Protein AF-0000000081801431 (afdb_homodimer)

Structure (mmCIF, N/CA/C/O backbone):
data_AF-0000000081801431-model_v1
#
loop_
_entity.id
_entity.type
_entity.pdbx_description
1 polymer 'Kelch-like protein diablo'
#
loop_
_atom_site.group_PDB
_atom_site.id
_atom_site.type_symbol
_atom_site.label_atom_id
_atom_site.label_alt_id
_atom_site.label_comp_id
_atom_site.label_asym_id
_atom_site.label_entity_id
_atom_site.label_seq_id
_atom_site.pdbx_PDB_ins_code
_atom_site.Cartn_x
_atom_site.Cartn_y
_atom_site.Cartn_z
_atom_site.occupancy
_atom_site.B_iso_or_equiv
_atom_site.auth_seq_id
_atom_site.auth_comp_id
_atom_site.auth_asym_id
_atom_site.auth_atom_id
_atom_site.pdbx_PDB_model_num
ATOM 1 N N . MET A 1 1 ? -29.344 -48.938 -53.719 1 20.75 1 MET A N 1
ATOM 2 C CA . MET A 1 1 ? -28.984 -47.531 -53.875 1 20.75 1 MET A CA 1
ATOM 3 C C . MET A 1 1 ? -27.984 -47.125 -52.812 1 20.75 1 MET A C 1
ATOM 5 O O . MET A 1 1 ? -28.344 -46.969 -51.656 1 20.75 1 MET A O 1
ATOM 9 N N . GLU A 1 2 ? -26.656 -47.469 -52.75 1 20.19 2 GLU A N 1
ATOM 10 C CA . GLU A 1 2 ? -25.547 -48.031 -51.969 1 20.19 2 GLU A CA 1
ATOM 11 C C . GLU A 1 2 ? -24.688 -46.906 -51.375 1 20.19 2 GLU A C 1
ATOM 13 O O . GLU A 1 2 ? -23.562 -46.688 -51.844 1 20.19 2 GLU A O 1
ATOM 18 N N . GLU A 1 3 ? -25.266 -45.625 -51.219 1 21.69 3 GLU A N 1
ATOM 19 C CA . GLU A 1 3 ? -24.5 -44.406 -51.156 1 21.69 3 GLU A CA 1
ATOM 20 C C . GLU A 1 3 ? -23.453 -44.406 -50.062 1 21.69 3 GLU A C 1
ATOM 22 O O . GLU A 1 3 ? -23.641 -45.094 -49.031 1 21.69 3 GLU A O 1
ATOM 27 N N . GLU A 1 4 ? -22.203 -43.875 -50.312 1 20.72 4 GLU A N 1
ATOM 28 C CA . GLU A 1 4 ? -20.766 -43.781 -50 1 20.72 4 GLU A CA 1
ATOM 29 C C . GLU A 1 4 ? -20.531 -43 -48.719 1 20.72 4 GLU A C 1
ATOM 31 O O . GLU A 1 4 ? -20.922 -41.844 -48.594 1 20.72 4 GLU A O 1
ATOM 36 N N . LEU A 1 5 ? -20.562 -43.625 -47.469 1 20.02 5 LEU A N 1
ATOM 37 C CA . LEU A 1 5 ? -20.422 -43.156 -46.094 1 20.02 5 LEU A CA 1
ATOM 38 C C . LEU A 1 5 ? -19.078 -42.469 -45.906 1 20.02 5 LEU A C 1
ATOM 40 O O . LEU A 1 5 ? -18.047 -43.125 -45.719 1 20.02 5 LEU A O 1
ATOM 44 N N . ALA A 1 6 ? -18.656 -41.469 -46.781 1 22.41 6 ALA A N 1
ATOM 45 C CA . ALA A 1 6 ? -17.359 -40.781 -46.875 1 22.41 6 ALA A CA 1
ATOM 46 C C . ALA A 1 6 ? -17.016 -40.094 -45.562 1 22.41 6 ALA A C 1
ATOM 48 O O . ALA A 1 6 ? -17.734 -39.188 -45.125 1 22.41 6 ALA A O 1
ATOM 49 N N . VAL A 1 7 ? -16.328 -40.781 -44.656 1 20.05 7 VAL A N 1
ATOM 50 C CA . VAL A 1 7 ? -15.898 -40.531 -43.281 1 20.05 7 VAL A CA 1
ATOM 51 C C . VAL A 1 7 ? -14.984 -39.312 -43.219 1 20.05 7 VAL A C 1
ATOM 53 O O . VAL A 1 7 ? -13.844 -39.375 -43.688 1 20.05 7 VAL A O 1
ATOM 56 N N . LEU A 1 8 ? -15.477 -38.156 -43.688 1 20.42 8 LEU A N 1
ATOM 57 C CA . LEU A 1 8 ? -14.68 -36.938 -43.844 1 20.42 8 LEU A CA 1
ATOM 58 C C . LEU A 1 8 ? -14.055 -36.5 -42.531 1 20.42 8 LEU A C 1
ATOM 60 O O . LEU A 1 8 ? -14.773 -36.156 -41.594 1 20.42 8 LEU A O 1
ATOM 64 N N . VAL A 1 9 ? -13.055 -37.156 -42 1 20.56 9 VAL A N 1
ATOM 65 C CA . VAL A 1 9 ? -12.438 -36.906 -40.719 1 20.56 9 VAL A CA 1
ATOM 66 C C . VAL A 1 9 ? -11.828 -35.5 -40.719 1 20.56 9 VAL A C 1
ATOM 68 O O . VAL A 1 9 ? -10.906 -35.219 -41.469 1 20.56 9 VAL A O 1
ATOM 71 N N . PRO A 1 10 ? -12.703 -34.469 -40.656 1 21.94 10 PRO A N 1
ATOM 72 C CA . PRO A 1 10 ? -12.188 -33.125 -40.812 1 21.94 10 PRO A CA 1
ATOM 73 C C . PRO A 1 10 ? -10.977 -32.844 -39.938 1 21.94 10 PRO A C 1
ATOM 75 O O . PRO A 1 10 ? -10.789 -33.469 -38.906 1 21.94 10 PRO A O 1
ATOM 78 N N . ASN A 1 11 ? -9.883 -32.281 -40.5 1 21.39 11 ASN A N 1
ATOM 79 C CA . ASN A 1 11 ? -8.57 -31.766 -40.125 1 21.39 11 ASN A CA 1
ATOM 80 C C . ASN A 1 11 ? -8.695 -30.703 -39.031 1 21.39 11 ASN A C 1
ATOM 82 O O . ASN A 1 11 ? -9.148 -29.578 -39.281 1 21.39 11 ASN A O 1
ATOM 86 N N . SER A 1 12 ? -9.312 -30.969 -37.906 1 22.19 12 SER A N 1
ATOM 87 C CA . SER A 1 12 ? -9.672 -30 -36.875 1 22.19 12 SER A CA 1
ATOM 88 C C . SER A 1 12 ? -8.469 -29.156 -36.469 1 22.19 12 SER A C 1
ATOM 90 O O . SER A 1 12 ? -7.379 -29.672 -36.25 1 22.19 12 SER A O 1
ATOM 92 N N . GLY A 1 13 ? -8.32 -27.953 -37.125 1 22.52 13 GLY A N 1
ATOM 93 C CA . GLY A 1 13 ? -7.496 -26.766 -36.906 1 22.52 13 GLY A CA 1
ATOM 94 C C . GLY A 1 13 ? -7.285 -26.469 -35.438 1 22.52 13 GLY A C 1
ATOM 95 O O . GLY A 1 13 ? -8.25 -26.359 -34.656 1 22.52 13 GLY A O 1
ATOM 96 N N . SER A 1 14 ? -6.18 -27 -34.875 1 23.09 14 SER A N 1
ATOM 97 C CA . SER A 1 14 ? -5.723 -26.859 -33.469 1 23.09 14 SER A CA 1
ATOM 98 C C . SER A 1 14 ? -5.68 -25.406 -33.062 1 23.09 14 SER A C 1
ATOM 100 O O . SER A 1 14 ? -4.836 -24.641 -33.531 1 23.09 14 SER A O 1
ATOM 102 N N . HIS A 1 15 ? -6.777 -24.641 -33.188 1 22.45 15 HIS A N 1
ATOM 103 C CA . HIS A 1 15 ? -6.832 -23.328 -32.562 1 22.45 15 HIS A CA 1
ATOM 104 C C . HIS A 1 15 ? -6.305 -23.344 -31.141 1 22.45 15 HIS A C 1
ATOM 106 O O . HIS A 1 15 ? -6.832 -24.078 -30.297 1 22.45 15 HIS A O 1
ATOM 112 N N . ARG A 1 16 ? -5.062 -23.125 -30.969 1 25.11 16 ARG A N 1
ATOM 113 C CA . ARG A 1 16 ? -4.41 -22.812 -29.703 1 25.11 16 ARG A CA 1
ATOM 114 C C . ARG A 1 16 ? -5.16 -21.703 -28.969 1 25.11 16 ARG A C 1
ATOM 116 O O . ARG A 1 16 ? -5.098 -20.531 -29.359 1 25.11 16 ARG A O 1
ATOM 123 N N . SER A 1 17 ? -6.391 -21.922 -28.734 1 22.73 17 SER A N 1
ATOM 124 C CA . SER A 1 17 ? -7.039 -20.938 -27.891 1 22.73 17 SER A CA 1
ATOM 125 C C . SER A 1 17 ? -6.137 -20.531 -26.734 1 22.73 17 SER A C 1
ATOM 127 O O . SER A 1 17 ? -5.617 -21.391 -26 1 22.73 17 SER A O 1
ATOM 129 N N . LYS A 1 18 ? -5.441 -19.469 -26.938 1 29.52 18 LYS A N 1
ATOM 130 C CA . LYS A 1 18 ? -4.863 -18.656 -25.859 1 29.52 18 LYS A CA 1
ATOM 131 C C . LYS A 1 18 ? -5.801 -18.609 -24.656 1 29.52 18 LYS A C 1
ATOM 133 O O . LYS A 1 18 ? -6.816 -17.906 -24.688 1 29.52 18 LYS A O 1
ATOM 138 N N . LEU A 1 19 ? -6.121 -19.766 -24.125 1 24.78 19 LEU A N 1
ATOM 139 C CA . LEU A 1 19 ? -6.812 -19.609 -22.844 1 24.78 19 LEU A CA 1
ATOM 140 C C . LEU A 1 19 ? -6.246 -18.422 -22.062 1 24.78 19 LEU A C 1
ATOM 142 O O . LEU A 1 19 ? -5.078 -18.438 -21.672 1 24.78 19 LEU A O 1
ATOM 146 N N . ASN A 1 20 ? -6.527 -17.312 -22.453 1 26.7 20 ASN A N 1
ATOM 147 C CA . ASN A 1 20 ? -6.578 -16.156 -21.578 1 26.7 20 ASN A CA 1
ATOM 148 C C . ASN A 1 20 ? -7.004 -16.547 -20.156 1 26.7 20 ASN A C 1
ATOM 150 O O . ASN A 1 20 ? -8.188 -16.797 -19.906 1 26.7 20 ASN A O 1
ATOM 154 N N . SER A 1 21 ? -6.297 -17.453 -19.578 1 29.44 21 SER A N 1
ATOM 155 C CA . SER A 1 21 ? -6.566 -17.531 -18.156 1 29.44 21 SER A CA 1
ATOM 156 C C . SER A 1 21 ? -6.816 -16.156 -17.547 1 29.44 21 SER A C 1
ATOM 158 O O . SER A 1 21 ? -5.887 -15.352 -17.422 1 29.44 21 SER A O 1
ATOM 160 N N . LEU A 1 22 ? -7.75 -15.43 -17.906 1 31.17 22 LEU A N 1
ATOM 161 C CA . LEU A 1 22 ? -8.344 -14.391 -17.078 1 31.17 22 LEU A CA 1
ATOM 162 C C . LEU A 1 22 ? -8.266 -14.766 -15.602 1 31.17 22 LEU A C 1
ATOM 164 O O . LEU A 1 22 ? -8.953 -15.688 -15.156 1 31.17 22 LEU A O 1
ATOM 168 N N . SER A 1 23 ? -7.141 -14.75 -15.062 1 34.78 23 SER A N 1
ATOM 169 C CA . SER A 1 23 ? -6.852 -14.766 -13.633 1 34.78 23 SER A CA 1
ATOM 170 C C . SER A 1 23 ? -7.895 -13.977 -12.852 1 34.78 23 SER A C 1
ATOM 172 O O . SER A 1 23 ? -7.867 -12.742 -12.836 1 34.78 23 SER A O 1
ATOM 174 N N . GLU A 1 24 ? -9.039 -14.25 -12.906 1 39.75 24 GLU A N 1
ATOM 175 C CA . GLU A 1 24 ? -9.961 -14.023 -11.797 1 39.75 24 GLU A CA 1
ATOM 176 C C . GLU A 1 24 ? -9.25 -14.18 -10.453 1 39.75 24 GLU A C 1
ATOM 178 O O . GLU A 1 24 ? -9.867 -14.031 -9.398 1 39.75 24 GLU A O 1
ATOM 183 N N . SER A 1 25 ? -8.07 -14.766 -10.477 1 43.62 25 SER A N 1
ATOM 184 C CA . SER A 1 25 ? -7.25 -14.82 -9.266 1 43.62 25 SER A CA 1
ATOM 185 C C . SER A 1 25 ? -7.004 -13.422 -8.711 1 43.62 25 SER A C 1
ATOM 187 O O . SER A 1 25 ? -6.855 -13.25 -7.496 1 43.62 25 SER A O 1
ATOM 189 N N . SER A 1 26 ? -6.969 -12.508 -9.562 1 49.34 26 SER A N 1
ATOM 190 C CA . SER A 1 26 ? -6.602 -11.156 -9.156 1 49.34 26 SER A CA 1
ATOM 191 C C . SER A 1 26 ? -7.672 -10.539 -8.266 1 49.34 26 SER A C 1
ATOM 193 O O . SER A 1 26 ? -7.352 -9.852 -7.289 1 49.34 26 SER A O 1
ATOM 195 N N . ASP A 1 27 ? -8.945 -11.023 -8.484 1 61.84 27 ASP A N 1
ATOM 196 C CA . ASP A 1 27 ? -10.023 -10.344 -7.777 1 61.84 27 ASP A CA 1
ATOM 197 C C . ASP A 1 27 ? -10.211 -10.914 -6.371 1 61.84 27 ASP A C 1
ATOM 199 O O . ASP A 1 27 ? -10.586 -10.188 -5.445 1 61.84 27 ASP A O 1
ATOM 203 N N . TRP A 1 28 ? -9.898 -12.234 -6.203 1 67.94 28 TRP A N 1
ATOM 204 C CA . TRP A 1 28 ? -10.023 -12.836 -4.879 1 67.94 28 TRP A CA 1
ATOM 205 C C . TRP A 1 28 ? -9.117 -12.133 -3.875 1 67.94 28 TRP A C 1
ATOM 207 O O . TRP A 1 28 ? -9.547 -11.797 -2.77 1 67.94 28 TRP A O 1
ATOM 217 N N . SER A 1 29 ? -7.863 -11.922 -4.363 1 63.69 29 SER A N 1
ATOM 218 C CA . SER A 1 29 ? -6.887 -11.406 -3.41 1 63.69 29 SER A CA 1
ATOM 219 C C . SER A 1 29 ? -7.211 -9.977 -3 1 63.69 29 SER A C 1
ATOM 221 O O . SER A 1 29 ? -6.898 -9.562 -1.883 1 63.69 29 SER A O 1
ATOM 223 N N . LYS A 1 30 ? -7.914 -9.43 -3.852 1 69.38 30 LYS A N 1
ATOM 224 C CA . LYS A 1 30 ? -8.125 -8.016 -3.553 1 69.38 30 LYS A CA 1
ATOM 225 C C . LYS A 1 30 ? -9.352 -7.824 -2.656 1 69.38 30 LYS A C 1
ATOM 227 O O . LYS A 1 30 ? -9.391 -6.898 -1.844 1 69.38 30 LYS A O 1
ATOM 232 N N . ASN A 1 31 ? -10.281 -8.688 -2.594 1 81.69 31 ASN A N 1
ATOM 233 C CA . ASN A 1 31 ? -11.57 -8.398 -1.974 1 81.69 31 ASN A CA 1
ATOM 234 C C . ASN A 1 31 ? -11.844 -9.328 -0.8 1 81.69 31 ASN A C 1
ATOM 236 O O . ASN A 1 31 ? -12.836 -9.156 -0.086 1 81.69 31 ASN A O 1
ATOM 240 N N . VAL A 1 32 ? -10.922 -10.32 -0.652 1 88.31 32 VAL A N 1
ATOM 241 C CA . VAL A 1 32 ? -11.188 -11.297 0.397 1 88.31 32 VAL A CA 1
ATOM 242 C C . VAL A 1 32 ? -9.992 -11.391 1.336 1 88.31 32 VAL A C 1
ATOM 244 O O . VAL A 1 32 ? -8.844 -11.484 0.884 1 88.31 32 VAL A O 1
ATOM 247 N N . THR A 1 33 ? -10.219 -11.25 2.586 1 88 33 THR A N 1
ATOM 248 C CA . THR A 1 33 ? -9.195 -11.484 3.6 1 88 33 THR A CA 1
ATOM 249 C C . THR A 1 33 ? -9.398 -12.836 4.273 1 88 33 THR A C 1
ATOM 251 O O . THR A 1 33 ? -10.531 -13.211 4.598 1 88 33 THR A O 1
ATOM 254 N N . GLU A 1 34 ? -8.289 -13.57 4.332 1 88.5 34 GLU A N 1
ATOM 255 C CA . GLU A 1 34 ? -8.328 -14.898 4.938 1 88.5 34 GLU A CA 1
ATOM 256 C C . GLU A 1 34 ? -7.605 -14.922 6.281 1 88.5 34 GLU A C 1
ATOM 258 O O . GLU A 1 34 ? -6.527 -14.328 6.418 1 88.5 34 GLU A O 1
ATOM 263 N N . VAL A 1 35 ? -8.281 -15.438 7.305 1 87.06 35 VAL A N 1
ATOM 264 C CA . VAL A 1 35 ? -7.656 -15.633 8.609 1 87.06 35 VAL A CA 1
ATOM 265 C C . VAL A 1 35 ? -7.625 -17.125 8.953 1 87.06 35 VAL A C 1
ATOM 267 O O . VAL A 1 35 ? -8.672 -17.766 9.047 1 87.06 35 VAL A O 1
ATOM 270 N N . HIS A 1 36 ? -6.348 -17.672 8.961 1 86.62 36 HIS A N 1
ATOM 271 C CA . HIS A 1 36 ? -6.148 -19.078 9.266 1 86.62 36 HIS A CA 1
ATOM 272 C C . HIS A 1 36 ? -6.086 -19.328 10.773 1 86.62 36 HIS A C 1
ATOM 274 O O . HIS A 1 36 ? -5.348 -18.625 11.484 1 86.62 36 HIS A O 1
ATOM 280 N N . HIS A 1 37 ? -6.949 -20.016 11.297 1 77.81 37 HIS A N 1
ATOM 281 C CA . HIS A 1 37 ? -6.941 -20.344 12.711 1 77.81 37 HIS A CA 1
ATOM 282 C C . HIS A 1 37 ? -6.336 -21.734 12.953 1 77.81 37 HIS A C 1
ATOM 284 O O . HIS A 1 37 ? -6.879 -22.734 12.492 1 77.81 37 HIS A O 1
ATOM 290 N N . ASP A 1 38 ? -4.895 -21.891 13.078 1 62.38 38 ASP A N 1
ATOM 291 C CA . ASP A 1 38 ? -4.191 -23.156 13.266 1 62.38 38 ASP A CA 1
ATOM 292 C C . ASP A 1 38 ? -4.641 -23.844 14.555 1 62.38 38 ASP A C 1
ATOM 294 O O . ASP A 1 38 ? -4.141 -24.906 14.898 1 62.38 38 ASP A O 1
ATOM 298 N N . LYS A 1 39 ? -4.98 -23.266 15.672 1 49.53 39 LYS A N 1
ATOM 299 C CA . LYS A 1 39 ? -4.984 -24 16.938 1 49.53 39 LYS A CA 1
ATOM 300 C C . LYS A 1 39 ? -5.75 -25.312 16.797 1 49.53 39 LYS A C 1
ATOM 302 O O . LYS A 1 39 ? -5.285 -26.359 17.266 1 49.53 39 LYS A O 1
ATOM 307 N N . VAL A 1 40 ? -7.227 -25.469 17.047 1 54.09 40 VAL A N 1
ATOM 308 C CA . VAL A 1 40 ? -7.844 -26.703 17.516 1 54.09 40 VAL A CA 1
ATOM 309 C C . VAL A 1 40 ? -7.801 -27.75 16.391 1 54.09 40 VAL A C 1
ATOM 311 O O . VAL A 1 40 ? -7.879 -27.406 15.211 1 54.09 40 VAL A O 1
ATOM 314 N N . PRO A 1 41 ? -8.062 -29.25 16.469 1 55.16 41 PRO A N 1
ATOM 315 C CA . PRO A 1 41 ? -7.73 -30.453 15.703 1 55.16 41 PRO A CA 1
ATOM 316 C C . PRO A 1 41 ? -7.887 -30.266 14.195 1 55.16 41 PRO A C 1
ATOM 318 O O . PRO A 1 41 ? -7.383 -31.062 13.414 1 55.16 41 PRO A O 1
ATOM 321 N N . HIS A 1 42 ? -8.695 -29.141 13.812 1 64.69 42 HIS A N 1
ATOM 322 C CA . HIS A 1 42 ? -8.945 -29.141 12.375 1 64.69 42 HIS A CA 1
ATOM 323 C C . HIS A 1 42 ? -8.695 -27.766 11.781 1 64.69 42 HIS A C 1
ATOM 325 O O . HIS A 1 42 ? -8.789 -26.75 12.484 1 64.69 42 HIS A O 1
ATOM 331 N N . CYS A 1 43 ? -8.086 -27.562 10.586 1 77.94 43 CYS A N 1
ATOM 332 C CA . CYS A 1 43 ? -7.809 -26.344 9.828 1 77.94 43 CYS A CA 1
ATOM 333 C C . CYS A 1 43 ? -9.078 -25.531 9.609 1 77.94 43 CYS A C 1
ATOM 335 O O . CYS A 1 43 ? -10.086 -26.062 9.141 1 77.94 43 CYS A O 1
ATOM 337 N N . GLU A 1 44 ? -9.25 -24.328 10.398 1 88.69 44 GLU A N 1
ATOM 338 C CA . GLU A 1 44 ? -10.367 -23.406 10.211 1 88.69 44 GLU A CA 1
ATOM 339 C C . GLU A 1 44 ? -9.914 -22.094 9.562 1 88.69 44 GLU A C 1
ATOM 341 O O . GLU A 1 44 ? -8.898 -21.516 9.961 1 88.69 44 GLU A O 1
ATOM 346 N N . ILE A 1 45 ? -10.695 -21.797 8.484 1 91.94 45 ILE A N 1
ATOM 347 C CA . ILE A 1 45 ? -10.336 -20.562 7.777 1 91.94 45 ILE A CA 1
ATOM 348 C C . ILE A 1 45 ? -11.523 -19.609 7.773 1 91.94 45 ILE A C 1
ATOM 350 O O . ILE A 1 45 ? -12.648 -20.016 7.473 1 91.94 45 ILE A O 1
ATOM 354 N N . GLU A 1 46 ? -11.32 -18.391 8.188 1 93.25 46 GLU A N 1
ATOM 355 C CA . GLU A 1 46 ? -12.328 -17.344 8.133 1 93.25 46 GLU A CA 1
ATOM 356 C C . GLU A 1 46 ? -12.141 -16.453 6.898 1 93.25 46 GLU A C 1
ATOM 358 O O . GLU A 1 46 ? -11.047 -15.945 6.652 1 93.25 46 GLU A O 1
ATOM 363 N N . TYR A 1 47 ? -13.25 -16.391 6.137 1 93.19 47 TYR A N 1
ATOM 364 C CA . TYR A 1 47 ? -13.219 -15.555 4.934 1 93.19 47 TYR A CA 1
ATOM 365 C C . TYR A 1 47 ? -14.047 -14.297 5.125 1 93.19 47 TYR A C 1
ATOM 367 O O . TYR A 1 47 ? -15.219 -14.359 5.504 1 93.19 47 TYR A O 1
ATOM 375 N N . ASN A 1 48 ? -13.461 -13.156 4.922 1 93.12 48 ASN A N 1
ATOM 376 C CA . ASN A 1 48 ? -14.148 -11.867 4.996 1 93.12 48 ASN A CA 1
ATOM 377 C C . ASN A 1 48 ? -14.289 -11.227 3.617 1 93.12 48 ASN A C 1
ATOM 379 O O . ASN A 1 48 ? -13.297 -10.867 2.99 1 93.12 48 ASN A O 1
ATOM 383 N N . PHE A 1 49 ? -15.516 -11.047 3.182 1 92.25 49 PHE A N 1
ATOM 384 C CA . PHE A 1 49 ? -15.781 -10.5 1.856 1 92.25 49 PHE A CA 1
ATOM 385 C C . PHE A 1 49 ? -16.172 -9.031 1.944 1 92.25 49 PHE A C 1
ATOM 387 O O . PHE A 1 49 ? -17.328 -8.703 2.197 1 92.25 49 PHE A O 1
ATOM 394 N N . SER A 1 50 ? -15.305 -8.148 1.612 1 85.94 50 SER A N 1
ATOM 395 C CA . SER A 1 50 ? -15.555 -6.715 1.697 1 85.94 50 SER A CA 1
ATOM 396 C C . SER A 1 50 ? -16.516 -6.254 0.598 1 85.94 50 SER A C 1
ATOM 398 O O . SER A 1 50 ? -17.281 -5.32 0.795 1 85.94 50 SER A O 1
ATOM 400 N N . ASP A 1 51 ? -16.406 -6.875 -0.54 1 88.5 51 ASP A N 1
ATOM 401 C CA . ASP A 1 51 ? -17.25 -6.492 -1.666 1 88.5 51 ASP A CA 1
ATOM 402 C C . ASP A 1 51 ? -18.703 -6.922 -1.436 1 88.5 51 ASP A C 1
ATOM 404 O O . ASP A 1 51 ? -19.609 -6.379 -2.051 1 88.5 51 ASP A O 1
ATOM 408 N N . PHE A 1 52 ? -18.875 -7.879 -0.606 1 93.75 52 PHE A N 1
ATOM 409 C CA . PHE A 1 52 ? -20.219 -8.359 -0.329 1 93.75 52 PHE A CA 1
ATOM 410 C C . PHE A 1 52 ? -21.094 -7.242 0.226 1 93.75 52 PHE A C 1
ATOM 412 O O . PHE A 1 52 ? -22.234 -7.078 -0.191 1 93.75 52 PHE A O 1
ATOM 419 N N . ARG A 1 53 ? -20.562 -6.512 1.167 1 91.62 53 ARG A N 1
ATOM 420 C CA . ARG A 1 53 ? -21.328 -5.445 1.808 1 91.62 53 ARG A CA 1
ATOM 421 C C . ARG A 1 53 ? -21.719 -4.371 0.799 1 91.62 53 ARG A C 1
ATOM 423 O O . ARG A 1 53 ? -22.859 -3.883 0.815 1 91.62 53 ARG A O 1
ATOM 430 N N . VAL A 1 54 ? -20.797 -4.066 -0.017 1 91.5 54 VAL A N 1
ATOM 431 C CA . VAL A 1 54 ? -21.047 -3.066 -1.047 1 91.5 54 VAL A CA 1
ATOM 432 C C . VAL A 1 54 ? -22.172 -3.545 -1.966 1 91.5 54 VAL A C 1
ATOM 434 O O . VAL A 1 54 ? -23.125 -2.809 -2.23 1 91.5 54 VAL A O 1
ATOM 437 N N . ASP A 1 55 ? -22.062 -4.762 -2.371 1 93.5 55 ASP A N 1
ATOM 438 C CA . ASP A 1 55 ? -23.047 -5.332 -3.277 1 93.5 55 ASP A CA 1
ATOM 439 C C . ASP A 1 55 ? -24.422 -5.422 -2.609 1 93.5 55 ASP A C 1
ATOM 441 O O . ASP A 1 55 ? -25.453 -5.211 -3.256 1 93.5 55 ASP A O 1
ATOM 445 N N . SER A 1 56 ? -24.391 -5.773 -1.372 1 95.19 56 SER A N 1
ATOM 446 C CA . SER A 1 56 ? -25.641 -5.883 -0.639 1 95.19 56 SER A CA 1
ATOM 447 C C . SER A 1 56 ? -26.344 -4.535 -0.541 1 95.19 56 SER A C 1
ATOM 449 O O . SER A 1 56 ? -27.562 -4.445 -0.722 1 95.19 56 SER A O 1
ATOM 451 N N . PHE A 1 57 ? -25.625 -3.516 -0.275 1 95.44 57 PHE A N 1
ATOM 452 C CA . PHE A 1 57 ? -26.203 -2.182 -0.19 1 95.44 57 PHE A CA 1
ATOM 453 C C . PHE A 1 57 ? -26.75 -1.738 -1.543 1 95.44 57 PHE A C 1
ATOM 455 O O . PHE A 1 57 ? -27.797 -1.106 -1.618 1 95.44 57 PHE A O 1
ATOM 462 N N . LYS A 1 58 ? -26.031 -2.062 -2.562 1 94.69 58 LYS A N 1
ATOM 463 C CA . LYS A 1 58 ? -26.531 -1.782 -3.904 1 94.69 58 LYS A CA 1
ATOM 464 C C . LYS A 1 58 ? -27.859 -2.488 -4.152 1 94.69 58 LYS A C 1
ATOM 466 O O . LYS A 1 58 ? -28.781 -1.906 -4.73 1 94.69 58 LYS A O 1
ATOM 471 N N . GLY A 1 59 ? -27.859 -3.666 -3.691 1 95.5 59 GLY A N 1
ATOM 472 C CA . GLY A 1 59 ? -29.109 -4.414 -3.799 1 95.5 59 GLY A CA 1
ATOM 473 C C . GLY A 1 59 ? -30.25 -3.783 -3.027 1 95.5 59 GLY A C 1
ATOM 474 O O . GLY A 1 59 ? -31.375 -3.695 -3.531 1 95.5 59 GLY A O 1
ATOM 475 N N . MET A 1 60 ? -29.953 -3.334 -1.835 1 96.56 60 MET A N 1
ATOM 476 C CA . MET A 1 60 ? -30.984 -2.686 -1.019 1 96.56 60 MET A CA 1
ATOM 477 C C . MET A 1 60 ? -31.469 -1.395 -1.674 1 96.5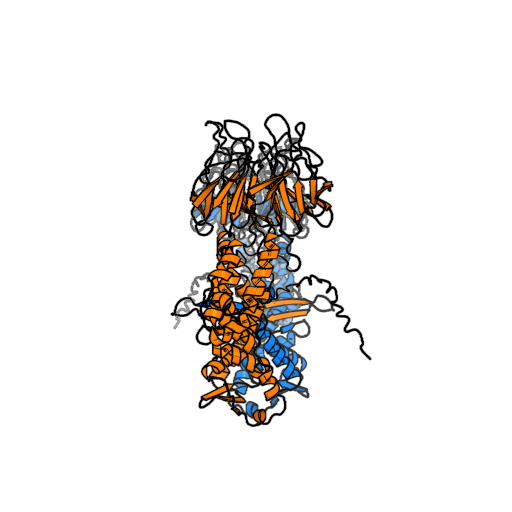6 60 MET A C 1
ATOM 479 O O . MET A 1 60 ? -32.656 -1.097 -1.664 1 96.56 60 MET A O 1
ATOM 483 N N . LEU A 1 61 ? -30.516 -0.668 -2.219 1 95.88 61 LEU A N 1
ATOM 484 C CA . LEU A 1 61 ? -30.859 0.576 -2.9 1 95.88 61 LEU A CA 1
ATOM 485 C C . LEU A 1 61 ? -31.75 0.307 -4.109 1 95.88 61 LEU A C 1
ATOM 487 O O . LEU A 1 61 ? -32.719 1.03 -4.344 1 95.88 61 LEU A O 1
ATOM 491 N N . GLN A 1 62 ? -31.406 -0.707 -4.824 1 95.94 62 GLN A N 1
ATOM 492 C CA . GLN A 1 62 ? -32.219 -1.073 -5.988 1 95.94 62 GLN A CA 1
ATOM 493 C C . GLN A 1 62 ? -33.625 -1.459 -5.578 1 95.94 62 GLN A C 1
ATOM 495 O O . GLN A 1 62 ? -34.594 -1.069 -6.234 1 95.94 62 GLN A O 1
ATOM 500 N N . MET A 1 63 ? -33.719 -2.166 -4.566 1 96.25 63 MET A N 1
ATOM 501 C CA . MET A 1 63 ? -35.031 -2.576 -4.086 1 96.25 63 MET A CA 1
ATOM 502 C C . MET A 1 63 ? -35.844 -1.369 -3.617 1 96.25 63 MET A C 1
ATOM 504 O O . MET A 1 63 ? -37.062 -1.314 -3.816 1 96.25 63 MET A O 1
ATOM 508 N N . ARG A 1 64 ? -35.156 -0.426 -3.037 1 96.19 64 ARG A N 1
ATOM 509 C CA . ARG A 1 64 ? -35.844 0.8 -2.645 1 96.19 64 ARG A CA 1
ATOM 510 C C . ARG A 1 64 ? -36.375 1.549 -3.863 1 96.19 64 ARG A C 1
ATOM 512 O O . ARG A 1 64 ? -37.531 1.989 -3.879 1 96.19 64 ARG A O 1
ATOM 519 N N . ASN A 1 65 ? -35.531 1.668 -4.84 1 95 65 ASN A N 1
ATOM 520 C CA . ASN A 1 65 ? -35.906 2.398 -6.047 1 95 65 ASN A CA 1
ATOM 521 C C . ASN A 1 65 ? -37.125 1.778 -6.727 1 95 65 ASN A C 1
ATOM 523 O O . ASN A 1 65 ? -37.906 2.486 -7.328 1 95 65 ASN A O 1
ATOM 527 N N . HIS A 1 66 ? -37.281 0.484 -6.531 1 94.44 66 HIS A N 1
ATOM 528 C CA . HIS A 1 66 ? -38.406 -0.22 -7.141 1 94.44 66 HIS A CA 1
ATOM 529 C C . HIS A 1 66 ? -39.531 -0.416 -6.137 1 94.44 66 HIS A C 1
ATOM 531 O O . HIS A 1 66 ? -40.5 -1.116 -6.426 1 94.44 66 HIS A O 1
ATOM 537 N N . ARG A 1 67 ? -39.406 0.152 -4.965 1 94.19 67 ARG A N 1
ATOM 538 C CA . ARG A 1 67 ? -40.375 0.083 -3.879 1 94.19 67 ARG A CA 1
ATOM 539 C C . ARG A 1 67 ? -40.688 -1.364 -3.502 1 94.19 67 ARG A C 1
ATOM 541 O O . ARG A 1 67 ? -41.844 -1.727 -3.275 1 94.19 67 ARG A O 1
ATOM 548 N N . ASN A 1 68 ? -39.531 -2.168 -3.605 1 93.69 68 ASN A N 1
ATOM 549 C CA . ASN A 1 68 ? -39.625 -3.559 -3.178 1 93.69 68 ASN A CA 1
ATOM 550 C C . ASN A 1 68 ? -39.344 -3.711 -1.686 1 93.69 68 ASN A C 1
ATOM 552 O O . ASN A 1 68 ? -38.312 -3.244 -1.193 1 93.69 68 ASN A O 1
ATOM 556 N N . LEU A 1 69 ? -40.25 -4.23 -0.888 1 92.62 69 LEU A N 1
ATOM 557 C CA . LEU A 1 69 ? -40.125 -4.613 0.513 1 92.62 69 LEU A CA 1
ATOM 558 C C . LEU A 1 69 ? -40.031 -3.383 1.41 1 92.62 69 LEU A C 1
ATOM 560 O O . LEU A 1 69 ? -39.594 -3.471 2.555 1 92.62 69 LEU A O 1
ATOM 564 N N . THR A 1 70 ? -40.312 -2.221 0.85 1 94.44 70 THR A N 1
ATOM 565 C CA . THR A 1 70 ? -40.312 -1.033 1.695 1 94.44 70 THR A CA 1
ATOM 566 C C . THR A 1 70 ? -41.438 -1.124 2.746 1 94.44 70 THR A C 1
ATOM 568 O O . THR A 1 70 ? -42.531 -1.591 2.455 1 94.44 70 THR A O 1
ATOM 571 N N . ASP A 1 71 ? -41.125 -0.676 3.99 1 92.25 71 ASP A N 1
ATOM 572 C CA . ASP A 1 71 ? -42.094 -0.904 5.059 1 92.25 71 ASP A CA 1
ATOM 573 C C . ASP A 1 71 ? -42.406 0.391 5.809 1 92.25 71 ASP A C 1
ATOM 575 O O . ASP A 1 71 ? -43.156 0.385 6.789 1 92.25 71 ASP A O 1
ATOM 579 N N . VAL A 1 72 ? -41.844 1.473 5.363 1 94.06 72 VAL A N 1
ATOM 580 C CA . VAL A 1 72 ? -42.125 2.756 5.988 1 94.06 72 VAL A CA 1
ATOM 581 C C . VAL A 1 72 ? -42.031 3.873 4.953 1 94.06 72 VAL A C 1
ATOM 583 O O . VAL A 1 72 ? -41.25 3.779 4.004 1 94.06 72 VAL A O 1
ATOM 586 N N . VAL A 1 73 ? -42.875 4.875 5.152 1 95.44 73 VAL A N 1
ATOM 587 C CA . VAL A 1 73 ? -42.875 6.031 4.262 1 95.44 73 VAL A CA 1
ATOM 588 C C . VAL A 1 73 ? -42.562 7.297 5.059 1 95.44 73 VAL A C 1
ATOM 590 O O . VAL A 1 73 ? -43.219 7.574 6.074 1 95.44 73 VAL A O 1
ATOM 593 N N . LEU A 1 74 ? -41.531 8.031 4.684 1 95 74 LEU A N 1
ATOM 594 C CA . LEU A 1 74 ? -41.219 9.328 5.27 1 95 74 LEU A CA 1
ATOM 595 C C . LEU A 1 74 ? -41.938 10.445 4.543 1 95 74 LEU A C 1
ATOM 597 O O . LEU A 1 74 ? -41.781 10.617 3.332 1 95 74 LEU A O 1
ATOM 601 N N . GLU A 1 75 ? -42.688 11.141 5.301 1 95.56 75 GLU A N 1
ATOM 602 C CA . GLU A 1 75 ? -43.438 12.242 4.719 1 95.56 75 GLU A CA 1
ATOM 603 C C . GLU A 1 75 ? -42.812 13.586 5.012 1 95.56 75 GLU A C 1
ATOM 605 O O . GLU A 1 75 ? -42.625 13.961 6.176 1 95.56 75 GLU A O 1
ATOM 610 N N . ILE A 1 76 ? -42.406 14.289 4.055 1 94.69 76 ILE A N 1
ATOM 611 C CA . ILE A 1 76 ? -41.781 15.609 4.16 1 94.69 76 ILE A CA 1
ATOM 612 C C . ILE A 1 76 ? -42.594 16.609 3.344 1 94.69 76 ILE A C 1
ATOM 614 O O . ILE A 1 76 ? -42.438 16.703 2.125 1 94.69 76 ILE A O 1
ATOM 618 N N . GLY A 1 77 ? -43.375 17.422 3.93 1 91.38 77 GLY A N 1
ATOM 619 C CA . GLY A 1 77 ? -44.25 18.297 3.203 1 91.38 77 GLY A CA 1
ATOM 620 C C . GLY A 1 77 ? -45.25 17.562 2.34 1 91.38 77 GLY A C 1
ATOM 621 O O . GLY A 1 77 ? -46.062 16.781 2.846 1 91.38 77 GLY A O 1
ATOM 622 N N . GLN A 1 78 ? -45.156 17.703 0.989 1 91.88 78 GLN A N 1
ATOM 623 C CA . GLN A 1 78 ? -46.062 17.062 0.041 1 91.88 78 GLN A CA 1
ATOM 624 C C . GLN A 1 78 ? -45.406 15.859 -0.62 1 91.88 78 GLN A C 1
ATOM 626 O O . GLN A 1 78 ? -46.031 15.133 -1.377 1 91.88 78 GLN A O 1
ATOM 631 N N . ASN A 1 79 ? -44.156 15.648 -0.255 1 94.81 79 ASN A N 1
ATOM 632 C CA . ASN A 1 79 ? -43.406 14.562 -0.878 1 94.81 79 ASN A CA 1
ATOM 633 C C . ASN A 1 79 ? -43.25 13.391 0.077 1 94.81 79 ASN A C 1
ATOM 635 O O . ASN A 1 79 ? -43.375 13.539 1.291 1 94.81 79 ASN A O 1
ATOM 639 N N . GLN A 1 80 ? -43.062 12.219 -0.593 1 94.88 80 GLN A N 1
ATOM 640 C CA . GLN A 1 80 ? -42.906 11.008 0.198 1 94.88 80 GLN A CA 1
ATOM 641 C C . GLN A 1 80 ? -41.656 10.219 -0.245 1 94.88 80 GLN A C 1
ATOM 643 O O . GLN A 1 80 ? -41.312 10.219 -1.428 1 94.88 80 GLN A O 1
ATOM 648 N N . LEU A 1 81 ? -40.938 9.602 0.75 1 95.88 81 LEU A N 1
ATOM 649 C CA . LEU A 1 81 ? -39.844 8.703 0.491 1 95.88 81 LEU A CA 1
ATOM 650 C C . LEU A 1 81 ? -40.094 7.312 1.054 1 95.88 81 LEU A C 1
ATOM 652 O O . LEU A 1 81 ? -40.375 7.164 2.246 1 95.88 81 LEU A O 1
ATOM 656 N N . HIS A 1 82 ? -40.156 6.328 0.171 1 96.12 82 HIS A N 1
ATOM 657 C CA . HIS A 1 82 ? -40.312 4.941 0.59 1 96.12 82 HIS A CA 1
ATOM 658 C C . HIS A 1 82 ? -38.969 4.328 0.98 1 96.12 82 HIS A C 1
ATOM 660 O O . HIS A 1 82 ? -38.031 4.316 0.181 1 96.12 82 HIS A O 1
ATOM 666 N N . VAL A 1 83 ? -38.844 3.852 2.221 1 96.81 83 VAL A N 1
ATOM 667 C CA . VAL A 1 83 ? -37.531 3.355 2.689 1 96.81 83 VAL A CA 1
ATOM 668 C C . VAL A 1 83 ? -37.75 2.107 3.545 1 96.81 83 VAL A C 1
ATOM 670 O O . VAL A 1 83 ? -38.875 1.678 3.762 1 96.81 83 VAL A O 1
ATOM 673 N N . HIS A 1 84 ? -36.75 1.422 3.861 1 96.5 84 HIS A N 1
ATOM 674 C CA . HIS A 1 84 ? -36.75 0.26 4.742 1 96.5 84 HIS A CA 1
ATOM 675 C C . HIS A 1 84 ? -36.375 0.646 6.168 1 96.5 84 HIS A C 1
ATOM 677 O O . HIS A 1 84 ? -35.344 1.27 6.387 1 96.5 84 HIS A O 1
ATOM 683 N N . LYS A 1 85 ? -37.156 0.259 7.16 1 95.38 85 LYS A N 1
ATOM 684 C CA . LYS A 1 85 ? -36.938 0.616 8.555 1 95.38 85 LYS A CA 1
ATOM 685 C C . LYS A 1 85 ? -35.562 0.171 9.016 1 95.38 85 LYS A C 1
ATOM 687 O O . LYS A 1 85 ? -34.844 0.933 9.664 1 95.38 85 LYS A O 1
ATOM 692 N N . ILE A 1 86 ? -35.125 -1.037 8.641 1 95.88 86 ILE A N 1
ATOM 693 C CA . ILE A 1 86 ? -33.906 -1.628 9.156 1 95.88 86 ILE A CA 1
ATOM 694 C C . ILE A 1 86 ? -32.688 -0.852 8.633 1 95.88 86 ILE A C 1
ATOM 696 O O . ILE A 1 86 ? -31.719 -0.668 9.352 1 95.88 86 ILE A O 1
ATOM 700 N N . VAL A 1 87 ? -32.75 -0.387 7.367 1 96.81 87 VAL A N 1
ATOM 701 C CA . VAL A 1 87 ? -31.641 0.35 6.773 1 96.81 87 VAL A CA 1
ATOM 702 C C . VAL A 1 87 ? -31.469 1.695 7.477 1 96.81 87 VAL A C 1
ATOM 704 O O . VAL A 1 87 ? -30.359 2.082 7.836 1 96.81 87 VAL A O 1
ATOM 707 N N . LEU A 1 88 ? -32.562 2.371 7.746 1 96.62 88 LEU A N 1
ATOM 708 C CA . LEU A 1 88 ? -32.531 3.658 8.43 1 96.62 88 LEU A CA 1
ATOM 709 C C . LEU A 1 88 ? -32.094 3.484 9.883 1 96.62 88 LEU A C 1
ATOM 711 O O . LEU A 1 88 ? -31.297 4.27 10.398 1 96.62 88 LEU A O 1
ATOM 715 N N . ALA A 1 89 ? -32.656 2.443 10.523 1 95.88 89 ALA A N 1
ATOM 716 C CA . ALA A 1 89 ? -32.344 2.182 11.93 1 95.88 89 ALA A CA 1
ATOM 717 C C . ALA A 1 89 ? -30.875 1.841 12.109 1 95.88 89 ALA A C 1
ATOM 719 O O . ALA A 1 89 ? -30.281 2.17 13.133 1 95.88 89 ALA A O 1
ATOM 720 N N . ALA A 1 90 ? -30.297 1.177 11.109 1 96 90 ALA A N 1
ATOM 721 C CA . ALA A 1 90 ? -28.891 0.797 11.188 1 96 90 ALA A CA 1
ATOM 722 C C . ALA A 1 90 ? -27.984 2.006 10.977 1 96 90 ALA A C 1
ATOM 724 O O . ALA A 1 90 ? -26.859 2.055 11.508 1 96 90 ALA A O 1
ATOM 725 N N . ALA A 1 91 ? -28.406 2.969 10.219 1 95.75 91 ALA A N 1
ATOM 726 C CA . ALA A 1 91 ? -27.578 4.109 9.836 1 95.75 91 ALA A CA 1
ATOM 727 C C . ALA A 1 91 ? -27.719 5.254 10.836 1 95.75 91 ALA A C 1
ATOM 729 O O . ALA A 1 91 ? -26.828 6.094 10.961 1 95.75 91 ALA A O 1
ATOM 730 N N . SER A 1 92 ? -28.859 5.344 11.578 1 95.81 92 SER A N 1
ATOM 731 C CA . SER A 1 92 ? -29.156 6.492 12.422 1 95.81 92 SER A CA 1
ATOM 732 C C . SER A 1 92 ? -29.75 6.055 13.766 1 95.81 92 SER A C 1
ATOM 734 O O . SER A 1 92 ? -30.828 5.469 13.805 1 95.81 92 SER A O 1
ATOM 736 N N . PRO A 1 93 ? -29.109 6.422 14.867 1 94.75 93 PRO A N 1
ATOM 737 C CA . PRO A 1 93 ? -29.672 6.137 16.188 1 94.75 93 PRO A CA 1
ATOM 738 C C . PRO A 1 93 ? -31.047 6.785 16.391 1 94.75 93 PRO A C 1
ATOM 740 O O . PRO A 1 93 ? -31.875 6.25 17.125 1 94.75 93 PRO A O 1
ATOM 743 N N . TYR A 1 94 ? -31.266 7.918 15.695 1 94.12 94 TYR A N 1
ATOM 744 C CA . TYR A 1 94 ? -32.562 8.602 15.75 1 94.12 94 TYR A CA 1
ATOM 745 C C . TYR A 1 94 ? -33.656 7.703 15.219 1 94.12 94 TYR A C 1
ATOM 747 O O . TYR A 1 94 ? -34.656 7.477 15.898 1 94.12 94 TYR A O 1
ATOM 755 N N . PHE A 1 95 ? -33.469 7.129 14.133 1 94.38 95 PHE A N 1
ATOM 756 C CA . PHE A 1 95 ? -34.469 6.27 13.516 1 94.38 95 PHE A CA 1
ATOM 757 C C . PHE A 1 95 ? -34.562 4.934 14.242 1 94.38 95 PHE A C 1
ATOM 759 O O . PHE A 1 95 ? -35.625 4.344 14.336 1 94.38 95 PHE A O 1
ATOM 766 N N . LYS A 1 96 ? -33.406 4.453 14.719 1 94.38 96 LYS A N 1
ATOM 767 C CA . LYS A 1 96 ? -33.406 3.217 15.5 1 94.38 96 LYS A CA 1
ATOM 768 C C . LYS A 1 96 ? -34.344 3.34 16.703 1 94.38 96 LYS A C 1
ATOM 770 O O . LYS A 1 96 ? -35.188 2.475 16.938 1 94.38 96 LYS A O 1
ATOM 775 N N . ALA A 1 97 ? -34.188 4.418 17.391 1 92.38 97 ALA A N 1
ATOM 776 C CA . ALA A 1 97 ? -35.031 4.668 18.562 1 92.38 97 ALA A CA 1
ATOM 777 C C . ALA A 1 97 ? -36.5 4.82 18.156 1 92.38 97 ALA A C 1
ATOM 779 O O . ALA A 1 97 ? -37.406 4.305 18.828 1 92.38 97 ALA A O 1
ATOM 780 N N . MET A 1 98 ? -36.719 5.453 17.078 1 91.25 98 MET A N 1
ATOM 781 C CA . MET A 1 98 ? -38.062 5.715 16.594 1 91.25 98 MET A CA 1
ATOM 782 C C . MET A 1 98 ? -38.781 4.414 16.25 1 91.25 98 MET A C 1
ATOM 784 O O . MET A 1 98 ? -39.938 4.23 16.609 1 91.25 98 MET A O 1
ATOM 788 N N . PHE A 1 99 ? -38.094 3.469 15.633 1 92.12 99 PHE A N 1
ATOM 789 C CA . PHE A 1 99 ? -38.75 2.273 15.102 1 92.12 99 PHE A CA 1
ATOM 790 C C . PHE A 1 99 ? -38.781 1.165 16.156 1 92.12 99 PHE A C 1
ATOM 792 O O . PHE A 1 99 ? -39.562 0.223 16.047 1 92.12 99 PHE A O 1
ATOM 799 N N . THR A 1 100 ? -37.906 1.17 17.094 1 88 100 THR A N 1
ATOM 800 C CA . THR A 1 100 ? -37.812 0.065 18.047 1 88 100 THR A CA 1
ATOM 801 C C . THR A 1 100 ? -38.5 0.421 19.359 1 88 100 THR A C 1
ATOM 803 O O . THR A 1 100 ? -38.75 -0.454 20.188 1 88 100 THR A O 1
ATOM 806 N N . SER A 1 101 ? -38.719 1.682 19.781 1 80.19 101 SER A N 1
ATOM 807 C CA . SER A 1 101 ? -39.25 2.115 21.062 1 80.19 101 SER A CA 1
ATOM 808 C C . SER A 1 101 ? -40.781 2.01 21.094 1 80.19 101 SER A C 1
ATOM 810 O O . SER A 1 101 ? -41.406 2.35 22.094 1 80.19 101 SER A O 1
ATOM 812 N N . GLY A 1 102 ? -41.469 1.199 20.203 1 69.88 102 GLY A N 1
ATOM 813 C CA . GLY A 1 102 ? -42.906 0.983 20.297 1 69.88 102 GLY A CA 1
ATOM 814 C C . GLY A 1 102 ? -43.719 2.24 20.047 1 69.88 102 GLY A C 1
ATOM 815 O O . GLY A 1 102 ? -44.875 2.316 20.422 1 69.88 102 GLY A O 1
ATOM 816 N N . MET A 1 103 ? -43.094 3.271 19.531 1 60.97 103 MET A N 1
ATOM 817 C CA . MET A 1 103 ? -43.812 4.523 19.328 1 60.97 103 MET A CA 1
ATOM 818 C C . MET A 1 103 ? -44.844 4.383 18.203 1 60.97 103 MET A C 1
ATOM 820 O O . MET A 1 103 ? -44.688 3.527 17.328 1 60.97 103 MET A O 1
ATOM 824 N N . GLN A 1 104 ? -45.906 5.066 18.266 1 55.38 104 GLN A N 1
ATOM 825 C CA . GLN A 1 104 ? -47.094 5.055 17.391 1 55.38 104 GLN A CA 1
ATOM 826 C C . GLN A 1 104 ? -46.688 5.129 15.922 1 55.38 104 GLN A C 1
ATOM 828 O O . GLN A 1 104 ? -47.312 4.484 15.078 1 55.38 104 GLN A O 1
ATOM 833 N N . GLU A 1 105 ? -45.625 5.906 15.594 1 55.91 105 GLU A N 1
ATOM 834 C CA . GLU A 1 105 ? -45.25 6.156 14.211 1 55.91 105 GLU A CA 1
ATOM 835 C C . GLU A 1 105 ? -44.719 4.883 13.547 1 55.91 105 GLU A C 1
ATOM 837 O O . GLU A 1 105 ? -44.844 4.707 12.336 1 55.91 105 GLU A O 1
ATOM 842 N N . SER A 1 106 ? -44.219 4.008 14.469 1 58.75 106 SER A N 1
ATOM 843 C CA . SER A 1 106 ? -43.688 2.719 14.031 1 58.75 106 SER A CA 1
ATOM 844 C C . SER A 1 106 ? -44.812 1.802 13.547 1 58.75 106 SER A C 1
ATOM 846 O O . SER A 1 106 ? -44.625 1.028 12.602 1 58.75 106 SER A O 1
ATOM 848 N N . ALA A 1 107 ? -46 2.062 14.078 1 62.69 107 ALA A N 1
ATOM 849 C CA . ALA A 1 107 ? -47.125 1.151 13.82 1 62.69 107 ALA A CA 1
ATOM 850 C C . ALA A 1 107 ? -47.844 1.542 12.539 1 62.69 107 ALA A C 1
ATOM 852 O O . ALA A 1 107 ? -48.375 0.679 11.828 1 62.69 107 ALA A O 1
ATOM 853 N N . THR A 1 108 ? -47.906 2.883 12.188 1 67.5 108 THR A N 1
ATOM 854 C CA . THR A 1 108 ? -48.75 3.34 11.086 1 67.5 108 THR A CA 1
ATOM 855 C C . THR A 1 108 ? -48 3.217 9.758 1 67.5 108 THR A C 1
ATOM 857 O O . THR A 1 108 ? -48.625 3.264 8.688 1 67.5 108 THR A O 1
ATOM 860 N N . GLY A 1 109 ? -46.781 3.047 9.773 1 84.81 109 GLY A N 1
ATOM 861 C CA . GLY A 1 109 ? -46 2.881 8.547 1 84.81 109 GLY A CA 1
ATOM 862 C C . GLY A 1 109 ? -45.625 4.199 7.891 1 84.81 109 GLY A C 1
ATOM 863 O O . GLY A 1 109 ? -44.969 4.215 6.848 1 84.81 109 GLY A O 1
ATOM 864 N N . VAL A 1 110 ? -46.188 5.352 8.438 1 91.19 110 VAL A N 1
ATOM 865 C CA . VAL A 1 110 ? -45.875 6.664 7.879 1 91.19 110 VAL A CA 1
ATOM 866 C C . VAL A 1 110 ? -45.25 7.559 8.953 1 91.19 110 VAL A C 1
ATOM 868 O O . VAL A 1 110 ? -45.812 7.688 10.055 1 91.19 110 VAL A O 1
ATOM 871 N N . VAL A 1 111 ? -44.125 8.242 8.703 1 92.38 111 VAL A N 1
ATOM 872 C CA . VAL A 1 111 ? -43.438 9.102 9.641 1 92.38 111 VAL A CA 1
ATOM 873 C C . VAL A 1 111 ? -43.312 10.508 9.07 1 92.38 111 VAL A C 1
ATOM 875 O O . VAL A 1 111 ? -42.562 10.742 8.117 1 92.38 111 VAL A O 1
ATOM 878 N N . PRO A 1 112 ? -44.031 11.445 9.656 1 92.75 112 PRO A N 1
ATOM 879 C CA . PRO A 1 112 ? -43.844 12.828 9.227 1 92.75 112 PRO A CA 1
ATOM 880 C C . PRO A 1 112 ? -42.562 13.461 9.75 1 92.75 112 PRO A C 1
ATOM 882 O O . PRO A 1 112 ? -42.25 13.344 10.938 1 92.75 112 PRO A O 1
ATOM 885 N N . LEU A 1 113 ? -41.812 14.07 8.953 1 93.12 113 LEU A N 1
ATOM 886 C CA . LEU A 1 113 ? -40.594 14.766 9.328 1 93.12 113 LEU A CA 1
ATOM 887 C C . LEU A 1 113 ? -40.719 16.266 9.102 1 93.12 113 LEU A C 1
ATOM 889 O O . LEU A 1 113 ? -41.188 16.703 8.055 1 93.12 113 LEU A O 1
ATOM 893 N N . HIS A 1 114 ? -40.312 17.031 10.133 1 91.56 114 HIS A N 1
ATOM 894 C CA . HIS A 1 114 ? -40.375 18.484 10.062 1 91.56 114 HIS A CA 1
ATOM 895 C C . HIS A 1 114 ? -38.969 19.094 10.141 1 91.56 114 HIS A C 1
ATOM 897 O O . HIS A 1 114 ? -38.062 18.484 10.688 1 91.56 114 HIS A O 1
ATOM 903 N N . GLY A 1 115 ? -38.781 20.297 9.539 1 88.56 115 GLY A N 1
ATOM 904 C CA . GLY A 1 115 ? -37.531 21.047 9.68 1 88.56 115 GLY A CA 1
ATOM 905 C C . GLY A 1 115 ? -36.469 20.656 8.672 1 88.56 115 GLY A C 1
ATOM 906 O O . GLY A 1 115 ? -35.312 21.047 8.797 1 88.56 115 GLY A O 1
ATOM 907 N N . VAL A 1 116 ? -36.812 19.719 7.812 1 93.31 116 VAL A N 1
ATOM 908 C CA . VAL A 1 116 ? -35.875 19.297 6.781 1 93.31 116 VAL A CA 1
ATOM 909 C C . VAL A 1 116 ? -36.531 19.344 5.414 1 93.31 116 VAL A C 1
ATOM 911 O O . VAL A 1 116 ? -37.75 19.078 5.293 1 93.31 116 VAL A O 1
ATOM 914 N N . SER A 1 117 ? -35.781 19.781 4.438 1 94.31 117 SER A N 1
ATOM 915 C CA . SER A 1 117 ? -36.312 19.797 3.078 1 94.31 117 SER A CA 1
ATOM 916 C C . SER A 1 117 ? -36.281 18.406 2.451 1 94.31 117 SER A C 1
ATOM 918 O O . SER A 1 117 ? -35.531 17.531 2.916 1 94.31 117 SER A O 1
ATOM 920 N N . PHE A 1 118 ? -37.125 18.219 1.417 1 95.12 118 PHE A N 1
ATOM 921 C CA . PHE A 1 118 ? -37.156 16.938 0.717 1 95.12 118 PHE A CA 1
ATOM 922 C C . PHE A 1 118 ? -35.812 16.594 0.099 1 95.12 118 PHE A C 1
ATOM 924 O O . PHE A 1 118 ? -35.344 15.461 0.203 1 95.12 118 PHE A O 1
ATOM 931 N N . ASP A 1 119 ? -35.25 17.609 -0.521 1 94.5 119 ASP A N 1
ATOM 932 C CA . ASP A 1 119 ? -34 17.391 -1.211 1 94.5 119 ASP A CA 1
ATOM 933 C C . ASP A 1 119 ? -32.906 16.969 -0.233 1 94.5 119 ASP A C 1
ATOM 935 O O . ASP A 1 119 ? -32.125 16.062 -0.515 1 94.5 119 ASP A O 1
ATOM 939 N N . THR A 1 120 ? -32.781 17.578 0.935 1 95.94 120 THR A N 1
ATOM 940 C CA . THR A 1 120 ? -31.797 17.266 1.949 1 95.94 120 THR A CA 1
ATOM 941 C C . THR A 1 120 ? -31.984 15.859 2.484 1 95.94 120 THR A C 1
ATOM 943 O O . THR A 1 120 ? -31.016 15.094 2.615 1 95.94 120 THR A O 1
ATOM 946 N N . MET A 1 121 ? -33.219 15.516 2.682 1 96.44 121 MET A N 1
ATOM 947 C CA . MET A 1 121 ? -33.5 14.18 3.201 1 96.44 121 MET A CA 1
ATOM 948 C C . MET A 1 121 ? -33.188 13.109 2.16 1 96.44 121 MET A C 1
ATOM 950 O O . MET A 1 121 ? -32.719 12.031 2.5 1 96.44 121 MET A O 1
ATOM 954 N N . ALA A 1 122 ? -33.531 13.5 0.947 1 96 122 ALA A N 1
ATOM 955 C CA . ALA A 1 122 ? -33.219 12.578 -0.137 1 96 122 ALA A CA 1
ATOM 956 C C . ALA A 1 122 ? -31.703 12.289 -0.176 1 96 122 ALA A C 1
ATOM 958 O O . ALA A 1 122 ? -31.297 11.141 -0.395 1 96 122 ALA A O 1
ATOM 959 N N . HIS A 1 123 ? -30.875 13.273 0.092 1 96.06 123 HIS A N 1
ATOM 960 C CA . HIS A 1 123 ? -29.438 13.102 0.137 1 96.06 123 HIS A CA 1
ATOM 961 C C . HIS A 1 123 ? -29.016 12.211 1.308 1 96.06 123 HIS A C 1
ATOM 963 O O . HIS A 1 123 ? -28.156 11.352 1.163 1 96.06 123 HIS A O 1
ATOM 969 N N . LEU A 1 124 ? -29.656 12.414 2.4 1 97.44 124 LEU A N 1
ATOM 970 C CA . LEU A 1 124 ? -29.328 11.625 3.586 1 97.44 124 LEU A CA 1
ATOM 971 C C . LEU A 1 124 ? -29.734 10.164 3.395 1 97.44 124 LEU A C 1
ATOM 973 O O . LEU A 1 124 ? -28.969 9.258 3.75 1 97.44 124 LEU A O 1
ATOM 977 N N . VAL A 1 125 ? -30.906 9.977 2.801 1 97.25 125 VAL A N 1
ATOM 978 C CA . VAL A 1 125 ? -31.375 8.617 2.557 1 97.25 125 VAL A CA 1
ATOM 979 C C . VAL A 1 125 ? -30.453 7.914 1.568 1 97.25 125 VAL A C 1
ATOM 981 O O . VAL A 1 125 ? -30.109 6.742 1.751 1 97.25 125 VAL A O 1
ATOM 984 N N . ARG A 1 126 ? -30.109 8.617 0.596 1 95.25 126 ARG A N 1
ATOM 985 C CA . ARG A 1 126 ? -29.156 8.047 -0.355 1 95.25 126 ARG A CA 1
ATOM 986 C C . ARG A 1 126 ? -27.875 7.617 0.344 1 95.25 126 ARG A C 1
ATOM 988 O O . ARG A 1 126 ? -27.312 6.559 0.039 1 95.25 126 ARG A O 1
ATOM 995 N N . PHE A 1 127 ? -27.422 8.375 1.229 1 96.5 127 PHE A N 1
ATOM 996 C CA . PHE A 1 127 ? -26.234 8.023 1.996 1 96.5 127 PHE A CA 1
ATOM 997 C C . PHE A 1 127 ? -26.469 6.754 2.805 1 96.5 127 PHE A C 1
ATOM 999 O O . PHE A 1 127 ? -25.609 5.863 2.836 1 96.5 127 PHE A O 1
ATOM 1006 N N . MET A 1 128 ? -27.562 6.688 3.393 1 97.12 128 MET A N 1
ATOM 1007 C CA . MET A 1 128 ? -27.859 5.555 4.266 1 97.12 128 MET A CA 1
ATOM 1008 C C . MET A 1 128 ? -27.906 4.254 3.477 1 97.12 128 MET A C 1
ATOM 1010 O O . MET A 1 128 ? -27.688 3.176 4.031 1 97.12 128 MET A O 1
ATOM 1014 N N . TYR A 1 129 ? -28.172 4.352 2.129 1 96.88 129 TYR A N 1
ATOM 1015 C CA . TYR A 1 129 ? -28.25 3.158 1.292 1 96.88 129 TYR A CA 1
ATOM 1016 C C . TYR A 1 129 ? -26.938 2.928 0.549 1 96.88 129 TYR A C 1
ATOM 1018 O O . TYR A 1 129 ? -26.781 1.918 -0.14 1 96.88 129 TYR A O 1
ATOM 1026 N N . SER A 1 130 ? -26.016 3.787 0.585 1 93.56 130 SER A N 1
ATOM 1027 C CA . SER A 1 130 ? -24.844 3.633 -0.266 1 93.56 130 SER A CA 1
ATOM 1028 C C . SER A 1 130 ? -23.562 3.891 0.514 1 93.56 130 SER A C 1
ATOM 1030 O O . SER A 1 130 ? -22.5 3.361 0.169 1 93.56 130 SER A O 1
ATOM 1032 N N . GLY A 1 131 ? -23.641 4.777 1.5 1 93.75 131 GLY A N 1
ATOM 1033 C CA . GLY A 1 131 ? -22.438 5.195 2.201 1 93.75 131 GLY A CA 1
ATOM 1034 C C . GLY A 1 131 ? -21.688 6.301 1.486 1 93.75 131 GLY A C 1
ATOM 1035 O O . GLY A 1 131 ? -20.547 6.633 1.858 1 93.75 131 GLY A O 1
ATOM 1036 N N . LEU A 1 132 ? -22.359 6.84 0.439 1 93.69 132 LEU A N 1
ATOM 1037 C CA . LEU A 1 132 ? -21.781 7.918 -0.353 1 93.69 132 LEU A CA 1
ATOM 1038 C C . LEU A 1 132 ? -22.578 9.211 -0.176 1 93.69 132 LEU A C 1
ATOM 1040 O O . LEU A 1 132 ? -23.812 9.188 -0.156 1 93.69 132 LEU A O 1
ATOM 1044 N N . VAL A 1 133 ? -21.797 10.32 0.039 1 95.12 133 VAL A N 1
ATOM 1045 C CA . VAL A 1 133 ? -22.484 11.602 0.178 1 95.12 133 VAL A CA 1
ATOM 1046 C C . VAL A 1 133 ? -21.75 12.672 -0.63 1 95.12 133 VAL A C 1
ATOM 1048 O O . VAL A 1 133 ? -20.516 12.695 -0.663 1 95.12 133 VAL A O 1
ATOM 1051 N N . ILE A 1 134 ? -22.562 13.445 -1.279 1 94.19 134 ILE A N 1
ATOM 1052 C CA . ILE A 1 134 ? -22 14.555 -2.051 1 94.19 134 ILE A CA 1
ATOM 1053 C C . ILE A 1 134 ? -22.281 15.867 -1.324 1 94.19 134 ILE A C 1
ATOM 1055 O O . ILE A 1 134 ? -23.422 16.172 -0.968 1 94.19 134 ILE A O 1
ATOM 1059 N N . VAL A 1 135 ? -21.188 16.594 -1.085 1 94.56 135 VAL A N 1
ATOM 1060 C CA . VAL A 1 135 ? -21.312 17.859 -0.372 1 94.56 135 VAL A CA 1
ATOM 1061 C C . VAL A 1 135 ? -20.797 19 -1.251 1 94.56 135 VAL A C 1
ATOM 1063 O O . VAL A 1 135 ? -19.766 18.859 -1.921 1 94.56 135 VAL A O 1
ATOM 1066 N N . ASN A 1 136 ? -21.531 20.016 -1.363 1 92.12 136 ASN A N 1
ATOM 1067 C CA . ASN A 1 136 ? -21.141 21.234 -2.037 1 92.12 136 ASN A CA 1
ATOM 1068 C C . ASN A 1 136 ? -21.609 22.469 -1.268 1 92.12 136 ASN A C 1
ATOM 1070 O O . ASN A 1 136 ? -22.25 22.359 -0.221 1 92.12 136 ASN A O 1
ATOM 1074 N N . GLU A 1 137 ? -21.328 23.641 -1.735 1 88.44 137 GLU A N 1
ATOM 1075 C CA . GLU A 1 137 ? -21.578 24.906 -1.031 1 88.44 137 GLU A CA 1
ATOM 1076 C C . GLU A 1 137 ? -23.062 25.172 -0.896 1 88.44 137 GLU A C 1
ATOM 1078 O O . GLU A 1 137 ? -23.516 25.797 0.071 1 88.44 137 GLU A O 1
ATOM 1083 N N . GLN A 1 138 ? -23.844 24.594 -1.745 1 87.75 138 GLN A N 1
ATOM 1084 C CA . GLN A 1 138 ? -25.266 24.891 -1.785 1 87.75 138 GLN A CA 1
ATOM 1085 C C . GLN A 1 138 ? -26.031 24.047 -0.774 1 87.75 138 GLN A C 1
ATOM 1087 O O . GLN A 1 138 ? -27 24.5 -0.17 1 87.75 138 GLN A O 1
ATOM 1092 N N . ILE A 1 139 ? -25.469 22.875 -0.571 1 93.06 139 ILE A N 1
ATOM 1093 C CA . ILE A 1 139 ? -26.281 21.953 0.205 1 93.06 139 ILE A CA 1
ATOM 1094 C C . ILE A 1 139 ? -25.734 21.844 1.624 1 93.06 139 ILE A C 1
ATOM 1096 O O . ILE A 1 139 ? -26.422 21.391 2.535 1 93.06 139 ILE A O 1
ATOM 1100 N N . VAL A 1 140 ? -24.484 22.25 1.875 1 93.88 140 VAL A N 1
ATOM 1101 C CA . VAL A 1 140 ? -23.797 21.984 3.135 1 93.88 140 VAL A CA 1
ATOM 1102 C C . VAL A 1 140 ? -24.547 22.656 4.285 1 93.88 140 VAL A C 1
ATOM 1104 O O . VAL A 1 140 ? -24.656 22.078 5.375 1 93.88 140 VAL A O 1
ATOM 1107 N N . CYS A 1 141 ? -25.156 23.828 4.09 1 92.69 141 CYS A N 1
ATOM 1108 C CA . CYS A 1 141 ? -25.812 24.578 5.148 1 92.69 141 CYS A CA 1
ATOM 1109 C C . CYS A 1 141 ? -27.109 23.906 5.582 1 92.69 141 CYS A C 1
ATOM 1111 O O . CYS A 1 141 ? -27.562 24.109 6.707 1 92.69 141 CYS A O 1
ATOM 1113 N N . GLN A 1 142 ? -27.688 23.094 4.688 1 95 142 GLN A N 1
ATOM 1114 C CA . GLN A 1 142 ? -28.891 22.359 5.039 1 95 142 GLN A CA 1
ATOM 1115 C C . GLN A 1 142 ? -28.578 20.938 5.473 1 95 142 GLN A C 1
ATOM 1117 O O . GLN A 1 142 ? -29.25 20.375 6.34 1 95 142 GLN A O 1
ATOM 1122 N N . LEU A 1 143 ? -27.609 20.438 4.891 1 95.75 143 LEU A N 1
ATOM 1123 C CA . LEU A 1 143 ? -27.25 19.047 5.098 1 95.75 143 LEU A CA 1
ATOM 1124 C C . LEU A 1 143 ? -26.688 18.828 6.5 1 95.75 143 LEU A C 1
ATOM 1126 O O . LEU A 1 143 ? -27.062 17.859 7.18 1 95.75 143 LEU A O 1
ATOM 1130 N N . LEU A 1 144 ? -25.812 19.734 6.965 1 95.5 144 LEU A N 1
ATOM 1131 C CA . LEU A 1 144 ? -25.141 19.578 8.258 1 95.5 144 LEU A CA 1
ATOM 1132 C C . LEU A 1 144 ? -26.156 19.609 9.398 1 95.5 144 LEU A C 1
ATOM 1134 O O . LEU A 1 144 ? -26.188 18.688 10.219 1 95.5 144 LEU A O 1
ATOM 1138 N N . PRO A 1 145 ? -27.094 20.594 9.461 1 94.94 145 PRO A N 1
ATOM 1139 C CA . PRO A 1 145 ? -28.094 20.578 10.539 1 94.94 145 PRO A CA 1
ATOM 1140 C C . PRO A 1 145 ? -28.984 19.344 10.484 1 94.94 145 PRO A C 1
ATOM 1142 O O . PRO A 1 145 ? -29.328 18.781 11.523 1 94.94 145 PRO A O 1
ATOM 1145 N N . ALA A 1 146 ? -29.344 18.906 9.328 1 96.25 146 ALA A N 1
ATOM 1146 C CA . ALA A 1 146 ? -30.172 17.719 9.18 1 96.25 146 ALA A CA 1
ATOM 1147 C C . ALA A 1 146 ? -29.453 16.469 9.664 1 96.25 146 ALA A C 1
ATOM 1149 O O . ALA A 1 146 ? -30.016 15.656 10.391 1 96.25 146 ALA A O 1
ATOM 1150 N N . ALA A 1 147 ? -28.219 16.359 9.195 1 96 147 ALA A N 1
ATOM 1151 C CA . ALA A 1 147 ? -27.406 15.219 9.609 1 96 147 ALA A CA 1
ATOM 1152 C C . ALA A 1 147 ? -27.234 15.18 11.125 1 96 147 ALA A C 1
ATOM 1154 O O . ALA A 1 147 ? -27.25 14.109 11.734 1 96 147 ALA A O 1
ATOM 1155 N N . SER A 1 148 ? -27.062 16.344 11.727 1 93.62 148 SER A N 1
ATOM 1156 C CA . SER A 1 148 ? -26.969 16.438 13.172 1 93.62 148 SER A CA 1
ATOM 1157 C C . SER A 1 148 ? -28.281 16.078 13.852 1 93.62 148 SER A C 1
ATOM 1159 O O . SER A 1 148 ? -28.281 15.352 14.852 1 93.62 148 SER A O 1
ATOM 1161 N N . MET A 1 149 ? -29.359 16.516 13.25 1 93.62 149 MET A N 1
ATOM 1162 C CA . MET A 1 149 ? -30.688 16.234 13.797 1 93.62 149 MET A CA 1
ATOM 1163 C C . MET A 1 149 ? -30.969 14.742 13.812 1 93.62 149 MET A C 1
ATOM 1165 O O . MET A 1 149 ? -31.453 14.203 14.805 1 93.62 149 MET A O 1
ATOM 1169 N N . PHE A 1 150 ? -30.672 14.078 12.75 1 95.44 150 PHE A N 1
ATOM 1170 C CA . PHE A 1 150 ? -30.969 12.656 12.617 1 95.44 150 PHE A CA 1
ATOM 1171 C C . PHE A 1 150 ? -29.797 11.812 13.094 1 95.44 150 PHE A C 1
ATOM 1173 O O . PHE A 1 150 ? -29.812 10.586 12.945 1 95.44 150 PHE A O 1
ATOM 1180 N N . GLN A 1 151 ? -28.75 12.453 13.562 1 93.75 151 GLN A N 1
ATOM 1181 C CA . GLN A 1 151 ? -27.609 11.828 14.211 1 93.75 151 GLN A CA 1
ATOM 1182 C C . GLN A 1 151 ? -26.875 10.891 13.242 1 93.75 151 GLN A C 1
ATOM 1184 O O . GLN A 1 151 ? -26.609 9.734 13.578 1 93.75 151 GLN A O 1
ATOM 1189 N N . ILE A 1 152 ? -26.625 11.328 12.102 1 95.56 152 ILE A N 1
ATOM 1190 C CA . ILE A 1 152 ? -25.797 10.625 11.125 1 95.56 152 ILE A CA 1
ATOM 1191 C C . ILE A 1 152 ? -24.375 11.172 11.18 1 95.56 152 ILE A C 1
ATOM 1193 O O . ILE A 1 152 ? -24.031 12.109 10.461 1 95.56 152 ILE A O 1
ATOM 1197 N N . ARG A 1 153 ? -23.562 10.57 11.938 1 92.06 153 ARG A N 1
ATOM 1198 C CA . ARG A 1 153 ? -22.234 11.062 12.328 1 92.06 153 ARG A CA 1
ATOM 1199 C C . ARG A 1 153 ? -21.328 11.211 11.109 1 92.06 153 ARG A C 1
ATOM 1201 O O . ARG A 1 153 ? -20.594 12.195 11 1 92.06 153 ARG A O 1
ATOM 1208 N N . GLN A 1 154 ? -21.422 10.25 10.172 1 93.88 154 GLN A N 1
ATOM 1209 C CA . GLN A 1 154 ? -20.531 10.258 9.023 1 93.88 154 GLN A CA 1
ATOM 1210 C C . GLN A 1 154 ? -20.797 11.461 8.125 1 93.88 154 GLN A C 1
ATOM 1212 O O . GLN A 1 154 ? -19.859 12.094 7.621 1 93.88 154 GLN A O 1
ATOM 1217 N N . VAL A 1 155 ? -22.016 11.812 7.973 1 95.5 155 VAL A N 1
ATOM 1218 C CA . VAL A 1 155 ? -22.359 12.945 7.125 1 95.5 155 VAL A CA 1
ATOM 1219 C C . VAL A 1 155 ? -21.953 14.25 7.809 1 95.5 155 VAL A C 1
ATOM 1221 O O . VAL A 1 155 ? -21.5 15.188 7.152 1 95.5 155 VAL A O 1
ATOM 1224 N N . VAL A 1 156 ? -22.109 14.297 9.109 1 94.44 156 VAL A N 1
ATOM 1225 C CA . VAL A 1 156 ? -21.641 15.453 9.875 1 94.44 156 VAL A CA 1
ATOM 1226 C C . VAL A 1 156 ? -20.141 15.641 9.664 1 94.44 156 VAL A C 1
ATOM 1228 O O . VAL A 1 156 ? -19.672 16.75 9.422 1 94.44 156 VAL A O 1
ATOM 1231 N N . GLN A 1 157 ? -19.5 14.555 9.727 1 92.5 157 GLN A N 1
ATOM 1232 C CA . GLN A 1 157 ? -18.062 14.594 9.531 1 92.5 157 GLN A CA 1
ATOM 1233 C C . GLN A 1 157 ? -17.703 15.062 8.117 1 92.5 157 GLN A C 1
ATOM 1235 O O . GLN A 1 157 ? -16.797 15.875 7.941 1 92.5 157 GLN A O 1
ATOM 1240 N N . ALA A 1 158 ? -18.391 14.555 7.156 1 93.94 158 ALA A N 1
ATOM 1241 C CA . ALA A 1 158 ? -18.156 14.945 5.77 1 93.94 158 ALA A CA 1
ATOM 1242 C C . ALA A 1 158 ? -18.391 16.438 5.57 1 93.94 158 ALA A C 1
ATOM 1244 O O . ALA A 1 158 ? -17.562 17.125 4.961 1 93.94 158 ALA A O 1
ATOM 1245 N N . CYS A 1 159 ? -19.438 16.938 6.117 1 95.19 159 CYS A N 1
ATOM 1246 C CA . CYS A 1 159 ? -19.75 18.359 5.996 1 95.19 159 CYS A CA 1
ATOM 1247 C C . CYS A 1 159 ? -18.703 19.219 6.703 1 95.19 159 CYS A C 1
ATOM 1249 O O . CYS A 1 159 ? -18.297 20.25 6.184 1 95.19 159 CYS A O 1
ATOM 1251 N N . SER A 1 160 ? -18.344 18.781 7.883 1 93.75 160 SER A N 1
ATOM 1252 C CA . SER A 1 160 ? -17.312 19.5 8.633 1 93.75 160 SER A CA 1
ATOM 1253 C C . SER A 1 160 ? -16 19.562 7.863 1 93.75 160 SER A C 1
ATOM 1255 O O . SER A 1 160 ? -15.367 20.609 7.801 1 93.75 160 SER A O 1
ATOM 1257 N N . LYS A 1 161 ? -15.688 18.438 7.309 1 93.25 161 LYS A N 1
ATOM 1258 C CA . LYS A 1 161 ? -14.453 18.391 6.527 1 93.25 161 LYS A CA 1
ATOM 1259 C C . LYS A 1 161 ? -14.547 19.297 5.305 1 93.25 161 LYS A C 1
ATOM 1261 O O . LYS A 1 161 ? -13.57 19.969 4.945 1 93.25 161 LYS A O 1
ATOM 1266 N N . PHE A 1 162 ? -15.617 19.281 4.668 1 94 162 PHE A N 1
ATOM 1267 C CA . PHE A 1 162 ? -15.844 20.156 3.518 1 94 162 PHE A CA 1
ATOM 1268 C C . PHE A 1 162 ? -15.68 21.625 3.902 1 94 162 PHE A C 1
ATOM 1270 O O . PHE A 1 162 ? -14.961 22.375 3.23 1 94 162 PHE A O 1
ATOM 1277 N N . LEU A 1 163 ? -16.266 22.016 4.988 1 94.12 163 LEU A N 1
ATOM 1278 C CA . LEU A 1 163 ? -16.219 23.391 5.457 1 94.12 163 LEU A CA 1
ATOM 1279 C C . LEU A 1 163 ? -14.797 23.766 5.863 1 94.12 163 LEU A C 1
ATOM 1281 O O . LEU A 1 163 ? -14.367 24.906 5.648 1 94.12 163 LEU A O 1
ATOM 1285 N N . GLU A 1 164 ? -14.109 22.875 6.488 1 92.69 164 GLU A N 1
ATOM 1286 C CA . GLU A 1 164 ? -12.719 23.078 6.859 1 92.69 164 GLU A CA 1
ATOM 1287 C C . GLU A 1 164 ? -11.867 23.438 5.641 1 92.69 164 GLU A C 1
ATOM 1289 O O . GLU A 1 164 ? -10.992 24.297 5.711 1 92.69 164 GLU A O 1
ATOM 1294 N N . GLU A 1 165 ? -12.211 22.781 4.566 1 88.81 165 GLU A N 1
ATOM 1295 C CA . GLU A 1 165 ? -11.453 23 3.342 1 88.81 165 GLU A CA 1
ATOM 1296 C C . GLU A 1 165 ? -11.836 24.312 2.676 1 88.81 165 GLU A C 1
ATOM 1298 O O . GLU A 1 165 ? -11.07 24.859 1.874 1 88.81 165 GLU A O 1
ATOM 1303 N N . GLN A 1 166 ? -12.945 24.875 3.014 1 89.56 166 GLN A N 1
ATOM 1304 C CA . GLN A 1 166 ? -13.438 26.094 2.389 1 89.56 166 GLN A CA 1
ATOM 1305 C C . GLN A 1 166 ? -13.109 27.312 3.238 1 89.56 166 GLN A C 1
ATOM 1307 O O . GLN A 1 166 ? -13.508 28.438 2.904 1 89.56 166 GLN A O 1
ATOM 1312 N N . MET A 1 167 ? -12.383 27.141 4.266 1 91.88 167 MET A N 1
ATOM 1313 C CA . MET A 1 167 ? -12.109 28.234 5.199 1 91.88 167 MET A CA 1
ATOM 1314 C C . MET A 1 167 ? -11.227 29.297 4.555 1 91.88 167 MET A C 1
ATOM 1316 O O . MET A 1 167 ? -10.188 28.984 3.975 1 91.88 167 MET A O 1
ATOM 1320 N N . GLU A 1 168 ? -11.672 30.438 4.586 1 92.31 168 GLU A N 1
ATOM 1321 C CA . GLU A 1 168 ? -10.953 31.641 4.188 1 92.31 168 GLU A CA 1
ATOM 1322 C C . GLU A 1 168 ? -11.117 32.75 5.223 1 92.31 168 GLU A C 1
ATOM 1324 O O . GLU A 1 168 ? -11.977 32.656 6.109 1 92.31 168 GLU A O 1
ATOM 1329 N N . ALA A 1 169 ? -10.312 33.75 5.156 1 92.31 169 ALA A N 1
ATOM 1330 C CA . ALA A 1 169 ? -10.328 34.844 6.133 1 92.31 169 ALA A CA 1
ATOM 1331 C C . ALA A 1 169 ? -11.688 35.531 6.148 1 92.31 169 ALA A C 1
ATOM 1333 O O . ALA A 1 169 ? -12.164 35.969 7.207 1 92.31 169 ALA A O 1
ATOM 1334 N N . ASN A 1 170 ? -12.383 35.625 5.051 1 93.44 170 ASN A N 1
ATOM 1335 C CA . ASN A 1 170 ? -13.617 36.406 4.938 1 93.44 170 ASN A CA 1
ATOM 1336 C C . ASN A 1 170 ? -14.836 35.562 5.336 1 93.44 170 ASN A C 1
ATOM 1338 O O . ASN A 1 170 ? -15.945 36.094 5.43 1 93.44 170 ASN A O 1
ATOM 1342 N N . ASN A 1 171 ? -14.664 34.281 5.555 1 93.69 171 ASN A N 1
ATOM 1343 C CA . ASN A 1 171 ? -15.836 33.469 5.859 1 93.69 171 ASN A CA 1
ATOM 1344 C C . ASN A 1 171 ? -15.633 32.625 7.125 1 93.69 171 ASN A C 1
ATOM 1346 O O . ASN A 1 171 ? -16.547 31.938 7.566 1 93.69 171 ASN A O 1
ATOM 1350 N N . VAL A 1 172 ? -14.484 32.688 7.75 1 95.31 172 VAL A N 1
ATOM 1351 C CA . VAL A 1 172 ? -14.133 31.781 8.852 1 95.31 172 VAL A CA 1
ATOM 1352 C C . VAL A 1 172 ? -15.016 32.062 10.055 1 95.31 172 VAL A C 1
ATOM 1354 O O . VAL A 1 172 ? -15.406 31.156 10.781 1 95.31 172 VAL A O 1
ATOM 1357 N N . ILE A 1 173 ? -15.375 33.281 10.297 1 94.38 173 ILE A N 1
ATOM 1358 C CA . ILE A 1 173 ? -16.219 33.625 11.438 1 94.38 173 ILE A CA 1
ATOM 1359 C C . ILE A 1 173 ? -17.625 33.062 11.234 1 94.38 173 ILE A C 1
ATOM 1361 O O . ILE A 1 173 ? -18.219 32.531 12.172 1 94.38 173 ILE A O 1
ATOM 1365 N N . GLY A 1 174 ? -18.141 33.188 10.055 1 93.69 174 GLY A N 1
ATOM 1366 C CA . GLY A 1 174 ? -19.422 32.562 9.742 1 93.69 174 GLY A CA 1
ATOM 1367 C C . GLY A 1 174 ? -19.422 31.062 9.945 1 93.69 174 GLY A C 1
ATOM 1368 O O . GLY A 1 174 ? -20.359 30.516 10.516 1 93.69 174 GLY A O 1
ATOM 1369 N N . ILE A 1 175 ? -18.422 30.422 9.469 1 94.69 175 ILE A N 1
ATOM 1370 C CA . ILE A 1 175 ? -18.281 28.984 9.625 1 94.69 175 ILE A CA 1
ATOM 1371 C C . ILE A 1 175 ? -18.188 28.641 11.109 1 94.69 175 ILE A C 1
ATOM 1373 O O . ILE A 1 175 ? -18.75 27.641 11.555 1 94.69 175 ILE A O 1
ATOM 1377 N N . SER A 1 176 ? -17.406 29.484 11.852 1 94.38 176 SER A N 1
ATOM 1378 C CA . SER A 1 176 ? -17.266 29.266 13.289 1 94.38 176 SER A CA 1
ATOM 1379 C C . SER A 1 176 ? -18.625 29.328 13.984 1 94.38 176 SER A C 1
ATOM 1381 O O . SER A 1 176 ? -18.969 28.438 14.766 1 94.38 176 SER A O 1
ATOM 1383 N N . ASN A 1 177 ? -19.438 30.344 13.664 1 93.56 177 ASN A N 1
ATOM 1384 C CA . ASN A 1 177 ? -20.781 30.469 14.234 1 93.56 177 ASN A CA 1
ATOM 1385 C C . ASN A 1 177 ? -21.672 29.297 13.852 1 93.56 177 ASN A C 1
ATOM 1387 O O . ASN A 1 177 ? -22.422 28.797 14.68 1 93.56 177 ASN A O 1
ATOM 1391 N N . PHE A 1 178 ? -21.531 28.953 12.641 1 93.5 178 PHE A N 1
ATOM 1392 C CA . PHE A 1 178 ? -22.312 27.828 12.125 1 93.5 178 PHE A CA 1
ATOM 1393 C C . PHE A 1 178 ? -21.953 26.547 12.859 1 93.5 178 PHE A C 1
ATOM 1395 O O . PHE A 1 178 ? -22.828 25.781 13.25 1 93.5 178 PHE A O 1
ATOM 1402 N N . ALA A 1 179 ? -20.672 26.266 13.023 1 93.5 179 ALA A N 1
ATOM 1403 C CA . ALA A 1 179 ? -20.188 25.062 13.719 1 93.5 179 ALA A CA 1
ATOM 1404 C C . ALA A 1 179 ? -20.672 25.047 15.164 1 93.5 179 ALA A C 1
ATOM 1406 O O . ALA A 1 179 ? -21.125 24 15.664 1 93.5 179 ALA A O 1
ATOM 1407 N N . GLU A 1 180 ? -20.625 26.203 15.781 1 91.06 180 GLU A N 1
ATOM 1408 C CA . GLU A 1 180 ? -21.062 26.312 17.172 1 91.06 180 GLU A CA 1
ATOM 1409 C C . GLU A 1 180 ? -22.562 26.016 17.297 1 91.06 180 GLU A C 1
ATOM 1411 O O . GLU A 1 180 ? -22.969 25.281 18.203 1 91.06 180 GLU A O 1
ATOM 1416 N N . ARG A 1 181 ? -23.375 26.5 16.422 1 90.88 181 ARG A N 1
ATOM 1417 C CA . ARG A 1 181 ? -24.828 26.344 16.453 1 90.88 181 ARG A CA 1
ATOM 1418 C C . ARG A 1 181 ? -25.219 24.875 16.25 1 90.88 181 ARG A C 1
ATOM 1420 O O . ARG A 1 181 ? -26.219 24.422 16.812 1 90.88 181 ARG A O 1
ATOM 1427 N N . ASN A 1 182 ? -24.469 24.188 15.461 1 92.19 182 ASN A N 1
ATOM 1428 C CA . ASN A 1 182 ? -24.812 22.812 15.117 1 92.19 182 ASN A CA 1
ATOM 1429 C C . ASN A 1 182 ? -24.031 21.812 15.961 1 92.19 182 ASN A C 1
ATOM 1431 O O . ASN A 1 182 ? -24.047 20.609 15.672 1 92.19 182 ASN A O 1
ATOM 1435 N N . GLY A 1 183 ? -23.234 22.344 16.906 1 89.75 183 GLY A N 1
ATOM 1436 C CA . GLY A 1 183 ? -22.547 21.484 17.875 1 89.75 183 GLY A CA 1
ATOM 1437 C C . GLY A 1 183 ? -21.344 20.781 17.297 1 89.75 183 GLY A C 1
ATOM 1438 O O . GLY A 1 183 ? -21 19.672 17.75 1 89.75 183 GLY A O 1
ATOM 1439 N N . CYS A 1 184 ? -20.812 21.234 16.219 1 91.5 184 CYS A N 1
ATOM 1440 C CA . CYS A 1 184 ? -19.594 20.656 15.656 1 91.5 184 CYS A CA 1
ATOM 1441 C C . CYS A 1 184 ? -18.359 21.188 16.359 1 91.5 184 CYS A C 1
ATOM 1443 O O . CYS A 1 184 ? -17.734 22.156 15.906 1 91.5 184 CYS A O 1
ATOM 1445 N N . SER A 1 185 ? -17.938 20.594 17.406 1 91.44 185 SER A N 1
ATOM 1446 C CA . SER A 1 185 ? -16.891 21.094 18.297 1 91.44 185 SER A CA 1
ATOM 1447 C C . SER A 1 185 ? -15.531 21.078 17.609 1 91.44 185 SER A C 1
ATOM 1449 O O . SER A 1 185 ? -14.758 22.031 17.734 1 91.44 185 SER A O 1
ATOM 1451 N N . GLU A 1 186 ? -15.336 20 16.953 1 89.94 186 GLU A N 1
ATOM 1452 C CA . GLU A 1 186 ? -14.031 19.891 16.297 1 89.94 186 GLU A CA 1
ATOM 1453 C C . GLU A 1 186 ? -13.852 20.969 15.242 1 89.94 186 GLU A C 1
ATOM 1455 O O . GLU A 1 186 ? -12.797 21.609 15.172 1 89.94 186 GLU A O 1
ATOM 1460 N N . LEU A 1 187 ? -14.836 21.109 14.406 1 92.69 187 LEU A N 1
ATOM 1461 C CA . LEU A 1 187 ? -14.781 22.156 13.391 1 92.69 187 LEU A CA 1
ATOM 1462 C C . LEU A 1 187 ? -14.656 23.531 14.031 1 92.69 187 LEU A C 1
ATOM 1464 O O . LEU A 1 187 ? -13.875 24.359 13.57 1 92.69 187 LEU A O 1
ATOM 1468 N N . TYR A 1 188 ? -15.359 23.766 15.078 1 94.25 188 TYR A N 1
ATOM 1469 C CA . TYR A 1 188 ? -15.305 25.031 15.805 1 94.25 188 TYR A CA 1
ATOM 1470 C C . TYR A 1 188 ? -13.883 25.328 16.281 1 94.25 188 TYR A C 1
ATOM 1472 O O . TYR A 1 188 ? -13.367 26.422 16.062 1 94.25 188 TYR A O 1
ATOM 1480 N N . ASP A 1 189 ? -13.273 24.422 16.844 1 92.81 189 ASP A N 1
ATOM 1481 C CA . ASP A 1 189 ? -11.914 24.578 17.328 1 92.81 189 ASP A CA 1
ATOM 1482 C C . ASP A 1 189 ? -10.953 24.906 16.203 1 92.81 189 ASP A C 1
ATOM 1484 O O . ASP A 1 189 ? -10.062 25.75 16.359 1 92.81 189 ASP A O 1
ATOM 1488 N N . LYS A 1 190 ? -11.156 24.219 15.141 1 93 190 LYS A N 1
ATOM 1489 C CA . LYS A 1 190 ? -10.289 24.469 13.992 1 93 190 LYS A CA 1
ATOM 1490 C C . LYS A 1 190 ? -10.484 25.875 13.438 1 93 190 LYS A C 1
ATOM 1492 O O . LYS A 1 190 ? -9.531 26.5 12.969 1 93 190 LYS A O 1
ATOM 1497 N N . THR A 1 191 ? -11.68 26.312 13.445 1 94.62 191 THR A N 1
ATOM 1498 C CA . THR A 1 191 ? -11.953 27.672 12.984 1 94.62 191 THR A CA 1
ATOM 1499 C C . THR A 1 191 ? -11.289 28.703 13.898 1 94.62 191 THR A C 1
ATOM 1501 O O . THR A 1 191 ? -10.734 29.703 13.43 1 94.62 191 THR A O 1
ATOM 1504 N N . ILE A 1 192 ? -11.312 28.469 15.172 1 91.94 192 ILE A N 1
ATOM 1505 C CA . ILE A 1 192 ? -10.68 29.375 16.125 1 91.94 192 ILE A CA 1
ATOM 1506 C C . ILE A 1 192 ? -9.172 29.406 15.906 1 91.94 192 ILE A C 1
ATOM 1508 O O . ILE A 1 192 ? -8.555 30.469 15.883 1 91.94 192 ILE A O 1
ATOM 1512 N N . ALA A 1 193 ? -8.68 28.266 15.711 1 89.81 193 ALA A N 1
ATOM 1513 C CA . ALA A 1 193 ? -7.25 28.172 15.43 1 89.81 193 ALA A CA 1
ATOM 1514 C C . ALA A 1 193 ? -6.895 28.922 14.148 1 89.81 193 ALA A C 1
ATOM 1516 O O . ALA A 1 193 ? -5.875 29.609 14.094 1 89.81 193 ALA A O 1
ATOM 1517 N N . PHE A 1 194 ? -7.68 28.766 13.172 1 92.56 194 PHE A N 1
ATOM 1518 C CA . PHE A 1 194 ? -7.461 29.469 11.906 1 92.56 194 PHE A CA 1
ATOM 1519 C C . PHE A 1 194 ? -7.5 30.984 12.109 1 92.56 194 PHE A C 1
ATOM 1521 O O . PHE A 1 194 ? -6.672 31.703 11.555 1 92.56 194 PHE A O 1
ATOM 1528 N N . VAL A 1 195 ? -8.445 31.438 12.852 1 92.25 195 VAL A N 1
ATOM 1529 C CA . VAL A 1 195 ? -8.578 32.875 13.125 1 92.25 195 VAL A CA 1
ATOM 1530 C C . VAL A 1 195 ? -7.34 33.375 13.867 1 92.25 195 VAL A C 1
ATOM 1532 O O . VAL A 1 195 ? -6.809 34.438 13.547 1 92.25 195 VAL A O 1
ATOM 1535 N N . GLU A 1 196 ? -6.902 32.625 14.844 1 88.75 196 GLU A N 1
ATOM 1536 C CA . GLU A 1 196 ? -5.711 33 15.602 1 88.75 196 GLU A CA 1
ATOM 1537 C C . GLU A 1 196 ? -4.488 33.094 14.695 1 88.75 196 GLU A C 1
ATOM 1539 O O . GLU A 1 196 ? -3.682 34.031 14.82 1 88.75 196 GLU A O 1
ATOM 1544 N N . GLU A 1 197 ? -4.453 32.188 13.898 1 85 197 GLU A N 1
ATOM 1545 C CA . GLU A 1 197 ? -3.293 32.094 13.008 1 85 197 GLU A CA 1
ATOM 1546 C C . GLU A 1 197 ? -3.336 33.219 11.953 1 85 197 GLU A C 1
ATOM 1548 O O . GLU A 1 197 ? -2.291 33.688 11.523 1 85 197 GLU A O 1
ATOM 1553 N N . ASN A 1 198 ? -4.516 33.625 11.523 1 89.12 198 ASN A N 1
ATOM 1554 C CA . ASN A 1 198 ? -4.668 34.594 10.445 1 89.12 198 ASN A CA 1
ATOM 1555 C C . ASN A 1 198 ? -5.41 35.844 10.922 1 89.12 198 ASN A C 1
ATOM 1557 O O . ASN A 1 198 ? -6.215 36.406 10.18 1 89.12 198 ASN A O 1
ATOM 1561 N N . PHE A 1 199 ? -5.141 36.219 12.047 1 90.31 199 PHE A N 1
ATOM 1562 C CA . PHE A 1 199 ? -5.887 37.312 12.664 1 90.31 199 PHE A CA 1
ATOM 1563 C C . PHE A 1 199 ? -5.75 38.594 11.852 1 90.31 199 PHE A C 1
ATOM 1565 O O . PHE A 1 199 ? -6.727 39.312 11.672 1 90.31 199 PHE A O 1
ATOM 1572 N N . SER A 1 200 ? -4.551 38.875 11.375 1 87.38 200 SER A N 1
ATOM 1573 C CA . SER A 1 200 ? -4.305 40.125 10.648 1 87.38 200 SER A CA 1
ATOM 1574 C C . SER A 1 200 ? -5.223 40.25 9.438 1 87.38 200 SER A C 1
ATOM 1576 O O . SER A 1 200 ? -5.781 41.312 9.188 1 87.38 200 SER A O 1
ATOM 1578 N N . GLU A 1 201 ? -5.434 39.156 8.734 1 90.44 201 GLU A N 1
ATOM 1579 C CA . GLU A 1 201 ? -6.305 39.156 7.562 1 90.44 201 GLU A CA 1
ATOM 1580 C C . GLU A 1 201 ? -7.777 39.156 7.965 1 90.44 201 GLU A C 1
ATOM 1582 O O . GLU A 1 201 ? -8.594 39.875 7.391 1 90.44 201 GLU A O 1
ATOM 1587 N N . VAL A 1 202 ? -8.086 38.344 8.914 1 93.88 202 VAL A N 1
ATOM 1588 C CA . VAL A 1 202 ? -9.461 38.156 9.359 1 93.88 202 VAL A CA 1
ATOM 1589 C C . VAL A 1 202 ? -9.992 39.5 9.93 1 93.88 202 VAL A C 1
ATOM 1591 O O . VAL A 1 202 ? -11.156 39.844 9.719 1 93.88 202 VAL A O 1
ATOM 1594 N N . SER A 1 203 ? -9.156 40.25 10.641 1 93.81 203 SER A N 1
ATOM 1595 C CA . SER A 1 203 ? -9.562 41.5 11.281 1 93.81 203 SER A CA 1
ATOM 1596 C C . SER A 1 203 ? -9.922 42.562 10.25 1 93.81 203 SER A C 1
ATOM 1598 O O . SER A 1 203 ? -10.594 43.562 10.57 1 93.81 203 SER A O 1
ATOM 1600 N N . GLN A 1 204 ? -9.492 42.375 9.023 1 92.38 204 GLN A N 1
ATOM 1601 C CA . GLN A 1 204 ? -9.773 43.344 7.965 1 92.38 204 GLN A CA 1
ATOM 1602 C C . GLN A 1 204 ? -11.086 43 7.254 1 92.38 204 GLN A C 1
ATOM 1604 O O . GLN A 1 204 ? -11.578 43.812 6.457 1 92.38 204 GLN A O 1
ATOM 1609 N N . CYS A 1 205 ? -11.633 41.938 7.547 1 93.69 205 CYS A N 1
ATOM 1610 C CA . CYS A 1 205 ? -12.844 41.5 6.867 1 93.69 205 CYS A CA 1
ATOM 1611 C C . CYS A 1 205 ? -14.086 42 7.586 1 93.69 205 CYS A C 1
ATOM 1613 O O . CYS A 1 205 ? -14.039 42.312 8.773 1 93.69 205 CYS A O 1
ATOM 1615 N N . GLU A 1 206 ? -15.234 42 6.898 1 93.44 206 GLU A N 1
ATOM 1616 C CA . GLU A 1 206 ? -16.484 42.562 7.402 1 93.44 206 GLU A CA 1
ATOM 1617 C C . GLU A 1 206 ? -17.047 41.719 8.539 1 93.44 206 GLU A C 1
ATOM 1619 O O . GLU A 1 206 ? -17.625 42.25 9.484 1 93.44 206 GLU A O 1
ATOM 1624 N N . GLU A 1 207 ? -16.812 40.5 8.461 1 93.44 207 GLU A N 1
ATOM 1625 C CA . GLU A 1 207 ? -17.375 39.625 9.469 1 93.44 207 GLU A CA 1
ATOM 1626 C C . GLU A 1 207 ? -16.781 39.906 10.852 1 93.44 207 GLU A C 1
ATOM 1628 O O . GLU A 1 207 ? -17.453 39.688 11.867 1 93.44 207 GLU A O 1
ATOM 1633 N N . PHE A 1 208 ? -15.586 40.406 10.812 1 95.06 208 PHE A N 1
ATOM 1634 C CA . PHE A 1 208 ? -14.922 40.719 12.07 1 95.06 208 PHE A CA 1
ATOM 1635 C C . PHE A 1 208 ? -15.664 41.844 12.789 1 95.06 208 PHE A C 1
ATOM 1637 O O . PHE A 1 208 ? -15.781 41.844 14.016 1 95.06 208 PHE A O 1
ATOM 1644 N N . LEU A 1 209 ? -16.25 42.75 12.031 1 94.5 209 LEU A N 1
ATOM 1645 C CA . LEU A 1 209 ? -16.938 43.906 12.586 1 94.5 209 LEU A CA 1
ATOM 1646 C C . LEU A 1 209 ? -18.281 43.5 13.195 1 94.5 209 LEU A C 1
ATOM 1648 O O . LEU A 1 209 ? -18.859 44.281 13.977 1 94.5 209 LEU A O 1
ATOM 1652 N N . GLU A 1 210 ? -18.703 42.344 12.883 1 92.19 210 GLU A N 1
ATOM 1653 C CA . GLU A 1 210 ? -20.016 41.875 13.375 1 92.19 210 GLU A CA 1
ATOM 1654 C C . GLU A 1 210 ? -19.859 41.031 14.641 1 92.19 210 GLU A C 1
ATOM 1656 O O . GLU A 1 210 ? -20.859 40.594 15.219 1 92.19 210 GLU A O 1
ATOM 1661 N N . LEU A 1 211 ? -18.656 40.969 15.109 1 93.56 211 LEU A N 1
ATOM 1662 C CA . LEU A 1 211 ? -18.422 40.188 16.312 1 93.56 211 LEU A CA 1
ATOM 1663 C C . LEU A 1 211 ? -19.062 40.844 17.531 1 93.56 211 LEU A C 1
ATOM 1665 O O . LEU A 1 211 ? -19.125 42.062 17.609 1 93.56 211 LEU A O 1
ATOM 1669 N N . SER A 1 212 ? -19.562 40.031 18.422 1 91.88 212 SER A N 1
ATOM 1670 C CA . SER A 1 212 ? -20 40.531 19.719 1 91.88 212 SER A CA 1
ATOM 1671 C C . SER A 1 212 ? -18.812 40.906 20.594 1 91.88 212 SER A C 1
ATOM 1673 O O . SER A 1 212 ? -17.672 40.531 20.281 1 91.88 212 SER A O 1
ATOM 1675 N N . SER A 1 213 ? -19.062 41.656 21.625 1 92.62 213 SER A N 1
ATOM 1676 C CA . SER A 1 213 ? -17.984 42.031 22.547 1 92.62 213 SER A CA 1
ATOM 1677 C C . SER A 1 213 ? -17.344 40.812 23.188 1 92.62 213 SER A C 1
ATOM 1679 O O . SER A 1 213 ? -16.125 40.781 23.359 1 92.62 213 SER A O 1
ATOM 1681 N N . SER A 1 214 ? -18.188 39.875 23.469 1 92.06 214 SER A N 1
ATOM 1682 C CA . SER A 1 214 ? -17.688 38.656 24.109 1 92.06 214 SER A CA 1
ATOM 1683 C C . SER A 1 214 ? -16.797 37.875 23.156 1 92.06 214 SER A C 1
ATOM 1685 O O . SER A 1 214 ? -15.758 37.344 23.562 1 92.06 214 SER A O 1
ATOM 1687 N N . GLN A 1 215 ? -17.219 37.781 21.891 1 91.75 215 GLN A N 1
ATOM 1688 C CA . GLN A 1 215 ? -16.438 37.062 20.875 1 91.75 215 GLN A CA 1
ATOM 1689 C C . GLN A 1 215 ? -15.102 37.75 20.641 1 91.75 215 GLN A C 1
ATOM 1691 O O . GLN A 1 215 ? -14.062 37.094 20.516 1 91.75 215 GLN A O 1
ATOM 1696 N N . LEU A 1 216 ? -15.141 39.062 20.547 1 94.56 216 LEU A N 1
ATOM 1697 C CA . LEU A 1 216 ? -13.93 39.844 20.328 1 94.56 216 LEU A CA 1
ATOM 1698 C C . LEU A 1 216 ? -12.945 39.656 21.469 1 94.56 216 LEU A C 1
ATOM 1700 O O . LEU A 1 216 ? -11.766 39.375 21.234 1 94.56 216 LEU A O 1
ATOM 1704 N N . ILE A 1 217 ? -13.422 39.781 22.719 1 93.31 217 ILE A N 1
ATOM 1705 C CA . ILE A 1 217 ? -12.578 39.625 23.891 1 93.31 217 ILE A CA 1
ATOM 1706 C C . ILE A 1 217 ? -11.969 38.219 23.906 1 93.31 217 ILE A C 1
ATOM 1708 O O . ILE A 1 217 ? -10.781 38.062 24.203 1 93.31 217 ILE A O 1
ATOM 1712 N N . GLY A 1 218 ? -12.766 37.281 23.578 1 91.44 218 GLY A N 1
ATOM 1713 C CA . GLY A 1 218 ? -12.297 35.906 23.531 1 91.44 218 GLY A CA 1
ATOM 1714 C C . GLY A 1 218 ? -11.156 35.688 22.562 1 91.44 218 GLY A C 1
ATOM 1715 O O . GLY A 1 218 ? -10.289 34.844 22.781 1 91.44 218 GLY A O 1
ATOM 1716 N N . LEU A 1 219 ? -11.117 36.438 21.531 1 91.38 219 LEU A N 1
ATOM 1717 C CA . LEU A 1 219 ? -10.094 36.344 20.5 1 91.38 219 LEU A CA 1
ATOM 1718 C C . LEU A 1 219 ? -8.828 37.094 20.906 1 91.38 219 LEU A C 1
ATOM 1720 O O . LEU A 1 219 ? -7.727 36.531 20.875 1 91.38 219 LEU A O 1
ATOM 1724 N N . ILE A 1 220 ? -8.945 38.344 21.375 1 92.44 220 ILE A N 1
ATOM 1725 C CA . ILE A 1 220 ? -7.797 39.219 21.547 1 92.44 220 ILE A CA 1
ATOM 1726 C C . ILE A 1 220 ? -7.09 38.875 22.859 1 92.44 220 ILE A C 1
ATOM 1728 O O . ILE A 1 220 ? -5.941 39.281 23.078 1 92.44 220 ILE A O 1
ATOM 1732 N N . LYS A 1 221 ? -7.77 38.188 23.781 1 89.75 221 LYS A N 1
ATOM 1733 C CA . LYS A 1 221 ? -7.156 37.844 25.062 1 89.75 221 LYS A CA 1
ATOM 1734 C C . LYS A 1 221 ? -6.176 36.688 24.922 1 89.75 221 LYS A C 1
ATOM 1736 O O . LYS A 1 221 ? -5.336 36.469 25.781 1 89.75 221 LYS A O 1
ATOM 1741 N N . LYS A 1 222 ? -6.27 36.031 23.828 1 87.88 222 LYS A N 1
ATOM 1742 C CA . LYS A 1 222 ? -5.492 34.812 23.641 1 87.88 222 LYS A CA 1
ATOM 1743 C C . LYS A 1 222 ? -4.004 35.125 23.5 1 87.88 222 LYS A C 1
ATOM 1745 O O . LYS A 1 222 ? -3.623 36.062 22.812 1 87.88 222 LYS A O 1
ATOM 1750 N N . ASP A 1 223 ? -3.18 34.312 24.078 1 82.56 223 ASP A N 1
ATOM 1751 C CA . ASP A 1 223 ? -1.729 34.438 24.016 1 82.56 223 ASP A CA 1
ATOM 1752 C C . ASP A 1 223 ? -1.183 33.969 22.672 1 82.56 223 ASP A C 1
ATOM 1754 O O . ASP A 1 223 ? -0.133 34.438 22.219 1 82.56 223 ASP A O 1
ATOM 1758 N N . THR A 1 224 ? -1.956 33.156 22.031 1 82.25 224 THR A N 1
ATOM 1759 C CA . THR A 1 224 ? -1.456 32.5 20.844 1 82.25 224 THR A CA 1
ATOM 1760 C C . THR A 1 224 ? -1.833 33.281 19.578 1 82.25 224 THR A C 1
ATOM 1762 O O . THR A 1 224 ? -1.574 32.844 18.469 1 82.25 224 THR A O 1
ATOM 1765 N N . LEU A 1 225 ? -2.406 34.375 19.828 1 87.12 225 LEU A N 1
ATOM 1766 C CA . LEU A 1 225 ? -2.822 35.188 18.703 1 87.12 225 LEU A CA 1
ATOM 1767 C C . LEU A 1 225 ? -1.621 35.594 17.844 1 87.12 225 LEU A C 1
ATOM 1769 O O . LEU A 1 225 ? -0.655 36.156 18.359 1 87.12 225 LEU A O 1
ATOM 1773 N N . ASN A 1 226 ? -1.725 35.281 16.609 1 83.44 226 ASN A N 1
ATOM 1774 C CA . ASN A 1 226 ? -0.63 35.562 15.695 1 83.44 226 ASN A CA 1
ATOM 1775 C C . ASN A 1 226 ? -0.767 36.969 15.102 1 83.44 226 ASN A C 1
ATOM 1777 O O . ASN A 1 226 ? -1.545 37.156 14.164 1 83.44 226 ASN A O 1
ATOM 1781 N N . VAL A 1 227 ? -0.024 37.906 15.578 1 84.75 227 VAL A N 1
ATOM 1782 C CA . VAL A 1 227 ? -0.023 39.281 15.102 1 84.75 227 VAL A CA 1
ATOM 1783 C C . VAL A 1 227 ? 1.411 39.812 15.023 1 84.75 227 VAL A C 1
ATOM 1785 O O . VAL A 1 227 ? 2.277 39.375 15.781 1 84.75 227 VAL A O 1
ATOM 1788 N N . PRO A 1 228 ? 1.664 40.688 14.07 1 76.62 228 PRO A N 1
ATOM 1789 C CA . PRO A 1 228 ? 3.012 41.25 14 1 76.62 228 PRO A CA 1
ATOM 1790 C C . PRO A 1 228 ? 3.371 42.062 15.227 1 76.62 228 PRO A C 1
ATOM 1792 O O . PRO A 1 228 ? 4.512 42.031 15.695 1 76.62 228 PRO A O 1
ATOM 1795 N N . ASP A 1 229 ? 2.492 42.875 15.727 1 80.31 229 ASP A N 1
ATOM 1796 C CA . ASP A 1 229 ? 2.658 43.688 16.938 1 80.31 229 ASP A CA 1
ATOM 1797 C C . ASP A 1 229 ? 1.309 44 17.578 1 80.31 229 ASP A C 1
ATOM 1799 O O . ASP A 1 229 ? 0.259 43.688 17.016 1 80.31 229 ASP A O 1
ATOM 1803 N N . GLU A 1 230 ? 1.361 44.531 18.719 1 86.94 230 GLU A N 1
ATOM 1804 C CA . GLU A 1 230 ? 0.139 44.781 19.469 1 86.94 230 GLU A CA 1
ATOM 1805 C C . GLU A 1 230 ? -0.653 45.938 18.859 1 86.94 230 GLU A C 1
ATOM 1807 O O . GLU A 1 230 ? -1.846 46.094 19.125 1 86.94 230 GLU A O 1
ATOM 1812 N N . GLN A 1 231 ? 0.042 46.75 18.125 1 88.38 231 GLN A N 1
ATOM 1813 C CA . GLN A 1 231 ? -0.65 47.844 17.453 1 88.38 231 GLN A CA 1
ATOM 1814 C C . GLN A 1 231 ? -1.712 47.312 16.5 1 88.38 231 GLN A C 1
ATOM 1816 O O . GLN A 1 231 ? -2.764 47.938 16.328 1 88.38 231 GLN A O 1
ATOM 1821 N N . ALA A 1 232 ? -1.37 46.219 15.906 1 88.88 232 ALA A N 1
ATOM 1822 C CA . ALA A 1 232 ? -2.324 45.594 14.992 1 88.88 232 ALA A CA 1
ATOM 1823 C C . ALA A 1 232 ? -3.609 45.219 15.711 1 88.88 232 ALA A C 1
ATOM 1825 O O . ALA A 1 232 ? -4.707 45.406 15.18 1 88.88 232 ALA A O 1
ATOM 1826 N N . VAL A 1 233 ? -3.506 44.719 16.891 1 92.69 233 VAL A N 1
ATOM 1827 C CA . VAL A 1 233 ? -4.664 44.312 17.688 1 92.69 233 VAL A CA 1
ATOM 1828 C C . VAL A 1 233 ? -5.453 45.562 18.109 1 92.69 233 VAL A C 1
ATOM 1830 O O . VAL A 1 233 ? -6.68 45.594 18 1 92.69 233 VAL A O 1
ATOM 1833 N N . TYR A 1 234 ? -4.723 46.562 18.578 1 93.81 234 TYR A N 1
ATOM 1834 C CA . TYR A 1 234 ? -5.355 47.812 18.969 1 93.81 234 TYR A CA 1
ATOM 1835 C C . TYR A 1 234 ? -6.156 48.406 17.812 1 93.81 234 TYR A C 1
ATOM 1837 O O . TYR A 1 234 ? -7.316 48.781 17.984 1 93.81 234 TYR A O 1
ATOM 1845 N N . SER A 1 235 ? -5.504 48.469 16.688 1 92.44 235 SER A N 1
ATOM 1846 C CA . SER A 1 235 ? -6.148 49.062 15.508 1 92.44 235 SER A CA 1
ATOM 1847 C C . SER A 1 235 ? -7.395 48.25 15.117 1 92.44 235 SER A C 1
ATOM 1849 O O . SER A 1 235 ? -8.391 48.844 14.68 1 92.44 235 SER A O 1
ATOM 1851 N N . ALA A 1 236 ? -7.32 46.969 15.211 1 94.75 236 ALA A N 1
ATOM 1852 C CA . ALA A 1 236 ? -8.461 46.125 14.898 1 94.75 236 ALA A CA 1
ATOM 1853 C C . ALA A 1 236 ? -9.633 46.406 15.836 1 94.75 236 ALA A C 1
ATOM 1855 O O . ALA A 1 236 ? -10.789 46.5 15.391 1 94.75 236 ALA A O 1
ATOM 1856 N N . VAL A 1 237 ? -9.391 46.594 17.109 1 94.94 237 VAL A N 1
ATOM 1857 C CA . VAL A 1 237 ? -10.422 46.875 18.094 1 94.94 237 VAL A CA 1
ATOM 1858 C C . VAL A 1 237 ? -11.039 48.25 17.844 1 94.94 237 VAL A C 1
ATOM 1860 O O . VAL A 1 237 ? -12.258 48.406 17.938 1 94.94 237 VAL A O 1
ATOM 1863 N N . VAL A 1 238 ? -10.195 49.156 17.531 1 93.81 238 VAL A N 1
ATOM 1864 C CA . VAL A 1 238 ? -10.688 50.5 17.25 1 93.81 238 VAL A CA 1
ATOM 1865 C C . VAL A 1 238 ? -11.633 50.469 16.047 1 93.81 238 VAL A C 1
ATOM 1867 O O . VAL A 1 238 ? -12.695 51.094 16.062 1 93.81 238 VAL A O 1
ATOM 1870 N N . ARG A 1 239 ? -11.258 49.781 15.047 1 93.81 239 ARG A N 1
ATOM 1871 C CA . ARG A 1 239 ? -12.109 49.625 13.875 1 93.81 239 ARG A CA 1
ATOM 1872 C C . ARG A 1 239 ? -13.438 48.969 14.242 1 93.81 239 ARG A C 1
ATOM 1874 O O . ARG A 1 239 ? -14.484 49.344 13.719 1 93.81 239 ARG A O 1
ATOM 1881 N N . TRP A 1 240 ? -13.336 47.969 15.07 1 95.38 240 TRP A N 1
ATOM 1882 C CA . TRP A 1 240 ? -14.531 47.281 15.555 1 95.38 240 TRP A CA 1
ATOM 1883 C C . TRP A 1 240 ? -15.453 48.25 16.297 1 95.38 240 TRP A C 1
ATOM 1885 O O . TRP A 1 240 ? -16.672 48.25 16.094 1 95.38 240 TRP A O 1
ATOM 1895 N N . VAL A 1 241 ? -14.961 49.188 17.109 1 94.12 241 VAL A N 1
ATOM 1896 C CA . VAL A 1 241 ? -15.75 50.156 17.859 1 94.12 241 VAL A CA 1
ATOM 1897 C C . VAL A 1 241 ? -16.312 51.188 16.922 1 94.12 241 VAL A C 1
ATOM 1899 O O . VAL A 1 241 ? -17.469 51.625 17.062 1 94.12 241 VAL A O 1
ATOM 1902 N N . GLU A 1 242 ? -15.531 51.562 15.93 1 92.69 242 GLU A N 1
ATOM 1903 C CA . GLU A 1 242 ? -15.93 52.594 14.977 1 92.69 242 GLU A CA 1
ATOM 1904 C C . GLU A 1 242 ? -17.109 52.125 14.117 1 92.69 242 GLU A C 1
ATOM 1906 O O . GLU A 1 242 ? -17.859 52.938 13.586 1 92.69 242 GLU A O 1
ATOM 1911 N N . HIS A 1 243 ? -17.219 50.906 13.922 1 93.5 243 HIS A N 1
ATOM 1912 C CA . HIS A 1 243 ? -18.312 50.344 13.141 1 93.5 243 HIS A CA 1
ATOM 1913 C C . HIS A 1 243 ? -19.656 50.594 13.812 1 93.5 243 HIS A C 1
ATOM 1915 O O . HIS A 1 243 ? -20.672 50.781 13.133 1 93.5 243 HIS A O 1
ATOM 1921 N N . SER A 1 244 ? -19.703 50.562 15.125 1 92.31 244 SER A N 1
ATOM 1922 C CA . SER A 1 244 ? -20.875 50.938 15.906 1 92.31 244 SER A 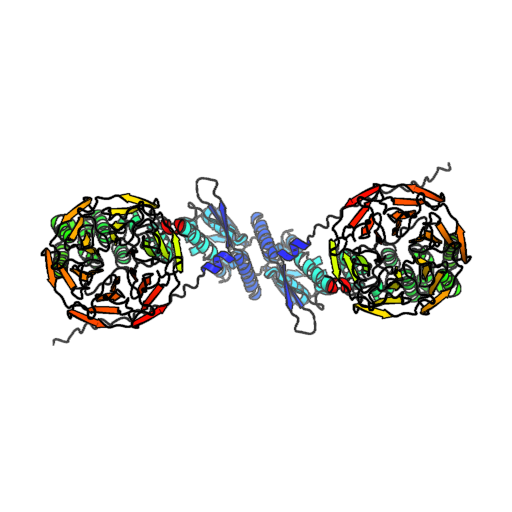CA 1
ATOM 1923 C C . SER A 1 244 ? -20.484 51.688 17.172 1 92.31 244 SER A C 1
ATOM 1925 O O . SER A 1 244 ? -20.656 51.188 18.281 1 92.31 244 SER A O 1
ATOM 1927 N N . PRO A 1 245 ? -20.234 52.938 17.031 1 89.69 245 PRO A N 1
ATOM 1928 C CA . PRO A 1 245 ? -19.688 53.719 18.156 1 89.69 245 PRO A CA 1
ATOM 1929 C C . PRO A 1 245 ? -20.703 53.969 19.25 1 89.69 245 PRO A C 1
ATOM 1931 O O . PRO A 1 245 ? -20.344 54 20.438 1 89.69 245 PRO A O 1
ATOM 1934 N N . LYS A 1 246 ? -21.891 54.094 18.922 1 87.94 246 LYS A N 1
ATOM 1935 C CA . LYS A 1 246 ? -22.938 54.438 19.891 1 87.94 246 LYS A CA 1
ATOM 1936 C C . LYS A 1 246 ? -23.062 53.344 20.953 1 87.94 246 LYS A C 1
ATOM 1938 O O . LYS A 1 246 ? -23.219 53.625 22.141 1 87.94 246 LYS A O 1
ATOM 1943 N N . VAL A 1 247 ? -22.875 52.156 20.469 1 88.88 247 VAL A N 1
ATOM 1944 C CA . VAL A 1 247 ? -23.109 51.031 21.375 1 88.88 247 VAL A CA 1
ATOM 1945 C C . VAL A 1 247 ? -21.766 50.531 21.891 1 88.88 247 VAL A C 1
ATOM 1947 O O . VAL A 1 247 ? -21.672 50.125 23.062 1 88.88 247 VAL A O 1
ATOM 1950 N N . ARG A 1 248 ? -20.688 50.625 21.156 1 92.5 248 ARG A N 1
ATOM 1951 C CA . ARG A 1 248 ? -19.453 49.906 21.469 1 92.5 248 ARG A CA 1
ATOM 1952 C C . ARG A 1 248 ? -18.438 50.812 22.125 1 92.5 248 ARG A C 1
ATOM 1954 O O . ARG A 1 248 ? -17.453 50.344 22.703 1 92.5 248 ARG A O 1
ATOM 1961 N N . ALA A 1 249 ? -18.641 52.094 22.125 1 89.75 249 ALA A N 1
ATOM 1962 C CA . ALA A 1 249 ? -17.672 53.031 22.719 1 89.75 249 ALA A CA 1
ATOM 1963 C C . ALA A 1 249 ? -17.516 52.781 24.203 1 89.75 249 ALA A C 1
ATOM 1965 O O . ALA A 1 249 ? -16.391 52.781 24.719 1 89.75 249 ALA A O 1
ATOM 1966 N N . GLU A 1 250 ? -18.625 52.531 24.828 1 87.12 250 GLU A N 1
ATOM 1967 C CA . GLU A 1 250 ? -18.578 52.281 26.266 1 87.12 250 GLU A CA 1
ATOM 1968 C C . GLU A 1 250 ? -17.906 50.938 26.578 1 87.12 250 GLU A C 1
ATOM 1970 O O . GLU A 1 250 ? -17.312 50.781 27.656 1 87.12 250 GLU A O 1
ATOM 1975 N N . LYS A 1 251 ? -17.969 50.094 25.672 1 91.25 251 LYS A N 1
ATOM 1976 C CA . LYS A 1 251 ? -17.391 48.781 25.891 1 91.25 251 LYS A CA 1
ATOM 1977 C C . LYS A 1 251 ? -15.875 48.812 25.688 1 91.25 251 LYS A C 1
ATOM 1979 O O . LYS A 1 251 ? -15.172 47.906 26.125 1 91.25 251 LYS A O 1
ATOM 1984 N N . MET A 1 252 ? -15.422 49.844 25.109 1 90.69 252 MET A N 1
ATOM 1985 C CA . MET A 1 252 ? -14 49.969 24.797 1 90.69 252 MET A CA 1
ATOM 1986 C C . MET A 1 252 ? -13.164 49.938 26.078 1 90.69 252 MET A C 1
ATOM 1988 O O . MET A 1 252 ? -12.055 49.375 26.094 1 90.69 252 MET A O 1
ATOM 1992 N N . GLN A 1 253 ? -13.719 50.5 27.141 1 88.12 253 GLN A N 1
ATOM 1993 C CA . GLN A 1 253 ? -12.984 50.562 28.406 1 88.12 253 GLN A CA 1
ATOM 1994 C C . GLN A 1 253 ? -12.656 49.188 28.906 1 88.12 253 GLN A C 1
ATOM 1996 O O . GLN A 1 253 ? -11.617 48.969 29.531 1 88.12 253 GLN A O 1
ATOM 2001 N N . TYR A 1 254 ? -13.539 48.281 28.562 1 88.81 254 TYR A N 1
ATOM 2002 C CA . TYR A 1 254 ? -13.328 46.906 29.016 1 88.81 254 TYR A CA 1
ATOM 2003 C C . TYR A 1 254 ? -12.422 46.156 28.031 1 88.81 254 TYR A C 1
ATOM 2005 O O . TYR A 1 254 ? -11.555 45.406 28.453 1 88.81 254 TYR A O 1
ATOM 2013 N N . VAL A 1 255 ? -12.578 46.406 26.75 1 91.94 255 VAL A N 1
ATOM 2014 C CA . VAL A 1 255 ? -11.859 45.688 25.719 1 91.94 255 VAL A CA 1
ATOM 2015 C C . VAL A 1 255 ? -10.383 46.062 25.734 1 91.94 255 VAL A C 1
ATOM 2017 O O . VAL A 1 255 ? -9.516 45.219 25.5 1 91.94 255 VAL A O 1
ATOM 2020 N N . LEU A 1 256 ? -10.117 47.281 26.062 1 90.88 256 LEU A N 1
ATOM 2021 C CA . LEU A 1 256 ? -8.773 47.812 26.062 1 90.88 256 LEU A CA 1
ATOM 2022 C C . LEU A 1 256 ? -7.867 47.062 27.031 1 90.88 256 LEU A C 1
ATOM 2024 O O . LEU A 1 256 ? -6.664 46.938 26.797 1 90.88 256 LEU A O 1
ATOM 2028 N N . LYS A 1 257 ? -8.438 46.531 28.062 1 87.38 257 LYS A N 1
ATOM 2029 C CA . LYS A 1 257 ? -7.684 45.844 29.109 1 87.38 257 LYS A CA 1
ATOM 2030 C C . LYS A 1 257 ? -7.102 44.531 28.594 1 87.38 257 LYS A C 1
ATOM 2032 O O . LYS A 1 257 ? -6.156 44 29.172 1 87.38 257 LYS A O 1
ATOM 2037 N N . PHE A 1 258 ? -7.742 44.094 27.547 1 90.69 258 PHE A N 1
ATOM 2038 C CA . PHE A 1 258 ? -7.305 42.812 27.031 1 90.69 258 PHE A CA 1
ATOM 2039 C C . PHE A 1 258 ? -6.293 42.969 25.906 1 90.69 258 PHE A C 1
ATOM 2041 O O . PHE A 1 258 ? -5.715 42 25.422 1 90.69 258 PHE A O 1
ATOM 2048 N N . ILE A 1 259 ? -6.203 44.219 25.562 1 91.31 259 ILE A N 1
ATOM 2049 C CA . ILE A 1 259 ? -5.105 44.562 24.656 1 91.31 259 ILE A CA 1
ATOM 2050 C C . ILE A 1 259 ? -3.807 44.688 25.438 1 91.31 259 ILE A C 1
ATOM 2052 O O . ILE A 1 259 ? -3.807 45.188 26.562 1 91.31 259 ILE A O 1
ATOM 2056 N N . ARG A 1 260 ? -2.76 44.062 25.156 1 87.88 260 ARG A N 1
ATOM 2057 C CA . ARG A 1 260 ? -1.479 44.219 25.844 1 87.88 260 ARG A CA 1
ATOM 2058 C C . ARG A 1 260 ? -0.819 45.531 25.5 1 87.88 260 ARG A C 1
ATOM 2060 O O . ARG A 1 260 ? 0.209 45.562 24.828 1 87.88 260 ARG A O 1
ATOM 2067 N N . CYS A 1 261 ? -1.404 46.562 26.094 1 88.81 261 CYS A N 1
ATOM 2068 C CA . CYS A 1 261 ? -1.057 47.938 25.75 1 88.81 261 CYS A CA 1
ATOM 2069 C C . CYS A 1 261 ? 0.363 48.25 26.188 1 88.81 261 CYS A C 1
ATOM 2071 O O . CYS A 1 261 ? 0.965 49.219 25.688 1 88.81 261 CYS A O 1
ATOM 2073 N N . HIS A 1 262 ? 0.901 47.5 27.156 1 86.44 262 HIS A N 1
ATOM 2074 C CA . HIS A 1 262 ? 2.26 47.75 27.625 1 86.44 262 HIS A CA 1
ATOM 2075 C C . HIS A 1 262 ? 3.285 47.406 26.547 1 86.44 262 HIS A C 1
ATOM 2077 O O . HIS A 1 262 ? 4.457 47.781 26.672 1 86.44 262 HIS A O 1
ATOM 2083 N N . TYR A 1 263 ? 2.803 46.812 25.531 1 83.75 263 TYR A N 1
ATOM 2084 C CA . TYR A 1 263 ? 3.713 46.469 24.438 1 83.75 263 TYR A CA 1
ATOM 2085 C C . TYR A 1 263 ? 3.506 47.375 23.234 1 83.75 263 TYR A C 1
ATOM 2087 O O . TYR A 1 263 ? 4.094 47.156 22.172 1 83.75 263 TYR A O 1
ATOM 2095 N N . LEU A 1 264 ? 2.699 48.375 23.391 1 87.56 264 LEU A N 1
ATOM 2096 C CA . LEU A 1 264 ? 2.551 49.406 22.375 1 87.56 264 LEU A CA 1
ATOM 2097 C C . LEU A 1 264 ? 3.664 50.469 22.5 1 87.56 264 LEU A C 1
ATOM 2099 O O . LEU A 1 264 ? 4.117 50.75 23.609 1 87.56 264 LEU A O 1
ATOM 2103 N N . PRO A 1 265 ? 4.082 51 21.359 1 84.44 265 PRO A N 1
ATOM 2104 C CA . PRO A 1 265 ? 5.059 52.094 21.438 1 84.44 265 PRO A CA 1
ATOM 2105 C C . PRO A 1 265 ? 4.5 53.344 22.125 1 84.44 265 PRO A C 1
ATOM 2107 O O . PRO A 1 265 ? 3.35 53.719 21.875 1 84.44 265 PRO A O 1
ATOM 2110 N N . PRO A 1 266 ? 5.262 53.969 22.953 1 86.38 266 PRO A N 1
ATOM 2111 C CA . PRO A 1 266 ? 4.785 55.156 23.672 1 86.38 266 PRO A CA 1
ATOM 2112 C C . PRO A 1 266 ? 4.309 56.281 22.734 1 86.38 266 PRO A C 1
ATOM 2114 O O . PRO A 1 266 ? 3.318 56.938 23.031 1 86.38 266 PRO A O 1
ATOM 2117 N N . HIS A 1 267 ? 5.094 56.469 21.703 1 85.94 267 HIS A N 1
ATOM 2118 C CA . HIS A 1 267 ? 4.676 57.5 20.766 1 85.94 267 HIS A CA 1
ATOM 2119 C C . HIS A 1 267 ? 3.289 57.188 20.203 1 85.94 267 HIS A C 1
ATOM 2121 O O . HIS A 1 267 ? 2.494 58.125 20 1 85.94 267 HIS A O 1
ATOM 2127 N N . PHE A 1 268 ? 3.035 56 19.969 1 89.38 268 PHE A N 1
ATOM 2128 C CA . PHE A 1 268 ? 1.73 55.594 19.469 1 89.38 268 PHE A CA 1
ATOM 2129 C C . PHE A 1 268 ? 0.64 55.875 20.5 1 89.38 268 PHE A C 1
ATOM 2131 O O . PHE A 1 268 ? -0.431 56.375 20.156 1 89.38 268 PHE A O 1
ATOM 2138 N N . ILE A 1 269 ? 0.902 55.5 21.719 1 91.44 269 ILE A N 1
ATOM 2139 C CA . ILE A 1 269 ? -0.056 55.719 22.797 1 91.44 269 ILE A CA 1
ATOM 2140 C C . ILE A 1 269 ? -0.366 57.188 22.906 1 91.44 269 ILE A C 1
ATOM 2142 O O . ILE A 1 269 ? -1.531 57.594 23 1 91.44 269 ILE A O 1
ATOM 2146 N N . SER A 1 270 ? 0.664 58 22.891 1 90 270 SER A N 1
ATOM 2147 C CA . SER A 1 270 ? 0.498 59.438 22.969 1 90 270 SER A CA 1
ATOM 2148 C C . SER A 1 270 ? -0.332 59.969 21.797 1 90 270 SER A C 1
ATOM 2150 O O . SER A 1 270 ? -1.201 60.844 22 1 90 270 SER A O 1
ATOM 2152 N N . GLU A 1 271 ? -0.01 59.469 20.734 1 91.06 271 GLU A N 1
ATOM 2153 C CA . GLU A 1 271 ? -0.752 59.875 19.531 1 91.06 271 GLU A CA 1
ATOM 2154 C C . GLU A 1 271 ? -2.225 59.469 19.641 1 91.06 271 GLU A C 1
ATOM 2156 O O . GLU A 1 271 ? -3.105 60.25 19.281 1 91.06 271 GLU A O 1
ATOM 2161 N N . GLN A 1 272 ? -2.484 58.344 20.094 1 90.31 272 GLN A N 1
ATOM 2162 C CA . GLN A 1 272 ? -3.854 57.844 20.219 1 90.31 272 GLN A CA 1
ATOM 2163 C C . GLN A 1 272 ? -4.629 58.656 21.266 1 90.31 272 GLN A C 1
ATOM 2165 O O . GLN A 1 272 ? -5.809 58.969 21.062 1 90.31 272 GLN A O 1
ATOM 2170 N N . MET A 1 273 ? -4.051 59.031 22.344 1 90.75 273 MET A N 1
ATOM 2171 C CA . MET A 1 273 ? -4.699 59.844 23.375 1 90.75 273 MET A CA 1
ATOM 2172 C C . MET A 1 273 ? -5.062 61.219 22.844 1 90.75 273 MET A C 1
ATOM 2174 O O . MET A 1 273 ? -6.086 61.781 23.219 1 90.75 273 MET A O 1
ATOM 2178 N N . SER A 1 274 ? -4.27 61.625 21.828 1 90.5 274 SER A N 1
ATOM 2179 C CA . SER A 1 274 ? -4.465 63 21.328 1 90.5 274 SER A CA 1
ATOM 2180 C C . SER A 1 274 ? -5.367 63 20.094 1 90.5 274 SER A C 1
ATOM 2182 O O . SER A 1 274 ? -6.148 63.938 19.891 1 90.5 274 SER A O 1
ATOM 2184 N N . GLN A 1 275 ? -5.305 61.969 19.328 1 89.44 275 GLN A N 1
ATOM 2185 C CA . GLN A 1 275 ? -5.934 62.031 18.016 1 89.44 275 GLN A CA 1
ATOM 2186 C C . GLN A 1 275 ? -7.137 61.094 17.938 1 89.44 275 GLN A C 1
ATOM 2188 O O . GLN A 1 275 ? -8.062 61.344 17.156 1 89.44 275 GLN A O 1
ATOM 2193 N N . CYS A 1 276 ? -7.188 60.094 18.641 1 89.5 276 CYS A N 1
ATOM 2194 C CA . CYS A 1 276 ? -8.242 59.094 18.516 1 89.5 276 CYS A CA 1
ATOM 2195 C C . CYS A 1 276 ? -9.539 59.594 19.141 1 89.5 276 CYS A C 1
ATOM 2197 O O . CYS A 1 276 ? -9.586 59.875 20.344 1 89.5 276 CYS A O 1
ATOM 2199 N N . THR A 1 277 ? -10.602 59.656 18.375 1 88.19 277 THR A N 1
ATOM 2200 C CA . THR A 1 277 ? -11.883 60.219 18.812 1 88.19 277 THR A CA 1
ATOM 2201 C C . THR A 1 277 ? -12.516 59.344 19.891 1 88.19 277 THR A C 1
ATOM 2203 O O . THR A 1 277 ? -13.125 59.844 20.828 1 88.19 277 THR A O 1
ATOM 2206 N N . ILE A 1 278 ? -12.297 58.125 19.781 1 89.38 278 ILE A N 1
ATOM 2207 C CA . ILE A 1 278 ? -12.914 57.188 20.703 1 89.38 278 ILE A CA 1
ATOM 2208 C C . ILE A 1 278 ? -12.273 57.344 22.094 1 89.38 278 ILE A C 1
ATOM 2210 O O . ILE A 1 278 ? -12.977 57.375 23.094 1 89.38 278 ILE A O 1
ATOM 2214 N N . VAL A 1 279 ? -11.047 57.375 22.141 1 89.69 279 VAL A N 1
ATOM 2215 C CA . VAL A 1 279 ? -10.305 57.5 23.391 1 89.69 279 VAL A CA 1
ATOM 2216 C C . VAL A 1 279 ? -10.625 58.812 24.078 1 89.69 279 VAL A C 1
ATOM 2218 O O . VAL A 1 279 ? -10.734 58.906 25.297 1 89.69 279 VAL A O 1
ATOM 2221 N N . LYS A 1 280 ? -10.82 59.781 23.266 1 87.88 280 LYS A N 1
ATOM 2222 C CA . LYS A 1 280 ? -11.148 61.094 23.797 1 87.88 280 LYS A CA 1
ATOM 2223 C C . LYS A 1 280 ? -12.555 61.125 24.391 1 87.88 280 LYS A C 1
ATOM 2225 O O . LYS A 1 280 ? -12.82 61.844 25.344 1 87.88 280 LYS A O 1
ATOM 2230 N N . SER A 1 281 ? -13.367 60.344 23.828 1 88.19 281 SER A N 1
ATOM 2231 C CA . SER A 1 281 ? -14.773 60.344 24.234 1 88.19 281 SER A CA 1
ATOM 2232 C C . SER A 1 281 ? -14.984 59.469 25.469 1 88.19 281 SER A C 1
ATOM 2234 O O . SER A 1 281 ? -15.984 59.625 26.172 1 88.19 281 SER A O 1
ATOM 2236 N N . VAL A 1 282 ? -14.078 58.625 25.781 1 91.25 282 VAL A N 1
ATOM 2237 C CA . VAL A 1 282 ? -14.211 57.75 26.922 1 91.25 282 VAL A CA 1
ATOM 2238 C C . VAL A 1 282 ? -13.086 58 27.922 1 91.25 282 VAL A C 1
ATOM 2240 O O . VAL A 1 282 ? -12 57.438 27.812 1 91.25 282 VAL A O 1
ATOM 2243 N N . PRO A 1 283 ? -13.383 58.688 28.938 1 90 283 PRO A N 1
ATOM 2244 C CA . PRO A 1 283 ? -12.336 59.125 29.875 1 90 283 PRO A CA 1
ATOM 2245 C C . PRO A 1 283 ? -11.617 57.938 30.516 1 90 283 PRO A C 1
ATOM 2247 O O . PRO A 1 283 ? -10.414 58 30.766 1 90 283 PRO A O 1
ATOM 2250 N N . ALA A 1 284 ? -12.375 56.969 30.734 1 91 284 ALA A N 1
ATOM 2251 C CA . ALA A 1 284 ? -11.773 55.812 31.375 1 91 284 ALA A CA 1
ATOM 2252 C C . ALA A 1 284 ? -10.664 55.219 30.5 1 91 284 ALA A C 1
ATOM 2254 O O . ALA A 1 284 ? -9.641 54.75 31.016 1 91 284 ALA A O 1
ATOM 2255 N N . CYS A 1 285 ? -10.836 55.25 29.234 1 92 285 CYS A N 1
ATOM 2256 C CA . CYS A 1 285 ? -9.828 54.75 28.297 1 92 285 CYS A CA 1
ATOM 2257 C C . CYS A 1 285 ? -8.586 55.625 28.312 1 92 285 CYS A C 1
ATOM 2259 O O . CYS A 1 285 ? -7.465 55.125 28.297 1 92 285 CYS A O 1
ATOM 2261 N N . ARG A 1 286 ? -8.82 56.844 28.312 1 92 286 ARG A N 1
ATOM 2262 C CA . ARG A 1 286 ? -7.715 57.781 28.328 1 92 286 ARG A CA 1
ATOM 2263 C C . ARG A 1 286 ? -6.891 57.656 29.609 1 92 286 ARG A C 1
ATOM 2265 O O . ARG A 1 286 ? -5.66 57.656 29.562 1 92 286 ARG A O 1
ATOM 2272 N N . GLU A 1 287 ? -7.613 57.531 30.703 1 91.75 287 GLU A N 1
ATOM 2273 C CA . GLU A 1 287 ? -6.938 57.344 31.984 1 91.75 287 GLU A CA 1
ATOM 2274 C C . GLU A 1 287 ? -6.082 56.094 31.984 1 91.75 287 GLU A C 1
ATOM 2276 O O . GLU A 1 287 ? -4.961 56.094 32.5 1 91.75 287 GLU A O 1
ATOM 2281 N N . TYR A 1 288 ? -6.629 55.156 31.469 1 91.88 288 TYR A N 1
ATOM 2282 C CA . TYR A 1 288 ? -5.902 53.875 31.406 1 91.88 288 TYR A CA 1
ATOM 2283 C C . TYR A 1 288 ? -4.645 54.031 30.562 1 91.88 288 TYR A C 1
ATOM 2285 O O . TYR A 1 288 ? -3.561 53.594 30.969 1 91.88 288 TYR A O 1
ATOM 2293 N N . LEU A 1 289 ? -4.746 54.562 29.391 1 92.38 289 LEU A N 1
ATOM 2294 C CA . LEU A 1 289 ? -3.615 54.719 28.484 1 92.38 289 LEU A CA 1
ATOM 2295 C C . LEU A 1 289 ? -2.566 55.656 29.078 1 92.38 289 LEU A C 1
ATOM 2297 O O . LEU A 1 289 ? -1.366 55.438 28.859 1 92.38 289 LEU A O 1
ATOM 2301 N N . GLU A 1 290 ? -3.049 56.594 29.781 1 92.19 290 GLU A N 1
ATOM 2302 C CA . GLU A 1 290 ? -2.129 57.5 30.453 1 92.19 290 GLU A CA 1
ATOM 2303 C C . GLU A 1 290 ? -1.288 56.75 31.5 1 92.19 290 GLU A C 1
ATOM 2305 O O . GLU A 1 290 ? -0.094 57.031 31.641 1 92.19 290 GLU A O 1
ATOM 2310 N N . ASN A 1 291 ? -1.907 55.969 32.188 1 90.31 291 ASN A N 1
ATOM 2311 C CA . ASN A 1 291 ? -1.19 55.188 33.188 1 90.31 291 ASN A CA 1
ATOM 2312 C C . ASN A 1 291 ? -0.164 54.25 32.531 1 90.31 291 ASN A C 1
ATOM 2314 O O . ASN A 1 291 ? 0.954 54.094 33.031 1 90.31 291 ASN A O 1
ATOM 2318 N N . VAL A 1 292 ? -0.594 53.656 31.453 1 89.38 292 VAL A N 1
ATOM 2319 C CA . VAL A 1 292 ? 0.319 52.781 30.734 1 89.38 292 VAL A CA 1
ATOM 2320 C C . VAL A 1 292 ? 1.503 53.594 30.203 1 89.38 292 VAL A C 1
ATOM 2322 O O . VAL A 1 292 ? 2.652 53.156 30.312 1 89.38 292 VAL A O 1
ATOM 2325 N N . PHE A 1 293 ? 1.183 54.719 29.672 1 90.06 293 PHE A N 1
ATOM 2326 C CA . PHE A 1 293 ? 2.217 55.594 29.156 1 90.06 293 PHE A CA 1
ATOM 2327 C C . PHE A 1 293 ? 3.213 55.969 30.25 1 90.06 293 PHE A C 1
ATOM 2329 O O . PHE A 1 293 ? 4.422 55.969 30.016 1 90.06 293 PHE A O 1
ATOM 2336 N N . LYS A 1 294 ? 2.744 56.25 31.391 1 88.25 294 LYS A N 1
ATOM 2337 C CA . LYS A 1 294 ? 3.592 56.594 32.531 1 88.25 294 LYS A CA 1
ATOM 2338 C C . LYS A 1 294 ? 4.488 55.438 32.906 1 88.25 294 LYS A C 1
ATOM 2340 O O . LYS A 1 294 ? 5.684 55.625 33.156 1 88.25 294 LYS A O 1
ATOM 2345 N N . GLU A 1 295 ? 3.932 54.375 32.938 1 85.06 295 GLU A N 1
ATOM 2346 C CA . GLU A 1 295 ? 4.699 53.188 33.312 1 85.06 295 GLU A CA 1
ATOM 2347 C C . GLU A 1 295 ? 5.789 52.906 32.281 1 85.06 295 GLU A C 1
ATOM 2349 O O . GLU A 1 295 ? 6.898 52.5 32.656 1 85.06 295 GLU A O 1
ATOM 2354 N N . LEU A 1 296 ? 5.457 53.062 31.078 1 85.25 296 LEU A N 1
ATOM 2355 C CA . LEU A 1 296 ? 6.434 52.844 30.016 1 85.25 296 LEU A CA 1
ATOM 2356 C C . LEU A 1 296 ? 7.559 53.844 30.094 1 85.25 296 LEU A C 1
ATOM 2358 O O . LEU A 1 296 ? 8.719 53.531 29.828 1 85.25 296 LEU A O 1
ATOM 2362 N N . SER A 1 297 ? 7.234 55 30.391 1 82.62 297 SER A N 1
ATOM 2363 C CA . SER A 1 297 ? 8.227 56.062 30.5 1 82.62 297 SER A CA 1
ATOM 2364 C C . SER A 1 297 ? 9.164 55.844 31.688 1 82.62 297 SER A C 1
ATOM 2366 O O . SER A 1 297 ? 10.305 56.312 31.688 1 82.62 297 SER A O 1
ATOM 2368 N N . MET A 1 298 ? 8.711 55.031 32.625 1 80 298 MET A N 1
ATOM 2369 C CA . MET A 1 298 ? 9.531 54.688 33.781 1 80 298 MET A CA 1
ATOM 2370 C C . MET A 1 298 ? 10.383 53.469 33.531 1 80 298 MET A C 1
ATOM 2372 O O . MET A 1 298 ? 11.141 53.031 34.375 1 80 298 MET A O 1
ATOM 2376 N N . HIS A 1 299 ? 10.281 52.906 32.344 1 80.38 299 HIS A N 1
ATOM 2377 C CA . HIS A 1 299 ? 11.07 51.75 31.891 1 80.38 299 HIS A CA 1
ATOM 2378 C C . HIS A 1 299 ? 10.883 50.562 32.812 1 80.38 299 HIS A C 1
ATOM 2380 O O . HIS A 1 299 ? 11.844 49.844 33.125 1 80.38 299 HIS A O 1
ATOM 2386 N N . LYS A 1 300 ? 9.68 50.469 33.312 1 76.69 300 LYS A N 1
ATOM 2387 C CA . LYS A 1 300 ? 9.344 49.312 34.156 1 76.69 300 LYS A CA 1
ATOM 2388 C C . LYS A 1 300 ? 9.062 48.094 33.312 1 76.69 300 LYS A C 1
ATOM 2390 O O . LYS A 1 300 ? 8.531 48.188 32.219 1 76.69 300 LYS A O 1
ATOM 2395 N N . PRO A 1 301 ? 9.609 46.969 33.875 1 76.69 301 PRO A N 1
ATOM 2396 C CA . PRO A 1 301 ? 9.242 45.75 33.156 1 76.69 301 PRO A CA 1
ATOM 2397 C C . PRO A 1 301 ? 7.73 45.5 33.125 1 76.69 301 PRO A C 1
ATOM 2399 O O . PRO A 1 301 ? 7.023 45.875 34.062 1 76.69 301 PRO A O 1
ATOM 2402 N N . PRO A 1 302 ? 7.309 45.125 31.969 1 67.44 302 PRO A N 1
ATOM 2403 C CA . PRO A 1 302 ? 5.867 44.906 31.891 1 67.44 302 PRO A CA 1
ATOM 2404 C C . PRO A 1 302 ? 5.387 43.844 32.875 1 67.44 302 PRO A C 1
ATOM 2406 O O . PRO A 1 302 ? 6.059 42.812 33.094 1 67.44 302 PRO A O 1
ATOM 2409 N N . SER A 1 303 ? 4.918 44.25 34.062 1 58.88 303 SER A N 1
ATOM 2410 C CA . SER A 1 303 ? 4.57 43.438 35.219 1 58.88 303 SER A CA 1
ATOM 2411 C C . SER A 1 303 ? 3.746 42.219 34.812 1 58.88 303 SER A C 1
ATOM 2413 O O . SER A 1 303 ? 4.043 41.094 35.219 1 58.88 303 SER A O 1
ATOM 2415 N N . GLU A 1 304 ? 2.457 42.344 34.406 1 55.53 304 GLU A N 1
ATOM 2416 C CA . GLU A 1 304 ? 1.428 41.312 34.531 1 55.53 304 GLU A CA 1
ATOM 2417 C C . GLU A 1 304 ? 1.268 40.531 33.25 1 55.53 304 GLU A C 1
ATOM 2419 O O . GLU A 1 304 ? 1.003 39.312 33.281 1 55.53 304 GLU A O 1
ATOM 2424 N N . GLU A 1 305 ? 1.432 41.156 32.094 1 61.81 305 GLU A N 1
ATOM 2425 C CA . GLU A 1 305 ? 0.977 40.406 30.906 1 61.81 305 GLU A CA 1
ATOM 2426 C C . GLU A 1 305 ? 2.154 40 30.031 1 61.81 305 GLU A C 1
ATOM 2428 O O . GLU A 1 305 ? 3.041 40.781 29.734 1 61.81 305 GLU A O 1
ATOM 2433 N N . ALA A 1 306 ? 2.18 38.594 29.922 1 65.12 306 ALA A N 1
ATOM 2434 C CA . ALA A 1 306 ? 3.229 37.969 29.109 1 65.12 306 ALA A CA 1
ATOM 2435 C C . ALA A 1 306 ? 3.07 38.375 27.641 1 65.12 306 ALA A C 1
ATOM 2437 O O . ALA A 1 306 ? 1.972 38.719 27.188 1 65.12 306 ALA A O 1
ATOM 2438 N N . ARG A 1 307 ? 4.176 38.594 26.953 1 72.31 307 ARG A N 1
ATOM 2439 C CA . ARG A 1 307 ? 4.188 38.781 25.5 1 72.31 307 ARG A CA 1
ATOM 2440 C C . ARG A 1 307 ? 3.469 37.656 24.797 1 72.31 307 ARG A C 1
ATOM 2442 O O . ARG A 1 307 ? 3.463 36.531 25.297 1 72.31 307 ARG A O 1
ATOM 2449 N N . ARG A 1 308 ? 2.824 38 23.766 1 76 308 ARG A N 1
ATOM 2450 C CA . ARG A 1 308 ? 2.115 36.969 23 1 76 308 ARG A CA 1
ATOM 2451 C C . ARG A 1 308 ? 3.08 35.906 22.469 1 76 308 ARG A C 1
ATOM 2453 O O . ARG A 1 308 ? 4.215 36.219 22.109 1 76 308 ARG A O 1
ATOM 2460 N N . ALA A 1 309 ? 2.689 34.625 22.594 1 70.62 309 ALA A N 1
ATOM 2461 C CA . ALA A 1 309 ? 3.467 33.5 22.109 1 70.62 309 ALA A CA 1
ATOM 2462 C C . ALA A 1 309 ? 2.688 32.719 21.047 1 70.62 309 ALA A C 1
ATOM 2464 O O . ALA A 1 309 ? 2.008 31.734 21.375 1 70.62 309 ALA A O 1
ATOM 2465 N N . PRO A 1 310 ? 2.736 33.25 19.828 1 70.12 310 PRO A N 1
ATOM 2466 C CA . PRO A 1 310 ? 1.978 32.562 18.781 1 70.12 310 PRO A CA 1
ATOM 2467 C C . PRO A 1 310 ? 2.402 31.109 18.625 1 70.12 310 PRO A C 1
ATOM 2469 O O . PRO A 1 310 ? 3.553 30.766 18.906 1 70.12 310 PRO A O 1
ATOM 2472 N N . SER A 1 311 ? 1.45 30.281 18.453 1 63.25 311 SER A N 1
ATOM 2473 C CA . SER A 1 311 ? 1.688 28.844 18.312 1 63.25 311 SER A CA 1
ATOM 2474 C C . SER A 1 311 ? 2.34 28.516 16.969 1 63.25 311 SER A C 1
ATOM 2476 O O . SER A 1 311 ? 2.504 27.344 16.625 1 63.25 311 SER A O 1
ATOM 2478 N N . THR A 1 312 ? 2.836 29.469 16.312 1 62.62 312 THR A N 1
ATOM 2479 C CA . THR A 1 312 ? 3.445 29.203 15.008 1 62.62 312 THR A CA 1
ATOM 2480 C C . THR A 1 312 ? 4.863 28.656 15.18 1 62.62 312 THR A C 1
ATOM 2482 O O . THR A 1 312 ? 5.434 28.734 16.266 1 62.62 312 THR A O 1
ATOM 2485 N N . ALA A 1 313 ? 5.273 27.984 14.086 1 61.28 313 ALA A N 1
ATOM 2486 C CA . ALA A 1 313 ? 6.605 27.391 14.078 1 61.28 313 ALA A CA 1
ATOM 2487 C C . ALA A 1 313 ? 7.676 28.438 14.359 1 61.28 313 ALA A C 1
ATOM 2489 O O . ALA A 1 313 ? 7.562 29.578 13.922 1 61.28 313 ALA A O 1
ATOM 2490 N N . CYS A 1 314 ? 8.555 28.188 15.359 1 66.56 314 CYS A N 1
ATOM 2491 C CA . CYS A 1 314 ? 9.711 29.047 15.625 1 66.56 314 CYS A CA 1
ATOM 2492 C C . CYS A 1 314 ? 10.703 28.984 14.469 1 66.56 314 CYS A C 1
ATOM 2494 O O . CYS A 1 314 ? 11.227 27.906 14.148 1 66.56 314 CYS A O 1
ATOM 2496 N N . LEU A 1 315 ? 10.828 30.109 13.789 1 78.12 315 LEU A N 1
ATOM 2497 C CA . LEU A 1 315 ? 11.758 30.188 12.664 1 78.12 315 LEU A CA 1
ATOM 2498 C C . LEU A 1 315 ? 12.961 31.047 13 1 78.12 315 LEU A C 1
ATOM 2500 O O . LEU A 1 315 ? 12.812 32.156 13.508 1 78.12 315 LEU A O 1
ATOM 2504 N N . VAL A 1 316 ? 14.148 30.531 12.867 1 86.62 316 VAL A N 1
ATOM 2505 C CA . VAL A 1 316 ? 15.391 31.266 13.047 1 86.62 316 VAL A CA 1
ATOM 2506 C C . VAL A 1 316 ? 16.016 31.562 11.688 1 86.62 316 VAL A C 1
ATOM 2508 O O . VAL A 1 316 ? 16.297 30.641 10.914 1 86.62 316 VAL A O 1
ATOM 2511 N N . HIS A 1 317 ? 16.219 32.844 11.469 1 90.19 317 HIS A N 1
ATOM 2512 C CA . HIS A 1 317 ? 16.844 33.25 10.203 1 90.19 317 HIS A CA 1
ATOM 2513 C C . HIS A 1 317 ? 18.344 33.469 10.359 1 90.19 317 HIS A C 1
ATOM 2515 O O . HIS A 1 317 ? 18.781 34.25 11.211 1 90.19 317 HIS A O 1
ATOM 2521 N N . LEU A 1 318 ? 19.094 32.75 9.609 1 93.38 318 LEU A N 1
ATOM 2522 C CA . LEU A 1 318 ? 20.547 32.906 9.539 1 93.38 318 LEU A CA 1
ATOM 2523 C C . LEU A 1 318 ? 20.953 33.656 8.289 1 93.38 318 LEU A C 1
ATOM 2525 O O . LEU A 1 318 ? 20.688 33.219 7.168 1 93.38 318 LEU A O 1
ATOM 2529 N N . VAL A 1 319 ? 21.625 34.75 8.531 1 95.38 319 VAL A N 1
ATOM 2530 C CA . VAL A 1 319 ? 21.891 35.625 7.402 1 95.38 319 VAL A CA 1
ATOM 2531 C C . VAL A 1 319 ? 23.406 35.844 7.27 1 95.38 319 VAL A C 1
ATOM 2533 O O . VAL A 1 319 ? 24.062 36.25 8.234 1 95.38 319 VAL A O 1
ATOM 2536 N N . GLY A 1 320 ? 23.938 35.656 6.09 1 96.06 320 GLY A N 1
ATOM 2537 C CA . GLY A 1 320 ? 25.312 35.969 5.754 1 96.06 320 GLY A CA 1
ATOM 2538 C C . GLY A 1 320 ? 26.328 35.156 6.562 1 96.06 320 GLY A C 1
ATOM 2539 O O . GLY A 1 320 ? 26.062 34 6.902 1 96.06 320 GLY A O 1
ATOM 2540 N N . GLY A 1 321 ? 27.516 35.844 6.719 1 95.12 321 GLY A N 1
ATOM 2541 C CA . GLY A 1 321 ? 28.594 35.188 7.438 1 95.12 321 GLY A CA 1
ATOM 2542 C C . GLY A 1 321 ? 29.812 34.906 6.574 1 95.12 321 GLY A C 1
ATOM 2543 O O . GLY A 1 321 ? 29.812 35.219 5.379 1 95.12 321 GLY A O 1
ATOM 2544 N N . TYR A 1 322 ? 30.781 34.438 7.281 1 94.88 322 TYR A N 1
ATOM 2545 C CA . TYR A 1 322 ? 32.062 34.094 6.664 1 94.88 322 TYR A CA 1
ATOM 2546 C C . TYR A 1 322 ? 32.344 32.594 6.766 1 94.88 322 TYR A C 1
ATOM 2548 O O . TYR A 1 322 ? 32.156 32 7.828 1 94.88 322 TYR A O 1
ATOM 2556 N N . ASP A 1 323 ? 32.75 31.953 5.629 1 90.19 323 ASP A N 1
ATOM 2557 C CA . ASP A 1 323 ? 33 30.516 5.629 1 90.19 323 ASP A CA 1
ATOM 2558 C C . ASP A 1 323 ? 34.5 30.203 5.594 1 90.19 323 ASP A C 1
ATOM 2560 O O . ASP A 1 323 ? 34.906 29.156 5.094 1 90.19 323 ASP A O 1
ATOM 2564 N N . ASP A 1 324 ? 35.344 31.016 5.934 1 85.25 324 ASP A N 1
ATOM 2565 C CA . ASP A 1 324 ? 36.812 30.891 5.996 1 85.25 324 ASP A CA 1
ATOM 2566 C C . ASP A 1 324 ? 37.438 31.297 4.676 1 85.25 324 ASP A C 1
ATOM 2568 O O . ASP A 1 324 ? 38.656 31.469 4.602 1 85.25 324 ASP A O 1
ATOM 2572 N N . ARG A 1 325 ? 36.625 31.5 3.684 1 88.62 325 ARG A N 1
ATOM 2573 C CA . ARG A 1 325 ? 37.156 31.891 2.389 1 88.62 325 ARG A CA 1
ATOM 2574 C C . ARG A 1 325 ? 36.594 33.219 1.93 1 88.62 325 ARG A C 1
ATOM 2576 O O . ARG A 1 325 ? 37.312 34.094 1.426 1 88.62 325 ARG A O 1
ATOM 2583 N N . ARG A 1 326 ? 35.312 33.281 2.131 1 92.56 326 ARG A N 1
ATOM 2584 C CA . ARG A 1 326 ? 34.625 34.469 1.643 1 92.56 326 ARG A CA 1
ATOM 2585 C C . ARG A 1 326 ? 33.344 34.75 2.438 1 92.56 326 ARG A C 1
ATOM 2587 O O . ARG A 1 326 ? 32.844 33.875 3.133 1 92.56 326 ARG A O 1
ATOM 2594 N N . SER A 1 327 ? 32.875 36.031 2.328 1 95.62 327 SER A N 1
ATOM 2595 C CA . SER A 1 327 ? 31.547 36.375 2.865 1 95.62 327 SER A CA 1
ATOM 2596 C C . SER A 1 327 ? 30.422 35.719 2.064 1 95.62 327 SER A C 1
ATOM 2598 O O . SER A 1 327 ? 30.562 35.5 0.859 1 95.62 327 SER A O 1
ATOM 2600 N N . GLN A 1 328 ? 29.375 35.438 2.732 1 94.19 328 GLN A N 1
ATOM 2601 C CA . GLN A 1 328 ? 28.281 34.75 2.098 1 94.19 328 GLN A CA 1
ATOM 2602 C C . GLN A 1 328 ? 27.062 35.625 1.934 1 94.19 328 GLN A C 1
ATOM 2604 O O . GLN A 1 328 ? 26.781 36.5 2.787 1 94.19 328 GLN A O 1
ATOM 2609 N N . ALA A 1 329 ? 26.266 35.344 0.922 1 94.75 329 ALA A N 1
ATOM 2610 C CA . ALA A 1 329 ? 25.047 36.125 0.673 1 94.75 329 ALA A CA 1
ATOM 2611 C C . ALA A 1 329 ? 23.812 35.312 1.073 1 94.75 329 ALA A C 1
ATOM 2613 O O . ALA A 1 329 ? 22.688 35.812 1.021 1 94.75 329 ALA A O 1
ATOM 2614 N N . SER A 1 330 ? 23.984 34.219 1.597 1 92.88 330 SER A N 1
ATOM 2615 C CA . SER A 1 330 ? 22.891 33.281 1.774 1 92.88 330 SER A CA 1
ATOM 2616 C C . SER A 1 330 ? 22 33.656 2.947 1 92.88 330 SER A C 1
ATOM 2618 O O . SER A 1 330 ? 22.469 34.25 3.924 1 92.88 330 SER A O 1
ATOM 2620 N N . LEU A 1 331 ? 20.75 33.438 2.832 1 93.56 331 LEU A N 1
ATOM 2621 C CA . LEU A 1 331 ? 19.734 33.5 3.869 1 93.56 331 LEU A CA 1
ATOM 2622 C C . LEU A 1 331 ? 19.078 32.156 4.09 1 93.56 331 LEU A C 1
ATOM 2624 O O . LEU A 1 331 ? 18.484 31.578 3.166 1 93.56 331 LEU A O 1
ATOM 2628 N N . HIS A 1 332 ? 19.234 31.703 5.312 1 91.88 332 HIS A N 1
ATOM 2629 C CA . HIS A 1 332 ? 18.656 30.406 5.637 1 91.88 332 HIS A CA 1
ATOM 2630 C C . HIS A 1 332 ? 17.641 30.516 6.766 1 91.88 332 HIS A C 1
ATOM 2632 O O . HIS A 1 332 ? 17.781 31.375 7.641 1 91.88 332 HIS A O 1
ATOM 2638 N N . CYS A 1 333 ? 16.688 29.688 6.648 1 89.06 333 CYS A N 1
ATOM 2639 C CA . CYS A 1 333 ? 15.672 29.609 7.699 1 89.06 333 CYS A CA 1
ATOM 2640 C C . CYS A 1 333 ? 15.68 28.234 8.359 1 89.06 333 CYS A C 1
ATOM 2642 O O . CYS A 1 333 ? 15.625 27.219 7.68 1 89.06 333 CYS A O 1
ATOM 2644 N N . TYR A 1 334 ? 15.781 28.312 9.68 1 87.44 334 TYR A N 1
ATOM 2645 C CA . TYR A 1 334 ? 15.789 27.078 10.461 1 87.44 334 TYR A CA 1
ATOM 2646 C C . TYR A 1 334 ? 14.445 26.875 11.156 1 87.44 334 TYR A C 1
ATOM 2648 O O . TYR A 1 334 ? 14.039 27.703 11.984 1 87.44 334 TYR A O 1
ATOM 2656 N N . HIS A 1 335 ? 13.812 25.688 10.789 1 82.19 335 HIS A N 1
ATOM 2657 C CA . HIS A 1 335 ? 12.602 25.281 11.484 1 82.19 335 HIS A CA 1
ATOM 2658 C C . HIS A 1 335 ? 12.922 24.438 12.719 1 82.19 335 HIS A C 1
ATOM 2660 O O . HIS A 1 335 ? 13.188 23.234 12.609 1 82.19 335 HIS A O 1
ATOM 2666 N N . VAL A 1 336 ? 12.734 25.047 13.859 1 77.88 336 VAL A N 1
ATOM 2667 C CA . VAL A 1 336 ? 13.219 24.453 15.109 1 77.88 336 VAL A CA 1
ATOM 2668 C C . VAL A 1 336 ? 12.461 23.156 15.391 1 77.88 336 VAL A C 1
ATOM 2670 O O . VAL A 1 336 ? 13.062 22.156 15.766 1 77.88 336 VAL A O 1
ATOM 2673 N N . GLN A 1 337 ? 11.172 23.141 15.18 1 73.38 337 GLN A N 1
ATOM 2674 C CA . GLN A 1 337 ? 10.359 21.969 15.5 1 73.38 337 GLN A CA 1
ATOM 2675 C C . GLN A 1 337 ? 10.609 20.828 14.508 1 73.38 337 GLN A C 1
ATOM 2677 O O . GLN A 1 337 ? 10.633 19.656 14.891 1 73.38 337 GLN A O 1
ATOM 2682 N N . LYS A 1 338 ? 10.828 21.203 13.281 1 75.31 338 LYS A N 1
ATOM 2683 C CA . LYS A 1 338 ? 11.031 20.188 12.242 1 75.31 338 LYS A CA 1
ATOM 2684 C C . LYS A 1 338 ? 12.508 19.859 12.086 1 75.31 338 LYS A C 1
ATOM 2686 O O . LYS A 1 338 ? 12.867 18.859 11.438 1 75.31 338 LYS A O 1
ATOM 2691 N N . ASN A 1 339 ? 13.305 20.688 12.664 1 82.94 339 ASN A N 1
ATOM 2692 C CA . ASN A 1 339 ? 14.75 20.531 12.555 1 82.94 339 ASN A CA 1
ATOM 2693 C C . ASN A 1 339 ? 15.203 20.484 11.094 1 82.94 339 ASN A C 1
ATOM 2695 O O . ASN A 1 339 ? 15.93 19.578 10.688 1 82.94 339 ASN A O 1
ATOM 2699 N N . THR A 1 340 ? 14.68 21.375 10.328 1 85.62 340 THR A N 1
ATOM 2700 C CA . THR A 1 340 ? 15.008 21.453 8.914 1 85.62 340 THR A CA 1
ATOM 2701 C C . THR A 1 340 ? 15.477 22.844 8.531 1 85.62 340 THR A C 1
ATOM 2703 O O . THR A 1 340 ? 15.062 23.844 9.141 1 85.62 340 THR A O 1
ATOM 2706 N N . TRP A 1 341 ? 16.422 22.922 7.539 1 88.62 341 TRP A N 1
ATOM 2707 C CA . TRP A 1 341 ? 16.906 24.188 6.98 1 88.62 341 TRP A CA 1
ATOM 2708 C C . TRP A 1 341 ? 16.328 24.438 5.598 1 88.62 341 TRP A C 1
ATOM 2710 O O . TRP A 1 341 ? 16.25 23.516 4.773 1 88.62 341 TRP A O 1
ATOM 2720 N N . THR A 1 342 ? 15.852 25.594 5.445 1 86.31 342 THR A N 1
ATOM 2721 C CA . THR A 1 342 ? 15.359 26 4.141 1 86.31 342 THR A CA 1
ATOM 2722 C C . THR A 1 342 ? 16.125 27.234 3.639 1 86.31 342 THR A C 1
ATOM 2724 O O . THR A 1 342 ? 16.375 28.172 4.402 1 86.31 342 THR A O 1
ATOM 2727 N N . GLU A 1 343 ? 16.547 27.172 2.422 1 88.75 343 GLU A N 1
ATOM 2728 C CA . GLU A 1 343 ? 17.25 28.312 1.833 1 88.75 343 GLU A CA 1
ATOM 2729 C C . GLU A 1 343 ? 16.266 29.312 1.225 1 88.75 343 GLU A C 1
ATOM 2731 O O . GLU A 1 343 ? 15.344 28.922 0.499 1 88.75 343 GLU A O 1
ATOM 2736 N N . LEU A 1 344 ? 16.453 30.562 1.636 1 87.81 344 LEU A N 1
ATOM 2737 C CA . LEU A 1 344 ? 15.641 31.641 1.084 1 87.81 344 LEU A CA 1
ATOM 2738 C C . LEU A 1 344 ? 16.438 32.438 0.053 1 87.81 344 LEU A C 1
ATOM 2740 O O . LEU A 1 344 ? 17.547 32.062 -0.317 1 87.81 344 LEU A O 1
ATOM 2744 N N . GLY A 1 345 ? 15.852 33.5 -0.514 1 86.81 345 GLY A N 1
ATOM 2745 C CA . GLY A 1 345 ? 16.531 34.281 -1.512 1 86.81 345 GLY A CA 1
ATOM 2746 C C . GLY A 1 345 ? 17.812 34.906 -0.995 1 86.81 345 GLY A C 1
ATOM 2747 O O . GLY A 1 345 ? 17.844 35.469 0.106 1 86.81 345 GLY A O 1
ATOM 2748 N N . PRO A 1 346 ? 18.891 34.781 -1.693 1 92.31 346 PRO A N 1
ATOM 2749 C CA . PRO A 1 346 ? 20.172 35.344 -1.237 1 92.31 346 PRO A CA 1
ATOM 2750 C C . PRO A 1 346 ? 20.188 36.875 -1.239 1 92.31 346 PRO A C 1
ATOM 2752 O O . PRO A 1 346 ? 19.438 37.5 -2.002 1 92.31 346 PRO A O 1
ATOM 2755 N N . MET A 1 347 ? 20.938 37.469 -0.364 1 93.62 347 MET A N 1
ATOM 2756 C CA . MET A 1 347 ? 21.125 38.906 -0.333 1 93.62 347 MET A CA 1
ATOM 2757 C C . MET A 1 347 ? 21.781 39.406 -1.621 1 93.62 347 MET A C 1
ATOM 2759 O O . MET A 1 347 ? 22.484 38.656 -2.295 1 93.62 347 MET A O 1
ATOM 2763 N N . PRO A 1 348 ? 21.562 40.625 -1.883 1 90.56 348 PRO A N 1
ATOM 2764 C CA . PRO A 1 348 ? 22.188 41.188 -3.08 1 90.56 348 PRO A CA 1
ATOM 2765 C C . PRO A 1 348 ? 23.719 41.219 -2.986 1 90.56 348 PRO A C 1
ATOM 2767 O O . PRO A 1 348 ? 24.406 41.062 -3.996 1 90.56 348 PRO A O 1
ATOM 2770 N N . VAL A 1 349 ? 24.203 41.438 -1.822 1 92.81 349 VAL A N 1
ATOM 2771 C CA . VAL A 1 349 ? 25.656 41.5 -1.603 1 92.81 349 VAL A CA 1
ATOM 2772 C C . VAL A 1 349 ? 26.047 40.562 -0.456 1 92.81 349 VAL A C 1
ATOM 2774 O O . VAL A 1 349 ? 25.391 40.562 0.596 1 92.81 349 VAL A O 1
ATOM 2777 N N . ALA A 1 350 ? 27.141 39.812 -0.783 1 94.88 350 ALA A N 1
ATOM 2778 C CA . ALA A 1 350 ? 27.672 38.938 0.277 1 94.88 350 ALA A CA 1
ATOM 2779 C C . ALA A 1 350 ? 28.266 39.781 1.409 1 94.88 350 ALA A C 1
ATOM 2781 O O . ALA A 1 350 ? 28.938 40.781 1.163 1 94.88 350 ALA A O 1
ATOM 2782 N N . ARG A 1 351 ? 27.969 39.375 2.615 1 95.69 351 ARG A N 1
ATOM 2783 C CA . ARG A 1 351 ? 28.469 40.188 3.721 1 95.69 351 ARG A CA 1
ATOM 2784 C C . ARG A 1 351 ? 28.703 39.312 4.965 1 95.69 351 ARG A C 1
ATOM 2786 O O . ARG A 1 351 ? 27.984 38.344 5.195 1 95.69 351 ARG A O 1
ATOM 2793 N N . SER A 1 352 ? 29.719 39.688 5.656 1 95.75 352 SER A N 1
ATOM 2794 C CA . SER A 1 352 ? 30 39.156 6.996 1 95.75 352 SER A CA 1
ATOM 2795 C C . SER A 1 352 ? 30.109 40.312 8 1 95.75 352 SER A C 1
ATOM 2797 O O . SER A 1 352 ? 30.281 41.469 7.621 1 95.75 352 SER A O 1
ATOM 2799 N N . GLY A 1 353 ? 29.891 40 9.312 1 95.94 353 GLY A N 1
ATOM 2800 C CA . GLY A 1 353 ? 29.891 41.062 10.328 1 95.94 353 GLY A CA 1
ATOM 2801 C C . GLY A 1 353 ? 28.703 42 10.211 1 95.94 353 GLY A C 1
ATOM 2802 O O . GLY A 1 353 ? 28.828 43.188 10.523 1 95.94 353 GLY A O 1
ATOM 2803 N N . LEU A 1 354 ? 27.625 41.5 9.695 1 95.75 354 LEU A N 1
ATOM 2804 C CA . LEU A 1 354 ? 26.391 42.25 9.492 1 95.75 354 LEU A CA 1
ATOM 2805 C C . LEU A 1 354 ? 25.469 42.156 10.695 1 95.75 354 LEU A C 1
ATOM 2807 O O . LEU A 1 354 ? 25.75 41.375 11.625 1 95.75 354 LEU A O 1
ATOM 2811 N N . GLY A 1 355 ? 24.391 42.969 10.719 1 95.31 355 GLY A N 1
ATOM 2812 C CA . GLY A 1 355 ? 23.297 42.844 11.672 1 95.31 355 GLY A CA 1
ATOM 2813 C C . GLY A 1 355 ? 21.969 42.531 11.008 1 95.31 355 GLY A C 1
ATOM 2814 O O . GLY A 1 355 ? 21.703 42.938 9.875 1 95.31 355 GLY A O 1
ATOM 2815 N N . ALA A 1 356 ? 21.234 41.781 11.656 1 94.69 356 ALA A N 1
ATOM 2816 C CA . ALA A 1 356 ? 19.906 41.438 11.164 1 94.69 356 ALA A CA 1
ATOM 2817 C C . ALA A 1 356 ? 18.875 41.5 12.289 1 94.69 356 ALA A C 1
ATOM 2819 O O . ALA A 1 356 ? 19.141 41.031 13.406 1 94.69 356 ALA A O 1
ATOM 2820 N N . VAL A 1 357 ? 17.703 42.062 12.047 1 91.75 357 VAL A N 1
ATOM 2821 C CA . VAL A 1 357 ? 16.656 42.125 13.055 1 91.75 357 VAL A CA 1
ATOM 2822 C C . VAL A 1 357 ? 15.281 42.125 12.383 1 91.75 357 VAL A C 1
ATOM 2824 O O . VAL A 1 357 ? 15.164 42.438 11.195 1 91.75 357 VAL A O 1
ATOM 2827 N N . PHE A 1 358 ? 14.383 41.75 13.109 1 88.31 358 PHE A N 1
ATOM 2828 C CA . PHE A 1 358 ? 13 41.906 12.664 1 88.31 358 PHE A CA 1
ATOM 2829 C C . PHE A 1 358 ? 12.375 43.188 13.234 1 88.31 358 PHE A C 1
ATOM 2831 O O . PHE A 1 358 ? 12.492 43.438 14.43 1 88.31 358 PHE A O 1
ATOM 2838 N N . LEU A 1 359 ? 11.922 43.906 12.391 1 84.94 359 LEU A N 1
ATOM 2839 C CA . LEU A 1 359 ? 11.195 45.125 12.75 1 84.94 359 LEU A CA 1
ATOM 2840 C C . LEU A 1 359 ? 9.805 45.125 12.109 1 84.94 359 LEU A C 1
ATOM 2842 O O . LEU A 1 359 ? 9.688 45.125 10.883 1 84.94 359 LEU A O 1
ATOM 2846 N N . ARG A 1 360 ? 8.797 45.156 12.984 1 75.25 360 ARG A N 1
ATOM 2847 C CA . ARG A 1 360 ? 7.406 45.125 12.547 1 75.25 360 ARG A CA 1
ATOM 2848 C C . ARG A 1 360 ? 7.145 44 11.57 1 75.25 360 ARG A C 1
ATOM 2850 O O . ARG A 1 360 ? 6.578 44.188 10.5 1 75.25 360 ARG A O 1
ATOM 2857 N N . GLY A 1 361 ? 7.816 42.906 11.914 1 75.25 361 GLY A N 1
ATOM 2858 C CA . GLY A 1 361 ? 7.547 41.688 11.164 1 75.25 361 GLY A CA 1
ATOM 2859 C C . GLY A 1 361 ? 8.414 41.531 9.93 1 75.25 361 GLY A C 1
ATOM 2860 O O . GLY A 1 361 ? 8.359 40.531 9.242 1 75.25 361 GLY A O 1
ATOM 2861 N N . SER A 1 362 ? 9.195 42.5 9.672 1 83.75 362 SER A N 1
ATOM 2862 C CA . SER A 1 362 ? 10.055 42.469 8.5 1 83.75 362 SER A CA 1
ATOM 2863 C C . SER A 1 362 ? 11.523 42.281 8.891 1 83.75 362 SER A C 1
ATOM 2865 O O . SER A 1 362 ? 11.969 42.844 9.891 1 83.75 362 SER A O 1
ATOM 2867 N N . LEU A 1 363 ? 12.18 41.531 8.078 1 90 363 LEU A N 1
ATOM 2868 C CA . LEU A 1 363 ? 13.594 41.281 8.336 1 90 363 LEU A CA 1
ATOM 2869 C C . LEU A 1 363 ? 14.469 42.344 7.703 1 90 363 LEU A C 1
ATOM 2871 O O . LEU A 1 363 ? 14.414 42.562 6.492 1 90 363 LEU A O 1
ATOM 2875 N N . TYR A 1 364 ? 15.211 43.062 8.477 1 93.69 364 TYR A N 1
ATOM 2876 C CA . TYR A 1 364 ? 16.172 44.062 8.039 1 93.69 364 TYR A CA 1
ATOM 2877 C C . TYR A 1 364 ? 17.594 43.562 8.227 1 93.69 364 TYR A C 1
ATOM 2879 O O . TYR A 1 364 ? 17.922 42.969 9.258 1 93.69 364 TYR A O 1
ATOM 2887 N N . VAL A 1 365 ? 18.359 43.75 7.246 1 96.31 365 VAL A N 1
ATOM 2888 C CA . VAL A 1 365 ? 19.781 43.438 7.305 1 96.31 365 VAL A CA 1
ATOM 2889 C C . VAL A 1 365 ? 20.609 44.688 7.035 1 96.31 365 VAL A C 1
ATOM 2891 O O . VAL A 1 365 ? 20.344 45.438 6.09 1 96.31 365 VAL A O 1
ATOM 2894 N N . VAL A 1 366 ? 21.641 44.906 7.852 1 96.81 366 VAL A N 1
ATOM 2895 C CA . VAL A 1 366 ? 22.328 46.188 7.742 1 96.81 366 VAL A CA 1
ATOM 2896 C C . VAL A 1 366 ? 23.828 46 7.891 1 96.81 366 VAL A C 1
ATOM 2898 O O . VAL A 1 366 ? 24.281 45.188 8.711 1 96.81 366 VAL A O 1
ATOM 2901 N N . GLY A 1 367 ? 24.656 46.75 7.039 1 96.88 367 GLY A N 1
ATOM 2902 C CA . GLY A 1 367 ? 26.094 46.844 7.164 1 96.88 367 GLY A CA 1
ATOM 2903 C C . GLY A 1 367 ? 26.812 45.531 6.848 1 96.88 367 GLY A C 1
ATOM 2904 O O . GLY A 1 367 ? 26.312 44.719 6.066 1 96.88 367 GLY A O 1
ATOM 2905 N N . GLY A 1 368 ? 28.078 45.469 7.379 1 96.19 368 GLY A N 1
ATOM 2906 C CA . GLY A 1 368 ? 28.922 44.312 7.137 1 96.19 368 GLY A CA 1
ATOM 2907 C C . GLY A 1 368 ? 30.109 44.625 6.242 1 96.19 368 GLY A C 1
ATOM 2908 O O . GLY A 1 368 ? 30.391 45.781 5.945 1 96.19 368 GLY A O 1
ATOM 2909 N N . ARG A 1 369 ? 30.75 43.5 5.941 1 95.88 369 ARG A N 1
ATOM 2910 C CA . ARG A 1 369 ? 31.953 43.562 5.105 1 95.88 369 ARG A CA 1
ATOM 2911 C C . ARG A 1 369 ? 31.922 42.469 4.031 1 95.88 369 ARG A C 1
ATOM 2913 O O . ARG A 1 369 ? 31.5 41.344 4.293 1 95.88 369 ARG A O 1
ATOM 2920 N N . THR A 1 370 ? 32.375 42.844 2.885 1 95.31 370 THR A N 1
ATOM 2921 C CA . THR A 1 370 ? 32.469 41.875 1.804 1 95.31 370 THR A CA 1
ATOM 2922 C C . THR A 1 370 ? 33.938 41.438 1.605 1 95.31 370 THR A C 1
ATOM 2924 O O . THR A 1 370 ? 34.781 42.25 1.259 1 95.31 370 THR A O 1
ATOM 2927 N N . ILE A 1 371 ? 34.094 40.219 1.87 1 92.56 371 ILE A N 1
ATOM 2928 C CA . ILE A 1 371 ? 35.406 39.625 1.688 1 92.56 371 ILE A CA 1
ATOM 2929 C C . ILE A 1 371 ? 35.375 38.656 0.527 1 92.56 371 ILE A C 1
ATOM 2931 O O . ILE A 1 371 ? 34.531 37.75 0.498 1 92.56 371 ILE A O 1
ATOM 2935 N N . HIS A 1 372 ? 36.219 38.812 -0.425 1 90.31 372 HIS A N 1
ATOM 2936 C CA . HIS A 1 372 ? 36.375 37.938 -1.578 1 90.31 372 HIS A CA 1
ATOM 2937 C C . HIS A 1 372 ? 37.844 37.781 -1.939 1 90.31 372 HIS A C 1
ATOM 2939 O O . HIS A 1 372 ? 38.625 38.719 -1.882 1 90.31 372 HIS A O 1
ATOM 2945 N N . PRO A 1 373 ? 38.188 36.531 -2.236 1 85.19 373 PRO A N 1
ATOM 2946 C CA . PRO A 1 373 ? 39.594 36.312 -2.535 1 85.19 373 PRO A CA 1
ATOM 2947 C C . PRO A 1 373 ? 40.125 37.156 -3.699 1 85.19 373 PRO A C 1
ATOM 2949 O O . PRO A 1 373 ? 41.281 37.531 -3.719 1 85.19 373 PRO A O 1
ATOM 2952 N N . MET A 1 374 ? 39.312 37.469 -4.648 1 87.88 374 MET A N 1
ATOM 2953 C CA . MET A 1 374 ? 39.75 38.094 -5.883 1 87.88 374 MET A CA 1
ATOM 2954 C C . MET A 1 374 ? 39.469 39.594 -5.863 1 87.88 374 MET A C 1
ATOM 2956 O O . MET A 1 374 ? 39.844 40.312 -6.793 1 87.88 374 MET A O 1
ATOM 2960 N N . HIS A 1 375 ? 38.781 40.094 -4.914 1 85.38 375 HIS A N 1
ATOM 2961 C CA . HIS A 1 375 ? 38.406 41.5 -4.879 1 85.38 375 HIS A CA 1
ATOM 2962 C C . HIS A 1 375 ? 38.812 42.125 -3.559 1 85.38 375 HIS A C 1
ATOM 2964 O O . HIS A 1 375 ? 38.969 41.438 -2.549 1 85.38 375 HIS A O 1
ATOM 2970 N N . PRO A 1 376 ? 38.938 43.406 -3.596 1 86.88 376 PRO A N 1
ATOM 2971 C CA . PRO A 1 376 ? 39.281 44.094 -2.344 1 86.88 376 PRO A CA 1
ATOM 2972 C C . PRO A 1 376 ? 38.156 44 -1.299 1 86.88 376 PRO A C 1
ATOM 2974 O O . PRO A 1 376 ? 37 44 -1.65 1 86.88 376 PRO A O 1
ATOM 2977 N N . VAL A 1 377 ? 38.625 44.031 -0.062 1 89.94 377 VAL A N 1
ATOM 2978 C CA . VAL A 1 377 ? 37.688 44.031 1.065 1 89.94 377 VAL A CA 1
ATOM 2979 C C . VAL A 1 377 ? 36.969 45.344 1.142 1 89.94 377 VAL A C 1
ATOM 2981 O O . VAL A 1 377 ? 37.594 46.406 1.011 1 89.94 377 VAL A O 1
ATOM 2984 N N . ARG A 1 378 ? 35.594 45.312 1.317 1 92.31 378 ARG A N 1
ATOM 2985 C CA . ARG A 1 378 ? 34.812 46.531 1.355 1 92.31 378 ARG A CA 1
ATOM 2986 C C . ARG A 1 378 ? 33.844 46.5 2.525 1 92.31 378 ARG A C 1
ATOM 2988 O O . ARG A 1 378 ? 33.094 45.531 2.711 1 92.31 378 ARG A O 1
ATOM 2995 N N . ASP A 1 379 ? 33.812 47.594 3.27 1 94.5 379 ASP A N 1
ATOM 2996 C CA . ASP A 1 379 ? 32.812 47.781 4.297 1 94.5 379 ASP A CA 1
ATOM 2997 C C . ASP A 1 379 ? 31.531 48.344 3.701 1 94.5 379 ASP A C 1
ATOM 2999 O O . ASP A 1 379 ? 31.578 49.156 2.766 1 94.5 379 ASP A O 1
ATOM 3003 N N . LEU A 1 380 ? 30.453 48 4.25 1 94.62 380 LEU A N 1
ATOM 3004 C CA . LEU A 1 380 ? 29.172 48.344 3.635 1 94.62 380 LEU A CA 1
ATOM 3005 C C . LEU A 1 380 ? 28.375 49.281 4.531 1 94.62 380 LEU A C 1
ATOM 3007 O O . LEU A 1 380 ? 28.516 49.25 5.754 1 94.62 380 LEU A O 1
ATOM 3011 N N . SER A 1 381 ? 27.469 50.031 3.92 1 96.19 381 SER A N 1
ATOM 3012 C CA . SER A 1 381 ? 26.516 50.875 4.617 1 96.19 381 SER A CA 1
ATOM 3013 C C . SER A 1 381 ? 25.078 50.531 4.234 1 96.19 381 SER A C 1
ATOM 3015 O O . SER A 1 381 ? 24.125 51.156 4.727 1 96.19 381 SER A O 1
ATOM 3017 N N . SER A 1 382 ? 24.891 49.594 3.512 1 95 382 SER A N 1
ATOM 3018 C CA . SER A 1 382 ? 23.578 49.312 2.912 1 95 382 SER A CA 1
ATOM 3019 C C . SER A 1 382 ? 22.625 48.719 3.926 1 95 382 SER A C 1
ATOM 3021 O O . SER A 1 382 ? 23.047 47.969 4.82 1 95 382 SER A O 1
ATOM 3023 N N . LEU A 1 383 ? 21.391 49.031 3.822 1 95.94 383 LEU A N 1
ATOM 3024 C CA . LEU A 1 383 ? 20.266 48.438 4.531 1 95.94 383 LEU A CA 1
ATOM 3025 C C . LEU A 1 383 ? 19.328 47.75 3.562 1 95.94 383 LEU A C 1
ATOM 3027 O O . LEU A 1 383 ? 18.859 48.344 2.598 1 95.94 383 LEU A O 1
ATOM 3031 N N . SER A 1 384 ? 19.078 46.469 3.824 1 95.44 384 SER A N 1
ATOM 3032 C CA . SER A 1 384 ? 18.219 45.688 2.949 1 95.44 384 SER A CA 1
ATOM 3033 C C . SER A 1 384 ? 17.031 45.125 3.711 1 95.44 384 SER A C 1
ATOM 3035 O O . SER A 1 384 ? 17.172 44.719 4.875 1 95.44 384 SER A O 1
ATOM 3037 N N . LEU A 1 385 ? 15.969 45.125 3.049 1 93.56 385 LEU A N 1
ATOM 3038 C CA . LEU A 1 385 ? 14.711 44.594 3.572 1 93.56 385 LEU A CA 1
ATOM 3039 C C . LEU A 1 385 ? 14.266 43.375 2.781 1 93.56 385 LEU A C 1
ATOM 3041 O O . LEU A 1 385 ? 14.234 43.406 1.549 1 93.56 385 LEU A O 1
ATOM 3045 N N . TYR A 1 386 ? 13.898 42.375 3.488 1 90.12 386 TYR A N 1
ATOM 3046 C CA . TYR A 1 386 ? 13.5 41.125 2.814 1 90.12 386 TYR A CA 1
ATOM 3047 C C . TYR A 1 386 ? 11.992 41.062 2.662 1 90.12 386 TYR A C 1
ATOM 3049 O O . TYR A 1 386 ? 11.25 41.281 3.623 1 90.12 386 TYR A O 1
ATOM 3057 N N . ASN A 1 387 ? 11.609 40.75 1.499 1 81 387 ASN A N 1
ATOM 3058 C CA . ASN A 1 387 ? 10.203 40.5 1.196 1 81 387 ASN A CA 1
ATOM 3059 C C . ASN A 1 387 ? 9.914 39 1.082 1 81 387 ASN A C 1
ATOM 3061 O O . ASN A 1 387 ? 10.32 38.375 0.11 1 81 387 ASN A O 1
ATOM 3065 N N . TYR A 1 388 ? 9.203 38.5 2.01 1 74.94 388 TYR A N 1
ATOM 3066 C CA . TYR A 1 388 ? 8.945 37.062 2.055 1 74.94 388 TYR A CA 1
ATOM 3067 C C . TYR A 1 388 ? 7.988 36.656 0.941 1 74.94 388 TYR A C 1
ATOM 3069 O O . TYR A 1 388 ? 8.031 35.5 0.475 1 74.94 388 TYR A O 1
ATOM 3077 N N . ALA A 1 389 ? 7.145 37.531 0.541 1 69 389 ALA A N 1
ATOM 3078 C CA . ALA A 1 389 ? 6.129 37.188 -0.456 1 69 389 ALA A CA 1
ATOM 3079 C C . ALA A 1 389 ? 6.77 36.844 -1.794 1 69 389 ALA A C 1
ATOM 3081 O O . ALA A 1 389 ? 6.395 35.844 -2.424 1 69 389 ALA A O 1
ATOM 3082 N N . ASP A 1 390 ? 7.684 37.562 -2.158 1 75.31 390 ASP A N 1
ATOM 3083 C CA . ASP A 1 390 ? 8.305 37.312 -3.455 1 75.31 390 ASP A CA 1
ATOM 3084 C C . ASP A 1 390 ? 9.75 36.844 -3.285 1 75.31 390 ASP A C 1
ATOM 3086 O O . ASP A 1 390 ? 10.484 36.719 -4.266 1 75.31 390 ASP A O 1
ATOM 3090 N N . ARG A 1 391 ? 10.141 36.625 -2.076 1 81.31 391 ARG A N 1
ATOM 3091 C CA . ARG A 1 391 ? 11.477 36.125 -1.752 1 81.31 391 ARG A CA 1
ATOM 3092 C C . ARG A 1 391 ? 12.547 37.031 -2.363 1 81.31 391 ARG A C 1
ATOM 3094 O O . ARG A 1 391 ? 13.484 36.531 -3.002 1 81.31 391 ARG A O 1
ATOM 3101 N N . SER A 1 392 ? 12.297 38.281 -2.186 1 86.94 392 SER A N 1
ATOM 3102 C CA . SER A 1 392 ? 13.227 39.25 -2.76 1 86.94 392 SER A CA 1
ATOM 3103 C C . SER A 1 392 ? 13.664 40.281 -1.726 1 86.94 392 SER A C 1
ATOM 3105 O O . SER A 1 392 ? 13.117 40.312 -0.622 1 86.94 392 SER A O 1
ATOM 3107 N N . TRP A 1 393 ? 14.734 41.094 -2.135 1 92.25 393 TRP A N 1
ATOM 3108 C CA . TRP A 1 393 ? 15.281 42.125 -1.232 1 92.25 393 TRP A CA 1
ATOM 3109 C C . TRP A 1 393 ? 15.031 43.531 -1.773 1 92.25 393 TRP A C 1
ATOM 3111 O O . TRP A 1 393 ? 15.133 43.75 -2.979 1 92.25 393 TRP A O 1
ATOM 3121 N N . ARG A 1 394 ? 14.672 44.312 -0.913 1 92.62 394 ARG A N 1
ATOM 3122 C CA . ARG A 1 394 ? 14.547 45.75 -1.23 1 92.62 394 ARG A CA 1
ATOM 3123 C C . ARG A 1 394 ? 15.602 46.562 -0.498 1 92.62 394 ARG A C 1
ATOM 3125 O O . ARG A 1 394 ? 15.852 46.344 0.689 1 92.62 394 ARG A O 1
ATOM 3132 N N . GLU A 1 395 ? 16.219 47.531 -1.246 1 93.81 395 GLU A N 1
ATOM 3133 C CA . GLU A 1 395 ? 17.234 48.375 -0.621 1 93.81 395 GLU A CA 1
ATOM 3134 C C . GLU A 1 395 ? 16.594 49.594 0.013 1 93.81 395 GLU A C 1
ATOM 3136 O O . GLU A 1 395 ? 15.773 50.281 -0.606 1 93.81 395 GLU A O 1
ATOM 3141 N N . CYS A 1 396 ? 16.953 49.875 1.221 1 95.19 396 CYS A N 1
ATOM 3142 C CA . CYS A 1 396 ? 16.547 51.062 1.938 1 95.19 396 CYS A CA 1
ATOM 3143 C C . CYS A 1 396 ? 17.672 52.094 1.994 1 95.19 396 CYS A C 1
ATOM 3145 O O . CYS A 1 396 ? 18.719 51.875 1.371 1 95.19 396 CYS A O 1
ATOM 3147 N N . LYS A 1 397 ? 17.328 53.156 2.688 1 96.19 397 LYS A N 1
ATOM 3148 C CA . LYS A 1 397 ? 18.344 54.188 2.818 1 96.19 397 LYS A CA 1
ATOM 3149 C C . LYS A 1 397 ? 19.578 53.656 3.539 1 96.19 397 LYS A C 1
ATOM 3151 O O . LYS A 1 397 ? 19.469 52.938 4.543 1 96.19 397 LYS A O 1
ATOM 3156 N N . SER A 1 398 ? 20.734 54 3.002 1 96.44 398 SER A N 1
ATOM 3157 C CA . SER A 1 398 ? 21.984 53.5 3.568 1 96.44 398 SER A CA 1
ATOM 3158 C C . SER A 1 398 ? 22.359 54.281 4.828 1 96.44 398 SER A C 1
ATOM 3160 O O . SER A 1 398 ? 21.938 55.438 5.008 1 96.44 398 SER A O 1
ATOM 3162 N N . LEU A 1 399 ? 23.094 53.625 5.598 1 96 399 LEU A N 1
ATOM 3163 C CA . LEU A 1 399 ? 23.703 54.281 6.75 1 96 399 LEU A CA 1
ATOM 3164 C C . LEU A 1 399 ? 24.547 55.469 6.312 1 96 399 LEU A C 1
ATOM 3166 O O . LEU A 1 399 ? 25.016 55.531 5.18 1 96 399 LEU A O 1
ATOM 3170 N N . GLN A 1 400 ? 24.719 56.344 7.219 1 94.38 400 GLN A N 1
ATOM 3171 C CA . GLN A 1 400 ? 25.578 57.469 6.953 1 94.38 400 GLN A CA 1
ATOM 3172 C C . GLN A 1 400 ? 27.047 57.062 6.949 1 94.38 400 GLN A C 1
ATOM 3174 O O . GLN A 1 400 ? 27.859 57.625 6.203 1 94.38 400 GLN A O 1
ATOM 3179 N N . GLN A 1 401 ? 27.406 56.156 7.77 1 94.12 401 GLN A N 1
ATOM 3180 C CA . GLN A 1 401 ? 28.75 55.625 7.902 1 94.12 401 GLN A CA 1
ATOM 3181 C C . GLN A 1 401 ? 28.781 54.125 7.676 1 94.12 401 GLN A C 1
ATOM 3183 O O . GLN A 1 401 ? 27.891 53.406 8.156 1 94.12 401 GLN A O 1
ATOM 3188 N N . LYS A 1 402 ? 29.828 53.688 6.898 1 95.75 402 LYS A N 1
ATOM 3189 C CA . LYS A 1 402 ? 30.016 52.219 6.758 1 95.75 402 LYS A CA 1
ATOM 3190 C C . LYS A 1 402 ? 30.344 51.594 8.102 1 95.75 402 LYS A C 1
ATOM 3192 O O . LYS A 1 402 ? 31.062 52.156 8.914 1 95.75 402 LYS A O 1
ATOM 3197 N N . ARG A 1 403 ? 29.734 50.469 8.312 1 96.38 403 ARG A N 1
ATOM 3198 C CA . ARG A 1 403 ? 29.953 49.812 9.594 1 96.38 403 ARG A CA 1
ATOM 3199 C C . ARG A 1 403 ? 30.031 48.281 9.406 1 96.38 403 ARG A C 1
ATOM 3201 O O . ARG A 1 403 ? 29.188 47.688 8.727 1 96.38 403 ARG A O 1
ATOM 3208 N N . ASN A 1 404 ? 31.031 47.719 9.922 1 96 404 ASN A N 1
ATOM 3209 C CA . ASN A 1 404 ? 31.078 46.281 10.086 1 96 404 ASN A CA 1
ATOM 3210 C C . ASN A 1 404 ? 31.328 45.875 11.547 1 96 404 ASN A C 1
ATOM 3212 O O . ASN A 1 404 ? 31.766 46.719 12.344 1 96 404 ASN A O 1
ATOM 3216 N N . ARG A 1 405 ? 30.859 44.656 11.922 1 96.12 405 ARG A N 1
ATOM 3217 C CA . ARG A 1 405 ? 30.984 44.188 13.297 1 96.12 405 ARG A CA 1
ATOM 3218 C C . ARG A 1 405 ? 30.344 45.156 14.281 1 96.12 405 ARG A C 1
ATOM 3220 O O . ARG A 1 405 ? 30.953 45.5 15.305 1 96.12 405 ARG A O 1
ATOM 3227 N N . MET A 1 406 ? 29.203 45.688 13.914 1 95.5 406 MET A N 1
ATOM 3228 C CA . MET A 1 406 ? 28.453 46.625 14.727 1 95.5 406 MET A CA 1
ATOM 3229 C C . MET A 1 406 ? 27.391 45.875 15.547 1 95.5 406 MET A C 1
ATOM 3231 O O . MET A 1 406 ? 27.141 44.688 15.336 1 95.5 406 MET A O 1
ATOM 3235 N N . GLY A 1 407 ? 26.797 46.594 16.516 1 95.88 407 GLY A N 1
ATOM 3236 C CA . GLY A 1 407 ? 25.578 46.156 17.188 1 95.88 407 GLY A CA 1
ATOM 3237 C C . GLY A 1 407 ? 24.312 46.656 16.531 1 95.88 407 GLY A C 1
ATOM 3238 O O . GLY A 1 407 ? 24.266 47.812 16.078 1 95.88 407 GLY A O 1
ATOM 3239 N N . VAL A 1 408 ? 23.359 45.75 16.438 1 95.44 408 VAL A N 1
ATOM 3240 C CA . VAL A 1 408 ? 22.078 46.156 15.867 1 95.44 408 VAL A CA 1
ATOM 3241 C C . VAL A 1 408 ? 20.938 45.719 16.781 1 95.44 408 VAL A C 1
ATOM 3243 O O . VAL A 1 408 ? 20.953 44.594 17.312 1 95.44 408 VAL A O 1
ATOM 3246 N N . CYS A 1 409 ? 19.984 46.531 17 1 93.25 409 CYS A N 1
ATOM 3247 C CA . CYS A 1 409 ? 18.828 46.156 17.812 1 93.25 409 CYS A CA 1
ATOM 3248 C C . CYS A 1 409 ? 17.641 47.031 17.5 1 93.25 409 CYS A C 1
ATOM 3250 O O . CYS A 1 409 ? 17.781 48.062 16.844 1 93.25 409 CYS A O 1
ATOM 3252 N N . VAL A 1 410 ? 16.594 46.656 17.875 1 91.56 410 VAL A N 1
ATOM 3253 C CA . VAL A 1 410 ? 15.352 47.406 17.719 1 91.56 410 VAL A CA 1
ATOM 3254 C C . VAL A 1 410 ? 14.922 48 19.062 1 91.56 410 VAL A C 1
ATOM 3256 O O . VAL A 1 410 ? 14.922 47.281 20.078 1 91.56 410 VAL A O 1
ATOM 3259 N N . LEU A 1 411 ? 14.68 49.281 19.047 1 90.5 411 LEU A N 1
ATOM 3260 C CA . LEU A 1 411 ? 14.18 49.969 20.234 1 90.5 411 LEU A CA 1
ATOM 3261 C C . LEU A 1 411 ? 13.008 50.906 19.875 1 90.5 411 LEU A C 1
ATOM 3263 O O . LEU A 1 411 ? 13.141 51.781 19.031 1 90.5 411 LEU A O 1
ATOM 3267 N N . ASP A 1 412 ? 11.789 50.844 20.578 1 81 412 ASP A N 1
ATOM 3268 C CA . ASP A 1 412 ? 10.578 51.625 20.359 1 81 412 ASP A CA 1
ATOM 3269 C C . ASP A 1 412 ? 10.227 51.656 18.875 1 81 412 ASP A C 1
ATOM 3271 O O . ASP A 1 412 ? 10.008 52.75 18.312 1 81 412 ASP A O 1
ATOM 3275 N N . THR A 1 413 ? 10.422 50.844 17.969 1 83.62 413 THR A N 1
ATOM 3276 C CA . THR A 1 413 ? 10.047 50.688 16.578 1 83.62 413 THR A CA 1
ATOM 3277 C C . THR A 1 413 ? 11.141 51.219 15.648 1 83.62 413 THR A C 1
ATOM 3279 O O . THR A 1 413 ? 10.906 51.438 14.461 1 83.62 413 THR A O 1
ATOM 3282 N N . PHE A 1 414 ? 12.219 51.5 16.25 1 91.44 414 PHE A N 1
ATOM 3283 C CA . PHE A 1 414 ? 13.344 51.969 15.453 1 91.44 414 PHE A CA 1
ATOM 3284 C C . PHE A 1 414 ? 14.461 50.938 15.43 1 91.44 414 PHE A C 1
ATOM 3286 O O . PHE A 1 414 ? 14.594 50.156 16.359 1 91.44 414 PHE A O 1
ATOM 3293 N N . LEU A 1 415 ? 15.156 51.031 14.383 1 94.88 415 LEU A N 1
ATOM 3294 C CA . LEU A 1 415 ? 16.359 50.219 14.258 1 94.88 415 LEU A CA 1
ATOM 3295 C C . LEU A 1 415 ? 17.609 51.031 14.562 1 94.88 415 LEU A C 1
ATOM 3297 O O . LEU A 1 415 ? 17.734 52.156 14.102 1 94.88 415 LEU A O 1
ATOM 3301 N N . TYR A 1 416 ? 18.5 50.5 15.367 1 97.19 416 TYR A N 1
ATOM 3302 C CA . TYR A 1 416 ? 19.719 51.188 15.742 1 97.19 416 TYR A CA 1
ATOM 3303 C C . TYR A 1 416 ? 20.953 50.438 15.273 1 97.19 416 TYR A C 1
ATOM 3305 O O . TYR A 1 416 ? 21.047 49.219 15.445 1 97.19 416 TYR A O 1
ATOM 3313 N N . ALA A 1 417 ? 21.812 51.094 14.633 1 97.56 417 ALA A N 1
ATOM 3314 C CA . ALA A 1 417 ? 23.172 50.625 14.352 1 97.56 417 ALA A CA 1
ATOM 3315 C C . ALA A 1 417 ? 24.188 51.25 15.297 1 97.56 417 ALA A C 1
ATOM 3317 O O . ALA A 1 417 ? 24.359 52.469 15.289 1 97.56 417 ALA A O 1
ATOM 3318 N N . VAL A 1 418 ? 24.875 50.469 15.992 1 97.94 418 VAL A N 1
ATOM 3319 C CA . VAL A 1 418 ? 25.656 50.969 17.109 1 97.94 418 VAL A CA 1
ATOM 3320 C C . VAL A 1 418 ? 27.125 50.594 16.938 1 97.94 418 VAL A C 1
ATOM 3322 O O . VAL A 1 418 ? 27.453 49.406 16.844 1 97.94 418 VAL A O 1
ATOM 3325 N N . GLY A 1 419 ? 27.984 51.562 16.953 1 97.62 419 GLY A N 1
ATOM 3326 C CA . GLY A 1 419 ? 29.422 51.312 16.859 1 97.62 419 GLY A CA 1
ATOM 3327 C C . GLY A 1 419 ? 29.828 50.625 15.578 1 97.62 419 GLY A C 1
ATOM 3328 O O . GLY A 1 419 ? 29.359 50.969 14.5 1 97.62 419 GLY A O 1
ATOM 3329 N N . GLY A 1 420 ? 30.828 49.75 15.75 1 96.62 420 GLY A N 1
ATOM 3330 C CA . GLY A 1 420 ? 31.375 49.062 14.594 1 96.62 420 GLY A CA 1
ATOM 3331 C C . GLY A 1 420 ? 32.75 49.594 14.18 1 96.62 420 GLY A C 1
ATOM 3332 O O . GLY A 1 420 ? 33.406 50.25 14.961 1 96.62 420 GLY A O 1
ATOM 3333 N N . VAL A 1 421 ? 33.094 49 13.016 1 95 421 VAL A N 1
ATOM 3334 C CA . VAL A 1 421 ? 34.406 49.344 12.492 1 95 421 VAL A CA 1
ATOM 3335 C C . VAL A 1 421 ? 34.281 49.781 11.031 1 95 421 VAL A C 1
ATOM 3337 O O . VAL A 1 421 ? 33.469 49.219 10.281 1 95 421 VAL A O 1
ATOM 3340 N N . ASP A 1 422 ? 34.938 50.688 10.734 1 90.56 422 ASP A N 1
ATOM 3341 C CA . ASP A 1 422 ? 35.125 51.031 9.328 1 90.56 422 ASP A CA 1
ATOM 3342 C C . ASP A 1 422 ? 36.594 51.219 8.969 1 90.56 422 ASP A C 1
ATOM 3344 O O . ASP A 1 422 ? 37.469 50.75 9.695 1 90.56 422 ASP A O 1
ATOM 3348 N N . ASP A 1 423 ? 36.906 51.781 7.805 1 84.62 423 ASP A N 1
ATOM 3349 C CA . ASP A 1 423 ? 38.281 51.938 7.312 1 84.62 423 ASP A CA 1
ATOM 3350 C C . ASP A 1 423 ? 39.094 52.844 8.219 1 84.62 423 ASP A C 1
ATOM 3352 O O . ASP A 1 423 ? 40.312 52.75 8.266 1 84.62 423 ASP A O 1
ATOM 3356 N N . THR A 1 424 ? 38.406 53.594 8.906 1 84.88 424 THR A N 1
ATOM 3357 C CA . THR A 1 424 ? 39.094 54.562 9.727 1 84.88 424 THR A CA 1
ATOM 3358 C C . THR A 1 424 ? 39.344 54 11.125 1 84.88 424 THR A C 1
ATOM 3360 O O . THR A 1 424 ? 40.219 54.5 11.836 1 84.88 424 THR A O 1
ATOM 3363 N N . GLY A 1 425 ? 38.625 53.062 11.539 1 89.12 425 GLY A N 1
ATOM 3364 C CA . GLY A 1 425 ? 38.844 52.5 12.859 1 89.12 425 GLY A CA 1
ATOM 3365 C C . GLY A 1 425 ? 37.531 52.156 13.562 1 89.12 425 GLY A C 1
ATOM 3366 O O . GLY A 1 425 ? 36.5 51.938 12.922 1 89.12 425 GLY A O 1
ATOM 3367 N N . MET A 1 426 ? 37.688 52.094 14.922 1 93.75 426 MET A N 1
ATOM 3368 C CA . MET A 1 426 ? 36.5 51.75 15.742 1 93.75 426 MET A CA 1
ATOM 3369 C C . MET A 1 426 ? 35.594 52.969 15.906 1 93.75 426 MET A C 1
ATOM 3371 O O . MET A 1 426 ? 36.062 54.094 16.047 1 93.75 426 MET A O 1
ATOM 3375 N N . LEU A 1 427 ? 34.375 52.75 15.898 1 95.38 427 LEU A N 1
ATOM 3376 C CA . LEU A 1 427 ? 33.406 53.844 15.922 1 95.38 427 LEU A CA 1
ATOM 3377 C C . LEU A 1 427 ? 32.688 53.906 17.266 1 95.38 427 LEU A C 1
ATOM 3379 O O . LEU A 1 427 ? 32.438 52.844 17.891 1 95.38 427 LEU A O 1
ATOM 3383 N N . ASP A 1 428 ? 32.312 55.094 17.703 1 96.31 428 ASP A N 1
ATOM 3384 C CA . ASP A 1 428 ? 31.453 55.281 18.875 1 96.31 428 ASP A CA 1
ATOM 3385 C C . ASP A 1 428 ? 30.094 55.875 18.484 1 96.31 428 ASP A C 1
ATOM 3387 O O . ASP A 1 428 ? 29.219 56.031 19.328 1 96.31 428 ASP A O 1
ATOM 3391 N N . SER A 1 429 ? 29.906 56.094 17.203 1 96.5 429 SER A N 1
ATOM 3392 C CA . SER A 1 429 ? 28.688 56.719 16.719 1 96.5 429 SER A CA 1
ATOM 3393 C C . SER A 1 429 ? 27.531 55.75 16.641 1 96.5 429 SER A C 1
ATOM 3395 O O . SER A 1 429 ? 27.75 54.531 16.562 1 96.5 429 SER A O 1
ATOM 3397 N N . VAL A 1 430 ? 26.328 56.25 16.766 1 97.69 430 VAL A N 1
ATOM 3398 C CA . VAL A 1 430 ? 25.094 55.469 16.719 1 97.69 430 VAL A CA 1
ATOM 3399 C C . VAL A 1 430 ? 24.109 56.125 15.758 1 97.69 430 VAL A C 1
ATOM 3401 O O . VAL A 1 430 ? 23.922 57.344 15.773 1 97.69 430 VAL A O 1
ATOM 3404 N N . GLU A 1 431 ? 23.516 55.312 14.906 1 97.62 431 GLU A N 1
ATOM 3405 C CA . GLU A 1 431 ? 22.5 55.781 13.961 1 97.62 431 GLU A CA 1
ATOM 3406 C C . GLU A 1 431 ? 21.172 55.094 14.188 1 97.62 431 GLU A C 1
ATOM 3408 O O . GLU A 1 431 ? 21.125 53.875 14.5 1 97.62 431 GLU A O 1
ATOM 3413 N N . ARG A 1 432 ? 20.172 55.781 14.133 1 96.81 432 ARG A N 1
ATOM 3414 C CA . ARG A 1 432 ? 18.812 55.281 14.297 1 96.81 432 ARG A CA 1
ATOM 3415 C C . ARG A 1 432 ? 18.031 55.375 12.992 1 96.81 432 ARG A C 1
ATOM 3417 O O . ARG A 1 432 ? 18.016 56.438 12.336 1 96.81 432 ARG A O 1
ATOM 3424 N N . TYR A 1 433 ? 17.406 54.344 12.602 1 95.94 433 TYR A N 1
ATOM 3425 C CA . TYR A 1 433 ? 16.641 54.25 11.367 1 95.94 433 TYR A CA 1
ATOM 3426 C C . TYR A 1 433 ? 15.141 54.375 11.648 1 95.94 433 TYR A C 1
ATOM 3428 O O . TYR A 1 433 ? 14.609 53.656 12.492 1 95.94 433 TYR A O 1
ATOM 3436 N N . GLN A 1 434 ? 14.508 55.219 10.961 1 91.62 434 GLN A N 1
ATOM 3437 C CA . GLN A 1 434 ? 13.062 55.406 11 1 91.62 434 GLN A CA 1
ATOM 3438 C C . GLN A 1 434 ? 12.406 54.75 9.773 1 91.62 434 GLN A C 1
ATOM 3440 O O . GLN A 1 434 ? 12.406 55.344 8.688 1 91.62 434 GLN A O 1
ATOM 3445 N N . PRO A 1 435 ? 11.797 53.688 9.992 1 88.56 435 PRO A N 1
ATOM 3446 C CA . PRO A 1 435 ? 11.273 52.938 8.844 1 88.56 435 PRO A CA 1
ATOM 3447 C C . PRO A 1 435 ? 10.188 53.719 8.094 1 88.56 435 PRO A C 1
ATOM 3449 O O . PRO A 1 435 ? 10.055 53.562 6.875 1 88.56 435 PRO A O 1
ATOM 3452 N N . GLU A 1 436 ? 9.398 54.469 8.742 1 84.88 436 GLU A N 1
ATOM 3453 C CA . GLU A 1 436 ? 8.281 55.156 8.109 1 84.88 436 GLU A CA 1
ATOM 3454 C C . GLU A 1 436 ? 8.781 56.125 7.051 1 84.88 436 GLU A C 1
ATOM 3456 O O . GLU A 1 436 ? 8.164 56.281 5.996 1 84.88 436 GLU A O 1
ATOM 3461 N N . ASP A 1 437 ? 9.891 56.75 7.285 1 90.62 437 ASP A N 1
ATOM 3462 C CA . ASP A 1 437 ? 10.406 57.75 6.375 1 90.62 437 ASP A CA 1
ATOM 3463 C C . ASP A 1 437 ? 11.656 57.25 5.652 1 90.62 437 ASP A C 1
ATOM 3465 O O . ASP A 1 437 ? 12.203 57.969 4.793 1 90.62 437 ASP A O 1
ATOM 3469 N N . ASP A 1 438 ? 12.117 56.125 5.965 1 93 438 ASP A N 1
ATOM 3470 C CA . ASP A 1 438 ? 13.328 55.562 5.379 1 93 438 ASP A CA 1
ATOM 3471 C C . ASP A 1 438 ? 14.5 56.531 5.516 1 93 438 ASP A C 1
ATOM 3473 O O . ASP A 1 438 ? 15.141 56.875 4.523 1 93 438 ASP A O 1
ATOM 3477 N N . THR A 1 439 ? 14.68 56.875 6.734 1 95.31 439 THR A N 1
ATOM 3478 C CA . THR A 1 439 ? 15.758 57.812 6.992 1 95.31 439 THR A CA 1
ATOM 3479 C C . THR A 1 439 ? 16.562 57.406 8.219 1 95.31 439 THR A C 1
ATOM 3481 O O . THR A 1 439 ? 16.031 56.719 9.109 1 95.31 439 THR A O 1
ATOM 3484 N N . TRP A 1 440 ? 17.875 57.812 8.195 1 95.81 440 TRP A N 1
ATOM 3485 C CA . TRP A 1 440 ? 18.75 57.594 9.344 1 95.81 440 TRP A CA 1
ATOM 3486 C C . TRP A 1 440 ? 19.016 58.906 10.078 1 95.81 440 TRP A C 1
ATOM 3488 O O . TRP A 1 440 ? 19.219 59.938 9.453 1 95.81 440 TRP A O 1
ATOM 3498 N N . HIS A 1 441 ? 19.047 58.844 11.352 1 95.94 441 HIS A N 1
ATOM 3499 C CA . HIS A 1 441 ? 19.406 59.969 12.195 1 95.94 441 HIS A CA 1
ATOM 3500 C C . HIS A 1 441 ? 20.5 59.594 13.188 1 95.94 441 HIS A C 1
ATOM 3502 O O . HIS A 1 441 ? 20.516 58.5 13.711 1 95.94 441 HIS A O 1
ATOM 3508 N N . SER A 1 442 ? 21.375 60.562 13.391 1 95.94 442 SER A N 1
ATOM 3509 C CA . SER A 1 442 ? 22.422 60.312 14.391 1 95.94 442 SER A CA 1
ATOM 3510 C C . SER A 1 442 ? 21.891 60.594 15.797 1 95.94 442 SER A C 1
ATOM 3512 O O . SER A 1 442 ? 21.125 61.531 16.016 1 95.94 442 SER A O 1
ATOM 3514 N N . VAL A 1 443 ? 22.266 59.781 16.688 1 96.44 443 VAL A N 1
ATOM 3515 C CA . VAL A 1 443 ? 21.953 60 18.094 1 96.44 443 VAL A CA 1
ATOM 3516 C C . VAL A 1 443 ? 23.234 60.156 18.891 1 96.44 443 VAL A C 1
ATOM 3518 O O . VAL A 1 443 ? 24.328 60.156 18.328 1 96.44 443 VAL A O 1
ATOM 3521 N N . SER A 1 444 ? 23.078 60.312 20.172 1 97.12 444 SER A N 1
ATOM 3522 C CA . SER A 1 444 ? 24.25 60.5 21.031 1 97.12 444 SER A CA 1
ATOM 3523 C C . SER A 1 444 ? 25.234 59.344 20.875 1 97.12 444 SER A C 1
ATOM 3525 O O . SER A 1 444 ? 24.844 58.188 20.828 1 97.12 444 SER A O 1
ATOM 3527 N N . SER A 1 445 ? 26.531 59.688 20.812 1 96.88 445 SER A N 1
ATOM 3528 C CA . SER A 1 445 ? 27.578 58.688 20.688 1 96.88 445 SER A CA 1
ATOM 3529 C C . SER A 1 445 ? 27.844 58 22.016 1 96.88 445 SER A C 1
ATOM 3531 O O . SER A 1 445 ? 27.578 58.562 23.078 1 96.88 445 SER A O 1
ATOM 3533 N N . MET A 1 446 ? 28.328 56.844 21.891 1 96.88 446 MET A N 1
ATOM 3534 C CA . MET A 1 446 ? 28.75 56.125 23.078 1 96.88 446 MET A CA 1
ATOM 3535 C C . MET A 1 446 ? 29.938 56.812 23.734 1 96.88 446 MET A C 1
ATOM 3537 O O . MET A 1 446 ? 30.562 57.688 23.141 1 96.88 446 MET A O 1
ATOM 3541 N N . LYS A 1 447 ? 30.203 56.375 24.922 1 95.38 447 LYS A N 1
ATOM 3542 C CA . LYS A 1 447 ? 31.359 56.906 25.641 1 95.38 447 LYS A CA 1
ATOM 3543 C C . LYS A 1 447 ? 32.656 56.344 25.078 1 95.38 447 LYS A C 1
ATOM 3545 O O . LYS A 1 447 ? 33.688 57.031 25.094 1 95.38 447 LYS A O 1
ATOM 3550 N N . GLU A 1 448 ? 32.656 55.125 24.656 1 94.38 448 GLU A N 1
ATOM 3551 C CA . GLU A 1 448 ? 33.812 54.438 24.094 1 94.38 448 GLU A CA 1
ATOM 3552 C C . GLU A 1 448 ? 33.5 53.875 22.703 1 94.38 448 GLU A C 1
ATOM 3554 O O . GLU A 1 448 ? 32.375 53.375 22.469 1 94.38 448 GLU A O 1
ATOM 3559 N N . ALA A 1 449 ? 34.531 53.969 21.859 1 95.69 449 ALA A N 1
ATOM 3560 C CA . ALA A 1 449 ? 34.375 53.312 20.578 1 95.69 449 ALA A CA 1
ATOM 3561 C C . ALA A 1 449 ? 34.375 51.781 20.75 1 95.69 449 ALA A C 1
ATOM 3563 O O . ALA A 1 449 ? 35.156 51.25 21.547 1 95.69 449 ALA A O 1
ATOM 3564 N N . ARG A 1 450 ? 33.5 51.156 20.062 1 96.38 450 ARG A N 1
ATOM 3565 C CA . ARG A 1 450 ? 33.375 49.719 20.25 1 96.38 450 ARG A CA 1
ATOM 3566 C C . ARG A 1 450 ? 33.188 49 18.906 1 96.38 450 ARG A C 1
ATOM 3568 O O . ARG A 1 450 ? 32.25 49.312 18.156 1 96.38 450 ARG A O 1
ATOM 3575 N N . GLY A 1 451 ? 34.094 48.125 18.562 1 96 451 GLY A N 1
ATOM 3576 C CA . GLY A 1 451 ? 33.906 47.156 17.484 1 96 451 GLY A CA 1
ATOM 3577 C C . GLY A 1 451 ? 33.625 45.75 17.969 1 96 451 GLY A C 1
ATOM 3578 O O . GLY A 1 451 ? 34.094 45.375 19.031 1 96 451 GLY A O 1
ATOM 3579 N N . ALA A 1 452 ? 32.812 45 17.203 1 95.81 452 ALA A N 1
ATOM 3580 C CA . ALA A 1 452 ? 32.438 43.625 17.547 1 95.81 452 ALA A CA 1
ATOM 3581 C C . ALA A 1 452 ? 31.719 43.594 18.891 1 95.81 452 ALA A C 1
ATOM 3583 O O . ALA A 1 452 ? 32.031 42.75 19.75 1 95.81 452 ALA A O 1
ATOM 3584 N N . LEU A 1 453 ? 30.828 44.5 19.109 1 95.94 453 LEU A N 1
ATOM 3585 C CA . LEU A 1 453 ? 30.031 44.562 20.328 1 95.94 453 LEU A CA 1
ATOM 3586 C C . LEU A 1 453 ? 28.703 43.844 20.141 1 95.94 453 LEU A C 1
ATOM 3588 O O . LEU A 1 453 ? 28.344 43.469 19.016 1 95.94 453 LEU A O 1
ATOM 3592 N N . CYS A 1 454 ? 28 43.688 21.266 1 95.12 454 CYS A N 1
ATOM 3593 C CA . CYS A 1 454 ? 26.625 43.219 21.25 1 95.12 454 CYS A CA 1
ATOM 3594 C C . CYS A 1 454 ? 25.656 44.312 21.641 1 95.12 454 CYS A C 1
ATOM 3596 O O . CYS A 1 454 ? 25.984 45.188 22.453 1 95.12 454 CYS A O 1
ATOM 3598 N N . CYS A 1 455 ? 24.562 44.25 21.016 1 96.12 455 CYS A N 1
ATOM 3599 C CA . CYS A 1 455 ? 23.547 45.219 21.328 1 96.12 455 CYS A CA 1
ATOM 3600 C C . CYS A 1 455 ? 22.188 44.562 21.531 1 96.12 455 CYS A C 1
ATOM 3602 O O . CYS A 1 455 ? 21.766 43.75 20.719 1 96.12 455 CYS A O 1
ATOM 3604 N N . VAL A 1 456 ? 21.531 44.844 22.641 1 94.62 456 VAL A N 1
ATOM 3605 C CA . VAL A 1 456 ? 20.203 44.312 22.922 1 94.62 456 VAL A CA 1
ATOM 3606 C C . VAL A 1 456 ? 19.328 45.375 23.578 1 94.62 456 VAL A C 1
ATOM 3608 O O . VAL A 1 456 ? 19.844 46.375 24.109 1 94.62 456 VAL A O 1
ATOM 3611 N N . SER A 1 457 ? 18.141 45.25 23.406 1 93.06 457 SER A N 1
ATOM 3612 C CA . SER A 1 457 ? 17.203 46.156 24.047 1 93.06 457 SER A CA 1
ATOM 3613 C C . SER A 1 457 ? 16.406 45.438 25.141 1 93.06 457 SER A C 1
ATOM 3615 O O . SER A 1 457 ? 16.016 44.281 24.969 1 93.06 457 SER A O 1
ATOM 3617 N N . LEU A 1 458 ? 16.312 46.062 26.234 1 90.19 458 LEU A N 1
ATOM 3618 C CA . LEU A 1 458 ? 15.578 45.562 27.375 1 90.19 458 LEU A CA 1
ATOM 3619 C C . LEU A 1 458 ? 14.906 46.688 28.141 1 90.19 458 LEU A C 1
ATOM 3621 O O . LEU A 1 458 ? 15.562 47.656 28.547 1 90.19 458 LEU A O 1
ATOM 3625 N N . ASN A 1 459 ? 13.602 46.625 28.344 1 86.69 459 ASN A N 1
ATOM 3626 C CA . ASN A 1 459 ? 12.812 47.594 29.094 1 86.69 459 ASN A CA 1
ATOM 3627 C C . ASN A 1 459 ? 12.984 49 28.531 1 86.69 459 ASN A C 1
ATOM 3629 O O . ASN A 1 459 ? 13.227 49.938 29.266 1 86.69 459 ASN A O 1
ATOM 3633 N N . ARG A 1 460 ? 13.031 49.094 27.234 1 88.94 460 ARG A N 1
ATOM 3634 C CA . ARG A 1 460 ? 13.102 50.344 26.453 1 88.94 460 ARG A CA 1
ATOM 3635 C C . ARG A 1 460 ? 14.445 51.031 26.656 1 88.94 460 ARG A C 1
ATOM 3637 O O . ARG A 1 460 ? 14.539 52.25 26.562 1 88.94 460 ARG A O 1
ATOM 3644 N N . HIS A 1 461 ? 15.336 50.219 27.094 1 93.69 461 HIS A N 1
ATOM 3645 C CA . HIS A 1 461 ? 16.734 50.656 27.047 1 93.69 461 HIS A CA 1
ATOM 3646 C C . HIS A 1 461 ? 17.531 49.781 26.078 1 93.69 461 HIS A C 1
ATOM 3648 O O . HIS A 1 461 ? 17.156 48.656 25.781 1 93.69 461 HIS A O 1
ATOM 3654 N N . MET A 1 462 ? 18.5 50.375 25.578 1 95.81 462 MET A N 1
ATOM 3655 C CA . MET A 1 462 ? 19.453 49.656 24.75 1 95.81 462 MET A CA 1
ATOM 3656 C C . MET A 1 462 ? 20.797 49.5 25.438 1 95.81 462 MET A C 1
ATOM 3658 O O . MET A 1 462 ? 21.281 50.406 26.078 1 95.81 462 MET A O 1
ATOM 3662 N N . TYR A 1 463 ? 21.391 48.344 25.344 1 97 463 TYR A N 1
ATOM 3663 C CA . TYR A 1 463 ? 22.656 48.031 26 1 97 463 TYR A CA 1
ATOM 3664 C C . TYR A 1 463 ? 23.734 47.719 24.969 1 97 463 TYR A C 1
ATOM 3666 O O . TYR A 1 463 ? 23.562 46.844 24.125 1 97 463 TYR A O 1
ATOM 3674 N N . ALA A 1 464 ? 24.719 48.469 24.938 1 97.81 464 ALA A N 1
ATOM 3675 C CA . ALA A 1 464 ? 25.938 48.156 24.188 1 97.81 464 ALA A CA 1
ATOM 3676 C C . ALA A 1 464 ? 26.938 47.406 25.062 1 97.81 464 ALA A C 1
ATOM 3678 O O . ALA A 1 464 ? 27.438 47.969 26.047 1 97.81 464 ALA A O 1
ATOM 3679 N N . ILE A 1 465 ? 27.344 46.25 24.656 1 97.62 465 ILE A N 1
ATOM 3680 C CA . ILE A 1 465 ? 28.031 45.344 25.562 1 97.62 465 ILE A CA 1
ATOM 3681 C C . ILE A 1 465 ? 29.375 44.906 24.953 1 97.62 465 ILE A C 1
ATOM 3683 O O . ILE A 1 465 ? 29.406 44.344 23.859 1 97.62 465 ILE A O 1
ATOM 3687 N N . GLY A 1 466 ? 30.438 45.094 25.703 1 97.25 466 GLY A N 1
ATOM 3688 C CA . GLY A 1 466 ? 31.75 44.625 25.312 1 97.25 466 GLY A CA 1
ATOM 3689 C C . GLY A 1 466 ? 32.25 45.25 24.016 1 97.25 466 GLY A C 1
ATOM 3690 O O . GLY A 1 466 ? 32 46.438 23.766 1 97.25 466 GLY A O 1
ATOM 3691 N N . GLY A 1 467 ? 33.031 44.469 23.297 1 96.38 467 GLY A N 1
ATOM 3692 C CA . GLY A 1 467 ? 33.656 44.938 22.062 1 96.38 467 GLY A CA 1
ATOM 3693 C C . GLY A 1 467 ? 35.125 45.219 22.203 1 96.38 467 GLY A C 1
ATOM 3694 O O . GLY A 1 467 ? 35.781 44.719 23.125 1 96.38 467 GLY A O 1
ATOM 3695 N N . CYS A 1 468 ? 35.562 45.844 21.172 1 95.44 468 CYS A N 1
ATOM 3696 C CA . CYS A 1 468 ? 37 46.219 21.109 1 95.44 468 CYS A CA 1
ATOM 3697 C C . CYS A 1 468 ? 37.156 47.688 20.719 1 95.44 468 CYS A C 1
ATOM 3699 O O . CYS A 1 468 ? 36.438 48.188 19.844 1 95.44 468 CYS A O 1
ATOM 3701 N N . ASP A 1 469 ? 38.094 48.281 21.344 1 92 469 ASP A N 1
ATOM 3702 C CA . ASP A 1 469 ? 38.312 49.688 21.031 1 92 469 ASP A CA 1
ATOM 3703 C C . ASP A 1 469 ? 39.5 49.875 20.062 1 92 469 ASP A C 1
ATOM 3705 O O . ASP A 1 469 ? 39.906 51 19.781 1 92 469 ASP A O 1
ATOM 3709 N N . GLY A 1 470 ? 40 48.844 19.531 1 86.5 470 GLY A N 1
ATOM 3710 C CA . GLY A 1 470 ? 41.125 48.844 18.641 1 86.5 470 GLY A CA 1
ATOM 3711 C C . GLY A 1 470 ? 42.406 48.281 19.266 1 86.5 470 GLY A C 1
ATOM 3712 O O . GLY A 1 470 ? 43.219 47.688 18.594 1 86.5 470 GLY A O 1
ATOM 3713 N N . THR A 1 471 ? 42.5 48.531 20.516 1 86.94 471 THR A N 1
ATOM 3714 C CA . THR A 1 471 ? 43.688 48.094 21.234 1 86.94 471 THR A CA 1
ATOM 3715 C C . THR A 1 471 ? 43.344 47 22.234 1 86.94 471 THR A C 1
ATOM 3717 O O . THR A 1 471 ? 44.031 46 22.297 1 86.94 471 THR A O 1
ATOM 3720 N N . SER A 1 472 ? 42.25 47.25 22.938 1 91.19 472 SER A N 1
ATOM 3721 C CA . SER A 1 472 ? 41.906 46.312 24.016 1 91.19 472 SER A CA 1
ATOM 3722 C C . SER A 1 472 ? 40.469 45.875 23.922 1 91.19 472 SER A C 1
ATOM 3724 O O . SER A 1 472 ? 39.625 46.594 23.359 1 91.19 472 SER A O 1
ATOM 3726 N N . ARG A 1 473 ? 40.312 44.656 24.438 1 93.88 473 ARG A N 1
ATOM 3727 C CA . ARG A 1 473 ? 38.938 44.188 24.594 1 93.88 473 ARG A CA 1
ATOM 3728 C C . ARG A 1 473 ? 38.25 44.844 25.781 1 93.88 473 ARG A C 1
ATOM 3730 O O . ARG A 1 473 ? 38.875 45.094 26.812 1 93.88 473 ARG A O 1
ATOM 3737 N N . LEU A 1 474 ? 37 45.062 25.656 1 94.88 474 LEU A N 1
ATOM 3738 C CA . LEU A 1 474 ? 36.312 45.875 26.656 1 94.88 474 LEU A CA 1
ATOM 3739 C C . LEU A 1 474 ? 35.375 44.969 27.484 1 94.88 474 LEU A C 1
ATOM 3741 O O . LEU A 1 474 ? 34.75 44.062 26.969 1 94.88 474 LEU A O 1
ATOM 3745 N N . ALA A 1 475 ? 35.281 45.281 28.75 1 96.19 475 ALA A N 1
ATOM 3746 C CA . ALA A 1 475 ? 34.312 44.688 29.656 1 96.19 475 ALA A CA 1
ATOM 3747 C C . ALA A 1 475 ? 33.156 45.656 29.953 1 96.19 475 ALA A C 1
ATOM 3749 O O . ALA A 1 475 ? 32.125 45.25 30.469 1 96.19 475 ALA A O 1
ATOM 3750 N N . SER A 1 476 ? 33.312 46.844 29.516 1 96.25 476 SER A N 1
ATOM 3751 C CA . SER A 1 476 ? 32.344 47.906 29.875 1 96.25 476 SER A CA 1
ATOM 3752 C C . SER A 1 476 ? 31.031 47.719 29.141 1 96.25 476 SER A C 1
ATOM 3754 O O . SER A 1 476 ? 30.984 47.094 28.062 1 96.25 476 SER A O 1
ATOM 3756 N N . VAL A 1 477 ? 29.969 48.125 29.75 1 97.81 477 VAL A N 1
ATOM 3757 C CA . VAL A 1 477 ? 28.625 48.125 29.203 1 97.81 477 VAL A CA 1
ATOM 3758 C C . VAL A 1 477 ? 27.984 49.5 29.359 1 97.81 477 VAL A C 1
ATOM 3760 O O . VAL A 1 477 ? 28.062 50.094 30.422 1 97.81 477 VAL A O 1
ATOM 3763 N N . GLU A 1 478 ? 27.406 49.969 28.344 1 97.69 478 GLU A N 1
ATOM 3764 C CA . GLU A 1 478 ? 26.719 51.25 28.359 1 97.69 478 GLU A CA 1
ATOM 3765 C C . GLU A 1 478 ? 25.234 51.094 28.031 1 97.69 478 GLU A C 1
ATOM 3767 O O . GLU A 1 478 ? 24.859 50.281 27.188 1 97.69 478 GLU A O 1
ATOM 3772 N N . ARG A 1 479 ? 24.438 51.75 28.672 1 97 479 ARG A N 1
ATOM 3773 C CA . ARG A 1 479 ? 23 51.719 28.484 1 97 479 ARG A CA 1
ATOM 3774 C C . ARG A 1 479 ? 22.5 53.031 27.891 1 97 479 ARG A C 1
ATOM 3776 O O . ARG A 1 479 ? 22.844 54.094 28.359 1 97 479 ARG A O 1
ATOM 3783 N N . TYR A 1 480 ? 21.734 52.906 26.906 1 96.88 480 TYR A N 1
ATOM 3784 C CA . TYR A 1 480 ? 21.203 54.062 26.203 1 96.88 480 TYR A CA 1
ATOM 3785 C C . TYR A 1 480 ? 19.734 54.281 26.562 1 96.88 480 TYR A C 1
ATOM 3787 O O . TYR A 1 480 ? 18.938 53.344 26.516 1 96.88 480 TYR A O 1
ATOM 3795 N N . ASP A 1 481 ? 19.375 55.469 26.938 1 94 481 ASP A N 1
ATOM 3796 C CA . ASP A 1 481 ? 18 55.906 27.203 1 94 481 ASP A CA 1
ATOM 3797 C C . ASP A 1 481 ? 17.453 56.75 26.047 1 94 481 ASP A C 1
ATOM 3799 O O . ASP A 1 481 ? 17.875 57.875 25.844 1 94 481 ASP A O 1
ATOM 3803 N N . PRO A 1 482 ? 16.531 56.188 25.359 1 91.44 482 PRO A N 1
ATOM 3804 C CA . PRO A 1 482 ? 16.031 56.906 24.188 1 91.44 482 PRO A CA 1
ATOM 3805 C C . PRO A 1 482 ? 15.266 58.188 24.547 1 91.44 482 PRO A C 1
ATOM 3807 O O . PRO A 1 482 ? 15.117 59.094 23.703 1 91.44 482 PRO A O 1
ATOM 3810 N N . ASP A 1 483 ? 14.734 58.312 25.734 1 89.56 483 ASP A N 1
ATOM 3811 C CA . ASP A 1 483 ? 13.977 59.5 26.125 1 89.56 483 ASP A CA 1
ATOM 3812 C C . ASP A 1 483 ? 14.898 60.688 26.375 1 89.56 483 ASP A C 1
ATOM 3814 O O . ASP A 1 483 ? 14.562 61.812 26.047 1 89.56 483 ASP A O 1
ATOM 3818 N N . THR A 1 484 ? 16.031 60.406 26.922 1 92.94 484 THR A N 1
ATOM 3819 C CA . THR A 1 484 ? 16.969 61.5 27.234 1 92.94 484 THR A CA 1
ATOM 3820 C C . THR A 1 484 ? 18.125 61.531 26.234 1 92.94 484 THR A C 1
ATOM 3822 O O . THR A 1 484 ? 18.922 62.469 26.234 1 92.94 484 THR A O 1
ATOM 3825 N N . ASN A 1 485 ? 18.25 60.594 25.344 1 95.25 485 ASN A N 1
ATOM 3826 C CA . ASN A 1 485 ? 19.328 60.5 24.375 1 95.25 485 ASN A CA 1
ATOM 3827 C C . ASN A 1 485 ? 20.688 60.531 25.031 1 95.25 485 ASN A C 1
ATOM 3829 O O . ASN A 1 485 ? 21.562 61.312 24.641 1 95.25 485 ASN A O 1
ATOM 3833 N N . THR A 1 486 ? 20.781 59.719 26.047 1 96.44 486 THR A N 1
ATOM 3834 C CA . THR A 1 486 ? 22.031 59.719 26.812 1 96.44 486 THR A CA 1
ATOM 3835 C C . THR A 1 486 ? 22.5 58.312 27.078 1 96.44 486 THR A C 1
ATOM 3837 O O . THR A 1 486 ? 21.688 57.375 27.125 1 96.44 486 THR A O 1
ATOM 3840 N N . TRP A 1 487 ? 23.859 58.125 27.156 1 97 487 TRP A N 1
ATOM 3841 C CA . TRP A 1 487 ? 24.469 56.844 27.5 1 97 487 TRP A CA 1
ATOM 3842 C C . TRP A 1 487 ? 24.953 56.875 28.953 1 97 487 TRP A C 1
ATOM 3844 O O . TRP A 1 487 ? 25.531 57.844 29.422 1 97 487 TRP A O 1
ATOM 3854 N N . THR A 1 488 ? 24.672 55.875 29.641 1 96.69 488 THR A N 1
ATOM 3855 C CA . THR A 1 488 ? 25.109 55.719 31.016 1 96.69 488 THR A CA 1
ATOM 3856 C C . THR A 1 488 ? 25.859 54.406 31.203 1 96.69 488 THR A C 1
ATOM 3858 O O . THR A 1 488 ? 25.453 53.375 30.641 1 96.69 488 THR A O 1
ATOM 3861 N N . SER A 1 489 ? 26.969 54.438 31.984 1 96.5 489 SER A N 1
ATOM 3862 C CA . SER A 1 489 ? 27.719 53.188 32.25 1 96.5 489 SER A CA 1
ATOM 3863 C C . SER A 1 489 ? 27 52.344 33.312 1 96.5 489 SER A C 1
ATOM 3865 O O . SER A 1 489 ? 26.5 52.875 34.312 1 96.5 489 SER A O 1
ATOM 3867 N N . VAL A 1 490 ? 26.922 51.094 33.031 1 96.75 490 VAL A N 1
ATOM 3868 C CA . VAL A 1 490 ? 26.375 50.156 34 1 96.75 490 VAL A CA 1
ATOM 3869 C C . VAL A 1 490 ? 27.438 49.125 34.375 1 96.75 490 VAL A C 1
ATOM 3871 O O . VAL A 1 490 ? 28.609 49.281 34 1 96.75 490 VAL A O 1
ATOM 3874 N N . ALA A 1 491 ? 27.031 48.125 35.219 1 96.94 491 ALA A N 1
ATOM 3875 C CA . ALA A 1 491 ? 28 47.125 35.656 1 96.94 491 ALA A CA 1
ATOM 3876 C C . ALA A 1 491 ? 28.719 46.469 34.5 1 96.94 491 ALA A C 1
ATOM 3878 O O . ALA A 1 491 ? 28.109 46.156 33.469 1 96.94 491 ALA A O 1
ATOM 3879 N N . SER A 1 492 ? 30.031 46.344 34.688 1 97.19 492 SER A N 1
ATOM 3880 C CA . SER A 1 492 ? 30.859 45.75 33.625 1 97.19 492 SER A CA 1
ATOM 3881 C C . SER A 1 492 ? 30.781 44.219 33.625 1 97.19 492 SER A C 1
ATOM 3883 O O . SER A 1 492 ? 30.484 43.625 34.688 1 97.19 492 SER A O 1
ATOM 3885 N N . LEU A 1 493 ? 31 43.719 32.469 1 96.94 493 LEU A N 1
ATOM 3886 C CA . LEU A 1 493 ? 31.109 42.281 32.344 1 96.94 493 LEU A CA 1
ATOM 3887 C C . LEU A 1 493 ? 32.156 41.719 33.281 1 96.94 493 LEU A C 1
ATOM 3889 O O . LEU A 1 493 ? 33.094 42.438 33.688 1 96.94 493 LEU A O 1
ATOM 3893 N N . LEU A 1 494 ? 32.031 40.438 33.625 1 95.31 494 LEU A N 1
ATOM 3894 C CA . LEU A 1 494 ? 33.062 39.75 34.438 1 95.31 494 LEU A CA 1
ATOM 3895 C C . LEU A 1 494 ? 34.344 39.531 33.625 1 95.31 494 LEU A C 1
ATOM 3897 O O . LEU A 1 494 ? 35.438 39.531 34.188 1 95.31 494 LEU A O 1
ATOM 3901 N N . GLN A 1 495 ? 34.156 39.312 32.375 1 94.31 495 GLN A N 1
ATOM 3902 C CA . GLN A 1 495 ? 35.281 39.094 31.453 1 94.31 495 GLN A CA 1
ATOM 3903 C C . GLN A 1 495 ? 35.125 39.906 30.172 1 94.31 495 GLN A C 1
ATOM 3905 O O . GLN A 1 495 ? 34.094 39.875 29.531 1 94.31 495 GLN A O 1
ATOM 3910 N N . ALA A 1 496 ? 36.25 40.625 29.859 1 96 496 ALA A N 1
ATOM 3911 C CA . ALA A 1 496 ? 36.25 41.375 28.609 1 96 496 ALA A CA 1
ATOM 3912 C C . ALA A 1 496 ? 36.094 40.469 27.406 1 96 496 ALA A C 1
ATOM 3914 O O . ALA A 1 496 ? 36.719 39.375 27.375 1 96 496 ALA A O 1
ATOM 3915 N N . ARG A 1 497 ? 35.312 40.875 26.484 1 95.75 497 ARG A N 1
ATOM 3916 C CA . ARG A 1 497 ? 35.094 40 25.344 1 95.75 497 ARG A CA 1
ATOM 3917 C C . ARG A 1 497 ? 34.625 40.812 24.125 1 95.75 497 ARG A C 1
ATOM 3919 O O . ARG A 1 497 ? 33.938 41.812 24.266 1 95.75 497 ARG A O 1
ATOM 3926 N N . SER A 1 498 ? 35 40.375 22.984 1 96.5 498 SER A N 1
ATOM 3927 C CA . SER A 1 498 ? 34.531 40.844 21.688 1 96.5 498 SER A CA 1
ATOM 3928 C C . SER A 1 498 ? 34 39.688 20.828 1 96.5 498 SER A C 1
ATOM 3930 O O . SER A 1 498 ? 34.406 38.562 21.016 1 96.5 498 SER A O 1
ATOM 3932 N N . GLY A 1 499 ? 33.062 40.062 19.969 1 96.31 499 GLY A N 1
ATOM 3933 C CA . GLY A 1 499 ? 32.531 39.062 19.078 1 96.31 499 GLY A CA 1
ATOM 3934 C C . GLY A 1 499 ? 31.641 38.031 19.797 1 96.31 499 GLY A C 1
ATOM 3935 O O . GLY A 1 499 ? 31.594 36.875 19.422 1 96.31 499 GLY A O 1
ATOM 3936 N N . ALA A 1 500 ? 30.969 38.438 20.859 1 96.94 500 ALA A N 1
ATOM 3937 C CA . ALA A 1 500 ? 30.031 37.594 21.609 1 96.94 500 ALA A CA 1
ATOM 3938 C C . ALA A 1 500 ? 28.609 37.719 21.078 1 96.94 500 ALA A C 1
ATOM 3940 O O . ALA A 1 500 ? 28.344 38.562 20.234 1 96.94 500 ALA A O 1
ATOM 3941 N N . GLY A 1 501 ? 27.781 36.812 21.438 1 95.75 501 GLY A N 1
ATOM 3942 C CA . GLY A 1 501 ? 26.344 36.938 21.172 1 95.75 501 GLY A CA 1
ATOM 3943 C C . GLY A 1 501 ? 25.547 37.312 22.391 1 95.75 501 GLY A C 1
ATOM 3944 O O . GLY A 1 501 ? 25.859 36.906 23.5 1 95.75 501 GLY A O 1
ATOM 3945 N N . ALA A 1 502 ? 24.516 38.125 22.203 1 95.94 502 ALA A N 1
ATOM 3946 C CA . ALA A 1 502 ? 23.688 38.531 23.328 1 95.94 502 ALA A CA 1
ATOM 3947 C C . ALA A 1 502 ? 22.203 38.406 22.984 1 95.94 502 ALA A C 1
ATOM 3949 O O . ALA A 1 502 ? 21.797 38.625 21.844 1 95.94 502 ALA A O 1
ATOM 3950 N N . VAL A 1 503 ? 21.438 38.062 23.969 1 93.5 503 VAL A N 1
ATOM 3951 C CA . VAL A 1 503 ? 20 37.938 23.797 1 93.5 503 VAL A CA 1
ATOM 3952 C C . VAL A 1 503 ? 19.297 38.25 25.109 1 93.5 503 VAL A C 1
ATOM 3954 O O . VAL A 1 503 ? 19.922 38.281 26.172 1 93.5 503 VAL A O 1
ATOM 3957 N N . VAL A 1 504 ? 18.094 38.562 25 1 90.25 504 VAL A N 1
ATOM 3958 C CA . VAL A 1 504 ? 17.281 38.844 26.172 1 90.25 504 VAL A CA 1
ATOM 3959 C C . VAL A 1 504 ? 16.281 37.719 26.422 1 90.25 504 VAL A C 1
ATOM 3961 O O . VAL A 1 504 ? 15.547 37.312 25.5 1 90.25 504 VAL A O 1
ATOM 3964 N N . VAL A 1 505 ? 16.359 37.156 27.594 1 86.25 505 VAL A N 1
ATOM 3965 C CA . VAL A 1 505 ? 15.406 36.156 28.016 1 86.25 505 VAL A CA 1
ATOM 3966 C C . VAL A 1 505 ? 14.906 36.469 29.422 1 86.25 505 VAL A C 1
ATOM 3968 O O . VAL A 1 505 ? 15.703 36.688 30.344 1 86.25 505 VAL A O 1
ATOM 3971 N N . SER A 1 506 ? 13.609 36.5 29.641 1 81.31 506 SER A N 1
ATOM 3972 C CA . SER A 1 506 ? 12.984 36.719 30.953 1 81.31 506 SER A CA 1
ATOM 3973 C C . SER A 1 506 ? 13.523 37.969 31.641 1 81.31 506 SER A C 1
ATOM 3975 O O . SER A 1 506 ? 13.945 37.906 32.812 1 81.31 506 SER A O 1
ATOM 3977 N N . ASN A 1 507 ? 13.617 39 30.969 1 84.75 507 ASN A N 1
ATOM 3978 C CA . ASN A 1 507 ? 13.977 40.312 31.469 1 84.75 507 ASN A CA 1
ATOM 3979 C C . ASN A 1 507 ? 15.422 40.375 31.938 1 84.75 507 ASN A C 1
ATOM 3981 O O . ASN A 1 507 ? 15.766 41.156 32.844 1 84.75 507 ASN A O 1
ATOM 3985 N N . LYS A 1 508 ? 16.188 39.469 31.375 1 91.31 508 LYS A N 1
ATOM 3986 C CA . LYS A 1 508 ? 17.625 39.469 31.641 1 91.31 508 LYS A CA 1
ATOM 3987 C C . LYS A 1 508 ? 18.422 39.375 30.344 1 91.31 508 LYS A C 1
ATOM 3989 O O . LYS A 1 508 ? 17.891 38.938 29.312 1 91.31 508 LYS A O 1
ATOM 3994 N N . ILE A 1 509 ? 19.641 39.812 30.422 1 94.69 509 ILE A N 1
ATOM 3995 C CA . ILE A 1 509 ? 20.5 39.781 29.25 1 94.69 509 ILE A CA 1
ATOM 3996 C C . ILE A 1 509 ? 21.516 38.656 29.375 1 94.69 509 ILE A C 1
ATOM 3998 O O . ILE A 1 509 ? 22.203 38.531 30.391 1 94.69 509 ILE A O 1
ATOM 4002 N N . TYR A 1 510 ? 21.609 37.844 28.406 1 95.44 510 TYR A N 1
ATOM 4003 C CA . TYR A 1 510 ? 22.578 36.75 28.359 1 95.44 510 TYR A CA 1
ATOM 4004 C C . TYR A 1 510 ? 23.656 37.031 27.297 1 95.44 510 TYR A C 1
ATOM 4006 O O . TYR A 1 510 ? 23.344 37.312 26.141 1 95.44 510 TYR A O 1
ATOM 4014 N N . VAL A 1 511 ? 24.875 37 27.672 1 97.19 511 VAL A N 1
ATOM 4015 C CA . VAL A 1 511 ? 26 37.188 26.75 1 97.19 511 VAL A CA 1
ATOM 4016 C C . VAL A 1 511 ? 26.781 35.875 26.656 1 97.19 511 VAL A C 1
ATOM 4018 O O . VAL A 1 511 ? 27.203 35.312 27.656 1 97.19 511 VAL A O 1
ATOM 4021 N N . VAL A 1 512 ? 27 35.406 25.438 1 97.12 512 VAL A N 1
ATOM 4022 C CA . VAL A 1 512 ? 27.5 34.062 25.219 1 97.12 512 VAL A CA 1
ATOM 4023 C C . VAL A 1 512 ? 28.797 34.125 24.391 1 97.12 512 VAL A C 1
ATOM 4025 O O . VAL A 1 512 ? 28.812 34.719 23.297 1 97.12 512 VAL A O 1
ATOM 4028 N N . GLY A 1 513 ? 29.875 33.531 24.875 1 97.12 513 GLY A N 1
ATOM 4029 C CA . GLY A 1 513 ? 31.125 33.375 24.141 1 97.12 513 GLY A CA 1
ATOM 4030 C C . GLY A 1 513 ? 31.844 34.688 23.906 1 97.12 513 GLY A C 1
ATOM 4031 O O . GLY A 1 513 ? 31.781 35.594 24.734 1 97.12 513 GLY A O 1
ATOM 4032 N N . GLY A 1 514 ? 32.688 34.688 22.859 1 96.69 514 GLY A N 1
ATOM 4033 C CA . GLY A 1 514 ? 33.5 35.844 22.5 1 96.69 514 GLY A CA 1
ATOM 4034 C C . GLY A 1 514 ? 35 35.562 22.516 1 96.69 514 GLY A C 1
ATOM 4035 O O . GLY A 1 514 ? 35.406 34.406 22.641 1 96.69 514 GLY A O 1
ATOM 4036 N N . TYR A 1 515 ? 35.656 36.594 22.266 1 96.38 515 TYR A N 1
ATOM 4037 C CA . TYR A 1 515 ? 37.094 36.594 22.281 1 96.38 515 TYR A CA 1
ATOM 4038 C C . TYR A 1 515 ? 37.625 37.531 23.344 1 96.38 515 TYR A C 1
ATOM 4040 O O . TYR A 1 515 ? 37.25 38.688 23.406 1 96.38 515 TYR A O 1
ATOM 4048 N N . ASP A 1 516 ? 38.531 37.094 24.203 1 93.75 516 ASP A N 1
ATOM 4049 C CA . ASP A 1 516 ? 38.969 37.906 25.344 1 93.75 516 ASP A CA 1
ATOM 4050 C C . ASP A 1 516 ? 40.281 38.625 25.031 1 93.75 516 ASP A C 1
ATOM 4052 O O . ASP A 1 516 ? 40.844 39.281 25.891 1 93.75 516 ASP A O 1
ATOM 4056 N N . GLY A 1 517 ? 40.781 38.5 23.844 1 90.94 517 GLY A N 1
ATOM 4057 C CA . GLY A 1 517 ? 42.031 39.094 23.469 1 90.94 517 GLY A CA 1
ATOM 4058 C C . GLY A 1 517 ? 43.156 38.062 23.328 1 90.94 517 GLY A C 1
ATOM 4059 O O . GLY A 1 517 ? 44.156 38.312 22.625 1 90.94 517 GLY A O 1
ATOM 4060 N N . SER A 1 518 ? 42.969 37 23.969 1 91.75 518 SER A N 1
ATOM 4061 C CA . SER A 1 518 ? 43.969 35.938 23.906 1 91.75 518 SER A CA 1
ATOM 4062 C C . SER A 1 518 ? 43.406 34.656 23.281 1 91.75 518 SER A C 1
ATOM 4064 O O . SER A 1 518 ? 44.062 34.031 22.469 1 91.75 518 SER A O 1
ATOM 4066 N N . ARG A 1 519 ? 42.219 34.406 23.672 1 92.88 519 ARG A N 1
ATOM 4067 C CA . ARG A 1 519 ? 41.625 33.188 23.141 1 92.88 519 ARG A CA 1
ATOM 4068 C C . ARG A 1 519 ? 40.094 33.312 23.078 1 92.88 519 ARG A C 1
ATOM 4070 O O . ARG A 1 519 ? 39.531 34.219 23.688 1 92.88 519 ARG A O 1
ATOM 4077 N N . GLN A 1 520 ? 39.5 32.375 22.266 1 95.44 520 GLN A N 1
ATOM 4078 C CA . GLN A 1 520 ? 38.062 32.25 22.266 1 95.44 520 GLN A CA 1
ATOM 4079 C C . GLN A 1 520 ? 37.562 31.656 23.578 1 95.44 520 GLN A C 1
ATOM 4081 O O . GLN A 1 520 ? 38.188 30.766 24.141 1 95.44 520 GLN A O 1
ATOM 4086 N N . ILE A 1 521 ? 36.406 32.125 24.016 1 94.81 521 ILE A N 1
ATOM 4087 C CA . ILE A 1 521 ? 35.938 31.641 25.312 1 94.81 521 ILE A CA 1
ATOM 4088 C C . ILE A 1 521 ? 34.562 30.984 25.172 1 94.81 521 ILE A C 1
ATOM 4090 O O . ILE A 1 521 ? 33.844 31.219 24.188 1 94.81 521 ILE A O 1
ATOM 4094 N N . SER A 1 522 ? 34.219 30.188 26.172 1 96.19 522 SER A N 1
ATOM 4095 C CA . SER A 1 522 ? 32.938 29.484 26.188 1 96.19 522 SER A CA 1
ATOM 4096 C C . SER A 1 522 ? 32.062 30 27.312 1 96.19 522 SER A C 1
ATOM 4098 O O . SER A 1 522 ? 30.922 29.547 27.469 1 96.19 522 SER A O 1
ATOM 4100 N N . SER A 1 523 ? 32.469 31 28.031 1 95.56 523 SER A N 1
ATOM 4101 C CA . SER A 1 523 ? 31.766 31.469 29.219 1 95.56 523 SER A CA 1
ATOM 4102 C C . SER A 1 523 ? 30.5 32.219 28.844 1 95.56 523 SER A C 1
ATOM 4104 O O . SER A 1 523 ? 30.391 32.781 27.75 1 95.56 523 SER A O 1
ATOM 4106 N N . VAL A 1 524 ? 29.547 32.188 29.688 1 97.06 524 VAL A N 1
ATOM 4107 C CA . VAL A 1 524 ? 28.266 32.875 29.531 1 97.06 524 VAL A CA 1
ATOM 4108 C C . VAL A 1 524 ? 27.953 33.688 30.797 1 97.06 524 VAL A C 1
ATOM 4110 O O . VAL A 1 524 ? 28.188 33.219 31.906 1 97.06 524 VAL A O 1
ATOM 4113 N N . GLU A 1 525 ? 27.547 34.875 30.609 1 97.06 525 GLU A N 1
ATOM 4114 C CA . GLU A 1 525 ? 27.203 35.75 31.719 1 97.06 525 GLU A CA 1
ATOM 4115 C C . GLU A 1 525 ? 25.766 36.281 31.578 1 97.06 525 GLU A C 1
ATOM 4117 O O . GLU A 1 525 ? 25.266 36.406 30.453 1 97.06 525 GLU A O 1
ATOM 4122 N N . CYS A 1 526 ? 25.188 36.531 32.625 1 96.62 526 CYS A N 1
ATOM 4123 C CA . CYS A 1 526 ? 23.812 37.031 32.688 1 96.62 526 CYS A CA 1
ATOM 4124 C C . CYS A 1 526 ? 23.734 38.344 33.469 1 96.62 526 CYS A C 1
ATOM 4126 O O . CYS A 1 526 ? 24.25 38.438 34.562 1 96.62 526 CYS A O 1
ATOM 4128 N N . TYR A 1 527 ? 23.109 39.281 32.875 1 96.75 527 TYR A N 1
ATOM 4129 C CA . TYR A 1 527 ? 22.938 40.594 33.5 1 96.75 527 TYR A CA 1
ATOM 4130 C C . TYR A 1 527 ? 21.531 40.75 34.062 1 96.75 527 TYR A C 1
ATOM 4132 O O . TYR A 1 527 ? 20.547 40.531 33.375 1 96.75 527 TYR A O 1
ATOM 4140 N N . ASP A 1 528 ? 21.422 41.188 35.25 1 93.75 528 ASP A N 1
ATOM 4141 C CA . ASP A 1 528 ? 20.172 41.531 35.875 1 93.75 528 ASP A CA 1
ATOM 4142 C C . ASP A 1 528 ? 20.016 43.031 36.031 1 93.75 528 ASP A C 1
ATOM 4144 O O . ASP A 1 528 ? 20.703 43.688 36.812 1 93.75 528 ASP A O 1
ATOM 4148 N N . PRO A 1 529 ? 19.125 43.562 35.25 1 91.25 529 PRO A N 1
ATOM 4149 C CA . PRO A 1 529 ? 18.984 45.031 35.281 1 91.25 529 PRO A CA 1
ATOM 4150 C C . PRO A 1 529 ? 18.484 45.531 36.625 1 91.25 529 PRO A C 1
ATOM 4152 O O . PRO A 1 529 ? 18.688 46.719 36.969 1 91.25 529 PRO A O 1
ATOM 4155 N N . GLU A 1 530 ? 17.828 44.781 37.375 1 89.06 530 GLU A N 1
ATOM 4156 C CA . GLU A 1 530 ? 17.312 45.219 38.688 1 89.06 530 GLU A CA 1
ATOM 4157 C C . GLU A 1 530 ? 18.438 45.406 39.688 1 89.06 530 GLU A C 1
ATOM 4159 O O . GLU A 1 530 ? 18.438 46.375 40.469 1 89.06 530 GLU A O 1
ATOM 4164 N N . THR A 1 531 ? 19.391 44.531 39.656 1 93.38 531 THR A N 1
ATOM 4165 C CA . THR A 1 531 ? 20.484 44.625 40.594 1 93.38 531 THR A CA 1
ATOM 4166 C C . THR A 1 531 ? 21.734 45.219 39.969 1 93.38 531 THR A C 1
ATOM 4168 O O . THR A 1 531 ? 22.719 45.469 40.625 1 93.38 531 THR A O 1
ATOM 4171 N N . ASP A 1 532 ? 21.703 45.469 38.688 1 95 532 ASP A N 1
ATOM 4172 C CA . ASP A 1 532 ? 22.844 45.938 37.938 1 95 532 ASP A CA 1
ATOM 4173 C C . ASP A 1 532 ? 24.094 45.125 38.219 1 95 532 ASP A C 1
ATOM 4175 O O . ASP A 1 532 ? 25.125 45.656 38.625 1 95 532 ASP A O 1
ATOM 4179 N N . SER A 1 533 ? 23.906 43.875 38 1 96.38 533 SER A N 1
ATOM 4180 C CA . SER A 1 533 ? 25 42.938 38.281 1 96.38 533 SER A CA 1
ATOM 4181 C C . SER A 1 533 ? 25.062 41.812 37.25 1 96.38 533 SER A C 1
ATOM 4183 O O . SER A 1 533 ? 24.062 41.531 36.594 1 96.38 533 SER A O 1
ATOM 4185 N N . TRP A 1 534 ? 26.297 41.281 37.062 1 96.94 534 TRP A N 1
ATOM 4186 C CA . TRP A 1 534 ? 26.516 40.125 36.156 1 96.94 534 TRP A CA 1
ATOM 4187 C C . TRP A 1 534 ? 26.781 38.844 36.969 1 96.94 534 TRP A C 1
ATOM 4189 O O . TRP A 1 534 ? 27.469 38.875 37.969 1 96.94 534 TRP A O 1
ATOM 4199 N N . THR A 1 535 ? 26.219 37.781 36.562 1 96.38 535 THR A N 1
ATOM 4200 C CA . THR A 1 535 ? 26.453 36.469 37.156 1 96.38 535 THR A CA 1
ATOM 4201 C C . THR A 1 535 ? 26.969 35.5 36.094 1 96.38 535 THR A C 1
ATOM 4203 O O . THR A 1 535 ? 26.562 35.531 34.938 1 96.38 535 THR A O 1
ATOM 4206 N N . SER A 1 536 ? 27.906 34.656 36.531 1 96.19 536 SER A N 1
ATOM 4207 C CA . SER A 1 536 ? 28.422 33.625 35.625 1 96.19 536 SER A CA 1
ATOM 4208 C C . SER A 1 536 ? 27.516 32.406 35.594 1 96.19 536 SER A C 1
ATOM 4210 O O . SER A 1 536 ? 27.016 31.953 36.625 1 96.19 536 SER A O 1
ATOM 4212 N N . LEU A 1 537 ? 27.281 31.922 34.375 1 95.88 537 LEU A N 1
ATOM 4213 C CA . LEU A 1 537 ? 26.438 30.75 34.188 1 95.88 537 LEU A CA 1
ATOM 4214 C C . LEU A 1 537 ? 27.234 29.609 33.562 1 95.88 537 LEU A C 1
ATOM 4216 O O . LEU A 1 537 ? 28.453 29.719 33.375 1 95.88 537 LEU A O 1
ATOM 4220 N N . ALA A 1 538 ? 26.547 28.5 33.281 1 96.19 538 ALA A N 1
ATOM 4221 C CA . ALA A 1 538 ? 27.203 27.344 32.688 1 96.19 538 ALA A CA 1
ATOM 4222 C C . ALA A 1 538 ? 27.859 27.703 31.359 1 96.19 538 ALA A C 1
ATOM 4224 O O . ALA A 1 538 ? 27.281 28.453 30.578 1 96.19 538 ALA A O 1
ATOM 4225 N N . SER A 1 539 ? 29.047 27.141 31.109 1 96.19 539 SER A N 1
ATOM 4226 C CA . SER A 1 539 ? 29.781 27.422 29.875 1 96.19 539 SER A CA 1
ATOM 4227 C C . SER A 1 539 ? 29.297 26.547 28.734 1 96.19 539 SER A C 1
ATOM 4229 O O . SER A 1 539 ? 28.766 25.453 28.953 1 96.19 539 SER A O 1
ATOM 4231 N N . MET A 1 540 ? 29.453 27.094 27.578 1 96.25 540 MET A N 1
ATOM 4232 C CA . MET A 1 540 ? 29.156 26.312 26.391 1 96.25 540 MET A CA 1
ATOM 4233 C C . MET A 1 540 ? 30.062 25.094 26.297 1 96.25 540 MET A C 1
ATOM 4235 O O . MET A 1 540 ? 31.062 25 27.016 1 96.25 540 MET A O 1
ATOM 4239 N N . LEU A 1 541 ? 29.797 24.203 25.438 1 94.75 541 LEU A N 1
ATOM 4240 C CA . LEU A 1 541 ? 30.609 23.016 25.219 1 94.75 541 LEU A CA 1
ATOM 4241 C C . LEU A 1 541 ? 31.859 23.359 24.422 1 94.75 541 LEU A C 1
ATOM 4243 O O . LEU A 1 541 ? 32.938 22.766 24.656 1 94.75 541 LEU A O 1
ATOM 4247 N N . GLU A 1 542 ? 31.75 24.25 23.5 1 94.19 542 GLU A N 1
ATOM 4248 C CA . GLU A 1 542 ? 32.844 24.703 22.672 1 94.19 542 GLU A CA 1
ATOM 4249 C C . GLU A 1 542 ? 33.062 26.203 22.797 1 94.19 542 GLU A C 1
ATOM 4251 O O . GLU A 1 542 ? 32.125 26.953 22.969 1 94.19 542 GLU A O 1
ATOM 4256 N N . CYS A 1 543 ? 34.375 26.578 22.719 1 95 543 CYS A N 1
ATOM 4257 C CA . CYS A 1 543 ? 34.656 28 22.672 1 95 543 CYS A CA 1
ATOM 4258 C C . CYS A 1 543 ? 34.312 28.578 21.297 1 95 543 CYS A C 1
ATOM 4260 O O . CYS A 1 543 ? 34.594 27.938 20.281 1 95 543 CYS A O 1
ATOM 4262 N N . ARG A 1 544 ? 33.656 29.766 21.328 1 95.62 544 ARG A N 1
ATOM 4263 C CA . ARG A 1 544 ? 33.219 30.375 20.078 1 95.62 544 ARG A CA 1
ATOM 4264 C C . ARG A 1 544 ? 33.375 31.891 20.125 1 95.62 544 ARG A C 1
ATOM 4266 O O . ARG A 1 544 ? 33.031 32.531 21.109 1 95.62 544 ARG A O 1
ATOM 4273 N N . SER A 1 545 ? 33.875 32.406 19.094 1 95.5 545 SER A N 1
ATOM 4274 C CA . SER A 1 545 ? 33.781 33.844 18.828 1 95.5 545 SER A CA 1
ATOM 4275 C C . SER A 1 545 ? 33.094 34.125 17.484 1 95.5 545 SER A C 1
ATOM 4277 O O . SER A 1 545 ? 33 33.219 16.641 1 95.5 545 SER A O 1
ATOM 4279 N N . ALA A 1 546 ? 32.562 35.312 17.328 1 95.62 546 ALA A N 1
ATOM 4280 C CA . ALA A 1 546 ? 31.859 35.688 16.109 1 95.62 546 ALA A CA 1
ATOM 4281 C C . ALA A 1 546 ? 30.703 34.75 15.812 1 95.62 546 ALA A C 1
ATOM 4283 O O . ALA A 1 546 ? 30.484 34.344 14.664 1 95.62 546 ALA A O 1
ATOM 4284 N N . LEU A 1 547 ? 30.062 34.344 16.938 1 92.75 547 LEU A N 1
ATOM 4285 C CA . LEU A 1 547 ? 28.875 33.5 16.844 1 92.75 547 LEU A CA 1
ATOM 4286 C C . LEU A 1 547 ? 27.609 34.344 16.812 1 92.75 547 LEU A C 1
ATOM 4288 O O . LEU A 1 547 ? 27.672 35.562 17.031 1 92.75 547 LEU A O 1
ATOM 4292 N N . ALA A 1 548 ? 26.531 33.719 16.5 1 93.25 548 ALA A N 1
ATOM 4293 C CA . ALA A 1 548 ? 25.219 34.344 16.609 1 93.25 548 ALA A CA 1
ATOM 4294 C C . ALA A 1 548 ? 24.297 33.562 17.531 1 93.25 548 ALA A C 1
ATOM 4296 O O . ALA A 1 548 ? 24.375 32.344 17.594 1 93.25 548 ALA A O 1
ATOM 4297 N N . VAL A 1 549 ? 23.469 34.312 18.281 1 93.94 549 VAL A N 1
ATOM 4298 C CA . VAL A 1 549 ? 22.578 33.688 19.234 1 93.94 549 VAL A CA 1
ATOM 4299 C C . VAL A 1 549 ? 21.141 34.156 19 1 93.94 549 VAL A C 1
ATOM 4301 O O . VAL A 1 549 ? 20.938 35.281 18.531 1 93.94 549 VAL A O 1
ATOM 4304 N N . ALA A 1 550 ? 20.297 33.344 19.219 1 90.5 550 ALA A N 1
ATOM 4305 C CA . ALA A 1 550 ? 18.875 33.625 19.141 1 90.5 550 ALA A CA 1
ATOM 4306 C C . ALA A 1 550 ? 18.109 33 20.297 1 90.5 550 ALA A C 1
ATOM 4308 O O . ALA A 1 550 ? 18.578 32 20.875 1 90.5 550 ALA A O 1
ATOM 4309 N N . ALA A 1 551 ? 17.094 33.594 20.672 1 86.44 551 ALA A N 1
ATOM 4310 C CA . ALA A 1 551 ? 16.312 33.062 21.781 1 86.44 551 ALA A CA 1
ATOM 4311 C C . ALA A 1 551 ? 14.859 32.812 21.359 1 86.44 551 ALA A C 1
ATOM 4313 O O . ALA A 1 551 ? 14.305 33.562 20.547 1 86.44 551 ALA A O 1
ATOM 4314 N N . SER A 1 552 ? 14.375 31.75 21.812 1 76.06 552 SER A N 1
ATOM 4315 C CA . SER A 1 552 ? 12.953 31.422 21.734 1 76.06 552 SER A CA 1
ATOM 4316 C C . SER A 1 552 ? 12.43 30.922 23.078 1 76.06 552 SER A C 1
ATOM 4318 O O . SER A 1 552 ? 12.852 29.859 23.562 1 76.06 552 SER A O 1
ATOM 4320 N N . LEU A 1 553 ? 11.555 31.719 23.688 1 73.88 553 LEU A N 1
ATOM 4321 C CA . LEU A 1 553 ? 11.016 31.391 25.016 1 73.88 553 LEU A CA 1
ATOM 4322 C C . LEU A 1 553 ? 12.133 31.297 26.047 1 73.88 553 LEU A C 1
ATOM 4324 O O . LEU A 1 553 ? 12.859 32.281 26.281 1 73.88 553 LEU A O 1
ATOM 4328 N N . THR A 1 554 ? 12.344 30.078 26.531 1 79.25 554 THR A N 1
ATOM 4329 C CA . THR A 1 554 ? 13.344 29.938 27.578 1 79.25 554 THR A CA 1
ATOM 4330 C C . THR A 1 554 ? 14.57 29.203 27.078 1 79.25 554 THR A C 1
ATOM 4332 O O . THR A 1 554 ? 15.336 28.641 27.859 1 79.25 554 THR A O 1
ATOM 4335 N N . THR A 1 555 ? 14.664 29.266 25.766 1 84.5 555 THR A N 1
ATOM 4336 C CA . THR A 1 555 ? 15.781 28.547 25.172 1 84.5 555 THR A CA 1
ATOM 4337 C C . THR A 1 555 ? 16.641 29.5 24.344 1 84.5 555 THR A C 1
ATOM 4339 O O . THR A 1 555 ? 16.125 30.344 23.609 1 84.5 555 THR A O 1
ATOM 4342 N N . ILE A 1 556 ? 17.953 29.375 24.469 1 91.12 556 ILE A N 1
ATOM 4343 C CA . ILE A 1 556 ? 18.891 30.172 23.688 1 91.12 556 ILE A CA 1
ATOM 4344 C C . ILE A 1 556 ? 19.641 29.266 22.719 1 91.12 556 ILE A C 1
ATOM 4346 O O . ILE A 1 556 ? 20.156 28.203 23.094 1 91.12 556 ILE A O 1
ATOM 4350 N N . TYR A 1 557 ? 19.688 29.656 21.516 1 91.81 557 TYR A N 1
ATOM 4351 C CA . TYR A 1 557 ? 20.422 28.938 20.469 1 91.81 557 TYR A CA 1
ATOM 4352 C C . TYR A 1 557 ? 21.719 29.641 20.141 1 91.81 557 TYR A C 1
ATOM 4354 O O . TYR A 1 557 ? 21.734 30.828 19.812 1 91.81 557 TYR A O 1
ATOM 4362 N N . ALA A 1 558 ? 22.812 28.984 20.219 1 95.44 558 ALA A N 1
ATOM 4363 C CA . ALA A 1 558 ? 24.109 29.469 19.766 1 95.44 558 ALA A CA 1
ATOM 4364 C C . ALA A 1 558 ? 24.562 28.703 18.516 1 95.44 558 ALA A C 1
ATOM 4366 O O . ALA A 1 558 ? 24.719 27.484 18.547 1 95.44 558 ALA A O 1
ATOM 4367 N N . MET A 1 559 ? 24.766 29.422 17.484 1 95 559 MET A N 1
ATOM 4368 C CA . MET A 1 559 ? 25.078 28.766 16.203 1 95 559 MET A CA 1
ATOM 4369 C C . MET A 1 559 ? 26.375 29.281 15.617 1 95 559 MET A C 1
ATOM 4371 O O . MET A 1 559 ? 26.609 30.5 15.594 1 95 559 MET A O 1
ATOM 4375 N N . GLY A 1 560 ? 27.219 28.391 15.141 1 95.5 560 GLY A N 1
ATOM 4376 C CA . GLY A 1 560 ? 28.422 28.719 14.414 1 95.5 560 GLY A CA 1
ATOM 4377 C C . GLY A 1 560 ? 29.469 29.422 15.281 1 95.5 560 GLY A C 1
ATOM 4378 O O . GLY A 1 560 ? 29.547 29.172 16.484 1 95.5 560 GLY A O 1
ATOM 4379 N N . GLY A 1 561 ? 30.297 30.203 14.562 1 95.81 561 GLY A N 1
ATOM 4380 C CA . GLY A 1 561 ? 31.391 30.906 15.219 1 95.81 561 GLY A CA 1
ATOM 4381 C C . GLY A 1 561 ? 32.75 30.375 14.844 1 95.81 561 GLY A C 1
ATOM 4382 O O . GLY A 1 561 ? 32.875 29.594 13.891 1 95.81 561 GLY A O 1
ATOM 4383 N N . PHE A 1 562 ? 33.688 30.953 15.516 1 95.5 562 PHE A N 1
ATOM 4384 C CA . PHE A 1 562 ? 35.094 30.609 15.312 1 95.5 562 PHE A CA 1
ATOM 4385 C C . PHE A 1 562 ? 35.719 30.156 16.625 1 95.5 562 PHE A C 1
ATOM 4387 O O . PHE A 1 562 ? 35.594 30.828 17.641 1 95.5 562 PHE A O 1
ATOM 4394 N N . ASP A 1 563 ? 36.406 29.047 16.609 1 93.75 563 ASP A N 1
ATOM 4395 C CA . ASP A 1 563 ? 36.938 28.5 17.859 1 93.75 563 ASP A CA 1
ATOM 4396 C C . ASP A 1 563 ? 38.438 28.828 17.984 1 93.75 563 ASP A C 1
ATOM 4398 O O . ASP A 1 563 ? 39.094 28.422 18.969 1 93.75 563 ASP A O 1
ATOM 4402 N N . GLY A 1 564 ? 39 29.531 17.047 1 90.88 564 GLY A N 1
ATOM 4403 C CA . GLY A 1 564 ? 40.438 29.844 17.047 1 90.88 564 GLY A CA 1
ATOM 4404 C C . GLY A 1 564 ? 41.188 29.109 15.953 1 90.88 564 GLY A C 1
ATOM 4405 O O . GLY A 1 564 ? 42.281 29.547 15.555 1 90.88 564 GLY A O 1
ATOM 4406 N N . SER A 1 565 ? 40.594 28.078 15.531 1 90.31 565 SER A N 1
ATOM 4407 C CA . SER A 1 565 ? 41.25 27.266 14.508 1 90.31 565 SER A CA 1
ATOM 4408 C C . SER A 1 565 ? 40.375 27.156 13.258 1 90.31 565 SER A C 1
ATOM 4410 O O . SER A 1 565 ? 40.906 27.266 12.141 1 90.31 565 SER A O 1
ATOM 4412 N N . GLN A 1 566 ? 39.156 27 13.477 1 91.31 566 GLN A N 1
ATOM 4413 C CA . GLN A 1 566 ? 38.281 26.828 12.32 1 91.31 566 GLN A CA 1
ATOM 4414 C C . GLN A 1 566 ? 36.938 27.453 12.562 1 91.31 566 GLN A C 1
ATOM 4416 O O . GLN A 1 566 ? 36.531 27.703 13.703 1 91.31 566 GLN A O 1
ATOM 4421 N N . VAL A 1 567 ? 36.25 27.641 11.43 1 93.69 567 VAL A N 1
ATOM 4422 C CA . VAL A 1 567 ? 34.875 28.094 11.461 1 93.69 567 VAL A CA 1
ATOM 4423 C C . VAL A 1 567 ? 33.969 26.922 11.797 1 93.69 567 VAL A C 1
ATOM 4425 O O . VAL A 1 567 ? 34.094 25.828 11.227 1 93.69 567 VAL A O 1
ATOM 4428 N N . LEU A 1 568 ? 32.969 27.109 12.656 1 94.25 568 LEU A N 1
ATOM 4429 C CA . LEU A 1 568 ? 32.188 26.016 13.211 1 94.25 568 LEU A CA 1
ATOM 4430 C C . LEU A 1 568 ? 30.844 25.906 12.492 1 94.25 568 LEU A C 1
ATOM 4432 O O . LEU A 1 568 ? 30.25 26.906 12.117 1 94.25 568 LEU A O 1
ATOM 4436 N N . SER A 1 569 ? 30.391 24.703 12.359 1 94.31 569 SER A N 1
ATOM 4437 C CA . SER A 1 569 ? 29.031 24.422 11.914 1 94.31 569 SER A CA 1
ATOM 4438 C C . SER A 1 569 ? 28.156 23.938 13.078 1 94.31 569 SER A C 1
ATOM 4440 O O . SER A 1 569 ? 26.938 23.828 12.938 1 94.31 569 SER A O 1
ATOM 4442 N N . SER A 1 570 ? 28.719 23.781 14.227 1 93.62 570 SER A N 1
ATOM 4443 C CA . SER A 1 570 ? 28.031 23.203 15.375 1 93.62 570 SER A CA 1
ATOM 4444 C C . SER A 1 570 ? 27.047 24.203 15.992 1 93.62 570 SER A C 1
ATOM 4446 O O . SER A 1 570 ? 27.234 25.406 15.867 1 93.62 570 SER A O 1
ATOM 4448 N N . THR A 1 571 ? 25.984 23.688 16.562 1 93.94 571 THR A N 1
ATOM 4449 C CA . THR A 1 571 ? 24.969 24.469 17.25 1 93.94 571 THR A CA 1
ATOM 4450 C C . THR A 1 571 ? 24.719 23.906 18.656 1 93.94 571 THR A C 1
ATOM 4452 O O . THR A 1 571 ? 24.766 22.703 18.875 1 93.94 571 THR A O 1
ATOM 4455 N N . GLU A 1 572 ? 24.562 24.828 19.609 1 95.06 572 GLU A N 1
ATOM 4456 C CA . GLU A 1 572 ? 24.266 24.453 20.984 1 95.06 572 GLU A CA 1
ATOM 4457 C C . GLU A 1 572 ? 23.031 25.156 21.5 1 95.06 572 GLU A C 1
ATOM 4459 O O . GLU A 1 572 ? 22.672 26.234 21.031 1 95.06 572 GLU A O 1
ATOM 4464 N N . VAL A 1 573 ? 22.406 24.516 22.359 1 93.81 573 VAL A N 1
ATOM 4465 C CA . VAL A 1 573 ? 21.172 25.047 22.938 1 93.81 573 VAL A CA 1
ATOM 4466 C C . VAL A 1 573 ? 21.328 25.156 24.453 1 93.81 573 VAL A C 1
ATOM 4468 O O . VAL A 1 573 ? 21.891 24.266 25.094 1 93.81 573 VAL A O 1
ATOM 4471 N N . TYR A 1 574 ? 20.875 26.266 24.953 1 93.88 574 TYR A N 1
ATOM 4472 C CA . TYR A 1 574 ? 20.938 26.531 26.391 1 93.88 574 TYR A CA 1
ATOM 4473 C C . TYR A 1 574 ? 19.531 26.531 27 1 93.88 574 TYR A C 1
ATOM 4475 O O . TYR A 1 574 ? 18.656 27.266 26.547 1 93.88 574 TYR A O 1
ATOM 4483 N N . ASP A 1 575 ? 19.375 25.766 28.016 1 89.88 575 ASP A N 1
ATOM 4484 C CA . ASP A 1 575 ? 18.156 25.812 28.812 1 89.88 575 ASP A CA 1
ATOM 4485 C C . ASP A 1 575 ? 18.297 26.766 30 1 89.88 575 ASP A C 1
ATOM 4487 O O . ASP A 1 575 ? 19 26.453 30.953 1 89.88 575 ASP A O 1
ATOM 4491 N N . VAL A 1 576 ? 17.578 27.812 29.922 1 88.31 576 VAL A N 1
ATOM 4492 C CA . VAL A 1 576 ? 17.719 28.875 30.906 1 88.31 576 VAL A CA 1
ATOM 4493 C C . VAL A 1 576 ? 17.281 28.375 32.281 1 88.31 576 VAL A C 1
ATOM 4495 O O . VAL A 1 576 ? 17.875 28.75 33.312 1 88.31 576 VAL A O 1
ATOM 4498 N N . LEU A 1 577 ? 16.344 27.516 32.312 1 86.19 577 LEU A N 1
ATOM 4499 C CA . LEU A 1 577 ? 15.82 27.031 33.594 1 86.19 577 LEU A CA 1
ATOM 4500 C C . LEU A 1 577 ? 16.781 26.062 34.25 1 86.19 577 LEU A C 1
ATOM 4502 O O . LEU A 1 577 ? 16.969 26.094 35.469 1 86.19 577 LEU A O 1
ATOM 4506 N N . GLU A 1 578 ? 17.469 25.312 33.5 1 89.25 578 GLU A N 1
ATOM 4507 C CA . GLU A 1 578 ? 18.359 24.281 34.031 1 89.25 578 GLU A CA 1
ATOM 4508 C C . GLU A 1 578 ? 19.812 24.766 34.031 1 89.25 578 GLU A C 1
ATOM 4510 O O . GLU A 1 578 ? 20.672 24.141 34.656 1 89.25 578 GLU A O 1
ATOM 4515 N N . ASP A 1 579 ? 20.047 25.859 33.469 1 93.25 579 ASP A N 1
ATOM 4516 C CA . ASP A 1 579 ? 21.406 26.375 33.312 1 93.25 579 ASP A CA 1
ATOM 4517 C C . ASP A 1 579 ? 22.344 25.312 32.75 1 93.25 579 ASP A C 1
ATOM 4519 O O . ASP A 1 579 ? 23.375 25 33.375 1 93.25 579 ASP A O 1
ATOM 4523 N N . LYS A 1 580 ? 21.859 24.828 31.609 1 94.69 580 LYS A N 1
ATOM 4524 C CA . LYS A 1 580 ? 22.609 23.734 31 1 94.69 580 LYS A CA 1
ATOM 4525 C C . LYS A 1 580 ? 22.656 23.891 29.469 1 94.69 580 LYS A C 1
ATOM 4527 O O . LYS A 1 580 ? 21.656 24.266 28.859 1 94.69 580 LYS A O 1
ATOM 4532 N N . TRP A 1 581 ? 23.875 23.578 28.906 1 95.62 581 TRP A N 1
ATOM 4533 C CA . TRP A 1 581 ? 24.047 23.578 27.453 1 95.62 581 TRP A CA 1
ATOM 4534 C C . TRP A 1 581 ? 23.984 22.156 26.906 1 95.62 581 TRP A C 1
ATOM 4536 O O . TRP A 1 581 ? 24.484 21.219 27.531 1 95.62 581 TRP A O 1
ATOM 4546 N N . SER A 1 582 ? 23.406 21.969 25.844 1 95.25 582 SER A N 1
ATOM 4547 C CA . SER A 1 582 ? 23.375 20.688 25.141 1 95.25 582 SER A CA 1
ATOM 4548 C C . SER A 1 582 ? 23.672 20.875 23.656 1 95.25 582 SER A C 1
ATOM 4550 O O . SER A 1 582 ? 23.422 21.938 23.094 1 95.25 582 SER A O 1
ATOM 4552 N N . ALA A 1 583 ? 24.172 19.812 23.062 1 93.44 583 ALA A N 1
ATOM 4553 C CA . ALA A 1 583 ? 24.469 19.859 21.625 1 93.44 583 ALA A CA 1
ATOM 4554 C C . ALA A 1 583 ? 23.188 19.719 20.812 1 93.44 583 ALA A C 1
ATOM 4556 O O . ALA A 1 583 ? 22.234 19.047 21.219 1 93.44 583 ALA A O 1
ATOM 4557 N N . SER A 1 584 ? 23.094 20.453 19.734 1 90.69 584 SER A N 1
ATOM 4558 C CA . SER A 1 584 ? 21.953 20.375 18.828 1 90.69 584 SER A CA 1
ATOM 4559 C C . SER A 1 584 ? 22.406 20.016 17.406 1 90.69 584 SER A C 1
ATOM 4561 O O . SER A 1 584 ? 23.609 19.906 17.156 1 90.69 584 SER A O 1
ATOM 4563 N N . SER A 1 585 ? 21.484 19.828 16.453 1 88.81 585 SER A N 1
ATOM 4564 C CA . SER A 1 585 ? 21.812 19.484 15.062 1 88.81 585 SER A CA 1
ATOM 4565 C C . SER A 1 585 ? 22.703 20.547 14.43 1 88.81 585 SER A C 1
ATOM 4567 O O . SER A 1 585 ? 22.391 21.75 14.469 1 88.81 585 SER A O 1
ATOM 4569 N N . PRO A 1 586 ? 23.766 20.141 13.883 1 91.5 586 PRO A N 1
ATOM 4570 C CA . PRO A 1 586 ? 24.688 21.109 13.273 1 91.5 586 PRO A CA 1
ATOM 4571 C C . PRO A 1 586 ? 24.125 21.719 11.984 1 91.5 586 PRO A C 1
ATOM 4573 O O . PRO A 1 586 ? 23.219 21.141 11.375 1 91.5 586 PRO A O 1
ATOM 4576 N N . MET A 1 587 ? 24.609 22.859 11.727 1 92.19 587 MET A N 1
ATOM 4577 C CA . MET A 1 587 ? 24.312 23.453 10.43 1 92.19 587 MET A CA 1
ATOM 4578 C C . MET A 1 587 ? 25.016 22.703 9.305 1 92.19 587 MET A C 1
ATOM 4580 O O . MET A 1 587 ? 26.062 22.078 9.531 1 92.19 587 MET A O 1
ATOM 4584 N N . PRO A 1 588 ? 24.469 22.844 8.133 1 88.31 588 PRO A N 1
ATOM 4585 C CA . PRO A 1 588 ? 25.156 22.203 7.012 1 88.31 588 PRO A CA 1
ATOM 4586 C C . PRO A 1 588 ? 26.469 22.891 6.648 1 88.31 588 PRO A C 1
ATOM 4588 O O . PRO A 1 588 ? 27.297 22.297 5.953 1 88.31 588 PRO A O 1
ATOM 4591 N N . TRP A 1 589 ? 26.688 24.062 7.113 1 88.62 589 TRP A N 1
ATOM 4592 C CA . TRP A 1 589 ? 27.844 24.859 6.75 1 88.62 589 TRP A CA 1
ATOM 4593 C C . TRP A 1 589 ? 28.516 25.453 7.992 1 88.62 589 TRP A C 1
ATOM 4595 O O . TRP A 1 589 ? 27.844 25.75 8.984 1 88.62 589 TRP A O 1
ATOM 4605 N N . GLY A 1 590 ? 29.859 25.656 7.879 1 92.12 590 GLY A N 1
ATOM 4606 C CA . GLY A 1 590 ? 30.516 26.5 8.867 1 92.12 590 GLY A CA 1
ATOM 4607 C C . GLY A 1 590 ? 30.375 27.984 8.594 1 92.12 590 GLY A C 1
ATOM 4608 O O . GLY A 1 590 ? 30.484 28.422 7.441 1 92.12 590 GLY A O 1
ATOM 4609 N N . ARG A 1 591 ? 30.078 28.734 9.672 1 94.06 591 ARG A N 1
ATOM 4610 C CA . ARG A 1 591 ? 29.859 30.172 9.469 1 94.06 591 ARG A CA 1
ATOM 4611 C C . ARG A 1 591 ? 30.344 30.969 10.672 1 94.06 591 ARG A C 1
ATOM 4613 O O . ARG A 1 591 ? 30.141 30.562 11.82 1 94.06 591 ARG A O 1
ATOM 4620 N N . SER A 1 592 ? 30.938 32.062 10.383 1 95.44 592 SER A N 1
ATOM 4621 C CA . SER A 1 592 ? 31.266 33.062 11.398 1 95.44 592 SER A CA 1
ATOM 4622 C C . SER A 1 592 ? 30.875 34.438 10.945 1 95.44 592 SER A C 1
ATOM 4624 O O . SER A 1 592 ? 30.766 34.719 9.75 1 95.44 592 SER A O 1
ATOM 4626 N N . GLY A 1 593 ? 30.562 35.312 11.914 1 95.81 593 GLY A N 1
ATOM 4627 C CA . GLY A 1 593 ? 30.188 36.656 11.594 1 95.81 593 GLY A CA 1
ATOM 4628 C C . GLY A 1 593 ? 28.844 36.781 10.898 1 95.81 593 GLY A C 1
ATOM 4629 O O . GLY A 1 593 ? 28.609 37.719 10.125 1 95.81 593 GLY A O 1
ATOM 4630 N N . HIS A 1 594 ? 28 35.781 11.039 1 95.06 594 HIS A N 1
ATOM 4631 C CA . HIS A 1 594 ? 26.625 35.812 10.547 1 95.06 594 HIS A CA 1
ATOM 4632 C C . HIS A 1 594 ? 25.688 36.406 11.586 1 95.06 594 HIS A C 1
ATOM 4634 O O . HIS A 1 594 ? 26.094 36.688 12.711 1 95.06 594 HIS A O 1
ATOM 4640 N N . ALA A 1 595 ? 24.453 36.625 11.188 1 94.06 595 ALA A N 1
ATOM 4641 C CA . ALA A 1 595 ? 23.438 37.156 12.109 1 94.06 595 ALA A CA 1
ATOM 4642 C C . ALA A 1 595 ? 22.25 36.219 12.203 1 94.06 595 ALA A C 1
ATOM 4644 O O . ALA A 1 595 ? 21.906 35.531 11.234 1 94.06 595 ALA A O 1
ATOM 4645 N N . LEU A 1 596 ? 21.672 36.25 13.375 1 90.62 596 LEU A N 1
ATOM 4646 C CA . LEU A 1 596 ? 20.438 35.5 13.594 1 90.62 596 LEU A CA 1
ATOM 4647 C C . LEU A 1 596 ? 19.297 36.438 13.938 1 90.62 596 LEU A C 1
ATOM 4649 O O . LEU A 1 596 ? 19.484 37.438 14.656 1 90.62 596 LEU A O 1
ATOM 4653 N N . ALA A 1 597 ? 18.203 36.156 13.336 1 89.19 597 ALA A N 1
ATOM 4654 C CA . ALA A 1 597 ? 17 36.938 13.641 1 89.19 597 ALA A CA 1
ATOM 4655 C C . ALA A 1 597 ? 15.781 36.031 13.812 1 89.19 597 ALA A C 1
ATOM 4657 O O . ALA A 1 597 ? 15.602 35.062 13.055 1 89.19 597 ALA A O 1
ATOM 4658 N N . VAL A 1 598 ? 15.062 36.281 14.836 1 83 598 VAL A N 1
ATOM 4659 C CA . VAL A 1 598 ? 13.852 35.531 15.117 1 83 598 VAL A CA 1
ATOM 4660 C C . VAL A 1 598 ? 12.641 36.438 15.109 1 83 598 VAL A C 1
ATOM 4662 O O . VAL A 1 598 ? 12.656 37.5 15.742 1 83 598 VAL A O 1
ATOM 4665 N N . PRO A 1 599 ? 11.758 35.938 14.227 1 71.88 599 PRO A N 1
ATOM 4666 C CA . PRO A 1 599 ? 10.555 36.781 14.234 1 71.88 599 PRO A CA 1
ATOM 4667 C C . PRO A 1 599 ? 9.742 36.625 15.508 1 71.88 599 PRO A C 1
ATOM 4669 O O . PRO A 1 599 ? 9.734 35.531 16.125 1 71.88 599 PRO A O 1
ATOM 4672 N N . SER A 1 600 ? 9.477 37.625 16.203 1 57.25 600 SER A N 1
ATOM 4673 C CA . SER A 1 600 ? 8.5 37.438 17.266 1 57.25 600 SER A CA 1
ATOM 4674 C C . SER A 1 600 ? 7.203 36.844 16.734 1 57.25 600 SER A C 1
ATOM 4676 O O . SER A 1 600 ? 6.598 35.969 17.375 1 57.25 600 SER A O 1
ATOM 4678 N N . CYS A 1 601 ? 6.461 37.438 15.82 1 47.56 601 CYS A N 1
ATOM 4679 C CA . CYS A 1 601 ? 5.254 36.969 15.133 1 47.56 601 CYS A CA 1
ATOM 4680 C C . CYS A 1 601 ? 5.441 37.031 13.617 1 47.56 601 CYS A C 1
ATOM 4682 O O . CYS A 1 601 ? 6.016 38 13.094 1 47.56 601 CYS A O 1
ATOM 4684 N N . LEU A 1 602 ? 5.805 35.812 12.914 1 43.66 602 LEU A N 1
ATOM 4685 C CA . LEU A 1 602 ? 5.953 36 11.477 1 43.66 602 LEU A CA 1
ATOM 4686 C C . LEU A 1 602 ? 4.703 36.625 10.867 1 43.66 602 LEU A C 1
ATOM 4688 O O . LEU A 1 602 ? 3.592 36.125 11.078 1 43.66 602 LEU A O 1
ATOM 4692 N N . ALA A 1 603 ? 4.707 37.781 10.602 1 40.97 603 ALA A N 1
ATOM 4693 C CA . ALA A 1 603 ? 3.682 38.531 9.891 1 40.97 603 ALA A CA 1
ATOM 4694 C C . ALA A 1 603 ? 3.164 37.781 8.68 1 40.97 603 ALA A C 1
ATOM 4696 O O . ALA A 1 603 ? 2.18 38.156 8.055 1 40.97 603 ALA A O 1
ATOM 4697 N N . VAL A 1 604 ? 3.953 36.969 8.07 1 38.12 604 VAL A N 1
ATOM 4698 C CA . VAL A 1 604 ? 3.457 36.438 6.797 1 38.12 604 VAL A CA 1
ATOM 4699 C C . VAL A 1 604 ? 2.498 35.281 7.059 1 38.12 604 VAL A C 1
ATOM 4701 O O . VAL A 1 604 ? 2.676 34.5 8.016 1 38.12 604 VAL A O 1
ATOM 4704 N N . SER A 1 605 ? 1.377 35.312 6.484 1 40.44 605 SER A N 1
ATOM 4705 C CA . SER A 1 605 ? 0.368 34.281 6.492 1 40.44 605 SER A CA 1
ATOM 4706 C C . SER A 1 605 ? 1.013 32.875 6.469 1 40.44 605 SER A C 1
ATOM 4708 O O . SER A 1 605 ? 1.889 32.625 5.645 1 40.44 605 SER A O 1
ATOM 4710 N N . PRO A 1 606 ? 0.937 32.312 7.523 1 41.59 606 PRO A N 1
ATOM 4711 C CA . PRO A 1 606 ? 1.475 30.938 7.543 1 41.59 606 PRO A CA 1
ATOM 4712 C C . PRO A 1 606 ? 1.203 30.172 6.25 1 41.59 606 PRO A C 1
ATOM 4714 O O . PRO A 1 606 ? 1.935 29.25 5.914 1 41.59 606 PRO A O 1
ATOM 4717 N N . ARG A 1 607 ? 0.084 30.344 5.645 1 41.5 607 ARG A N 1
ATOM 4718 C CA . ARG A 1 607 ? -0.219 29.672 4.387 1 41.5 607 ARG A CA 1
ATOM 4719 C C . ARG A 1 607 ? 0.878 29.906 3.355 1 41.5 607 ARG A C 1
ATOM 4721 O O . ARG A 1 607 ? 1.182 29.031 2.545 1 41.5 607 ARG A O 1
ATOM 4728 N N . PHE A 1 608 ? 1.395 31.109 3.475 1 38 608 PHE A N 1
ATOM 4729 C CA . PHE A 1 608 ? 2.42 31.391 2.479 1 38 608 PHE A CA 1
ATOM 4730 C C . PHE A 1 608 ? 3.701 30.625 2.787 1 38 608 PHE A C 1
ATOM 4732 O O . PHE A 1 608 ? 4.375 30.141 1.877 1 38 608 PHE A O 1
ATOM 4739 N N . ILE A 1 609 ? 4.031 30.656 3.945 1 40.41 609 ILE A N 1
ATOM 4740 C CA . ILE A 1 609 ? 5.277 29.984 4.277 1 40.41 609 ILE A CA 1
ATOM 4741 C C . ILE A 1 609 ? 5.113 28.469 4.062 1 40.41 609 ILE A C 1
ATOM 4743 O O . ILE A 1 609 ? 6.023 27.812 3.562 1 40.41 609 ILE A O 1
ATOM 4747 N N . LYS A 1 610 ? 4.074 28.016 4.508 1 44.5 610 LYS A N 1
ATOM 4748 C CA . LYS A 1 610 ? 3.869 26.578 4.391 1 44.5 610 LYS A CA 1
ATOM 4749 C C . LYS A 1 610 ? 3.963 26.125 2.936 1 44.5 610 LYS A C 1
ATOM 4751 O O . LYS A 1 610 ? 4.461 25.031 2.65 1 44.5 610 LYS A O 1
ATOM 4756 N N . LYS A 1 611 ? 3.307 26.844 2.066 1 40.78 611 LYS A N 1
ATOM 4757 C CA . LYS A 1 611 ? 3.363 26.484 0.653 1 40.78 611 LYS A CA 1
ATOM 4758 C C . LYS A 1 611 ? 4.789 26.562 0.12 1 40.78 611 LYS A C 1
ATOM 4760 O O . LYS A 1 611 ? 5.152 25.859 -0.818 1 40.78 611 LYS A O 1
ATOM 4765 N N . THR A 1 612 ? 5.43 27.641 0.696 1 35.22 612 THR A N 1
ATOM 4766 C CA . THR A 1 612 ? 6.762 27.844 0.138 1 35.22 612 THR A CA 1
ATOM 4767 C C . THR A 1 612 ? 7.789 26.969 0.846 1 35.22 612 THR A C 1
ATOM 4769 O O . THR A 1 612 ? 8.805 26.594 0.256 1 35.22 612 THR A O 1
ATOM 4772 N N . LEU A 1 613 ? 7.539 26.859 2.092 1 39.78 613 LEU A N 1
ATOM 4773 C CA . LEU A 1 613 ? 8.617 26.156 2.779 1 39.78 613 LEU A CA 1
ATOM 4774 C C . LEU A 1 613 ? 8.281 24.688 2.971 1 39.78 613 LEU A C 1
ATOM 4776 O O . LEU A 1 613 ? 9.125 23.891 3.396 1 39.78 613 LEU A O 1
ATOM 4780 N N . VAL A 1 614 ? 7 24.25 3.012 1 35.09 614 VAL A N 1
ATOM 4781 C CA . VAL A 1 614 ? 6.746 22.812 3.104 1 35.09 614 VAL A CA 1
ATOM 4782 C C . VAL A 1 614 ? 6.531 22.234 1.705 1 35.09 614 VAL A C 1
ATOM 4784 O O . VAL A 1 614 ? 5.766 22.781 0.911 1 35.09 614 VAL A O 1
ATOM 4787 N N . MET B 1 1 ? -18.609 45.938 61.688 1 20.62 1 MET B N 1
ATOM 4788 C CA . MET B 1 1 ? -17.578 44.906 61.938 1 20.62 1 MET B CA 1
ATOM 4789 C C . MET B 1 1 ? -17.016 44.406 60.594 1 20.62 1 MET B C 1
ATOM 4791 O O . MET B 1 1 ? -17.781 44.031 59.719 1 20.62 1 MET B O 1
ATOM 4795 N N . GLU B 1 2 ? -15.68 44.531 60.156 1 19.5 2 GLU B N 1
ATOM 4796 C CA . GLU B 1 2 ? -14.789 45.062 59.156 1 19.5 2 GLU B CA 1
ATOM 4797 C C . GLU B 1 2 ? -14.258 43.969 58.219 1 19.5 2 GLU B C 1
ATOM 4799 O O . GLU B 1 2 ? -13.344 44.188 57.438 1 19.5 2 GLU B O 1
ATOM 4804 N N . GLU B 1 3 ? -14.727 42.719 58.375 1 22.19 3 GLU B N 1
ATOM 4805 C CA . GLU B 1 3 ? -13.906 41.531 58.094 1 22.19 3 GLU B CA 1
ATOM 4806 C C . GLU B 1 3 ? -13.422 41.531 56.625 1 22.19 3 GLU B C 1
ATOM 4808 O O . GLU B 1 3 ? -14.133 42 55.75 1 22.19 3 GLU B O 1
ATOM 4813 N N . GLU B 1 4 ? -12.094 41.156 56.375 1 20.72 4 GLU B N 1
ATOM 4814 C CA . GLU B 1 4 ? -10.922 41.281 55.531 1 20.72 4 GLU B CA 1
ATOM 4815 C C . GLU B 1 4 ? -11.086 40.438 54.25 1 20.72 4 GLU B C 1
ATOM 4817 O O . GLU B 1 4 ? -11.266 39.219 54.344 1 20.72 4 GLU B O 1
ATOM 4822 N N . LEU B 1 5 ? -11.688 40.875 53.094 1 19.7 5 LEU B N 1
ATOM 4823 C CA . LEU B 1 5 ? -12.016 40.312 51.781 1 19.7 5 LEU B CA 1
ATOM 4824 C C . LEU B 1 5 ? -10.758 39.844 51.094 1 19.7 5 LEU B C 1
ATOM 4826 O O . LEU B 1 5 ? -10.031 40.625 50.469 1 19.7 5 LEU B O 1
ATOM 4830 N N . ALA B 1 6 ? -9.852 38.969 51.75 1 22.52 6 ALA B N 1
ATOM 4831 C CA . ALA B 1 6 ? -8.516 38.531 51.344 1 22.52 6 ALA B CA 1
ATOM 4832 C C . ALA B 1 6 ? -8.555 37.812 50 1 22.52 6 ALA B C 1
ATOM 4834 O O . ALA B 1 6 ? -9.164 36.719 49.906 1 22.52 6 ALA B O 1
ATOM 4835 N N . VAL B 1 7 ? -8.445 38.469 48.844 1 19.78 7 VAL B N 1
ATOM 4836 C CA . VAL B 1 7 ? -8.586 38.188 47.438 1 19.78 7 VAL B CA 1
ATOM 4837 C C . VAL B 1 7 ? -7.512 37.188 47 1 19.78 7 VAL B C 1
ATOM 4839 O O . VAL B 1 7 ? -6.328 37.531 46.938 1 19.78 7 VAL B O 1
ATOM 4842 N N . LEU B 1 8 ? -7.488 35.969 47.562 1 19.72 8 LEU B N 1
ATOM 4843 C CA . LEU B 1 8 ? -6.453 34.938 47.375 1 19.72 8 LEU B CA 1
ATOM 4844 C C . LEU B 1 8 ? -6.32 34.562 45.906 1 19.72 8 LEU B C 1
ATOM 4846 O O . LEU B 1 8 ? -7.246 33.969 45.344 1 19.72 8 LEU B O 1
ATOM 4850 N N . VAL B 1 9 ? -5.734 35.344 45.031 1 20.72 9 VAL B N 1
ATOM 4851 C CA . VAL B 1 9 ? -5.652 35.094 43.594 1 20.72 9 VAL B CA 1
ATOM 4852 C C . VAL B 1 9 ? -4.801 33.875 43.312 1 20.72 9 VAL B C 1
ATOM 4854 O O . VAL B 1 9 ? -3.607 33.844 43.625 1 20.72 9 VAL B O 1
ATOM 4857 N N . PRO B 1 10 ? -5.363 32.656 43.562 1 21.36 10 PRO B N 1
ATOM 4858 C CA . PRO B 1 10 ? -4.543 31.453 43.469 1 21.36 10 PRO B CA 1
ATOM 4859 C C . PRO B 1 10 ? -3.787 31.344 42.156 1 21.36 10 PRO B C 1
ATOM 4861 O O . PRO B 1 10 ? -4.227 31.875 41.156 1 21.36 10 PRO B O 1
ATOM 4864 N N . ASN B 1 11 ? -2.439 31.109 42.188 1 21.03 11 ASN B N 1
ATOM 4865 C CA . ASN B 1 11 ? -1.347 30.906 41.25 1 21.03 11 ASN B CA 1
ATOM 4866 C C . ASN B 1 11 ? -1.607 29.703 40.344 1 21.03 11 ASN B C 1
ATOM 4868 O O . ASN B 1 11 ? -1.551 28.562 40.812 1 21.03 11 ASN B O 1
ATOM 4872 N N . SER B 1 12 ? -2.713 29.641 39.594 1 22.14 12 SER B N 1
ATOM 4873 C CA . SER B 1 12 ? -3.18 28.484 38.844 1 22.14 12 SER B CA 1
ATOM 4874 C C . SER B 1 12 ? -2.076 27.922 37.969 1 22.14 12 SER B C 1
ATOM 4876 O O . SER B 1 12 ? -1.413 28.672 37.25 1 22.14 12 SER B O 1
ATOM 4878 N N . GLY B 1 13 ? -1.354 26.891 38.438 1 22.28 13 GLY B N 1
ATOM 4879 C CA . GLY B 1 13 ? -0.404 25.938 37.844 1 22.28 13 GLY B CA 1
ATOM 4880 C C . GLY B 1 13 ? -0.764 25.516 36.438 1 22.28 13 GLY B C 1
ATOM 4881 O O . GLY B 1 13 ? -1.857 24.984 36.219 1 22.28 13 GLY B O 1
ATOM 4882 N N . SER B 1 14 ? -0.331 26.297 35.469 1 22.8 14 SER B N 1
ATOM 4883 C CA . SER B 1 14 ? -0.587 26.078 34.062 1 22.8 14 SER B CA 1
ATOM 4884 C C . SER B 1 14 ? -0.177 24.672 33.625 1 22.8 14 SER B C 1
ATOM 4886 O O . SER B 1 14 ? 1 24.312 33.688 1 22.8 14 SER B O 1
ATOM 4888 N N . HIS B 1 15 ? -0.804 23.641 34.125 1 22.33 15 HIS B N 1
ATOM 4889 C CA . HIS B 1 15 ? -0.673 22.281 33.625 1 22.33 15 HIS B CA 1
ATOM 4890 C C . HIS B 1 15 ? -0.683 22.234 32.094 1 22.33 15 HIS B C 1
ATOM 4892 O O . HIS B 1 15 ? -1.626 22.719 31.469 1 22.33 15 HIS B O 1
ATOM 4898 N N . ARG B 1 16 ? 0.467 22.266 31.484 1 24.2 16 ARG B N 1
ATOM 4899 C CA . ARG B 1 16 ? 0.708 21.953 30.078 1 24.2 16 ARG B CA 1
ATOM 4900 C C . ARG B 1 16 ? 0.006 20.656 29.688 1 24.2 16 ARG B C 1
ATOM 4902 O O . ARG B 1 16 ? 0.473 19.562 30.016 1 24.2 16 ARG B O 1
ATOM 4909 N N . SER B 1 17 ? -1.22 20.516 30.078 1 22.72 17 SER B N 1
ATOM 4910 C CA . SER B 1 17 ? -1.787 19.281 29.531 1 22.72 17 SER B CA 1
ATOM 4911 C C . SER B 1 17 ? -1.33 19.078 28.094 1 22.72 17 SER B C 1
ATOM 4913 O O . SER B 1 17 ? -1.403 19.984 27.266 1 22.72 17 SER B O 1
ATOM 4915 N N . LYS B 1 18 ? -0.359 18.266 27.938 1 28.66 18 LYS B N 1
ATOM 4916 C CA . LYS B 1 18 ? -0.042 17.547 26.703 1 28.66 18 LYS B CA 1
ATOM 4917 C C . LYS B 1 18 ? -1.312 17.156 25.938 1 28.66 18 LYS B C 1
ATOM 4919 O O . LYS B 1 18 ? -2.031 16.25 26.359 1 28.66 18 LYS B O 1
ATOM 4924 N N . LEU B 1 19 ? -2.145 18.109 25.609 1 23.97 19 LEU B N 1
ATOM 4925 C CA . LEU B 1 19 ? -3.168 17.641 24.688 1 23.97 19 LEU B CA 1
ATOM 4926 C C . LEU B 1 19 ? -2.59 16.625 23.703 1 23.97 19 LEU B C 1
ATOM 4928 O O . LEU B 1 19 ? -1.686 16.953 22.938 1 23.97 19 LEU B O 1
ATOM 4932 N N . ASN B 1 20 ? -2.385 15.477 24.109 1 27.14 20 ASN B N 1
ATOM 4933 C CA . ASN B 1 20 ? -2.439 14.312 23.219 1 27.14 20 ASN B CA 1
ATOM 4934 C C . ASN B 1 20 ? -3.396 14.539 22.062 1 27.14 20 ASN B C 1
ATOM 4936 O O . ASN B 1 20 ? -4.613 14.461 22.219 1 27.14 20 ASN B O 1
ATOM 4940 N N . SER B 1 21 ? -3.199 15.562 21.375 1 29.75 21 SER B N 1
ATOM 4941 C CA . SER B 1 21 ? -3.926 15.562 20.109 1 29.75 21 SER B CA 1
ATOM 4942 C C . SER B 1 21 ? -3.992 14.164 19.516 1 29.75 21 SER B C 1
ATOM 4944 O O . SER B 1 21 ? -2.99 13.648 19 1 29.75 21 SER B O 1
ATOM 4946 N N . LEU B 1 22 ? -4.535 13.18 20.109 1 31.5 22 LEU B N 1
ATOM 4947 C CA . LEU B 1 22 ? -5.094 12 19.453 1 31.5 22 LEU B CA 1
ATOM 4948 C C . LEU B 1 22 ? -5.625 12.336 18.062 1 31.5 22 LEU B C 1
ATOM 4950 O O . LEU B 1 22 ? -6.645 13.023 17.938 1 31.5 22 LEU B O 1
ATOM 4954 N N . SER B 1 23 ? -4.828 12.578 17.172 1 34.91 23 SER B N 1
ATOM 4955 C CA . SER B 1 23 ? -5.047 12.672 15.727 1 34.91 23 SER B CA 1
ATOM 4956 C C . SER B 1 23 ? -6.078 11.656 15.258 1 34.91 23 SER B C 1
ATOM 4958 O O . SER B 1 23 ? -5.777 10.461 15.148 1 34.91 23 SER B O 1
ATOM 4960 N N . GLU B 1 24 ? -7.156 11.664 15.688 1 39.69 24 GLU B N 1
ATOM 4961 C CA . GLU B 1 24 ? -8.328 11.211 14.938 1 39.69 24 GLU B CA 1
ATOM 4962 C C . GLU B 1 24 ? -8.156 11.484 13.445 1 39.69 24 GLU B C 1
ATOM 4964 O O . GLU B 1 24 ? -9.039 11.164 12.641 1 39.69 24 GLU B O 1
ATOM 4969 N N . SER B 1 25 ? -7.215 12.336 13.102 1 43.31 25 SER B N 1
ATOM 4970 C CA . SER B 1 25 ? -6.871 12.547 11.703 1 43.31 25 SER B CA 1
ATOM 4971 C C . SER B 1 25 ? -6.492 11.234 11.016 1 43.31 25 SER B C 1
ATOM 4973 O O . SER B 1 25 ? -6.73 11.062 9.82 1 43.31 25 SER B O 1
ATOM 4975 N N . SER B 1 26 ? -5.965 10.398 11.773 1 49.22 26 SER B N 1
ATOM 4976 C CA . SER B 1 26 ? -5.445 9.164 11.203 1 49.22 26 SER B CA 1
ATOM 4977 C C . SER B 1 26 ? -6.574 8.273 10.688 1 49.22 26 SER B C 1
ATOM 4979 O O . SER B 1 26 ? -6.445 7.645 9.641 1 49.22 26 SER B O 1
ATOM 4981 N N . ASP B 1 27 ? -7.766 8.445 11.352 1 61.91 27 ASP B N 1
ATOM 4982 C CA . ASP B 1 27 ? -8.836 7.508 11.023 1 61.91 27 ASP B CA 1
ATOM 4983 C C . ASP B 1 27 ? -9.602 7.969 9.781 1 61.91 27 ASP B C 1
ATOM 4985 O O . ASP B 1 27 ? -10.094 7.145 9.008 1 61.91 27 ASP B O 1
ATOM 4989 N N . TRP B 1 28 ? -9.672 9.32 9.586 1 68.12 28 TRP B N 1
ATOM 4990 C CA . TRP B 1 28 ? -10.375 9.82 8.406 1 68.12 28 TRP B CA 1
ATOM 4991 C C . TRP B 1 28 ? -9.719 9.312 7.129 1 68.12 28 TRP B C 1
ATOM 4993 O O . TRP B 1 28 ? -10.406 8.836 6.223 1 68.12 28 TRP B O 1
ATOM 5003 N N . SER B 1 29 ? -8.367 9.422 7.156 1 63.56 29 SER B N 1
ATOM 5004 C CA . SER B 1 29 ? -7.676 9.109 5.91 1 63.56 29 SER B CA 1
ATOM 5005 C C . SER B 1 29 ? -7.781 7.625 5.578 1 63.56 29 SER B C 1
ATOM 5007 O O . SER B 1 29 ? -7.777 7.242 4.402 1 63.56 29 SER B O 1
ATOM 5009 N N . LYS B 1 30 ? -7.996 6.949 6.586 1 68.69 30 LYS B N 1
ATOM 5010 C CA . LYS B 1 30 ? -7.977 5.516 6.324 1 68.69 30 LYS B CA 1
ATOM 5011 C C . LYS B 1 30 ? -9.352 5.012 5.891 1 68.69 30 LYS B C 1
ATOM 5013 O O . LYS B 1 30 ? -9.453 4.07 5.109 1 68.69 30 LYS B O 1
ATOM 5018 N N . ASN B 1 31 ? -10.406 5.645 6.191 1 81.75 31 ASN B N 1
ATOM 5019 C CA . ASN B 1 31 ? -11.727 5.043 6.039 1 81.75 31 ASN B CA 1
ATOM 5020 C C . ASN B 1 31 ? -12.602 5.836 5.066 1 81.75 31 ASN B C 1
ATOM 5022 O O . ASN B 1 31 ? -13.703 5.41 4.723 1 81.75 31 ASN B O 1
ATOM 5026 N N . VAL B 1 32 ? -12.039 7.004 4.66 1 88.44 32 VAL B N 1
ATOM 5027 C CA . VAL B 1 32 ? -12.867 7.852 3.801 1 88.44 32 VAL B CA 1
ATOM 5028 C C . VAL B 1 32 ? -12.109 8.18 2.516 1 88.44 32 VAL B C 1
ATOM 5030 O O . VAL B 1 32 ? -10.93 8.547 2.555 1 88.44 32 VAL B O 1
ATOM 5033 N N . THR B 1 33 ? -12.711 7.922 1.413 1 88.06 33 THR B N 1
ATOM 5034 C CA . THR B 1 33 ? -12.172 8.336 0.122 1 88.06 33 THR B CA 1
ATOM 5035 C C . THR B 1 33 ? -12.891 9.578 -0.392 1 88.06 33 THR B C 1
ATOM 5037 O O . THR B 1 33 ? -14.117 9.672 -0.301 1 88.06 33 THR B O 1
ATOM 5040 N N . GLU B 1 34 ? -12.055 10.547 -0.793 1 88.5 34 GLU B N 1
ATOM 5041 C CA . GLU B 1 34 ? -12.602 11.805 -1.296 1 88.5 34 GLU B CA 1
ATOM 5042 C C . GLU B 1 34 ? -12.398 11.938 -2.803 1 88.5 34 GLU B C 1
ATOM 5044 O O . GLU B 1 34 ? -11.328 11.602 -3.318 1 88.5 34 GLU B O 1
ATOM 5049 N N . VAL B 1 35 ? -13.484 12.25 -3.504 1 87.06 35 VAL B N 1
ATOM 5050 C CA . VAL B 1 35 ? -13.391 12.523 -4.934 1 87.06 35 VAL B CA 1
ATOM 5051 C C . VAL B 1 35 ? -13.82 13.969 -5.211 1 87.06 35 VAL B C 1
ATOM 5053 O O . VAL B 1 35 ? -14.961 14.352 -4.918 1 87.06 35 VAL B O 1
ATOM 5056 N N . HIS B 1 36 ? -12.789 14.789 -5.633 1 86.38 36 HIS B N 1
ATOM 5057 C CA . HIS B 1 36 ? -13.039 16.188 -5.93 1 86.38 36 HIS B CA 1
ATOM 5058 C C . HIS B 1 36 ? -13.539 16.375 -7.355 1 86.38 36 HIS B C 1
ATOM 5060 O O . HIS B 1 36 ? -12.945 15.844 -8.297 1 86.38 36 HIS B O 1
ATOM 5066 N N . HIS B 1 37 ? -14.664 16.812 -7.52 1 77.56 37 HIS B N 1
ATOM 5067 C CA . HIS B 1 37 ? -15.211 17.078 -8.844 1 77.56 37 HIS B CA 1
ATOM 5068 C C . HIS B 1 37 ? -15.055 18.547 -9.219 1 77.56 37 HIS B C 1
ATOM 5070 O O . HIS B 1 37 ? -15.625 19.422 -8.555 1 77.56 37 HIS B O 1
ATOM 5076 N N . ASP B 1 38 ? -13.805 19 -9.828 1 61.91 38 ASP B N 1
ATOM 5077 C CA . ASP B 1 38 ? -13.523 20.375 -10.203 1 61.91 38 ASP B CA 1
ATOM 5078 C C . ASP B 1 38 ? -14.531 20.891 -11.234 1 61.91 38 ASP B C 1
ATOM 5080 O O . ASP B 1 38 ? -14.406 22 -11.742 1 61.91 38 ASP B O 1
ATOM 5084 N N . LYS B 1 39 ? -15.117 20.156 -12.141 1 49.41 39 LYS B N 1
ATOM 5085 C CA . LYS B 1 39 ? -15.727 20.797 -13.297 1 49.41 39 LYS B CA 1
ATOM 5086 C C . LYS B 1 39 ? -16.625 21.953 -12.867 1 49.41 39 LYS B C 1
ATOM 5088 O O . LYS B 1 39 ? -16.531 23.062 -13.398 1 49.41 39 LYS B O 1
ATOM 5093 N N . VAL B 1 40 ? -18.172 21.859 -12.758 1 53.66 40 VAL B N 1
ATOM 5094 C CA . VAL B 1 40 ? -19.094 22.969 -12.961 1 53.66 40 VAL B CA 1
ATOM 5095 C C . VAL B 1 40 ? -19.031 23.922 -11.766 1 53.66 40 VAL B C 1
ATOM 5097 O O . VAL B 1 40 ? -18.812 23.484 -10.633 1 53.66 40 VAL B O 1
ATOM 5100 N N . PRO B 1 41 ? -19.578 25.406 -11.656 1 55.12 41 PRO B N 1
ATOM 5101 C CA . PRO B 1 41 ? -19.281 26.672 -10.984 1 55.12 41 PRO B CA 1
ATOM 5102 C C . PRO B 1 41 ? -18.875 26.484 -9.531 1 55.12 41 PRO B C 1
ATOM 5104 O O . PRO B 1 41 ? -18.344 27.422 -8.914 1 55.12 41 PRO B O 1
ATOM 5107 N N . HIS B 1 42 ? -19.203 25.234 -8.945 1 64.62 42 HIS B N 1
ATOM 5108 C CA . HIS B 1 42 ? -18.953 25.234 -7.512 1 64.62 42 HIS B CA 1
ATOM 5109 C C . HIS B 1 42 ? -18.203 23.969 -7.09 1 64.62 42 HIS B C 1
ATOM 5111 O O . HIS B 1 42 ? -18.297 22.938 -7.758 1 64.62 42 HIS B O 1
ATOM 5117 N N . CYS B 1 43 ? -17.203 23.953 -6.18 1 77.88 43 CYS B N 1
ATOM 5118 C CA . CYS B 1 43 ? -16.422 22.875 -5.613 1 77.88 43 CYS B CA 1
ATOM 5119 C C . CYS B 1 43 ? -17.312 21.797 -5.008 1 77.88 43 CYS B C 1
ATOM 5121 O O . CYS B 1 43 ? -18.203 22.109 -4.203 1 77.88 43 CYS B O 1
ATOM 5123 N N . GLU B 1 44 ? -17.453 20.547 -5.734 1 88.69 44 GLU B N 1
ATOM 5124 C CA . GLU B 1 44 ? -18.203 19.406 -5.219 1 88.69 44 GLU B CA 1
ATOM 5125 C C . GLU B 1 44 ? -17.266 18.266 -4.816 1 88.69 44 GLU B C 1
ATOM 5127 O O . GLU B 1 44 ? -16.344 17.922 -5.559 1 88.69 44 GLU B O 1
ATOM 5132 N N . ILE B 1 45 ? -17.547 17.844 -3.553 1 92.12 45 ILE B N 1
ATOM 5133 C CA . ILE B 1 45 ? -16.703 16.766 -3.064 1 92.12 45 ILE B CA 1
ATOM 5134 C C . ILE B 1 45 ? -17.562 15.555 -2.693 1 92.12 45 ILE B C 1
ATOM 5136 O O . ILE B 1 45 ? -18.578 15.703 -2.016 1 92.12 45 ILE B O 1
ATOM 5140 N N . GLU B 1 46 ? -17.234 14.391 -3.199 1 93.31 46 GLU B N 1
ATOM 5141 C CA . GLU B 1 46 ? -17.891 13.133 -2.848 1 93.31 46 GLU B CA 1
ATOM 5142 C C . GLU B 1 46 ? -17.109 12.375 -1.783 1 93.31 46 GLU B C 1
ATOM 5144 O O . GLU B 1 46 ? -15.906 12.141 -1.939 1 93.31 46 GLU B O 1
ATOM 5149 N N . TYR B 1 47 ? -17.844 12.086 -0.7 1 93.25 47 TYR B N 1
ATOM 5150 C CA . TYR B 1 47 ? -17.219 11.336 0.385 1 93.25 47 TYR B CA 1
ATOM 5151 C C . TYR B 1 47 ? -17.75 9.906 0.438 1 93.25 47 TYR B C 1
ATOM 5153 O O . TYR B 1 47 ? -18.969 9.695 0.484 1 93.25 47 TYR B O 1
ATOM 5161 N N . ASN B 1 48 ? -16.891 8.945 0.383 1 93.12 48 ASN B N 1
ATOM 5162 C CA . ASN B 1 48 ? -17.25 7.535 0.497 1 93.12 48 ASN B CA 1
ATOM 5163 C C . ASN B 1 48 ? -16.766 6.938 1.815 1 93.12 48 ASN B C 1
ATOM 5165 O O . ASN B 1 48 ? -15.562 6.836 2.055 1 93.12 48 ASN B O 1
ATOM 5169 N N . PHE B 1 49 ? -17.703 6.5 2.635 1 92.25 49 PHE B N 1
ATOM 5170 C CA . PHE B 1 49 ? -17.359 5.957 3.949 1 92.25 49 PHE B CA 1
ATOM 5171 C C . PHE B 1 49 ? -17.406 4.434 3.936 1 92.25 49 PHE B C 1
ATOM 5173 O O . PHE B 1 49 ? -18.484 3.838 4.074 1 92.25 49 PHE B O 1
ATOM 5180 N N . SER B 1 50 ? -16.297 3.797 3.922 1 85.94 50 SER B N 1
ATOM 5181 C CA . SER B 1 50 ? -16.234 2.34 3.867 1 85.94 50 SER B CA 1
ATOM 5182 C C . SER B 1 50 ? -16.625 1.717 5.199 1 85.94 50 SER B C 1
ATOM 5184 O O . SER B 1 50 ? -17.188 0.624 5.238 1 85.94 50 SER B O 1
ATOM 5186 N N . ASP B 1 51 ? -16.297 2.396 6.262 1 88.62 51 ASP B N 1
ATOM 5187 C CA . ASP B 1 51 ? -16.609 1.871 7.59 1 88.62 51 ASP B CA 1
ATOM 5188 C C . ASP B 1 51 ? -18.094 1.949 7.879 1 88.62 51 ASP B C 1
ATOM 5190 O O . ASP B 1 51 ? -18.609 1.238 8.75 1 88.62 51 ASP B O 1
ATOM 5194 N N . PHE B 1 52 ? -18.75 2.803 7.195 1 93.69 52 PHE B N 1
ATOM 5195 C CA . PHE B 1 52 ? -20.188 2.953 7.41 1 93.69 52 PHE B CA 1
ATOM 5196 C C . PHE B 1 52 ? -20.922 1.644 7.145 1 93.69 52 PHE B C 1
ATOM 5198 O O . PHE B 1 52 ? -21.781 1.24 7.918 1 93.69 52 PHE B O 1
ATOM 5205 N N . ARG B 1 53 ? -20.609 1.007 6.047 1 91.62 53 ARG B N 1
ATOM 5206 C CA . ARG B 1 53 ? -21.281 -0.229 5.664 1 91.62 53 ARG B CA 1
ATOM 5207 C C . ARG B 1 53 ? -21.047 -1.322 6.703 1 91.62 53 ARG B C 1
ATOM 5209 O O . ARG B 1 53 ? -21.984 -2.055 7.051 1 91.62 53 ARG B O 1
ATOM 5216 N N . VAL B 1 54 ? -19.844 -1.377 7.145 1 91.5 54 VAL B N 1
ATOM 5217 C CA . VAL B 1 54 ? -19.516 -2.367 8.156 1 91.5 54 VAL B CA 1
ATOM 5218 C C . VAL B 1 54 ? -20.328 -2.117 9.422 1 91.5 54 VAL B C 1
ATOM 5220 O O . VAL B 1 54 ? -20.938 -3.041 9.961 1 91.5 54 VAL B O 1
ATOM 5223 N N . ASP B 1 55 ? -20.359 -0.891 9.812 1 93.5 55 ASP B N 1
ATOM 5224 C CA . ASP B 1 55 ? -21.094 -0.523 11.023 1 93.5 55 ASP B CA 1
ATOM 5225 C C . ASP B 1 55 ? -22.594 -0.774 10.867 1 93.5 55 ASP B C 1
ATOM 5227 O O . ASP B 1 55 ? -23.266 -1.187 11.812 1 93.5 55 ASP B O 1
ATOM 5231 N N . SER B 1 56 ? -23.062 -0.474 9.703 1 95.19 56 SER B N 1
ATOM 5232 C CA . SER B 1 56 ? -24.484 -0.684 9.445 1 95.19 56 SER B CA 1
ATOM 5233 C C . SER B 1 56 ? -24.844 -2.16 9.539 1 95.19 56 SER B C 1
ATOM 5235 O O . SER B 1 56 ? -25.875 -2.516 10.117 1 95.19 56 SER B O 1
ATOM 5237 N N . PHE B 1 57 ? -24.047 -2.994 9 1 95.5 57 PHE B N 1
ATOM 5238 C CA . PHE B 1 57 ? -24.297 -4.426 9.062 1 95.5 57 PHE B CA 1
ATOM 5239 C C . PHE B 1 57 ? -24.234 -4.926 10.5 1 95.5 57 PHE B C 1
ATOM 5241 O O . PHE B 1 57 ? -25.031 -5.781 10.906 1 95.5 57 PHE B O 1
ATOM 5248 N N . LYS B 1 58 ? -23.297 -4.418 11.234 1 94.69 58 LYS B N 1
ATOM 5249 C CA . LYS B 1 58 ? -23.25 -4.75 12.656 1 94.69 58 LYS B CA 1
ATOM 5250 C C . LYS B 1 58 ? -24.531 -4.355 13.367 1 94.69 58 LYS B C 1
ATOM 5252 O O . LYS B 1 58 ? -25.047 -5.109 14.195 1 94.69 58 LYS B O 1
ATOM 5257 N N . GLY B 1 59 ? -24.969 -3.227 12.977 1 95.5 59 GLY B N 1
ATOM 5258 C CA . GLY B 1 59 ? -26.234 -2.779 13.523 1 95.5 59 GLY B CA 1
ATOM 5259 C C . GLY B 1 59 ? -27.406 -3.686 13.164 1 95.5 59 GLY B C 1
ATOM 5260 O O . GLY B 1 59 ? -28.234 -4.004 14.016 1 95.5 59 GLY B O 1
ATOM 5261 N N . MET B 1 60 ? -27.438 -4.102 11.93 1 96.56 60 MET B N 1
ATOM 5262 C CA . MET B 1 60 ? -28.5 -5 11.477 1 96.56 60 MET B CA 1
ATOM 5263 C C . MET B 1 60 ? -28.422 -6.336 12.203 1 96.56 60 MET B C 1
ATOM 5265 O O . MET B 1 60 ? -29.453 -6.898 12.594 1 96.56 60 MET B O 1
ATOM 5269 N N . LEU B 1 61 ? -27.203 -6.809 12.367 1 95.88 61 LEU B N 1
ATOM 5270 C CA . LEU B 1 61 ? -27 -8.07 13.07 1 95.88 61 LEU B CA 1
ATOM 5271 C C . LEU B 1 61 ? -27.469 -7.961 14.523 1 95.88 61 LEU B C 1
ATOM 5273 O O . LEU B 1 61 ? -28.109 -8.875 15.039 1 95.88 61 LEU B O 1
ATOM 5277 N N . GLN B 1 62 ? -27.141 -6.871 15.125 1 95.94 62 GLN B N 1
ATOM 5278 C CA . GLN B 1 62 ? -27.578 -6.652 16.5 1 95.94 62 GLN B CA 1
ATOM 5279 C C . GLN B 1 62 ? -29.094 -6.621 16.609 1 95.94 62 GLN B C 1
ATOM 5281 O O . GLN B 1 62 ? -29.672 -7.195 17.547 1 95.94 62 GLN B O 1
ATOM 5286 N N . MET B 1 63 ? -29.672 -5.988 15.711 1 96.31 63 MET B N 1
ATOM 5287 C CA . MET B 1 63 ? -31.125 -5.914 15.719 1 96.31 63 MET B CA 1
ATOM 5288 C C . MET B 1 63 ? -31.75 -7.289 15.508 1 96.31 63 MET B C 1
ATOM 5290 O O . MET B 1 63 ? -32.781 -7.613 16.094 1 96.31 63 MET B O 1
ATOM 5294 N N . ARG B 1 64 ? -31.125 -8.078 14.703 1 96.19 64 ARG B N 1
ATOM 5295 C CA . ARG B 1 64 ? -31.609 -9.445 14.516 1 96.19 64 ARG B CA 1
ATOM 5296 C C . ARG B 1 64 ? -31.5 -10.242 15.805 1 96.19 64 ARG B C 1
ATOM 5298 O O . ARG B 1 64 ? -32.438 -10.938 16.188 1 96.19 64 ARG B O 1
ATOM 5305 N N . ASN B 1 65 ? -30.359 -10.125 16.438 1 95 65 ASN B N 1
ATOM 5306 C CA . ASN B 1 65 ? -30.125 -10.867 17.672 1 95 65 ASN B CA 1
ATOM 5307 C C . ASN B 1 65 ? -31.156 -10.516 18.734 1 95 65 ASN B C 1
ATOM 5309 O O . ASN B 1 65 ? -31.516 -11.359 19.547 1 95 65 ASN B O 1
ATOM 5313 N N . HIS B 1 66 ? -31.672 -9.297 18.672 1 94.44 66 HIS B N 1
ATOM 5314 C CA . HIS B 1 66 ? -32.656 -8.844 19.641 1 94.44 66 HIS B CA 1
ATOM 5315 C C . HIS B 1 66 ? -34.062 -8.953 19.094 1 94.44 66 HIS B C 1
ATOM 5317 O O . HIS B 1 66 ? -35.031 -8.484 19.719 1 94.44 66 HIS B O 1
ATOM 5323 N N . ARG B 1 67 ? -34.219 -9.531 17.906 1 94.25 67 ARG B N 1
ATOM 5324 C CA . ARG B 1 67 ? -35.469 -9.734 17.219 1 94.25 67 ARG B CA 1
ATOM 5325 C C . ARG B 1 67 ? -36.219 -8.406 17.031 1 94.25 67 ARG B C 1
ATOM 5327 O O . ARG B 1 67 ? -37.438 -8.328 17.219 1 94.25 67 ARG B O 1
ATOM 5334 N N . ASN B 1 68 ? -35.312 -7.359 16.766 1 93.81 68 ASN B N 1
ATOM 5335 C CA . ASN B 1 68 ? -35.875 -6.047 16.469 1 93.81 68 ASN B CA 1
ATOM 5336 C C . ASN B 1 68 ? -36.156 -5.895 14.969 1 93.81 68 ASN B C 1
ATOM 5338 O O . ASN B 1 68 ? -35.281 -6.137 14.141 1 93.81 68 ASN B O 1
ATOM 5342 N N . LEU B 1 69 ? -37.375 -5.625 14.539 1 92.69 69 LEU B N 1
ATOM 5343 C CA . LEU B 1 69 ? -37.812 -5.277 13.195 1 92.69 69 LEU B CA 1
ATOM 5344 C C . LEU B 1 69 ? -37.75 -6.492 12.273 1 92.69 69 LEU B C 1
ATOM 5346 O O . LEU B 1 69 ? -37.75 -6.352 11.055 1 92.69 69 LEU B O 1
ATOM 5350 N N . THR B 1 70 ? -37.562 -7.66 12.844 1 94.44 70 THR B N 1
ATOM 5351 C CA . THR B 1 70 ? -37.562 -8.852 12.008 1 94.44 70 THR B CA 1
ATOM 5352 C C . THR B 1 70 ? -38.969 -9.062 11.398 1 94.44 70 THR B C 1
ATOM 5354 O O . THR B 1 70 ? -39.969 -8.859 12.062 1 94.44 70 THR B O 1
ATOM 5357 N N . ASP B 1 71 ? -39 -9.461 10.109 1 92.25 71 ASP B N 1
ATOM 5358 C CA . ASP B 1 71 ? -40.281 -9.508 9.438 1 92.25 71 ASP B CA 1
ATOM 5359 C C . ASP B 1 71 ? -40.531 -10.867 8.789 1 92.25 71 ASP B C 1
ATOM 5361 O O . ASP B 1 71 ? -41.531 -11.07 8.117 1 92.25 71 ASP B O 1
ATOM 5365 N N . VAL B 1 72 ? -39.625 -11.773 8.969 1 94.06 72 VAL B N 1
ATOM 5366 C CA . VAL B 1 72 ? -39.812 -13.117 8.438 1 94.06 72 VAL B CA 1
ATOM 5367 C C . VAL B 1 72 ? -39.125 -14.141 9.328 1 94.06 72 VAL B C 1
ATOM 5369 O O . VAL B 1 72 ? -38.094 -13.836 9.953 1 94.06 72 VAL B O 1
ATOM 5372 N N . VAL B 1 73 ? -39.719 -15.312 9.383 1 95.38 73 VAL B N 1
ATOM 5373 C CA . VAL B 1 73 ? -39.156 -16.406 10.18 1 95.38 73 VAL B CA 1
ATOM 5374 C C . VAL B 1 73 ? -38.844 -17.594 9.281 1 95.38 73 VAL B C 1
ATOM 5376 O O . VAL B 1 73 ? -39.719 -18.062 8.531 1 95.38 73 VAL B O 1
ATOM 5379 N N . LEU B 1 74 ? -37.625 -18.062 9.25 1 95 74 LEU B N 1
ATOM 5380 C CA . LEU B 1 74 ? -37.219 -19.281 8.547 1 95 74 LEU B CA 1
ATOM 5381 C C . LEU B 1 74 ? -37.406 -20.5 9.43 1 95 74 LEU B C 1
ATOM 5383 O O . LEU B 1 74 ? -36.812 -20.594 10.508 1 95 74 LEU B O 1
ATOM 5387 N N . GLU B 1 75 ? -38.156 -21.375 8.938 1 95.5 75 GLU B N 1
ATOM 5388 C CA . GLU B 1 75 ? -38.406 -22.594 9.703 1 95.5 75 GLU B CA 1
ATOM 5389 C C . GLU B 1 75 ? -37.625 -23.766 9.148 1 95.5 75 GLU B C 1
ATOM 5391 O O . GLU B 1 75 ? -37.781 -24.141 7.984 1 95.5 75 GLU B O 1
ATOM 5396 N N . ILE B 1 76 ? -36.781 -24.328 9.891 1 94.69 76 ILE B N 1
ATOM 5397 C CA . ILE B 1 76 ? -35.938 -25.469 9.531 1 94.69 76 ILE B CA 1
ATOM 5398 C C . ILE B 1 76 ? -36.188 -26.609 10.523 1 94.69 76 ILE B C 1
ATOM 5400 O O . ILE B 1 76 ? -35.594 -26.609 11.617 1 94.69 76 ILE B O 1
ATOM 5404 N N . GLY B 1 77 ? -36.906 -27.578 10.203 1 91.44 77 GLY B N 1
ATOM 5405 C CA . GLY B 1 77 ? -37.281 -28.625 11.156 1 91.44 77 GLY B CA 1
ATOM 5406 C C . GLY B 1 77 ? -38.062 -28.094 12.336 1 91.44 77 GLY B C 1
ATOM 5407 O O . GLY B 1 77 ? -39.156 -27.547 12.164 1 91.44 77 GLY B O 1
ATOM 5408 N N . GLN B 1 78 ? -37.469 -28.156 13.562 1 91.88 78 GLN B N 1
ATOM 5409 C CA . GLN B 1 78 ? -38.125 -27.703 14.789 1 91.88 78 GLN B CA 1
ATOM 5410 C C . GLN B 1 78 ? -37.562 -26.344 15.234 1 91.88 78 GLN B C 1
ATOM 5412 O O . GLN B 1 78 ? -38.062 -25.75 16.203 1 91.88 78 GLN B O 1
ATOM 5417 N N . ASN B 1 79 ? -36.625 -25.875 14.484 1 94.81 79 ASN B N 1
ATOM 5418 C CA . ASN B 1 79 ? -35.969 -24.625 14.867 1 94.81 79 ASN B CA 1
ATOM 5419 C C . ASN B 1 79 ? -36.406 -23.484 13.953 1 94.81 79 ASN B C 1
ATOM 5421 O O . ASN B 1 79 ? -36.906 -23.703 12.852 1 94.81 79 ASN B O 1
ATOM 5425 N N . GLN B 1 80 ? -36.281 -22.281 14.57 1 94.94 80 GLN B N 1
ATOM 5426 C CA . GLN B 1 80 ? -36.656 -21.078 13.82 1 94.94 80 GLN B CA 1
ATOM 5427 C C . GLN B 1 80 ? -35.562 -20.031 13.852 1 94.94 80 GLN B C 1
ATOM 5429 O O . GLN B 1 80 ? -34.844 -19.891 14.844 1 94.94 80 GLN B O 1
ATOM 5434 N N . LEU B 1 81 ? -35.406 -19.297 12.695 1 95.81 81 LEU B N 1
ATOM 5435 C CA . LEU B 1 81 ? -34.5 -18.156 12.594 1 95.81 81 LEU B CA 1
ATOM 5436 C C . LEU B 1 81 ? -35.25 -16.891 12.219 1 95.81 81 LEU B C 1
ATOM 5438 O O . LEU B 1 81 ? -35.938 -16.859 11.195 1 95.81 81 LEU B O 1
ATOM 5442 N N . HIS B 1 82 ? -35.219 -15.906 13.094 1 96.12 82 HIS B N 1
ATOM 5443 C CA . HIS B 1 82 ? -35.812 -14.617 12.812 1 96.12 82 HIS B CA 1
ATOM 5444 C C . HIS B 1 82 ? -34.875 -13.727 12.016 1 96.12 82 HIS B C 1
ATOM 5446 O O . HIS B 1 82 ? -33.75 -13.461 12.453 1 96.12 82 HIS B O 1
ATOM 5452 N N . VAL B 1 83 ? -35.281 -13.289 10.828 1 96.75 83 VAL B N 1
ATOM 5453 C CA . VAL B 1 83 ? -34.375 -12.531 9.969 1 96.75 83 VAL B CA 1
ATOM 5454 C C . VAL B 1 83 ? -35.125 -11.398 9.281 1 96.75 83 VAL B C 1
ATOM 5456 O O . VAL B 1 83 ? -36.344 -11.25 9.477 1 96.75 83 VAL B O 1
ATOM 5459 N N . HIS B 1 84 ? -34.469 -10.516 8.672 1 96.5 84 HIS B N 1
ATOM 5460 C CA . HIS B 1 84 ? -35.062 -9.422 7.895 1 96.5 84 HIS B CA 1
ATOM 5461 C C . HIS B 1 84 ? -35.094 -9.773 6.41 1 96.5 84 HIS B C 1
ATOM 5463 O O . HIS B 1 84 ? -34.094 -10.156 5.828 1 96.5 84 HIS B O 1
ATOM 5469 N N . LYS B 1 85 ? -36.25 -9.609 5.762 1 95.38 85 LYS B N 1
ATOM 5470 C CA . LYS B 1 85 ? -36.406 -9.961 4.355 1 95.38 85 LYS B CA 1
ATOM 5471 C C . LYS B 1 85 ? -35.406 -9.227 3.475 1 95.38 85 LYS B C 1
ATOM 5473 O O . LYS B 1 85 ? -34.812 -9.828 2.588 1 95.38 85 LYS B O 1
ATOM 5478 N N . ILE B 1 86 ? -35.188 -7.941 3.73 1 95.88 86 ILE B N 1
ATOM 5479 C CA . ILE B 1 86 ? -34.375 -7.105 2.852 1 95.88 86 ILE B CA 1
ATOM 5480 C C . ILE B 1 86 ? -32.906 -7.562 2.906 1 95.88 86 ILE B C 1
ATOM 5482 O O . ILE B 1 86 ? -32.219 -7.547 1.891 1 95.88 86 ILE B O 1
ATOM 5486 N N . VAL B 1 87 ? -32.438 -7.973 4.098 1 96.88 87 VAL B N 1
ATOM 5487 C CA . VAL B 1 87 ? -31.047 -8.414 4.254 1 96.88 87 VAL B CA 1
ATOM 5488 C C . VAL B 1 87 ? -30.828 -9.719 3.486 1 96.88 87 VAL B C 1
ATOM 5490 O O . VAL B 1 87 ? -29.844 -9.852 2.752 1 96.88 87 VAL B O 1
ATOM 5493 N N . LEU B 1 88 ? -31.766 -10.641 3.578 1 96.62 88 LEU B N 1
ATOM 5494 C CA . LEU B 1 88 ? -31.656 -11.906 2.867 1 96.62 88 LEU B CA 1
ATOM 5495 C C . LEU B 1 88 ? -31.797 -11.703 1.363 1 96.62 88 LEU B C 1
ATOM 5497 O O . LEU B 1 88 ? -31.062 -12.305 0.577 1 96.62 88 LEU B O 1
ATOM 5501 N N . ALA B 1 89 ? -32.781 -10.836 0.994 1 95.88 89 ALA B N 1
ATOM 5502 C CA . ALA B 1 89 ? -33.031 -10.57 -0.421 1 95.88 89 ALA B CA 1
ATOM 5503 C C . ALA B 1 89 ? -31.812 -9.914 -1.078 1 95.88 89 ALA B C 1
ATOM 5505 O O . ALA B 1 89 ? -31.531 -10.141 -2.258 1 95.88 89 ALA B O 1
ATOM 5506 N N . ALA B 1 90 ? -31.094 -9.086 -0.306 1 96 90 ALA B N 1
ATOM 5507 C CA . ALA B 1 90 ? -29.922 -8.406 -0.841 1 96 90 ALA B CA 1
ATOM 5508 C C . ALA B 1 90 ? -28.75 -9.367 -0.996 1 96 90 ALA B C 1
ATOM 5510 O O . ALA B 1 90 ? -27.906 -9.188 -1.873 1 96 90 ALA B O 1
ATOM 5511 N N . ALA B 1 91 ? -28.656 -10.359 -0.181 1 95.75 91 ALA B N 1
ATOM 5512 C CA . ALA B 1 91 ? -27.516 -11.273 -0.141 1 95.75 91 ALA B CA 1
ATOM 5513 C C . ALA B 1 91 ? -27.719 -12.453 -1.084 1 95.75 91 ALA B C 1
ATOM 5515 O O . ALA B 1 91 ? -26.75 -13.07 -1.537 1 95.75 91 ALA B O 1
ATOM 5516 N N . SER B 1 92 ? -28.984 -12.844 -1.406 1 95.81 92 SER B N 1
ATOM 5517 C CA . SER B 1 92 ? -29.297 -14.062 -2.146 1 95.81 92 SER B CA 1
ATOM 5518 C C . SER B 1 92 ? -30.375 -13.82 -3.186 1 95.81 92 SER B C 1
ATOM 5520 O O . SER B 1 92 ? -31.516 -13.5 -2.836 1 95.81 92 SER B O 1
ATOM 5522 N N . PRO B 1 93 ? -30.078 -14.07 -4.453 1 94.75 93 PRO B N 1
ATOM 5523 C CA . PRO B 1 93 ? -31.109 -13.969 -5.488 1 94.75 93 PRO B CA 1
ATOM 5524 C C . PRO B 1 93 ? -32.281 -14.93 -5.254 1 94.75 93 PRO B C 1
ATOM 5526 O O . PRO B 1 93 ? -33.406 -14.625 -5.633 1 94.75 93 PRO B O 1
ATOM 5529 N N . TYR B 1 94 ? -32 -16.062 -4.574 1 94.06 94 TYR B N 1
ATOM 5530 C CA . TYR B 1 94 ? -33.031 -17.016 -4.219 1 94.06 94 TYR B CA 1
ATOM 5531 C C . TYR B 1 94 ? -34.062 -16.375 -3.303 1 94.06 94 TYR B C 1
ATOM 5533 O O . TYR B 1 94 ? -35.281 -16.422 -3.596 1 94.06 94 TYR B O 1
ATOM 5541 N N . PHE B 1 95 ? -33.656 -15.727 -2.326 1 94.38 95 PHE B N 1
ATOM 5542 C CA . PHE B 1 95 ? -34.562 -15.094 -1.373 1 94.38 95 PHE B CA 1
ATOM 5543 C C . PHE B 1 95 ? -35.188 -13.852 -1.975 1 94.38 95 PHE B C 1
ATOM 5545 O O . PHE B 1 95 ? -36.344 -13.523 -1.674 1 94.38 95 PHE B O 1
ATOM 5552 N N . LYS B 1 96 ? -34.406 -13.133 -2.799 1 94.38 96 LYS B N 1
ATOM 5553 C CA . LYS B 1 96 ? -34.969 -11.969 -3.471 1 94.38 96 LYS B CA 1
ATOM 5554 C C . LYS B 1 96 ? -36.188 -12.344 -4.297 1 94.38 96 LYS B C 1
ATOM 5556 O O . LYS B 1 96 ? -37.25 -11.703 -4.188 1 94.38 96 LYS B O 1
ATOM 5561 N N . ALA B 1 97 ? -36.031 -13.391 -5.031 1 92.38 97 ALA B N 1
ATOM 5562 C CA . ALA B 1 97 ? -37.156 -13.867 -5.852 1 92.38 97 ALA B CA 1
ATOM 5563 C C . ALA B 1 97 ? -38.312 -14.336 -4.984 1 92.38 97 ALA B C 1
ATOM 5565 O O . ALA B 1 97 ? -39.469 -14.07 -5.293 1 92.38 97 ALA B O 1
ATOM 5566 N N . MET B 1 98 ? -38 -14.961 -3.934 1 91.19 98 MET B N 1
ATOM 5567 C CA . MET B 1 98 ? -39.031 -15.508 -3.039 1 91.19 98 MET B CA 1
ATOM 5568 C C . MET B 1 98 ? -39.844 -14.391 -2.418 1 91.19 98 MET B C 1
ATOM 5570 O O . MET B 1 98 ? -41.062 -14.492 -2.352 1 91.19 98 MET B O 1
ATOM 5574 N N . PHE B 1 99 ? -39.219 -13.289 -2.021 1 92 99 PHE B N 1
ATOM 5575 C CA . PHE B 1 99 ? -39.906 -12.25 -1.256 1 92 99 PHE B CA 1
ATOM 5576 C C . PHE B 1 99 ? -40.531 -11.219 -2.184 1 92 99 PHE B C 1
ATOM 5578 O O . PHE B 1 99 ? -41.438 -10.477 -1.774 1 92 99 PHE B O 1
ATOM 5585 N N . THR B 1 100 ? -40.062 -11.062 -3.371 1 88 100 THR B N 1
ATOM 5586 C CA . THR B 1 100 ? -40.562 -10 -4.246 1 88 100 THR B CA 1
ATOM 5587 C C . THR B 1 100 ? -41.562 -10.562 -5.262 1 88 100 THR B C 1
ATOM 5589 O O . THR B 1 100 ? -42.25 -9.797 -5.918 1 88 100 THR B O 1
ATOM 5592 N N . SER B 1 101 ? -41.594 -11.852 -5.633 1 80.06 101 SER B N 1
ATOM 5593 C CA . SER B 1 101 ? -42.438 -12.453 -6.68 1 80.06 101 SER B CA 1
ATOM 5594 C C . SER B 1 101 ? -43.844 -12.688 -6.195 1 80.06 101 SER B C 1
ATOM 5596 O O . SER B 1 101 ? -44.688 -13.203 -6.938 1 80.06 101 SER B O 1
ATOM 5598 N N . GLY B 1 102 ? -44.344 -12.016 -5.086 1 69.81 102 GLY B N 1
ATOM 5599 C CA . GLY B 1 102 ? -45.75 -12.133 -4.688 1 69.81 102 GLY B CA 1
ATOM 5600 C C . GLY B 1 102 ? -46.125 -13.531 -4.227 1 69.81 102 GLY B C 1
ATOM 5601 O O . GLY B 1 102 ? -47.312 -13.883 -4.195 1 69.81 102 GLY B O 1
ATOM 5602 N N . MET B 1 103 ? -45.125 -14.383 -3.994 1 61.06 103 MET B N 1
ATOM 5603 C CA . MET B 1 103 ? -45.438 -15.758 -3.609 1 61.06 103 MET B CA 1
ATOM 5604 C C . MET B 1 103 ? -46.031 -15.805 -2.207 1 61.06 103 MET B C 1
ATOM 5606 O O . MET B 1 103 ? -45.812 -14.906 -1.398 1 61.06 103 MET B O 1
ATOM 5610 N N . GLN B 1 104 ? -46.906 -16.703 -1.929 1 55.34 104 GLN B N 1
ATOM 5611 C CA . GLN B 1 104 ? -47.688 -16.922 -0.718 1 55.34 104 GLN B CA 1
ATOM 5612 C C . GLN B 1 104 ? -46.812 -16.859 0.526 1 55.34 104 GLN B C 1
ATOM 5614 O O . GLN B 1 104 ? -47.219 -16.344 1.566 1 55.34 104 GLN B O 1
ATOM 5619 N N . GLU B 1 105 ? -45.562 -17.391 0.457 1 56.06 105 GLU B N 1
ATOM 5620 C CA . GLU B 1 105 ? -44.688 -17.5 1.61 1 56.06 105 GLU B CA 1
ATOM 5621 C C . GLU B 1 105 ? -44.25 -16.125 2.113 1 56.06 105 GLU B C 1
ATOM 5623 O O . GLU B 1 105 ? -44 -15.945 3.309 1 56.06 105 GLU B O 1
ATOM 5628 N N . SER B 1 106 ? -44.312 -15.188 1.125 1 59.06 106 SER B N 1
ATOM 5629 C CA . SER B 1 106 ? -43.938 -13.805 1.406 1 59.06 106 SER B CA 1
ATOM 5630 C C . SER B 1 106 ? -45 -13.125 2.277 1 59.06 106 SER B C 1
ATOM 5632 O O . SER B 1 106 ? -44.656 -12.289 3.123 1 59.06 106 SER B O 1
ATOM 5634 N N . ALA B 1 107 ? -46.188 -13.656 2.164 1 62.94 107 ALA B N 1
ATOM 5635 C CA . ALA B 1 107 ? -47.312 -12.992 2.824 1 62.94 107 ALA B CA 1
ATOM 5636 C C . ALA B 1 107 ? -47.469 -13.492 4.258 1 62.94 107 ALA B C 1
ATOM 5638 O O . ALA B 1 107 ? -47.875 -12.734 5.141 1 62.94 107 ALA B O 1
ATOM 5639 N N . THR B 1 108 ? -47.125 -14.805 4.547 1 67.44 108 THR B N 1
ATOM 5640 C CA . THR B 1 108 ? -47.438 -15.398 5.848 1 67.44 108 THR B CA 1
ATOM 5641 C C . THR B 1 108 ? -46.344 -15.055 6.852 1 67.44 108 THR B C 1
ATOM 5643 O O . THR B 1 108 ? -46.531 -15.203 8.062 1 67.44 108 THR B O 1
ATOM 5646 N N . GLY B 1 109 ? -45.25 -14.609 6.441 1 84.81 109 GLY B N 1
ATOM 5647 C CA . GLY B 1 109 ? -44.188 -14.227 7.348 1 84.81 109 GLY B CA 1
ATOM 5648 C C . GLY B 1 109 ? -43.312 -15.398 7.789 1 84.81 109 GLY B C 1
ATOM 5649 O O . GLY B 1 109 ? -42.375 -15.219 8.547 1 84.81 109 GLY B O 1
ATOM 5650 N N . VAL B 1 110 ? -43.719 -16.672 7.406 1 91.12 110 VAL B N 1
ATOM 5651 C CA . VAL B 1 110 ? -42.969 -17.859 7.773 1 91.12 110 VAL B CA 1
ATOM 5652 C C . VAL B 1 110 ? -42.562 -18.625 6.516 1 91.12 110 VAL B C 1
ATOM 5654 O O . VAL B 1 110 ? -43.406 -18.922 5.668 1 91.12 110 VAL B O 1
ATOM 5657 N N . VAL B 1 111 ? -41.312 -19.031 6.348 1 92.31 111 VAL B N 1
ATOM 5658 C CA . VAL B 1 111 ? -40.781 -19.734 5.188 1 92.31 111 VAL B CA 1
ATOM 5659 C C . VAL B 1 111 ? -40.156 -21.062 5.629 1 92.31 111 VAL B C 1
ATOM 5661 O O . VAL B 1 111 ? -39.094 -21.078 6.262 1 92.31 111 VAL B O 1
ATOM 5664 N N . PRO B 1 112 ? -40.781 -22.156 5.281 1 92.69 112 PRO B N 1
ATOM 5665 C CA . PRO B 1 112 ? -40.188 -23.438 5.574 1 92.69 112 PRO B CA 1
ATOM 5666 C C . PRO B 1 112 ? -39.031 -23.781 4.617 1 92.69 112 PRO B C 1
ATOM 5668 O O . PRO B 1 112 ? -39.188 -23.641 3.402 1 92.69 112 PRO B O 1
ATOM 5671 N N . LEU B 1 113 ? -37.969 -24.188 5.09 1 93.06 113 LEU B N 1
ATOM 5672 C CA . LEU B 1 113 ? -36.812 -24.578 4.297 1 93.06 113 LEU B CA 1
ATOM 5673 C C . LEU B 1 113 ? -36.5 -26.062 4.488 1 93.06 113 LEU B C 1
ATOM 5675 O O . LEU B 1 113 ? -36.469 -26.562 5.617 1 93.06 113 LEU B O 1
ATOM 5679 N N . HIS B 1 114 ? -36.281 -26.75 3.348 1 91.5 114 HIS B N 1
ATOM 5680 C CA . HIS B 1 114 ? -36 -28.172 3.369 1 91.5 114 HIS B CA 1
ATOM 5681 C C . HIS B 1 114 ? -34.594 -28.453 2.801 1 91.5 114 HIS B C 1
ATOM 5683 O O . HIS B 1 114 ? -34.094 -27.672 2.006 1 91.5 114 HIS B O 1
ATOM 5689 N N . GLY B 1 115 ? -33.969 -29.562 3.26 1 88.44 115 GLY B N 1
ATOM 5690 C CA . GLY B 1 115 ? -32.719 -30.016 2.674 1 88.44 115 GLY B CA 1
ATOM 5691 C C . GLY B 1 115 ? -31.484 -29.344 3.283 1 88.44 115 GLY B C 1
ATOM 5692 O O . GLY B 1 115 ? -30.375 -29.469 2.756 1 88.44 115 GLY B O 1
ATOM 5693 N N . VAL B 1 116 ? -31.703 -28.469 4.238 1 93.25 116 VAL B N 1
ATOM 5694 C CA . VAL B 1 116 ? -30.578 -27.812 4.906 1 93.25 116 VAL B CA 1
ATOM 5695 C C . VAL B 1 116 ? -30.719 -27.953 6.418 1 93.25 116 VAL B C 1
ATOM 5697 O O . VAL B 1 116 ? -31.844 -27.969 6.945 1 93.25 116 VAL B O 1
ATOM 5700 N N . SER B 1 117 ? -29.609 -28.172 7.066 1 94.25 117 SER B N 1
ATOM 5701 C CA . SER B 1 117 ? -29.625 -28.25 8.523 1 94.25 117 SER B CA 1
ATOM 5702 C C . SER B 1 117 ? -29.688 -26.875 9.156 1 94.25 117 SER B C 1
ATOM 5704 O O . SER B 1 117 ? -29.375 -25.875 8.508 1 94.25 117 SER B O 1
ATOM 5706 N N . PHE B 1 118 ? -30.156 -26.828 10.422 1 95.19 118 PHE B N 1
ATOM 5707 C CA . PHE B 1 118 ? -30.266 -25.578 11.148 1 95.19 118 PHE B CA 1
ATOM 5708 C C . PHE B 1 118 ? -28.891 -24.906 11.289 1 95.19 118 PHE B C 1
ATOM 5710 O O . PHE B 1 118 ? -28.766 -23.703 11.078 1 95.19 118 PHE B O 1
ATOM 5717 N N . ASP B 1 119 ? -27.938 -25.734 11.641 1 94.5 119 ASP B N 1
ATOM 5718 C CA . ASP B 1 119 ? -26.594 -25.219 11.867 1 94.5 119 ASP B CA 1
ATOM 5719 C C . ASP B 1 119 ? -26.016 -24.594 10.594 1 94.5 119 ASP B C 1
ATOM 5721 O O . ASP B 1 119 ? -25.438 -23.516 10.633 1 94.5 119 ASP B O 1
ATOM 5725 N N . THR B 1 120 ? -26.188 -25.219 9.445 1 95.94 120 THR B N 1
ATOM 5726 C CA . THR B 1 120 ? -25.688 -24.719 8.164 1 95.94 120 THR B CA 1
ATOM 5727 C C . THR B 1 120 ? -26.375 -23.406 7.781 1 95.94 120 THR B C 1
ATOM 5729 O O . THR B 1 120 ? -25.719 -22.453 7.363 1 95.94 120 THR B O 1
ATOM 5732 N N . MET B 1 121 ? -27.656 -23.359 8.031 1 96.44 121 MET B N 1
ATOM 5733 C CA . MET B 1 121 ? -28.391 -22.156 7.688 1 96.44 121 MET B CA 1
ATOM 5734 C C . MET B 1 121 ? -28 -21 8.602 1 96.44 121 MET B C 1
ATOM 5736 O O . MET B 1 121 ? -27.922 -19.844 8.156 1 96.44 121 MET B O 1
ATOM 5740 N N . ALA B 1 122 ? -27.812 -21.406 9.844 1 95.94 122 ALA B N 1
ATOM 5741 C CA . ALA B 1 122 ? -27.344 -20.391 10.789 1 95.94 122 ALA B CA 1
ATOM 5742 C C . ALA B 1 122 ? -26.031 -19.766 10.328 1 95.94 122 ALA B C 1
ATOM 5744 O O . ALA B 1 122 ? -25.844 -18.547 10.445 1 95.94 122 ALA B O 1
ATOM 5745 N N . HIS B 1 123 ? -25.141 -20.547 9.766 1 96.06 123 HIS B N 1
ATOM 5746 C CA . HIS B 1 123 ? -23.875 -20.047 9.234 1 96.06 123 HIS B CA 1
ATOM 5747 C C . HIS B 1 123 ? -24.094 -19.141 8.031 1 96.06 123 HIS B C 1
ATOM 5749 O O . HIS B 1 123 ? -23.453 -18.094 7.91 1 96.06 123 HIS B O 1
ATOM 5755 N N . LEU B 1 124 ? -25 -19.516 7.211 1 97.38 124 LEU B N 1
ATOM 5756 C CA . LEU B 1 124 ? -25.297 -18.734 6.02 1 97.38 124 LEU B CA 1
ATOM 5757 C C . LEU B 1 124 ? -25.922 -17.391 6.395 1 97.38 124 LEU B C 1
ATOM 5759 O O . LEU B 1 124 ? -25.562 -16.359 5.836 1 97.38 124 LEU B O 1
ATOM 5763 N N . VAL B 1 125 ? -26.844 -17.453 7.359 1 97.25 125 VAL B N 1
ATOM 5764 C CA . VAL B 1 125 ? -27.5 -16.234 7.805 1 97.25 125 VAL B CA 1
ATOM 5765 C C . VAL B 1 125 ? -26.469 -15.289 8.445 1 97.25 125 VAL B C 1
ATOM 5767 O O . VAL B 1 125 ? -26.5 -14.078 8.211 1 97.25 125 VAL B O 1
ATOM 5770 N N . ARG B 1 126 ? -25.672 -15.867 9.219 1 95.25 126 ARG B N 1
ATOM 5771 C CA . ARG B 1 126 ? -24.609 -15.055 9.812 1 95.25 126 ARG B CA 1
ATOM 5772 C C . ARG B 1 126 ? -23.766 -14.375 8.734 1 95.25 126 ARG B C 1
ATOM 5774 O O . ARG B 1 126 ? -23.391 -13.211 8.875 1 95.25 126 ARG B O 1
ATOM 5781 N N . PHE B 1 127 ? -23.484 -15.039 7.723 1 96.5 127 PHE B N 1
ATOM 5782 C CA . PHE B 1 127 ? -22.734 -14.453 6.613 1 96.5 127 PHE B CA 1
ATOM 5783 C C . PHE B 1 127 ? -23.516 -13.305 5.984 1 96.5 127 PHE B C 1
ATOM 5785 O O . PHE B 1 127 ? -22.953 -12.25 5.699 1 96.5 127 PHE B O 1
ATOM 5792 N N . MET B 1 128 ? -24.75 -13.523 5.793 1 97.12 128 MET B N 1
ATOM 5793 C CA . MET B 1 128 ? -25.562 -12.523 5.117 1 97.12 128 MET B CA 1
ATOM 5794 C C . MET B 1 128 ? -25.641 -11.234 5.926 1 97.12 128 MET B C 1
ATOM 5796 O O . MET B 1 128 ? -25.859 -10.156 5.371 1 97.12 128 MET B O 1
ATOM 5800 N N . TYR B 1 129 ? -25.406 -11.328 7.277 1 96.88 129 TYR B N 1
ATOM 5801 C CA . TYR B 1 129 ? -25.453 -10.156 8.141 1 96.88 129 TYR B CA 1
ATOM 5802 C C . TYR B 1 129 ? -24.062 -9.602 8.406 1 96.88 129 TYR B C 1
ATOM 5804 O O . TYR B 1 129 ? -23.922 -8.555 9.039 1 96.88 129 TYR B O 1
ATOM 5812 N N . SER B 1 130 ? -23.031 -10.219 8.023 1 93.56 130 SER B N 1
ATOM 5813 C CA . SER B 1 130 ? -21.719 -9.766 8.43 1 93.56 130 SER B CA 1
ATOM 5814 C C . SER B 1 130 ? -20.75 -9.758 7.254 1 93.56 130 SER B C 1
ATOM 5816 O O . SER B 1 130 ? -19.781 -8.984 7.234 1 93.56 130 SER B O 1
ATOM 5818 N N . GLY B 1 131 ? -20.953 -10.688 6.312 1 93.75 131 GLY B N 1
ATOM 5819 C CA . GLY B 1 131 ? -20 -10.852 5.23 1 93.75 131 GLY B CA 1
ATOM 5820 C C . GLY B 1 131 ? -18.812 -11.719 5.605 1 93.75 131 GLY B C 1
ATOM 5821 O O . GLY B 1 131 ? -17.828 -11.797 4.863 1 93.75 131 GLY B O 1
ATOM 5822 N N . LEU B 1 132 ? -18.969 -12.359 6.797 1 93.62 132 LEU B N 1
ATOM 5823 C CA . LEU B 1 132 ? -17.922 -13.242 7.301 1 93.62 132 LEU B CA 1
ATOM 5824 C C . LEU B 1 132 ? -18.406 -14.688 7.352 1 93.62 132 LEU B C 1
ATOM 5826 O O . LEU B 1 132 ? -19.547 -14.945 7.754 1 93.62 132 LEU B O 1
ATOM 5830 N N . VAL B 1 133 ? -17.516 -15.602 6.84 1 95.12 133 VAL B N 1
ATOM 5831 C CA . VAL B 1 133 ? -17.891 -17.016 6.887 1 95.12 133 VAL B CA 1
ATOM 5832 C C . VAL B 1 133 ? -16.703 -17.844 7.352 1 95.12 133 VAL B C 1
ATOM 5834 O O . VAL B 1 133 ? -15.562 -17.594 6.965 1 95.12 133 VAL B O 1
ATOM 5837 N N . ILE B 1 134 ? -17.047 -18.75 8.211 1 94.12 134 ILE B N 1
ATOM 5838 C CA . ILE B 1 134 ? -16.031 -19.688 8.711 1 94.12 134 ILE B CA 1
ATOM 5839 C C . ILE B 1 134 ? -16.219 -21.047 8.062 1 94.12 134 ILE B C 1
ATOM 5841 O O . ILE B 1 134 ? -17.328 -21.609 8.102 1 94.12 134 ILE B O 1
ATOM 5845 N N . VAL B 1 135 ? -15.141 -21.516 7.441 1 94.56 135 VAL B N 1
ATOM 5846 C CA . VAL B 1 135 ? -15.203 -22.812 6.762 1 94.56 135 VAL B CA 1
ATOM 5847 C C . VAL B 1 135 ? -14.18 -23.766 7.367 1 94.56 135 VAL B C 1
ATOM 5849 O O . VAL B 1 135 ? -13.047 -23.375 7.656 1 94.56 135 VAL B O 1
ATOM 5852 N N . ASN B 1 136 ? -14.586 -24.922 7.684 1 92.06 136 ASN B N 1
ATOM 5853 C CA . ASN B 1 136 ? -13.719 -26 8.133 1 92.06 136 ASN B CA 1
ATOM 5854 C C . ASN B 1 136 ? -14.125 -27.328 7.52 1 92.06 136 ASN B C 1
ATOM 5856 O O . ASN B 1 136 ? -15.086 -27.406 6.758 1 92.06 136 ASN B O 1
ATOM 5860 N N . GLU B 1 137 ? -13.43 -28.391 7.816 1 88.38 137 GLU B N 1
ATOM 5861 C CA . GLU B 1 137 ? -13.609 -29.703 7.188 1 88.38 137 GLU B CA 1
ATOM 5862 C C . GLU B 1 137 ? -14.961 -30.312 7.559 1 88.38 137 GLU B C 1
ATOM 5864 O O . GLU B 1 137 ? -15.547 -31.047 6.773 1 88.38 137 GLU B O 1
ATOM 5869 N N . GLN B 1 138 ? -15.508 -29.875 8.641 1 87.69 138 GLN B N 1
ATOM 5870 C CA . GLN B 1 138 ? -16.734 -30.484 9.156 1 87.69 138 GLN B CA 1
ATOM 5871 C C . GLN B 1 138 ? -17.969 -29.891 8.5 1 87.69 138 GLN B C 1
ATOM 5873 O O . GLN B 1 138 ? -18.953 -30.578 8.242 1 87.69 138 GLN B O 1
ATOM 5878 N N . ILE B 1 139 ? -17.781 -28.641 8.156 1 93 139 ILE B N 1
ATOM 5879 C CA . ILE B 1 139 ? -19 -27.938 7.742 1 93 139 ILE B CA 1
ATOM 5880 C C . ILE B 1 139 ? -19 -27.766 6.227 1 93 139 ILE B C 1
ATOM 5882 O O . ILE B 1 139 ? -20.047 -27.531 5.621 1 93 139 ILE B O 1
ATOM 5886 N N . VAL B 1 140 ? -17.875 -27.891 5.547 1 93.88 140 VAL B N 1
ATOM 5887 C CA . VAL B 1 140 ? -17.719 -27.531 4.141 1 93.88 140 VAL B CA 1
ATOM 5888 C C . VAL B 1 140 ? -18.656 -28.391 3.289 1 93.88 140 VAL B C 1
ATOM 5890 O O . VAL B 1 140 ? -19.234 -27.906 2.318 1 93.88 140 VAL B O 1
ATOM 5893 N N . CYS B 1 141 ? -18.859 -29.672 3.619 1 92.5 141 CYS B N 1
ATOM 5894 C CA . CYS B 1 141 ? -19.641 -30.594 2.814 1 92.5 141 CYS B CA 1
ATOM 5895 C C . CYS B 1 141 ? -21.125 -30.25 2.873 1 92.5 141 CYS B C 1
ATOM 5897 O O . CYS B 1 141 ? -21.891 -30.609 1.967 1 92.5 141 CYS B O 1
ATOM 5899 N N . GLN B 1 142 ? -21.547 -29.562 3.943 1 95 142 GLN B N 1
ATOM 5900 C CA . GLN B 1 142 ? -22.938 -29.141 4.059 1 95 142 GLN B CA 1
ATOM 5901 C C . GLN B 1 142 ? -23.125 -27.703 3.602 1 95 142 GLN B C 1
ATOM 5903 O O . GLN B 1 142 ? -24.156 -27.344 3.043 1 95 142 GLN B O 1
ATOM 5908 N N . LEU B 1 143 ? -22.141 -26.969 3.836 1 95.69 143 LEU B N 1
ATOM 5909 C CA . LEU B 1 143 ? -22.203 -25.531 3.576 1 95.69 143 LEU B CA 1
ATOM 5910 C C . LEU B 1 143 ? -22.219 -25.25 2.076 1 95.69 143 LEU B C 1
ATOM 5912 O O . LEU B 1 143 ? -23 -24.438 1.604 1 95.69 143 LEU B O 1
ATOM 5916 N N . LEU B 1 144 ? -21.375 -25.969 1.301 1 95.38 144 LEU B N 1
ATOM 5917 C CA . LEU B 1 144 ? -21.234 -25.703 -0.129 1 95.38 144 LEU B CA 1
ATOM 5918 C C . LEU B 1 144 ? -22.547 -26.016 -0.86 1 95.38 144 LEU B C 1
ATOM 5920 O O . LEU B 1 144 ? -23.062 -25.156 -1.583 1 95.38 144 LEU B O 1
ATOM 5924 N N . PRO B 1 145 ? -23.188 -27.188 -0.648 1 94.88 145 PRO B N 1
ATOM 5925 C CA . PRO B 1 145 ? -24.469 -27.438 -1.316 1 94.88 145 PRO B CA 1
ATOM 5926 C C . PRO B 1 145 ? -25.547 -26.422 -0.914 1 94.88 145 PRO B C 1
ATOM 5928 O O . PRO B 1 145 ? -26.344 -26 -1.754 1 94.88 145 PRO B O 1
ATOM 5931 N N . ALA B 1 146 ? -25.594 -26.047 0.318 1 96.25 146 ALA B N 1
ATOM 5932 C CA . ALA B 1 146 ? -26.562 -25.078 0.791 1 96.25 146 ALA B CA 1
ATOM 5933 C C . ALA B 1 146 ? -26.344 -23.719 0.137 1 96.25 146 ALA B C 1
ATOM 5935 O O . ALA B 1 146 ? -27.297 -23.078 -0.319 1 96.25 146 ALA B O 1
ATOM 5936 N N . ALA B 1 147 ? -25.094 -23.312 0.159 1 95.94 147 ALA B N 1
ATOM 5937 C CA . ALA B 1 147 ? -24.75 -22.031 -0.457 1 95.94 147 ALA B CA 1
ATOM 5938 C C . ALA B 1 147 ? -25.125 -22.016 -1.936 1 95.94 147 ALA B C 1
ATOM 5940 O O . ALA B 1 147 ? -25.578 -21 -2.455 1 95.94 147 ALA B O 1
ATOM 5941 N N . SER B 1 148 ? -24.906 -23.125 -2.607 1 93.5 148 SER B N 1
ATOM 5942 C CA . SER B 1 148 ? -25.281 -23.25 -4.012 1 93.5 148 SER B CA 1
ATOM 5943 C C . SER B 1 148 ? -26.797 -23.219 -4.188 1 93.5 148 SER B C 1
ATOM 5945 O O . SER B 1 148 ? -27.312 -22.562 -5.102 1 93.5 148 SER B O 1
ATOM 5947 N N . MET B 1 149 ? -27.484 -23.891 -3.268 1 93.5 149 MET B N 1
ATOM 5948 C CA . MET B 1 149 ? -28.938 -23.938 -3.322 1 93.5 149 MET B CA 1
ATOM 5949 C C . MET B 1 149 ? -29.531 -22.547 -3.186 1 93.5 149 MET B C 1
ATOM 5951 O O . MET B 1 149 ? -30.453 -22.172 -3.928 1 93.5 149 MET B O 1
ATOM 5955 N N . PHE B 1 150 ? -29.062 -21.781 -2.254 1 95.38 150 PHE B N 1
ATOM 5956 C CA . PHE B 1 150 ? -29.609 -20.469 -1.972 1 95.38 150 PHE B CA 1
ATOM 5957 C C . PHE B 1 150 ? -28.891 -19.391 -2.787 1 95.38 150 PHE B C 1
ATOM 5959 O O . PHE B 1 150 ? -29.125 -18.203 -2.596 1 95.38 150 PHE B O 1
ATOM 5966 N N . GLN B 1 151 ? -27.953 -19.812 -3.609 1 93.69 151 GLN B N 1
ATOM 5967 C CA . GLN B 1 151 ? -27.266 -18.969 -4.578 1 93.69 151 GLN B CA 1
ATOM 5968 C C . GLN B 1 151 ? -26.484 -17.844 -3.883 1 93.69 151 GLN B C 1
ATOM 5970 O O . GLN B 1 151 ? -26.609 -16.672 -4.246 1 93.69 151 GLN B O 1
ATOM 5975 N N . ILE B 1 152 ? -25.766 -18.172 -2.906 1 95.56 152 ILE B N 1
ATOM 5976 C CA . ILE B 1 152 ? -24.844 -17.25 -2.248 1 95.56 152 ILE B CA 1
ATOM 5977 C C . ILE B 1 152 ? -23.438 -17.469 -2.805 1 95.56 152 ILE B C 1
ATOM 5979 O O . ILE B 1 152 ? -22.672 -18.281 -2.287 1 95.56 152 ILE B O 1
ATOM 5983 N N . ARG B 1 153 ? -23.078 -16.703 -3.76 1 92 153 ARG B N 1
ATOM 5984 C CA . ARG B 1 153 ? -21.906 -16.906 -4.594 1 92 153 ARG B CA 1
ATOM 5985 C C . ARG B 1 153 ? -20.625 -16.797 -3.766 1 92 153 ARG B C 1
ATOM 5987 O O . ARG B 1 153 ? -19.688 -17.578 -3.953 1 92 153 ARG B O 1
ATOM 5994 N N . GLN B 1 154 ? -20.609 -15.852 -2.805 1 93.81 154 GLN B N 1
ATOM 5995 C CA . GLN B 1 154 ? -19.406 -15.609 -2.027 1 93.81 154 GLN B CA 1
ATOM 5996 C C . GLN B 1 154 ? -19.078 -16.797 -1.14 1 93.81 154 GLN B C 1
ATOM 5998 O O . GLN B 1 154 ? -17.906 -17.188 -1.007 1 93.81 154 GLN B O 1
ATOM 6003 N N . VAL B 1 155 ? -20.047 -17.406 -0.603 1 95.5 155 VAL B N 1
ATOM 6004 C CA . VAL B 1 155 ? -19.828 -18.562 0.269 1 95.5 155 VAL B CA 1
ATOM 6005 C C . VAL B 1 155 ? -19.391 -19.766 -0.563 1 95.5 155 VAL B C 1
ATOM 6007 O O . VAL B 1 155 ? -18.531 -20.547 -0.139 1 95.5 155 VAL B O 1
ATOM 6010 N N . VAL B 1 156 ? -19.969 -19.891 -1.739 1 94.38 156 VAL B N 1
ATOM 6011 C CA . VAL B 1 156 ? -19.531 -20.938 -2.656 1 94.38 156 VAL B CA 1
ATOM 6012 C C . VAL B 1 156 ? -18.047 -20.766 -2.979 1 94.38 156 VAL B C 1
ATOM 6014 O O . VAL B 1 156 ? -17.281 -21.734 -2.945 1 94.38 156 VAL B O 1
ATOM 6017 N N . GLN B 1 157 ? -17.719 -19.578 -3.213 1 92.44 157 GLN B N 1
ATOM 6018 C CA . GLN B 1 157 ? -16.328 -19.281 -3.516 1 92.44 157 GLN B CA 1
ATOM 6019 C C . GLN B 1 157 ? -15.43 -19.594 -2.33 1 92.44 157 GLN B C 1
ATOM 6021 O O . GLN B 1 157 ? -14.352 -20.172 -2.502 1 92.44 157 GLN B O 1
ATOM 6026 N N . ALA B 1 158 ? -15.852 -19.219 -1.173 1 93.88 158 ALA B N 1
ATOM 6027 C CA . ALA B 1 158 ? -15.07 -19.484 0.033 1 93.88 158 ALA B CA 1
ATOM 6028 C C . ALA B 1 158 ? -14.875 -20.984 0.236 1 93.88 158 ALA B C 1
ATOM 6030 O O . ALA B 1 158 ? -13.758 -21.438 0.504 1 93.88 158 ALA B O 1
ATOM 6031 N N . CYS B 1 159 ? -15.891 -21.75 0.054 1 95.06 159 CYS B N 1
ATOM 6032 C CA . CYS B 1 159 ? -15.82 -23.203 0.219 1 95.06 159 CYS B CA 1
ATOM 6033 C C . CYS B 1 159 ? -14.914 -23.812 -0.834 1 95.06 159 CYS B C 1
ATOM 6035 O O . CYS B 1 159 ? -14.125 -24.719 -0.528 1 95.06 159 CYS B O 1
ATOM 6037 N N . SER B 1 160 ? -15.086 -23.344 -2.049 1 93.69 160 SER B N 1
ATOM 6038 C CA . SER B 1 160 ? -14.242 -23.844 -3.131 1 93.69 160 SER B CA 1
ATOM 6039 C C . SER B 1 160 ? -12.766 -23.578 -2.852 1 93.69 160 SER B C 1
ATOM 6041 O O . SER B 1 160 ? -11.922 -24.453 -3.053 1 93.69 160 SER B O 1
ATOM 6043 N N . LYS B 1 161 ? -12.547 -22.391 -2.387 1 93.19 161 LYS B N 1
ATOM 6044 C CA . LYS B 1 161 ? -11.164 -22.031 -2.066 1 93.19 161 LYS B CA 1
ATOM 6045 C C . LYS B 1 161 ? -10.625 -22.891 -0.925 1 93.19 161 LYS B C 1
ATOM 6047 O O . LYS B 1 161 ? -9.469 -23.312 -0.953 1 93.19 161 LYS B O 1
ATOM 6052 N N . PHE B 1 162 ? -11.398 -23.109 0.029 1 94 162 PHE B N 1
ATOM 6053 C CA . PHE B 1 162 ? -11.008 -23.953 1.151 1 94 162 PHE B CA 1
ATOM 6054 C C . PHE B 1 162 ? -10.656 -25.359 0.673 1 94 162 PHE B C 1
ATOM 6056 O O . PHE B 1 162 ? -9.609 -25.891 1.034 1 94 162 PHE B O 1
ATOM 6063 N N . LEU B 1 163 ? -11.477 -25.922 -0.157 1 94.06 163 LEU B N 1
ATOM 6064 C CA . LEU B 1 163 ? -11.273 -27.266 -0.672 1 94.06 163 LEU B CA 1
ATOM 6065 C C . LEU B 1 163 ? -10.023 -27.328 -1.549 1 94.06 163 LEU B C 1
ATOM 6067 O O . LEU B 1 163 ? -9.305 -28.328 -1.538 1 94.06 163 LEU B O 1
ATOM 6071 N N . GLU B 1 164 ? -9.82 -26.312 -2.334 1 92.69 164 GLU B N 1
ATOM 6072 C CA . GLU B 1 164 ? -8.625 -26.234 -3.164 1 92.69 164 GLU B CA 1
ATOM 6073 C C . GLU B 1 164 ? -7.355 -26.328 -2.318 1 92.69 164 GLU B C 1
ATOM 6075 O O . GLU B 1 164 ? -6.387 -26.969 -2.719 1 92.69 164 GLU B O 1
ATOM 6080 N N . GLU B 1 165 ? -7.461 -25.719 -1.164 1 88.75 165 GLU B N 1
ATOM 6081 C CA . GLU B 1 165 ? -6.297 -25.719 -0.28 1 88.75 165 GLU B CA 1
ATOM 6082 C C . GLU B 1 165 ? -6.125 -27.062 0.421 1 88.75 165 GLU B C 1
ATOM 6084 O O . GLU B 1 165 ? -5.035 -27.375 0.898 1 88.75 165 GLU B O 1
ATOM 6089 N N . GLN B 1 166 ? -7.117 -27.859 0.452 1 89.5 166 GLN B N 1
ATOM 6090 C CA . GLN B 1 166 ? -7.082 -29.141 1.155 1 89.5 166 GLN B CA 1
ATOM 6091 C C . GLN B 1 166 ? -6.793 -30.297 0.193 1 89.5 166 GLN B C 1
ATOM 6093 O O . GLN B 1 166 ? -6.789 -31.453 0.594 1 89.5 166 GLN B O 1
ATOM 6098 N N . MET B 1 167 ? -6.52 -30 -1.006 1 91.88 167 MET B N 1
ATOM 6099 C CA . MET B 1 167 ? -6.336 -31.031 -2.021 1 91.88 167 MET B CA 1
ATOM 6100 C C . MET B 1 167 ? -5.074 -31.844 -1.756 1 91.88 167 MET B C 1
ATOM 6102 O O . MET B 1 167 ? -4 -31.281 -1.55 1 91.88 167 MET B O 1
ATOM 6106 N N . GLU B 1 168 ? -5.23 -33.062 -1.685 1 92.31 168 GLU B N 1
ATOM 6107 C CA . GLU B 1 168 ? -4.164 -34.062 -1.604 1 92.31 168 GLU B CA 1
ATOM 6108 C C . GLU B 1 168 ? -4.41 -35.219 -2.568 1 92.31 168 GLU B C 1
ATOM 6110 O O . GLU B 1 168 ? -5.512 -35.375 -3.105 1 92.31 168 GLU B O 1
ATOM 6115 N N . ALA B 1 169 ? -3.42 -36.031 -2.811 1 92.31 169 ALA B N 1
ATOM 6116 C CA . ALA B 1 169 ? -3.521 -37.125 -3.768 1 92.31 169 ALA B CA 1
ATOM 6117 C C . ALA B 1 169 ? -4.609 -38.125 -3.357 1 92.31 169 ALA B C 1
ATOM 6119 O O . ALA B 1 169 ? -5.305 -38.656 -4.211 1 92.31 169 ALA B O 1
ATOM 6120 N N . ASN B 1 170 ? -4.863 -38.312 -2.088 1 93.38 170 ASN B N 1
ATOM 6121 C CA . ASN B 1 170 ? -5.777 -39.312 -1.599 1 93.38 170 ASN B CA 1
ATOM 6122 C C . ASN B 1 170 ? -7.211 -38.812 -1.527 1 93.38 170 ASN B C 1
ATOM 6124 O O . ASN B 1 170 ? -8.141 -39.562 -1.268 1 93.38 170 ASN B O 1
ATOM 6128 N N . ASN B 1 171 ? -7.414 -37.5 -1.729 1 93.69 171 ASN B N 1
ATOM 6129 C CA . ASN B 1 171 ? -8.773 -37 -1.583 1 93.69 171 ASN B CA 1
ATOM 6130 C C . ASN B 1 171 ? -9.203 -36.188 -2.809 1 93.69 171 ASN B C 1
ATOM 6132 O O . ASN B 1 171 ? -10.344 -35.75 -2.889 1 93.69 171 ASN B O 1
ATOM 6136 N N . VAL B 1 172 ? -8.359 -36 -3.797 1 95.25 172 VAL B N 1
ATOM 6137 C CA . VAL B 1 172 ? -8.602 -35.094 -4.918 1 95.25 172 VAL B CA 1
ATOM 6138 C C . VAL B 1 172 ? -9.758 -35.625 -5.766 1 95.25 172 VAL B C 1
ATOM 6140 O O . VAL B 1 172 ? -10.57 -34.844 -6.277 1 95.25 172 VAL B O 1
ATOM 6143 N N . ILE B 1 173 ? -9.898 -36.906 -5.918 1 94.38 173 ILE B N 1
ATOM 6144 C CA . ILE B 1 173 ? -10.969 -37.469 -6.727 1 94.38 173 ILE B CA 1
ATOM 6145 C C . ILE B 1 173 ? -12.312 -37.219 -6.043 1 94.38 173 ILE B C 1
ATOM 6147 O O . ILE B 1 173 ? -13.297 -36.875 -6.695 1 94.38 173 ILE B O 1
ATOM 6151 N N . GLY B 1 174 ? -12.375 -37.438 -4.746 1 93.62 174 GLY B N 1
ATOM 6152 C CA . GLY B 1 174 ? -13.57 -37.094 -3.994 1 93.62 174 GLY B CA 1
ATOM 6153 C C . GLY B 1 174 ? -13.977 -35.656 -4.125 1 93.62 174 GLY B C 1
ATOM 6154 O O . GLY B 1 174 ? -15.156 -35.344 -4.324 1 93.62 174 GLY B O 1
ATOM 6155 N N . ILE B 1 175 ? -13.039 -34.781 -3.99 1 94.56 175 ILE B N 1
ATOM 6156 C CA . ILE B 1 175 ? -13.289 -33.344 -4.129 1 94.56 175 ILE B CA 1
ATOM 6157 C C . ILE B 1 175 ? -13.781 -33.031 -5.539 1 94.56 175 ILE B C 1
ATOM 6159 O O . ILE B 1 175 ? -14.68 -32.219 -5.727 1 94.56 175 ILE B O 1
ATOM 6163 N N . SER B 1 176 ? -13.141 -33.719 -6.539 1 94.31 176 SER B N 1
ATOM 6164 C CA . SER B 1 176 ? -13.555 -33.531 -7.93 1 94.31 176 SER B CA 1
ATOM 6165 C C . SER B 1 176 ? -15.016 -33.938 -8.133 1 94.31 176 SER B C 1
ATOM 6167 O O . SER B 1 176 ? -15.789 -33.156 -8.711 1 94.31 176 SER B O 1
ATOM 6169 N N . ASN B 1 177 ? -15.414 -35.094 -7.586 1 93.44 177 ASN B N 1
ATOM 6170 C CA . ASN B 1 177 ? -16.797 -35.531 -7.672 1 93.44 177 ASN B CA 1
ATOM 6171 C C . ASN B 1 177 ? -17.75 -34.594 -6.965 1 93.44 177 ASN B C 1
ATOM 6173 O O . ASN B 1 177 ? -18.828 -34.312 -7.469 1 93.44 177 ASN B O 1
ATOM 6177 N N . PHE B 1 178 ? -17.297 -34.188 -5.859 1 93.44 178 PHE B N 1
ATOM 6178 C CA . PHE B 1 178 ? -18.078 -33.25 -5.066 1 93.44 178 PHE B CA 1
ATOM 6179 C C . PHE B 1 178 ? -18.297 -31.938 -5.82 1 93.44 178 PHE B C 1
ATOM 6181 O O . PHE B 1 178 ? -19.406 -31.406 -5.859 1 93.44 178 PHE B O 1
ATOM 6188 N N . ALA B 1 179 ? -17.25 -31.375 -6.402 1 93.44 179 ALA B N 1
ATOM 6189 C CA . ALA B 1 179 ? -17.312 -30.141 -7.172 1 93.44 179 ALA B CA 1
ATOM 6190 C C . ALA B 1 179 ? -18.25 -30.281 -8.367 1 93.44 179 ALA B C 1
ATOM 6192 O O . ALA B 1 179 ? -19.047 -29.391 -8.641 1 93.44 179 ALA B O 1
ATOM 6193 N N . GLU B 1 180 ? -18.156 -31.422 -9.008 1 90.94 180 GLU B N 1
ATOM 6194 C CA . GLU B 1 180 ? -19 -31.672 -10.172 1 90.94 180 GLU B CA 1
ATOM 6195 C C . GLU B 1 180 ? -20.469 -31.734 -9.781 1 90.94 180 GLU B C 1
ATOM 6197 O O . GLU B 1 180 ? -21.328 -31.141 -10.445 1 90.94 180 GLU B O 1
ATOM 6202 N N . ARG B 1 181 ? -20.812 -32.344 -8.68 1 90.75 181 ARG B N 1
ATOM 6203 C CA . ARG B 1 181 ? -22.188 -32.531 -8.219 1 90.75 181 ARG B CA 1
ATOM 6204 C C . ARG B 1 181 ? -22.812 -31.188 -7.832 1 90.75 181 ARG B C 1
ATOM 6206 O O . ARG B 1 181 ? -24.016 -30.984 -7.996 1 90.75 181 ARG B O 1
ATOM 6213 N N . ASN B 1 182 ? -22 -30.312 -7.312 1 92 182 ASN B N 1
ATOM 6214 C CA . ASN B 1 182 ? -22.516 -29.031 -6.812 1 92 182 ASN B CA 1
ATOM 6215 C C . ASN B 1 182 ? -22.312 -27.906 -7.824 1 92 182 ASN B C 1
ATOM 6217 O O . ASN B 1 182 ? -22.5 -26.734 -7.496 1 92 182 ASN B O 1
ATOM 6221 N N . GLY B 1 183 ? -21.797 -28.297 -9.016 1 89.69 183 GLY B N 1
ATOM 6222 C CA . GLY B 1 183 ? -21.703 -27.344 -10.117 1 89.69 183 GLY B CA 1
ATOM 6223 C C . GLY B 1 183 ? -20.562 -26.344 -9.953 1 89.69 183 GLY B C 1
ATOM 6224 O O . GLY B 1 183 ? -20.641 -25.219 -10.445 1 89.69 183 GLY B O 1
ATOM 6225 N N . CYS B 1 184 ? -19.594 -26.641 -9.148 1 91.38 184 CYS B N 1
ATOM 6226 C CA . CYS B 1 184 ? -18.422 -25.781 -9.008 1 91.38 184 CYS B CA 1
ATOM 6227 C C . CYS B 1 184 ? -17.422 -26.047 -10.117 1 91.38 184 CYS B C 1
ATOM 6229 O O . CYS B 1 184 ? -16.484 -26.828 -9.938 1 91.38 184 CYS B O 1
ATOM 6231 N N . SER B 1 185 ? -17.531 -25.406 -11.219 1 91.38 185 SER B N 1
ATOM 6232 C CA . SER B 1 185 ? -16.766 -25.688 -12.43 1 91.38 185 SER B CA 1
ATOM 6233 C C . SER B 1 185 ? -15.289 -25.344 -12.242 1 91.38 185 SER B C 1
ATOM 6235 O O . SER B 1 185 ? -14.406 -26.094 -12.656 1 91.38 185 SER B O 1
ATOM 6237 N N . GLU B 1 186 ? -15.141 -24.219 -11.648 1 89.94 186 GLU B N 1
ATOM 6238 C CA . GLU B 1 186 ? -13.75 -23.797 -11.469 1 89.94 186 GLU B CA 1
ATOM 6239 C C . GLU B 1 186 ? -12.984 -24.766 -10.578 1 89.94 186 GLU B C 1
ATOM 6241 O O . GLU B 1 186 ? -11.859 -25.156 -10.906 1 89.94 186 GLU B O 1
ATOM 6246 N N . LEU B 1 187 ? -13.562 -25.078 -9.469 1 92.56 187 LEU B N 1
ATOM 6247 C CA . LEU B 1 187 ? -12.93 -26.047 -8.57 1 92.56 187 LEU B CA 1
ATOM 6248 C C . LEU B 1 187 ? -12.727 -27.375 -9.273 1 92.56 187 LEU B C 1
ATOM 6250 O O . LEU B 1 187 ? -11.672 -28 -9.141 1 92.56 187 LEU B O 1
ATOM 6254 N N . TYR B 1 188 ? -13.664 -27.828 -10.023 1 94.12 188 TYR B N 1
ATOM 6255 C CA . TYR B 1 188 ? -13.57 -29.062 -10.781 1 94.12 188 TYR B CA 1
ATOM 6256 C C . TYR B 1 188 ? -12.367 -29.047 -11.719 1 94.12 188 TYR B C 1
ATOM 6258 O O . TYR B 1 188 ? -11.578 -29.984 -11.734 1 94.12 188 TYR B O 1
ATOM 6266 N N . ASP B 1 189 ? -12.219 -28.047 -12.414 1 92.75 189 ASP B N 1
ATOM 6267 C CA . ASP B 1 189 ? -11.102 -27.906 -13.344 1 92.75 189 ASP B CA 1
ATOM 6268 C C . ASP B 1 189 ? -9.766 -27.969 -12.617 1 92.75 189 ASP B C 1
ATOM 6270 O O . ASP B 1 189 ? -8.82 -28.594 -13.094 1 92.75 189 ASP B O 1
ATOM 6274 N N . LYS B 1 190 ? -9.75 -27.312 -11.523 1 92.94 190 LYS B N 1
ATOM 6275 C CA . LYS B 1 190 ? -8.508 -27.297 -10.75 1 92.94 190 LYS B CA 1
ATOM 6276 C C . LYS B 1 190 ? -8.18 -28.703 -10.227 1 92.94 190 LYS B C 1
ATOM 6278 O O . LYS B 1 190 ? -7.012 -29.078 -10.141 1 92.94 190 LYS B O 1
ATOM 6283 N N . THR B 1 191 ? -9.172 -29.406 -9.844 1 94.56 191 THR B N 1
ATOM 6284 C CA . THR B 1 191 ? -8.953 -30.766 -9.375 1 94.56 191 THR B CA 1
ATOM 6285 C C . THR B 1 191 ? -8.43 -31.656 -10.5 1 94.56 191 THR B C 1
ATOM 6287 O O . THR B 1 191 ? -7.539 -32.469 -10.281 1 94.56 191 THR B O 1
ATOM 6290 N N . ILE B 1 192 ? -8.93 -31.484 -11.68 1 91.88 192 ILE B N 1
ATOM 6291 C CA . ILE B 1 192 ? -8.477 -32.25 -12.828 1 91.88 192 ILE B CA 1
ATOM 6292 C C . ILE B 1 192 ? -7.016 -31.922 -13.125 1 91.88 192 ILE B C 1
ATOM 6294 O O . ILE B 1 192 ? -6.203 -32.812 -13.359 1 91.88 192 ILE B O 1
ATOM 6298 N N . ALA B 1 193 ? -6.762 -30.703 -13.07 1 89.81 193 ALA B N 1
ATOM 6299 C CA . ALA B 1 193 ? -5.379 -30.281 -13.281 1 89.81 193 ALA B CA 1
ATOM 6300 C C . ALA B 1 193 ? -4.453 -30.875 -12.227 1 89.81 193 ALA B C 1
ATOM 6302 O O . ALA B 1 193 ? -3.346 -31.312 -12.547 1 89.81 193 ALA B O 1
ATOM 6303 N N . PHE B 1 194 ? -4.867 -30.891 -11.039 1 92.5 194 PHE B N 1
ATOM 6304 C CA . PHE B 1 194 ? -4.082 -31.469 -9.953 1 92.5 194 PHE B CA 1
ATOM 6305 C C . PHE B 1 194 ? -3.844 -32.938 -10.195 1 92.5 194 PHE B C 1
ATOM 6307 O O . PHE B 1 194 ? -2.732 -33.438 -10 1 92.5 194 PHE B O 1
ATOM 6314 N N . VAL B 1 195 ? -4.859 -33.625 -10.586 1 92.25 195 VAL B N 1
ATOM 6315 C CA . VAL B 1 195 ? -4.754 -35.062 -10.859 1 92.25 195 VAL B CA 1
ATOM 6316 C C . VAL B 1 195 ? -3.758 -35.281 -11.992 1 92.25 195 VAL B C 1
ATOM 6318 O O . VAL B 1 195 ? -2.926 -36.219 -11.922 1 92.25 195 VAL B O 1
ATOM 6321 N N . GLU B 1 196 ? -3.852 -34.531 -13.031 1 88.75 196 GLU B N 1
ATOM 6322 C CA . GLU B 1 196 ? -2.936 -34.656 -14.164 1 88.75 196 GLU B CA 1
ATOM 6323 C C . GLU B 1 196 ? -1.49 -34.438 -13.727 1 88.75 196 GLU B C 1
ATOM 6325 O O . GLU B 1 196 ? -0.589 -35.156 -14.156 1 88.75 196 GLU B O 1
ATOM 6330 N N . GLU B 1 197 ? -1.391 -33.5 -12.953 1 85 197 GLU B N 1
ATOM 6331 C CA . GLU B 1 197 ? -0.049 -33.125 -12.508 1 85 197 GLU B CA 1
ATOM 6332 C C . GLU B 1 197 ? 0.519 -34.156 -11.547 1 85 197 GLU B C 1
ATOM 6334 O O . GLU B 1 197 ? 1.729 -34.406 -11.523 1 85 197 GLU B O 1
ATOM 6339 N N . ASN B 1 198 ? -0.327 -34.812 -10.766 1 89.12 198 ASN B N 1
ATOM 6340 C CA . ASN B 1 198 ? 0.118 -35.75 -9.742 1 89.12 198 ASN B CA 1
ATOM 6341 C C . ASN B 1 198 ? -0.437 -37.156 -9.984 1 89.12 198 ASN B C 1
ATOM 6343 O O . ASN B 1 198 ? -0.791 -37.844 -9.047 1 89.12 198 ASN B O 1
ATOM 6347 N N . PHE B 1 199 ? -0.472 -37.5 -11.156 1 90.31 199 PHE B N 1
ATOM 6348 C CA . PHE B 1 199 ? -1.114 -38.75 -11.539 1 90.31 199 PHE B CA 1
ATOM 6349 C C . PHE B 1 199 ? -0.423 -39.938 -10.875 1 90.31 199 PHE B C 1
ATOM 6351 O O . PHE B 1 199 ? -1.085 -40.875 -10.406 1 90.31 199 PHE B O 1
ATOM 6358 N N . SER B 1 200 ? 0.898 -39.938 -10.836 1 87.44 200 SER B N 1
ATOM 6359 C CA . SER B 1 200 ? 1.654 -41.062 -10.289 1 87.44 200 SER B CA 1
ATOM 6360 C C . SER B 1 200 ? 1.256 -41.344 -8.844 1 87.44 200 SER B C 1
ATOM 6362 O O . SER B 1 200 ? 1.069 -42.5 -8.461 1 87.44 200 SER B O 1
ATOM 6364 N N . GLU B 1 201 ? 1.061 -40.312 -8.07 1 90.5 201 GLU B N 1
ATOM 6365 C CA . GLU B 1 201 ? 0.662 -40.469 -6.672 1 90.5 201 GLU B CA 1
ATOM 6366 C C . GLU B 1 201 ? -0.823 -40.781 -6.555 1 90.5 201 GLU B C 1
ATOM 6368 O O . GLU B 1 201 ? -1.211 -41.656 -5.773 1 90.5 201 GLU B O 1
ATOM 6373 N N . VAL B 1 202 ? -1.617 -40.125 -7.312 1 93.81 202 VAL B N 1
ATOM 6374 C CA . VAL B 1 202 ? -3.066 -40.281 -7.262 1 93.81 202 VAL B CA 1
ATOM 6375 C C . VAL B 1 202 ? -3.445 -41.719 -7.672 1 93.81 202 VAL B C 1
ATOM 6377 O O . VAL B 1 202 ? -4.352 -42.312 -7.094 1 93.81 202 VAL B O 1
ATOM 6380 N N . SER B 1 203 ? -2.746 -42.281 -8.648 1 93.75 203 SER B N 1
ATOM 6381 C CA . SER B 1 203 ? -3.049 -43.625 -9.172 1 93.75 203 SER B CA 1
ATOM 6382 C C . SER B 1 203 ? -2.793 -44.688 -8.125 1 93.75 203 SER B C 1
ATOM 6384 O O . SER B 1 203 ? -3.299 -45.812 -8.234 1 93.75 203 SER B O 1
ATOM 6386 N N . GLN B 1 204 ? -2.027 -44.344 -7.098 1 92.25 204 GLN B N 1
ATOM 6387 C CA . GLN B 1 204 ? -1.711 -45.312 -6.051 1 92.25 204 GLN B CA 1
ATOM 6388 C C . GLN B 1 204 ? -2.744 -45.25 -4.926 1 92.25 204 GLN B C 1
ATOM 6390 O O . GLN B 1 204 ? -2.742 -46.125 -4.039 1 92.25 204 GLN B O 1
ATOM 6395 N N . CYS B 1 205 ? -3.57 -44.375 -4.973 1 93.62 205 CYS B N 1
ATOM 6396 C CA . CYS B 1 205 ? -4.551 -44.188 -3.906 1 93.62 205 CYS B CA 1
ATOM 6397 C C . CYS B 1 205 ? -5.816 -44.969 -4.184 1 93.62 205 CYS B C 1
ATOM 6399 O O . CYS B 1 205 ? -6.094 -45.344 -5.328 1 93.62 205 CYS B O 1
ATOM 6401 N N . GLU B 1 206 ? -6.633 -45.219 -3.145 1 93.44 206 GLU B N 1
ATOM 6402 C CA . GLU B 1 206 ? -7.816 -46.094 -3.219 1 93.44 206 GLU B CA 1
ATOM 6403 C C . GLU B 1 206 ? -8.906 -45.438 -4.062 1 93.44 206 GLU B C 1
ATOM 6405 O O . GLU B 1 206 ? -9.633 -46.125 -4.781 1 93.44 206 GLU B O 1
ATOM 6410 N N . GLU B 1 207 ? -8.953 -44.188 -4.016 1 93.38 207 GLU B N 1
ATOM 6411 C CA . GLU B 1 207 ? -10 -43.469 -4.742 1 93.38 207 GLU B CA 1
ATOM 6412 C C . GLU B 1 207 ? -9.867 -43.688 -6.246 1 93.38 207 GLU B C 1
ATOM 6414 O O . GLU B 1 207 ? -10.859 -43.688 -6.973 1 93.38 207 GLU B O 1
ATOM 6419 N N . PHE B 1 208 ? -8.641 -43.875 -6.648 1 95.06 208 PHE B N 1
ATOM 6420 C CA . PHE B 1 208 ? -8.391 -44.094 -8.062 1 95.06 208 PHE B CA 1
ATOM 6421 C C . PHE B 1 208 ? -9.055 -45.406 -8.531 1 95.06 208 PHE B C 1
ATOM 6423 O O . PHE B 1 208 ? -9.586 -45.469 -9.641 1 95.06 208 PHE B O 1
ATOM 6430 N N . LEU B 1 209 ? -9.141 -46.375 -7.656 1 94.44 209 LEU B N 1
ATOM 6431 C CA . LEU B 1 209 ? -9.68 -47.688 -7.992 1 94.44 209 LEU B CA 1
ATOM 6432 C C . LEU B 1 209 ? -11.203 -47.625 -8.102 1 94.44 209 LEU B C 1
ATOM 6434 O O . LEU B 1 209 ? -11.82 -48.531 -8.664 1 94.44 209 LEU B O 1
ATOM 6438 N N . GLU B 1 210 ? -11.75 -46.562 -7.613 1 92.25 210 GLU B N 1
ATOM 6439 C CA . GLU B 1 210 ? -13.211 -46.438 -7.613 1 92.25 210 GLU B CA 1
ATOM 6440 C C . GLU B 1 210 ? -13.695 -45.625 -8.82 1 92.25 210 GLU B C 1
ATOM 6442 O O . GLU B 1 210 ? -14.898 -45.469 -9.008 1 92.25 210 GLU B O 1
ATOM 6447 N N . LEU B 1 211 ? -12.773 -45.312 -9.672 1 93.5 211 LEU B N 1
ATOM 6448 C CA . LEU B 1 211 ? -13.141 -44.531 -10.852 1 93.5 211 LEU B CA 1
ATOM 6449 C C . LEU B 1 211 ? -13.977 -45.375 -11.812 1 93.5 211 LEU B C 1
ATOM 6451 O O . LEU B 1 211 ? -13.789 -46.594 -11.922 1 93.5 211 LEU B O 1
ATOM 6455 N N . SER B 1 212 ? -14.93 -44.719 -12.438 1 91.88 212 SER B N 1
ATOM 6456 C CA . SER B 1 212 ? -15.648 -45.375 -13.523 1 91.88 212 SER B CA 1
ATOM 6457 C C . SER B 1 212 ? -14.781 -45.5 -14.773 1 91.88 212 SER B C 1
ATOM 6459 O O . SER B 1 212 ? -13.727 -44.875 -14.859 1 91.88 212 SER B O 1
ATOM 6461 N N . SER B 1 213 ? -15.195 -46.312 -15.688 1 92.62 213 SER B N 1
ATOM 6462 C CA . SER B 1 213 ? -14.445 -46.5 -16.938 1 92.62 213 SER B CA 1
ATOM 6463 C C . SER B 1 213 ? -14.352 -45.188 -17.703 1 92.62 213 SER B C 1
ATOM 6465 O O . SER B 1 213 ? -13.297 -44.875 -18.266 1 92.62 213 SER B O 1
ATOM 6467 N N . SER B 1 214 ? -15.438 -44.469 -17.641 1 92 214 SER B N 1
ATOM 6468 C CA . SER B 1 214 ? -15.461 -43.188 -18.359 1 92 214 SER B CA 1
ATOM 6469 C C . SER B 1 214 ? -14.508 -42.188 -17.734 1 92 214 SER B C 1
ATOM 6471 O O . SER B 1 214 ? -13.805 -41.469 -18.438 1 92 214 SER B O 1
ATOM 6473 N N . GLN B 1 215 ? -14.484 -42.156 -16.391 1 91.69 215 GLN B N 1
ATOM 6474 C CA . GLN B 1 215 ? -13.594 -41.219 -15.68 1 91.69 215 GLN B CA 1
ATOM 6475 C C . GLN B 1 215 ? -12.133 -41.594 -15.93 1 91.69 215 GLN B C 1
ATOM 6477 O O . GLN B 1 215 ? -11.297 -40.719 -16.156 1 91.69 215 GLN B O 1
ATOM 6482 N N . LEU B 1 216 ? -11.852 -42.844 -15.891 1 94.5 216 LEU B N 1
ATOM 6483 C CA . LEU B 1 216 ? -10.492 -43.312 -16.125 1 94.5 216 LEU B CA 1
ATOM 6484 C C . LEU B 1 216 ? -10.016 -42.969 -17.531 1 94.5 216 LEU B C 1
ATOM 6486 O O . LEU B 1 216 ? -8.922 -42.406 -17.703 1 94.5 216 LEU B O 1
ATOM 6490 N N . ILE B 1 217 ? -10.852 -43.25 -18.531 1 93.31 217 ILE B N 1
ATOM 6491 C CA . ILE B 1 217 ? -10.516 -42.969 -19.922 1 93.31 217 ILE B CA 1
ATOM 6492 C C . ILE B 1 217 ? -10.281 -41.469 -20.094 1 93.31 217 ILE B C 1
ATOM 6494 O O . ILE B 1 217 ? -9.328 -41.031 -20.766 1 93.31 217 ILE B O 1
ATOM 6498 N N . GLY B 1 218 ? -11.117 -40.719 -19.453 1 91.44 218 GLY B N 1
ATOM 6499 C CA . GLY B 1 218 ? -10.984 -39.281 -19.531 1 91.44 218 GLY B CA 1
ATOM 6500 C C . GLY B 1 218 ? -9.664 -38.75 -18.984 1 91.44 218 GLY B C 1
ATOM 6501 O O . GLY B 1 218 ? -9.141 -37.75 -19.453 1 91.44 218 GLY B O 1
ATOM 6502 N N . LEU B 1 219 ? -9.102 -39.438 -18.062 1 91.31 219 LEU B N 1
ATOM 6503 C CA . LEU B 1 219 ? -7.84 -39.062 -17.438 1 91.31 219 LEU B CA 1
ATOM 6504 C C . LEU B 1 219 ? -6.652 -39.531 -18.281 1 91.31 219 LEU B C 1
ATOM 6506 O O . LEU B 1 219 ? -5.766 -38.719 -18.594 1 91.31 219 LEU B O 1
ATOM 6510 N N . ILE B 1 220 ? -6.629 -40.781 -18.719 1 92.44 220 ILE B N 1
ATOM 6511 C CA . ILE B 1 220 ? -5.441 -41.375 -19.312 1 92.44 220 ILE B CA 1
ATOM 6512 C C . ILE B 1 220 ? -5.316 -40.938 -20.781 1 92.44 220 ILE B C 1
ATOM 6514 O O . ILE B 1 220 ? -4.246 -41.062 -21.375 1 92.44 220 ILE B O 1
ATOM 6518 N N . LYS B 1 221 ? -6.406 -40.469 -21.391 1 89.69 221 LYS B N 1
ATOM 6519 C CA . LYS B 1 221 ? -6.359 -40.031 -22.781 1 89.69 221 LYS B CA 1
ATOM 6520 C C . LYS B 1 221 ? -5.676 -38.688 -22.922 1 89.69 221 LYS B C 1
ATOM 6522 O O . LYS B 1 221 ? -5.266 -38.312 -24.016 1 89.69 221 LYS B O 1
ATOM 6527 N N . LYS B 1 222 ? -5.543 -38.031 -21.859 1 87.88 222 LYS B N 1
ATOM 6528 C CA . LYS B 1 222 ? -5.043 -36.656 -21.891 1 87.88 222 LYS B CA 1
ATOM 6529 C C . LYS B 1 222 ? -3.566 -36.625 -22.266 1 87.88 222 LYS B C 1
ATOM 6531 O O . LYS B 1 222 ? -2.77 -37.438 -21.781 1 87.88 222 LYS B O 1
ATOM 6536 N N . ASP B 1 223 ? -3.189 -35.656 -23.047 1 82.62 223 ASP B N 1
ATOM 6537 C CA . ASP B 1 223 ? -1.813 -35.438 -23.5 1 82.62 223 ASP B CA 1
ATOM 6538 C C . ASP B 1 223 ? -0.972 -34.812 -22.391 1 82.62 223 ASP B C 1
ATOM 6540 O O . ASP B 1 223 ? 0.245 -35 -22.344 1 82.62 223 ASP B O 1
ATOM 6544 N N . THR B 1 224 ? -1.654 -34.188 -21.5 1 82.25 224 THR B N 1
ATOM 6545 C CA . THR B 1 224 ? -0.946 -33.375 -20.516 1 82.25 224 THR B CA 1
ATOM 6546 C C . THR B 1 224 ? -0.689 -34.156 -19.25 1 82.25 224 THR B C 1
ATOM 6548 O O . THR B 1 224 ? -0.184 -33.625 -18.266 1 82.25 224 THR B O 1
ATOM 6551 N N . LEU B 1 225 ? -1.035 -35.375 -19.328 1 87.06 225 LEU B N 1
ATOM 6552 C CA . LEU B 1 225 ? -0.845 -36.219 -18.156 1 87.06 225 LEU B CA 1
ATOM 6553 C C . LEU B 1 225 ? 0.63 -36.312 -17.781 1 87.06 225 LEU B C 1
ATOM 6555 O O . LEU B 1 225 ? 1.47 -36.656 -18.609 1 87.06 225 LEU B O 1
ATOM 6559 N N . ASN B 1 226 ? 0.873 -35.969 -16.578 1 83.38 226 ASN B N 1
ATOM 6560 C CA . ASN B 1 226 ? 2.252 -35.969 -16.094 1 83.38 226 ASN B CA 1
ATOM 6561 C C . ASN B 1 226 ? 2.646 -37.344 -15.547 1 83.38 226 ASN B C 1
ATOM 6563 O O . ASN B 1 226 ? 2.293 -37.688 -14.414 1 83.38 226 ASN B O 1
ATOM 6567 N N . VAL B 1 227 ? 3.379 -38.125 -16.281 1 84.81 227 VAL B N 1
ATOM 6568 C CA . VAL B 1 227 ? 3.855 -39.438 -15.891 1 84.81 227 VAL B CA 1
ATOM 6569 C C . VAL B 1 227 ? 5.309 -39.625 -16.328 1 84.81 227 VAL B C 1
ATOM 6571 O O . VAL B 1 227 ? 5.742 -39.031 -17.312 1 84.81 227 VAL B O 1
ATOM 6574 N N . PRO B 1 228 ? 6.066 -40.375 -15.555 1 76.69 228 PRO B N 1
ATOM 6575 C CA . PRO B 1 228 ? 7.449 -40.625 -15.969 1 76.69 228 PRO B CA 1
ATOM 6576 C C . PRO B 1 228 ? 7.547 -41.406 -17.281 1 76.69 228 PRO B C 1
ATOM 6578 O O . PRO B 1 228 ? 8.422 -41.125 -18.109 1 76.69 228 PRO B O 1
ATOM 6581 N N . ASP B 1 229 ? 6.758 -42.406 -17.484 1 80.25 229 ASP B N 1
ATOM 6582 C CA . ASP B 1 229 ? 6.684 -43.188 -18.703 1 80.25 229 ASP B CA 1
ATOM 6583 C C . ASP B 1 229 ? 5.301 -43.812 -18.875 1 80.25 229 ASP B C 1
ATOM 6585 O O . ASP B 1 229 ? 4.469 -43.75 -17.969 1 80.25 229 ASP B O 1
ATOM 6589 N N . GLU B 1 230 ? 5.078 -44.375 -19.984 1 86.94 230 GLU B N 1
ATOM 6590 C CA . GLU B 1 230 ? 3.762 -44.906 -20.281 1 86.94 230 GLU B CA 1
ATOM 6591 C C . GLU B 1 230 ? 3.506 -46.188 -19.484 1 86.94 230 GLU B C 1
ATOM 6593 O O . GLU B 1 230 ? 2.357 -46.625 -19.328 1 86.94 230 GLU B O 1
ATOM 6598 N N . GLN B 1 231 ? 4.57 -46.812 -19.078 1 88.31 231 GLN B N 1
ATOM 6599 C CA . GLN B 1 231 ? 4.414 -48 -18.25 1 88.31 231 GLN B CA 1
ATOM 6600 C C . GLN B 1 231 ? 3.648 -47.688 -16.969 1 88.31 231 GLN B C 1
ATOM 6602 O O . GLN B 1 231 ? 2.887 -48.531 -16.469 1 88.31 231 GLN B O 1
ATOM 6607 N N . ALA B 1 232 ? 3.92 -46.531 -16.484 1 88.81 232 ALA B N 1
ATOM 6608 C CA . ALA B 1 232 ? 3.223 -46.094 -15.266 1 88.81 232 ALA B CA 1
ATOM 6609 C C . ALA B 1 232 ? 1.715 -46.062 -15.492 1 88.81 232 ALA B C 1
ATOM 6611 O O . ALA B 1 232 ? 0.934 -46.438 -14.625 1 88.81 232 ALA B O 1
ATOM 6612 N N . VAL B 1 233 ? 1.288 -45.594 -16.625 1 92.75 233 VAL B N 1
ATOM 6613 C CA . VAL B 1 233 ? -0.127 -45.5 -16.969 1 92.75 233 VAL B CA 1
ATOM 6614 C C . VAL B 1 233 ? -0.707 -46.906 -17.141 1 92.75 233 VAL B C 1
ATOM 6616 O O . VAL B 1 233 ? -1.784 -47.219 -16.625 1 92.75 233 VAL B O 1
ATOM 6619 N N . TYR B 1 234 ? 0.024 -47.75 -17.859 1 93.88 234 TYR B N 1
ATOM 6620 C CA . TYR B 1 234 ? -0.407 -49.125 -18.078 1 93.88 234 TYR B CA 1
ATOM 6621 C C . TYR B 1 234 ? -0.608 -49.844 -16.75 1 93.88 234 TYR B C 1
ATOM 6623 O O . TYR B 1 234 ? -1.645 -50.469 -16.531 1 93.88 234 TYR B O 1
ATOM 6631 N N . SER B 1 235 ? 0.388 -49.688 -15.906 1 92.44 235 SER B N 1
ATOM 6632 C CA . SER B 1 235 ? 0.329 -50.344 -14.602 1 92.44 235 SER B CA 1
ATOM 6633 C C . SER B 1 235 ? -0.854 -49.844 -13.781 1 92.44 235 SER B C 1
ATOM 6635 O O . SER B 1 235 ? -1.491 -50.625 -13.062 1 92.44 235 SER B O 1
ATOM 6637 N N . ALA B 1 236 ? -1.1 -48.594 -13.836 1 94.69 236 ALA B N 1
ATOM 6638 C CA . ALA B 1 236 ? -2.23 -48 -13.117 1 94.69 236 ALA B CA 1
ATOM 6639 C C . ALA B 1 236 ? -3.553 -48.594 -13.617 1 94.69 236 ALA B C 1
ATOM 6641 O O . ALA B 1 236 ? -4.438 -48.906 -12.812 1 94.69 236 ALA B O 1
ATOM 6642 N N . VAL B 1 237 ? -3.723 -48.781 -14.914 1 94.88 237 VAL B N 1
ATOM 6643 C CA . VAL B 1 237 ? -4.941 -49.312 -15.508 1 94.88 237 VAL B CA 1
ATOM 6644 C C . VAL B 1 237 ? -5.109 -50.781 -15.117 1 94.88 237 VAL B C 1
ATOM 6646 O O . VAL B 1 237 ? -6.211 -51.219 -14.789 1 94.88 237 VAL B O 1
ATOM 6649 N N . VAL B 1 238 ? -4.027 -51.469 -15.148 1 93.81 238 VAL B N 1
ATOM 6650 C CA . VAL B 1 238 ? -4.082 -52.875 -14.773 1 93.81 238 VAL B CA 1
ATOM 6651 C C . VAL B 1 238 ? -4.539 -53 -13.32 1 93.81 238 VAL B C 1
ATOM 6653 O O . VAL B 1 238 ? -5.379 -53.844 -13 1 93.81 238 VAL B O 1
ATOM 6656 N N . ARG B 1 239 ? -4.004 -52.219 -12.477 1 93.81 239 ARG B N 1
ATOM 6657 C CA . ARG B 1 239 ? -4.418 -52.188 -11.078 1 93.81 239 ARG B CA 1
ATOM 6658 C C . ARG B 1 239 ? -5.906 -51.875 -10.945 1 93.81 239 ARG B C 1
ATOM 6660 O O . ARG B 1 239 ? -6.602 -52.469 -10.117 1 93.81 239 ARG B O 1
ATOM 6667 N N . TRP B 1 240 ? -6.332 -50.938 -11.719 1 95.38 240 TRP B N 1
ATOM 6668 C CA . TRP B 1 240 ? -7.738 -50.562 -11.742 1 95.38 240 TRP B CA 1
ATOM 6669 C C . TRP B 1 240 ? -8.609 -51.719 -12.172 1 95.38 240 TRP B C 1
ATOM 6671 O O . TRP B 1 240 ? -9.656 -52 -11.562 1 95.38 240 TRP B O 1
ATOM 6681 N N . VAL B 1 241 ? -8.242 -52.531 -13.141 1 94.12 241 VAL B N 1
ATOM 6682 C CA . VAL B 1 241 ? -9 -53.688 -13.625 1 94.12 241 VAL B CA 1
ATOM 6683 C C . VAL B 1 241 ? -8.953 -54.812 -12.586 1 94.12 241 VAL B C 1
ATOM 6685 O O . VAL B 1 241 ? -9.953 -55.5 -12.352 1 94.12 241 VAL B O 1
ATOM 6688 N N . GLU B 1 242 ? -7.805 -54.938 -11.938 1 92.69 242 GLU B N 1
ATOM 6689 C CA . GLU B 1 242 ? -7.621 -56 -10.953 1 92.69 242 GLU B CA 1
ATOM 6690 C C . GLU B 1 242 ? -8.5 -55.781 -9.727 1 92.69 242 GLU B C 1
ATOM 6692 O O . GLU B 1 242 ? -8.82 -56.719 -9.008 1 92.69 242 GLU B O 1
ATOM 6697 N N . HIS B 1 243 ? -8.812 -54.594 -9.453 1 93.44 243 HIS B N 1
ATOM 6698 C CA . HIS B 1 243 ? -9.672 -54.281 -8.32 1 93.44 243 HIS B CA 1
ATOM 6699 C C . HIS B 1 243 ? -11.07 -54.844 -8.5 1 93.44 243 HIS B C 1
ATOM 6701 O O . HIS B 1 243 ? -11.719 -55.25 -7.531 1 93.44 243 HIS B O 1
ATOM 6707 N N . SER B 1 244 ? -11.57 -54.875 -9.727 1 92.25 244 SER B N 1
ATOM 6708 C CA . SER B 1 244 ? -12.836 -55.531 -10.078 1 92.25 244 SER B CA 1
ATOM 6709 C C . SER B 1 244 ? -12.742 -56.219 -11.422 1 92.25 244 SER B C 1
ATOM 6711 O O . SER B 1 244 ? -13.367 -55.812 -12.398 1 92.25 244 SER B O 1
ATOM 6713 N N . PRO B 1 245 ? -12.164 -57.406 -11.438 1 89.69 245 PRO B N 1
ATOM 6714 C CA . PRO B 1 245 ? -11.875 -58.062 -12.711 1 89.69 245 PRO B CA 1
ATOM 6715 C C . PRO B 1 245 ? -13.125 -58.562 -13.414 1 89.69 245 PRO B C 1
ATOM 6717 O O . PRO B 1 245 ? -13.188 -58.594 -14.648 1 89.69 245 PRO B O 1
ATOM 6720 N N . LYS B 1 246 ? -14.062 -58.969 -12.703 1 87.88 246 LYS B N 1
ATOM 6721 C CA . LYS B 1 246 ? -15.273 -59.562 -13.266 1 87.88 246 LYS B CA 1
ATOM 6722 C C . LYS B 1 246 ? -15.992 -58.562 -14.172 1 87.88 246 LYS B C 1
ATOM 6724 O O . LYS B 1 246 ? -16.469 -58.938 -15.25 1 87.88 246 LYS B O 1
ATOM 6729 N N . VAL B 1 247 ? -15.93 -57.344 -13.727 1 88.81 247 VAL B N 1
ATOM 6730 C CA . VAL B 1 247 ? -16.703 -56.344 -14.445 1 88.81 247 VAL B CA 1
ATOM 6731 C C . VAL B 1 247 ? -15.773 -55.562 -15.375 1 88.81 247 VAL B C 1
ATOM 6733 O O . VAL B 1 247 ? -16.156 -55.188 -16.484 1 88.81 247 VAL B O 1
ATOM 6736 N N . ARG B 1 248 ? -14.5 -55.406 -15.055 1 92.5 248 ARG B N 1
ATOM 6737 C CA . ARG B 1 248 ? -13.648 -54.406 -15.734 1 92.5 248 ARG B CA 1
ATOM 6738 C C . ARG B 1 248 ? -12.734 -55.094 -16.75 1 92.5 248 ARG B C 1
ATOM 6740 O O . ARG B 1 248 ? -12.133 -54.438 -17.594 1 92.5 248 ARG B O 1
ATOM 6747 N N . ALA B 1 249 ? -12.633 -56.375 -16.734 1 89.81 249 ALA B N 1
ATOM 6748 C CA . ALA B 1 249 ? -11.742 -57.094 -17.641 1 89.81 249 ALA B CA 1
ATOM 6749 C C . ALA B 1 249 ? -12.156 -56.875 -19.094 1 89.81 249 ALA B C 1
ATOM 6751 O O . ALA B 1 249 ? -11.305 -56.625 -19.953 1 89.81 249 ALA B O 1
ATOM 6752 N N . GLU B 1 250 ? -13.453 -56.906 -19.281 1 87.12 250 GLU B N 1
ATOM 6753 C CA . GLU B 1 250 ? -13.945 -56.719 -20.641 1 87.12 250 GLU B CA 1
ATOM 6754 C C . GLU B 1 250 ? -13.742 -55.281 -21.109 1 87.12 250 GLU B C 1
ATOM 6756 O O . GLU B 1 250 ? -13.602 -55.031 -22.312 1 87.12 250 GLU B O 1
ATOM 6761 N N . LYS B 1 251 ? -13.68 -54.438 -20.203 1 91.25 251 LYS B N 1
ATOM 6762 C CA . LYS B 1 251 ? -13.516 -53.031 -20.547 1 91.25 251 LYS B CA 1
ATOM 6763 C C . LYS B 1 251 ? -12.062 -52.719 -20.875 1 91.25 251 LYS B C 1
ATOM 6765 O O . LYS B 1 251 ? -11.773 -51.688 -21.469 1 91.25 251 LYS B O 1
ATOM 6770 N N . MET B 1 252 ? -11.219 -53.594 -20.531 1 90.69 252 MET B N 1
ATOM 6771 C CA . MET B 1 252 ? -9.789 -53.375 -20.734 1 90.69 252 MET B CA 1
ATOM 6772 C C . MET B 1 252 ? -9.461 -53.219 -22.203 1 90.69 252 MET B C 1
ATOM 6774 O O . MET B 1 252 ? -8.586 -52.438 -22.578 1 90.69 252 MET B O 1
ATOM 6778 N N . GLN B 1 253 ? -10.195 -53.938 -23.047 1 88.12 253 GLN B N 1
ATOM 6779 C CA . GLN B 1 253 ? -9.938 -53.875 -24.484 1 88.12 253 GLN B CA 1
ATOM 6780 C C . GLN B 1 253 ? -10.133 -52.469 -25.016 1 88.12 253 GLN B C 1
ATOM 6782 O O . GLN B 1 253 ? -9.445 -52.062 -25.953 1 88.12 253 GLN B O 1
ATOM 6787 N N . TYR B 1 254 ? -11.016 -51.812 -24.344 1 88.75 254 TYR B N 1
ATOM 6788 C CA . TYR B 1 254 ? -11.289 -50.438 -24.781 1 88.75 254 TYR B CA 1
ATOM 6789 C C . TYR B 1 254 ? -10.305 -49.469 -24.141 1 88.75 254 TYR B C 1
ATOM 6791 O O . TYR B 1 254 ? -9.82 -48.531 -24.797 1 88.75 254 TYR B O 1
ATOM 6799 N N . VAL B 1 255 ? -9.953 -49.688 -22.891 1 92.06 255 VAL B N 1
ATOM 6800 C CA . VAL B 1 255 ? -9.109 -48.781 -22.125 1 92.06 255 VAL B CA 1
ATOM 6801 C C . VAL B 1 255 ? -7.68 -48.812 -22.656 1 92.06 255 VAL B C 1
ATOM 6803 O O . VAL B 1 255 ? -7 -47.781 -22.703 1 92.06 255 VAL B O 1
ATOM 6806 N N . LEU B 1 256 ? -7.285 -49.938 -23.109 1 90.88 256 LEU B N 1
ATOM 6807 C CA . LEU B 1 256 ? -5.922 -50.156 -23.578 1 90.88 256 LEU B CA 1
ATOM 6808 C C . LEU B 1 256 ? -5.594 -49.25 -24.766 1 90.88 256 LEU B C 1
ATOM 6810 O O . LEU B 1 256 ? -4.449 -48.844 -24.938 1 90.88 256 LEU B O 1
ATOM 6814 N N . LYS B 1 257 ? -6.59 -48.906 -25.531 1 87.38 257 LYS B N 1
ATOM 6815 C CA . LYS B 1 257 ? -6.402 -48.094 -26.734 1 87.38 257 LYS B CA 1
ATOM 6816 C C . LYS B 1 257 ? -5.996 -46.656 -26.391 1 87.38 257 LYS B C 1
ATOM 6818 O O . LYS B 1 257 ? -5.457 -45.938 -27.234 1 87.38 257 LYS B O 1
ATOM 6823 N N . PHE B 1 258 ? -6.324 -46.344 -25.172 1 90.69 258 PHE B N 1
ATOM 6824 C CA . PHE B 1 258 ? -6.047 -44.969 -24.781 1 90.69 258 PHE B CA 1
ATOM 6825 C C . PHE B 1 258 ? -4.703 -44.875 -24.078 1 90.69 258 PHE B C 1
ATOM 6827 O O . PHE B 1 258 ? -4.23 -43.781 -23.781 1 90.69 258 PHE B O 1
ATOM 6834 N N . ILE B 1 259 ? -4.215 -46.062 -23.828 1 91.38 259 ILE B N 1
ATOM 6835 C CA . ILE B 1 259 ? -2.832 -46.094 -23.359 1 91.38 259 ILE B CA 1
ATOM 6836 C C . ILE B 1 259 ? -1.886 -45.969 -24.547 1 91.38 259 ILE B C 1
ATOM 6838 O O . ILE B 1 259 ? -2.152 -46.5 -25.625 1 91.38 259 ILE B O 1
ATOM 6842 N N . ARG B 1 260 ? -0.97 -45.125 -24.609 1 87.94 260 ARG B N 1
ATOM 6843 C CA . ARG B 1 260 ? -0.003 -45 -25.703 1 87.94 260 ARG B CA 1
ATOM 6844 C C . ARG B 1 260 ? 1.018 -46.125 -25.656 1 87.94 260 ARG B C 1
ATOM 6846 O O . ARG B 1 260 ? 2.191 -45.906 -25.359 1 87.94 260 ARG B O 1
ATOM 6853 N N . CYS B 1 261 ? 0.51 -47.281 -26.062 1 88.88 261 CYS B N 1
ATOM 6854 C CA . CYS B 1 261 ? 1.257 -48.5 -25.906 1 88.88 261 CYS B CA 1
ATOM 6855 C C . CYS B 1 261 ? 2.479 -48.531 -26.812 1 88.88 261 CYS B C 1
ATOM 6857 O O . CYS B 1 261 ? 3.412 -49.312 -26.594 1 88.88 261 CYS B O 1
ATOM 6859 N N . HIS B 1 262 ? 2.471 -47.688 -27.875 1 86.5 262 HIS B N 1
ATOM 6860 C CA . HIS B 1 262 ? 3.604 -47.656 -28.781 1 86.5 262 HIS B CA 1
ATOM 6861 C C . HIS B 1 262 ? 4.832 -47.062 -28.109 1 86.5 262 HIS B C 1
ATOM 6863 O O . HIS B 1 262 ? 5.945 -47.156 -28.641 1 86.5 262 HIS B O 1
ATOM 6869 N N . TYR B 1 263 ? 4.594 -46.531 -26.953 1 83.81 263 TYR B N 1
ATOM 6870 C CA . TYR B 1 263 ? 5.715 -45.938 -26.234 1 83.81 263 TYR B CA 1
ATOM 6871 C C . TYR B 1 263 ? 6.141 -46.844 -25.062 1 83.81 263 TYR B C 1
ATOM 6873 O O . TYR B 1 263 ? 6.988 -46.438 -24.25 1 83.81 263 TYR B O 1
ATOM 6881 N N . LEU B 1 264 ? 5.578 -48 -24.984 1 87.69 264 LEU B N 1
ATOM 6882 C CA . LEU B 1 264 ? 6.023 -49 -24.031 1 87.69 264 LEU B CA 1
ATOM 6883 C C . LEU B 1 264 ? 7.23 -49.781 -24.562 1 87.69 264 LEU B C 1
ATOM 6885 O O . LEU B 1 264 ? 7.332 -50 -25.766 1 87.69 264 LEU B O 1
ATOM 6889 N N . PRO B 1 265 ? 8.125 -50.188 -23.656 1 84.56 265 PRO B N 1
ATOM 6890 C CA . PRO B 1 265 ? 9.234 -51 -24.109 1 84.56 265 PRO B CA 1
ATOM 6891 C C . PRO B 1 265 ? 8.781 -52.375 -24.609 1 84.56 265 PRO B C 1
ATOM 6893 O O . PRO B 1 265 ? 7.887 -53 -24.016 1 84.56 265 PRO B O 1
ATOM 6896 N N . PRO B 1 266 ? 9.328 -52.875 -25.688 1 86.5 266 PRO B N 1
ATOM 6897 C CA . PRO B 1 266 ? 8.906 -54.156 -26.25 1 86.5 266 PRO B CA 1
ATOM 6898 C C . PRO B 1 266 ? 9.039 -55.312 -25.266 1 86.5 266 PRO B C 1
ATOM 6900 O O . PRO B 1 266 ? 8.188 -56.188 -25.234 1 86.5 266 PRO B O 1
ATOM 6903 N N . HIS B 1 267 ? 10.156 -55.25 -24.547 1 86.06 267 HIS B N 1
ATOM 6904 C CA . HIS B 1 267 ? 10.336 -56.344 -23.578 1 86.06 267 HIS B CA 1
ATOM 6905 C C . HIS B 1 267 ? 9.195 -56.344 -22.562 1 86.06 267 HIS B C 1
ATOM 6907 O O . HIS B 1 267 ? 8.734 -57.406 -22.141 1 86.06 267 HIS B O 1
ATOM 6913 N N . PHE B 1 268 ? 8.766 -55.25 -22.219 1 89.5 268 PHE B N 1
ATOM 6914 C CA . PHE B 1 268 ? 7.656 -55.125 -21.281 1 89.5 268 PHE B CA 1
ATOM 6915 C C . PHE B 1 268 ? 6.371 -55.656 -21.891 1 89.5 268 PHE B C 1
ATOM 6917 O O . PHE B 1 268 ? 5.633 -56.406 -21.219 1 89.5 268 PHE B O 1
ATOM 6924 N N . ILE B 1 269 ? 6.105 -55.281 -23.109 1 91.38 269 ILE B N 1
ATOM 6925 C CA . ILE B 1 269 ? 4.914 -55.75 -23.812 1 91.38 269 ILE B CA 1
ATOM 6926 C C . ILE B 1 269 ? 4.926 -57.281 -23.875 1 91.38 269 ILE B C 1
ATOM 6928 O O . ILE B 1 269 ? 3.922 -57.906 -23.578 1 91.38 269 ILE B O 1
ATOM 6932 N N . SER B 1 270 ? 6.062 -57.812 -24.234 1 89.94 270 SER B N 1
ATOM 6933 C CA . SER B 1 270 ? 6.207 -59.281 -24.312 1 89.94 270 SER B CA 1
ATOM 6934 C C . SER B 1 270 ? 5.965 -59.938 -22.969 1 89.94 270 SER B C 1
ATOM 6936 O O . SER B 1 270 ? 5.281 -60.938 -22.875 1 89.94 270 SER B O 1
ATOM 6938 N N . GLU B 1 271 ? 6.508 -59.312 -22.047 1 91 271 GLU B N 1
ATOM 6939 C CA . GLU B 1 271 ? 6.328 -59.844 -20.688 1 91 271 GLU B CA 1
ATOM 6940 C C . GLU B 1 271 ? 4.859 -59.781 -20.266 1 91 271 GLU B C 1
ATOM 6942 O O . GLU B 1 271 ? 4.352 -60.75 -19.672 1 91 271 GLU B O 1
ATOM 6947 N N . GLN B 1 272 ? 4.215 -58.75 -20.562 1 90.31 272 GLN B N 1
ATOM 6948 C CA . GLN B 1 272 ? 2.812 -58.594 -20.188 1 90.31 272 GLN B CA 1
ATOM 6949 C C . GLN B 1 272 ? 1.933 -59.594 -20.938 1 90.31 272 GLN B C 1
ATOM 6951 O O . GLN B 1 272 ? 0.991 -60.156 -20.375 1 90.31 272 GLN B O 1
ATOM 6956 N N . MET B 1 273 ? 2.178 -59.844 -22.172 1 90.69 273 MET B N 1
ATOM 6957 C CA . MET B 1 273 ? 1.416 -60.812 -22.969 1 90.69 273 MET B CA 1
ATOM 6958 C C . MET B 1 273 ? 1.572 -62.219 -22.391 1 90.69 273 MET B C 1
ATOM 6960 O O . MET B 1 273 ? 0.634 -63.031 -22.438 1 90.69 273 MET B O 1
ATOM 6964 N N . SER B 1 274 ? 2.736 -62.438 -21.719 1 90.44 274 SER B N 1
ATOM 6965 C CA . SER B 1 274 ? 3.031 -63.781 -21.234 1 90.44 274 SER B CA 1
ATOM 6966 C C . SER B 1 274 ? 2.631 -63.938 -19.781 1 90.44 274 SER B C 1
ATOM 6968 O O . SER B 1 274 ? 2.18 -65 -19.359 1 90.44 274 SER B O 1
ATOM 6970 N N . GLN B 1 275 ? 2.715 -62.875 -19.047 1 89.38 275 GLN B N 1
ATOM 6971 C CA . GLN B 1 275 ? 2.605 -63.031 -17.594 1 89.38 275 GLN B CA 1
ATOM 6972 C C . GLN B 1 275 ? 1.329 -62.406 -17.062 1 89.38 275 GLN B C 1
ATOM 6974 O O . GLN B 1 275 ? 0.802 -62.812 -16.031 1 89.38 275 GLN B O 1
ATOM 6979 N N . CYS B 1 276 ? 0.816 -61.469 -17.672 1 89.5 276 CYS B N 1
ATOM 6980 C CA . CYS B 1 276 ? -0.331 -60.719 -17.141 1 89.5 276 CYS B CA 1
ATOM 6981 C C . CYS B 1 276 ? -1.617 -61.531 -17.328 1 89.5 276 CYS B C 1
ATOM 6983 O O . CYS B 1 276 ? -2.006 -61.844 -18.453 1 89.5 276 CYS B O 1
ATOM 6985 N N . THR B 1 277 ? -2.316 -61.812 -16.25 1 88.19 277 THR B N 1
ATOM 6986 C CA . THR B 1 277 ? -3.51 -62.656 -16.234 1 88.19 277 THR B CA 1
ATOM 6987 C C . THR B 1 277 ? -4.648 -61.969 -17 1 88.19 277 THR B C 1
ATOM 6989 O O . THR B 1 277 ? -5.406 -62.625 -17.719 1 88.19 277 THR B O 1
ATOM 6992 N N . ILE B 1 278 ? -4.684 -60.75 -16.922 1 89.31 278 ILE B N 1
ATOM 6993 C CA . ILE B 1 278 ? -5.773 -60 -17.547 1 89.31 278 ILE B CA 1
ATOM 6994 C C . ILE B 1 278 ? -5.629 -60.062 -19.062 1 89.31 278 ILE B C 1
ATOM 6996 O O . ILE B 1 278 ? -6.602 -60.312 -19.781 1 89.31 278 ILE B O 1
ATOM 7000 N N . VAL B 1 279 ? -4.508 -59.844 -19.547 1 89.75 279 VAL B N 1
ATOM 7001 C CA . VAL B 1 279 ? -4.242 -59.812 -20.984 1 89.75 279 VAL B CA 1
ATOM 7002 C C . VAL B 1 279 ? -4.457 -61.219 -21.562 1 89.75 279 VAL B C 1
ATOM 7004 O O . VAL B 1 279 ? -4.961 -61.344 -22.672 1 89.75 279 VAL B O 1
ATOM 7007 N N . LYS B 1 280 ? -4.145 -62.125 -20.766 1 87.81 280 LYS B N 1
ATOM 7008 C CA . LYS B 1 280 ? -4.328 -63.531 -21.203 1 87.81 280 LYS B CA 1
ATOM 7009 C C . LYS B 1 280 ? -5.809 -63.875 -21.297 1 87.81 280 LYS B C 1
ATOM 7011 O O . LYS B 1 280 ? -6.207 -64.688 -22.141 1 87.81 280 LYS B O 1
ATOM 7016 N N . SER B 1 281 ? -6.539 -63.312 -20.453 1 88.06 281 SER B N 1
ATOM 7017 C CA . SER B 1 281 ? -7.957 -63.625 -20.375 1 88.06 281 SER B CA 1
ATOM 7018 C C . SER B 1 281 ? -8.766 -62.906 -21.422 1 88.06 281 SER B C 1
ATOM 7020 O O . SER B 1 281 ? -9.891 -63.281 -21.75 1 88.06 281 SER B O 1
ATOM 7022 N N . VAL B 1 282 ? -8.234 -61.875 -21.984 1 91.19 282 VAL B N 1
ATOM 7023 C CA . VAL B 1 282 ? -8.945 -61.094 -22.969 1 91.19 282 VAL B CA 1
ATOM 7024 C C . VAL B 1 282 ? -8.188 -61.125 -24.297 1 91.19 282 VAL B C 1
ATOM 7026 O O . VAL B 1 282 ? -7.281 -60.312 -24.531 1 91.19 282 VAL B O 1
ATOM 7029 N N . PRO B 1 283 ? -8.656 -61.906 -25.172 1 90.06 283 PRO B N 1
ATOM 7030 C CA . PRO B 1 283 ? -7.93 -62.094 -26.422 1 90.06 283 PRO B CA 1
ATOM 7031 C C . PRO B 1 283 ? -7.762 -60.812 -27.234 1 90.06 283 PRO B C 1
ATOM 7033 O O . PRO B 1 283 ? -6.727 -60.625 -27.875 1 90.06 283 PRO B O 1
ATOM 7036 N N . ALA B 1 284 ? -8.742 -60.062 -27.156 1 91 284 ALA B N 1
ATOM 7037 C CA . ALA B 1 284 ? -8.664 -58.812 -27.906 1 91 284 ALA B CA 1
ATOM 7038 C C . ALA B 1 284 ? -7.488 -57.969 -27.438 1 91 284 ALA B C 1
ATOM 7040 O O . ALA B 1 284 ? -6.824 -57.312 -28.234 1 91 284 ALA B O 1
ATOM 7041 N N . CYS B 1 285 ? -7.219 -57.938 -26.172 1 92 285 CYS B N 1
ATOM 7042 C CA . CYS B 1 285 ? -6.098 -57.188 -25.625 1 92 285 CYS B CA 1
ATOM 7043 C C . CYS B 1 285 ? -4.77 -57.781 -26.078 1 92 285 CYS B C 1
ATOM 7045 O O . CYS B 1 285 ? -3.85 -57.031 -26.438 1 92 285 CYS B O 1
ATOM 7047 N N . ARG B 1 286 ? -4.703 -59.031 -26.047 1 92.06 286 ARG B N 1
ATOM 7048 C CA . ARG B 1 286 ? -3.484 -59.719 -26.484 1 92.06 286 ARG B CA 1
ATOM 7049 C C . ARG B 1 286 ? -3.199 -59.438 -27.953 1 92.06 286 ARG B C 1
ATOM 7051 O O . ARG B 1 286 ? -2.059 -59.156 -28.328 1 92.06 286 ARG B O 1
ATOM 7058 N N . GLU B 1 287 ? -4.262 -59.531 -28.75 1 91.75 287 GLU B N 1
ATOM 7059 C CA . GLU B 1 287 ? -4.117 -59.25 -30.172 1 91.75 287 GLU B CA 1
ATOM 7060 C C . GLU B 1 287 ? -3.627 -57.812 -30.406 1 91.75 287 GLU B C 1
ATOM 7062 O O . GLU B 1 287 ? -2.758 -57.594 -31.25 1 91.75 287 GLU B O 1
ATOM 7067 N N . TYR B 1 288 ? -4.16 -57 -29.703 1 91.88 288 TYR B N 1
ATOM 7068 C CA . TYR B 1 288 ? -3.758 -55.594 -29.844 1 91.88 288 TYR B CA 1
ATOM 7069 C C . TYR B 1 288 ? -2.289 -55.438 -29.469 1 91.88 288 TYR B C 1
ATOM 7071 O O . TYR B 1 288 ? -1.529 -54.812 -30.219 1 91.88 288 TYR B O 1
ATOM 7079 N N . LEU B 1 289 ? -1.865 -55.938 -28.359 1 92.38 289 LEU B N 1
ATOM 7080 C CA . LEU B 1 289 ? -0.489 -55.781 -27.891 1 92.38 289 LEU B CA 1
ATOM 7081 C C . LEU B 1 289 ? 0.477 -56.469 -28.844 1 92.38 289 LEU B C 1
ATOM 7083 O O . LEU B 1 289 ? 1.6 -56.031 -29.047 1 92.38 289 LEU B O 1
ATOM 7087 N N . GLU B 1 290 ? 0.001 -57.531 -29.391 1 92.12 290 GLU B N 1
ATOM 7088 C CA . GLU B 1 290 ? 0.817 -58.25 -30.375 1 92.12 290 GLU B CA 1
ATOM 7089 C C . GLU B 1 290 ? 1.067 -57.375 -31.609 1 92.12 290 GLU B C 1
ATOM 7091 O O . GLU B 1 290 ? 2.178 -57.344 -32.156 1 92.12 290 GLU B O 1
ATOM 7096 N N . ASN B 1 291 ? 0.086 -56.781 -32.031 1 90.25 291 ASN B N 1
ATOM 7097 C CA . ASN B 1 291 ? 0.224 -55.875 -33.156 1 90.25 291 ASN B CA 1
ATOM 7098 C C . ASN B 1 291 ? 1.18 -54.719 -32.844 1 90.25 291 ASN B C 1
ATOM 7100 O O . ASN B 1 291 ? 2.012 -54.375 -33.688 1 90.25 291 ASN B O 1
ATOM 7104 N N . VAL B 1 292 ? 1.021 -54.188 -31.672 1 89.38 292 VAL B N 1
ATOM 7105 C CA . VAL B 1 292 ? 1.905 -53.094 -31.266 1 89.38 292 VAL B CA 1
ATOM 7106 C C . VAL B 1 292 ? 3.348 -53.594 -31.203 1 89.38 292 VAL B C 1
ATOM 7108 O O . VAL B 1 292 ? 4.262 -52.938 -31.688 1 89.38 292 VAL B O 1
ATOM 7111 N N . PHE B 1 293 ? 3.492 -54.75 -30.641 1 90.12 293 PHE B N 1
ATOM 7112 C CA . PHE B 1 293 ? 4.812 -55.375 -30.547 1 90.12 293 PHE B CA 1
ATOM 7113 C C . PHE B 1 293 ? 5.438 -55.562 -31.922 1 90.12 293 PHE B C 1
ATOM 7115 O O . PHE B 1 293 ? 6.617 -55.25 -32.125 1 90.12 293 PHE B O 1
ATOM 7122 N N . LYS B 1 294 ? 4.676 -55.969 -32.844 1 88.25 294 LYS B N 1
ATOM 7123 C CA . LYS B 1 294 ? 5.141 -56.156 -34.219 1 88.25 294 LYS B CA 1
ATOM 7124 C C . LYS B 1 294 ? 5.566 -54.844 -34.844 1 88.25 294 LYS B C 1
ATOM 7126 O O . LYS B 1 294 ? 6.621 -54.75 -35.469 1 88.25 294 LYS B O 1
ATOM 7131 N N . GLU B 1 295 ? 4.809 -53.938 -34.625 1 85.06 295 GLU B N 1
ATOM 7132 C CA . GLU B 1 295 ? 5.113 -52.625 -35.188 1 85.06 295 GLU B CA 1
ATOM 7133 C C . GLU B 1 295 ? 6.395 -52.031 -34.594 1 85.06 295 GLU B C 1
ATOM 7135 O O . GLU B 1 295 ? 7.195 -51.406 -35.281 1 85.06 295 GLU B O 1
ATOM 7140 N N . LEU B 1 296 ? 6.539 -52.219 -33.344 1 85.38 296 LEU B N 1
ATOM 7141 C CA . LEU B 1 296 ? 7.742 -51.75 -32.656 1 85.38 296 LEU B CA 1
ATOM 7142 C C . LEU B 1 296 ? 8.977 -52.5 -33.156 1 85.38 296 LEU B C 1
ATOM 7144 O O . LEU B 1 296 ? 10.047 -51.906 -33.281 1 85.38 296 LEU B O 1
ATOM 7148 N N . SER B 1 297 ? 8.82 -53.719 -33.375 1 82.75 297 SER B N 1
ATOM 7149 C CA . SER B 1 297 ? 9.93 -54.531 -33.875 1 82.75 297 SER B CA 1
ATOM 7150 C C . SER B 1 297 ? 10.328 -54.125 -35.281 1 82.75 297 SER B C 1
ATOM 7152 O O . SER B 1 297 ? 11.477 -54.344 -35.688 1 82.75 297 SER B O 1
ATOM 7154 N N . MET B 1 298 ? 9.414 -53.469 -35.969 1 80.25 298 MET B N 1
ATOM 7155 C CA . MET B 1 298 ? 9.695 -53.031 -37.344 1 80.25 298 MET B CA 1
ATOM 7156 C C . MET B 1 298 ? 10.281 -51.625 -37.312 1 80.25 298 MET B C 1
ATOM 7158 O O . MET B 1 298 ? 10.586 -51.062 -38.375 1 80.25 298 MET B O 1
ATOM 7162 N N . HIS B 1 299 ? 10.477 -51.031 -36.156 1 80.44 299 HIS B N 1
ATOM 7163 C CA . HIS B 1 299 ? 11.086 -49.719 -35.938 1 80.44 299 HIS B CA 1
ATOM 7164 C C . HIS B 1 299 ? 10.336 -48.625 -36.688 1 80.44 299 HIS B C 1
ATOM 7166 O O . HIS B 1 299 ? 10.953 -47.719 -37.281 1 80.44 299 HIS B O 1
ATOM 7172 N N . LYS B 1 300 ? 9.047 -48.844 -36.781 1 76.94 300 LYS B N 1
ATOM 7173 C CA . LYS B 1 300 ? 8.211 -47.844 -37.406 1 76.94 300 LYS B CA 1
ATOM 7174 C C . LYS B 1 300 ? 7.949 -46.656 -36.469 1 76.94 300 LYS B C 1
ATOM 7176 O O . LYS B 1 300 ? 7.863 -46.844 -35.25 1 76.94 300 LYS B O 1
ATOM 7181 N N . PRO B 1 301 ? 8.016 -45.469 -37.094 1 76.81 301 PRO B N 1
ATOM 7182 C CA . PRO B 1 301 ? 7.645 -44.344 -36.25 1 76.81 301 PRO B CA 1
ATOM 7183 C C . PRO B 1 301 ? 6.227 -44.438 -35.719 1 76.81 301 PRO B C 1
ATOM 7185 O O . PRO B 1 301 ? 5.344 -45 -36.375 1 76.81 301 PRO B O 1
ATOM 7188 N N . PRO B 1 302 ? 6.137 -44.156 -34.469 1 67.88 302 PRO B N 1
ATOM 7189 C CA . PRO B 1 302 ? 4.793 -44.25 -33.906 1 67.88 302 PRO B CA 1
ATOM 7190 C C . PRO B 1 302 ? 3.783 -43.344 -34.625 1 67.88 302 PRO B C 1
ATOM 7192 O O . PRO B 1 302 ? 4.098 -42.219 -34.969 1 67.88 302 PRO B O 1
ATOM 7195 N N . SER B 1 303 ? 3.055 -43.906 -35.625 1 58.72 303 SER B N 1
ATOM 7196 C CA . SER B 1 303 ? 2.168 -43.219 -36.531 1 58.72 303 SER B CA 1
ATOM 7197 C C . SER B 1 303 ? 1.276 -42.188 -35.812 1 58.72 303 SER B C 1
ATOM 7199 O O . SER B 1 303 ? 1.147 -41.062 -36.25 1 58.72 303 SER B O 1
ATOM 7201 N N . GLU B 1 304 ? 0.281 -42.594 -35 1 55.81 304 GLU B N 1
ATOM 7202 C CA . GLU B 1 304 ? -0.941 -41.844 -34.719 1 55.81 304 GLU B CA 1
ATOM 7203 C C . GLU B 1 304 ? -0.831 -41.062 -33.438 1 55.81 304 GLU B C 1
ATOM 7205 O O . GLU B 1 304 ? -1.357 -39.938 -33.312 1 55.81 304 GLU B O 1
ATOM 7210 N N . GLU B 1 305 ? -0.142 -41.562 -32.438 1 61.94 305 GLU B N 1
ATOM 7211 C CA . GLU B 1 305 ? -0.321 -40.938 -31.125 1 61.94 305 GLU B CA 1
ATOM 7212 C C . GLU B 1 305 ? 0.951 -40.219 -30.703 1 61.94 305 GLU B C 1
ATOM 7214 O O . GLU B 1 305 ? 2.045 -40.781 -30.75 1 61.94 305 GLU B O 1
ATOM 7219 N N . ALA B 1 306 ? 0.694 -38.812 -30.531 1 65.5 306 ALA B N 1
ATOM 7220 C CA . ALA B 1 306 ? 1.793 -37.969 -30.109 1 65.5 306 ALA B CA 1
ATOM 7221 C C . ALA B 1 306 ? 2.23 -38.312 -28.688 1 65.5 306 ALA B C 1
ATOM 7223 O O . ALA B 1 306 ? 1.456 -38.875 -27.906 1 65.5 306 ALA B O 1
ATOM 7224 N N . ARG B 1 307 ? 3.527 -38.281 -28.438 1 72.19 307 ARG B N 1
ATOM 7225 C CA . ARG B 1 307 ? 4.07 -38.406 -27.078 1 72.19 307 ARG B CA 1
ATOM 7226 C C . ARG B 1 307 ? 3.391 -37.406 -26.125 1 72.19 307 ARG B C 1
ATOM 7228 O O . ARG B 1 307 ? 2.963 -36.344 -26.547 1 72.19 307 ARG B O 1
ATOM 7235 N N . ARG B 1 308 ? 3.227 -37.875 -24.953 1 76 308 ARG B N 1
ATOM 7236 C CA . ARG B 1 308 ? 2.607 -37 -23.953 1 76 308 ARG B CA 1
ATOM 7237 C C . ARG B 1 308 ? 3.432 -35.719 -23.734 1 76 308 ARG B C 1
ATOM 7239 O O . ARG B 1 308 ? 4.664 -35.781 -23.781 1 76 308 ARG B O 1
ATOM 7246 N N . ALA B 1 309 ? 2.742 -34.562 -23.672 1 70.62 309 ALA B N 1
ATOM 7247 C CA . ALA B 1 309 ? 3.363 -33.281 -23.422 1 70.62 309 ALA B CA 1
ATOM 7248 C C . ALA B 1 309 ? 2.832 -32.656 -22.141 1 70.62 309 ALA B C 1
ATOM 7250 O O . ALA B 1 309 ? 1.873 -31.875 -22.156 1 70.62 309 ALA B O 1
ATOM 7251 N N . PRO B 1 310 ? 3.418 -33.125 -21.016 1 70 310 PRO B N 1
ATOM 7252 C CA . PRO B 1 310 ? 2.918 -32.594 -19.75 1 70 310 PRO B CA 1
ATOM 7253 C C . PRO B 1 310 ? 3.029 -31.062 -19.688 1 70 310 PRO B C 1
ATOM 7255 O O . PRO B 1 310 ? 3.906 -30.469 -20.312 1 70 310 PRO B O 1
ATOM 7258 N N . SER B 1 311 ? 2.021 -30.469 -19.172 1 63.25 311 SER B N 1
ATOM 7259 C CA . SER B 1 311 ? 1.96 -29.016 -19.062 1 63.25 311 SER B CA 1
ATOM 7260 C C . SER B 1 311 ? 2.93 -28.5 -18.016 1 63.25 311 SER B C 1
ATOM 7262 O O . SER B 1 311 ? 2.902 -27.312 -17.656 1 63.25 311 SER B O 1
ATOM 7264 N N . THR B 1 312 ? 3.842 -29.281 -17.609 1 62.56 312 THR B N 1
ATOM 7265 C CA . THR B 1 312 ? 4.773 -28.828 -16.578 1 62.56 312 THR B CA 1
ATOM 7266 C C . THR B 1 312 ? 5.891 -27.984 -17.188 1 62.56 312 THR B C 1
ATOM 7268 O O . THR B 1 312 ? 6.059 -27.953 -18.406 1 62.56 312 THR B O 1
ATOM 7271 N N . ALA B 1 313 ? 6.48 -27.203 -16.266 1 61.62 313 ALA B N 1
ATOM 7272 C CA . ALA B 1 313 ? 7.57 -26.312 -16.672 1 61.62 313 ALA B CA 1
ATOM 7273 C C . ALA B 1 313 ? 8.695 -27.109 -17.344 1 61.62 313 ALA B C 1
ATOM 7275 O O . ALA B 1 313 ? 8.992 -28.234 -16.938 1 61.62 313 ALA B O 1
ATOM 7276 N N . CYS B 1 314 ? 9.094 -26.719 -18.578 1 66.69 314 CYS B N 1
ATOM 7277 C CA . CYS B 1 314 ? 10.25 -27.281 -19.25 1 66.69 314 CYS B CA 1
ATOM 7278 C C . CYS B 1 314 ? 11.539 -26.969 -18.5 1 66.69 314 CYS B C 1
ATOM 7280 O O . CYS B 1 314 ? 11.883 -25.797 -18.328 1 66.69 314 CYS B O 1
ATOM 7282 N N . LEU B 1 315 ? 12.148 -28.016 -17.953 1 78.19 315 LEU B N 1
ATOM 7283 C CA . LEU B 1 315 ? 13.391 -27.828 -17.203 1 78.19 315 LEU B CA 1
ATOM 7284 C C . LEU B 1 315 ? 14.57 -28.422 -17.969 1 78.19 315 LEU B C 1
ATOM 7286 O O . LEU B 1 315 ? 14.516 -29.562 -18.438 1 78.19 315 LEU B O 1
ATOM 7290 N N . VAL B 1 316 ? 15.578 -27.641 -18.234 1 86.81 316 VAL B N 1
ATOM 7291 C CA . VAL B 1 316 ? 16.812 -28.078 -18.859 1 86.81 316 VAL B CA 1
ATOM 7292 C C . VAL B 1 316 ? 17.922 -28.188 -17.797 1 86.81 316 VAL B C 1
ATOM 7294 O O . VAL B 1 316 ? 18.234 -27.188 -17.125 1 86.81 316 VAL B O 1
ATOM 7297 N N . HIS B 1 317 ? 18.484 -29.391 -17.719 1 90.12 317 HIS B N 1
ATOM 7298 C CA . HIS B 1 317 ? 19.547 -29.594 -16.766 1 90.12 317 HIS B CA 1
ATOM 7299 C C . HIS B 1 317 ? 20.922 -29.469 -17.422 1 90.12 317 HIS B C 1
ATOM 7301 O O . HIS B 1 317 ? 21.203 -30.156 -18.406 1 90.12 317 HIS B O 1
ATOM 7307 N N . LEU B 1 318 ? 21.703 -28.578 -16.938 1 93.38 318 LEU B N 1
ATOM 7308 C CA . LEU B 1 318 ? 23.078 -28.391 -17.375 1 93.38 318 LEU B CA 1
ATOM 7309 C C . LEU B 1 318 ? 24.062 -28.984 -16.359 1 93.38 318 LEU B C 1
ATOM 7311 O O . LEU B 1 318 ? 24.078 -28.578 -15.203 1 93.38 318 LEU B O 1
ATOM 7315 N N . VAL B 1 319 ? 24.828 -29.922 -16.875 1 95.38 319 VAL B N 1
ATOM 7316 C CA . VAL B 1 319 ? 25.656 -30.672 -15.945 1 95.38 319 VAL B CA 1
ATOM 7317 C C . VAL B 1 319 ? 27.125 -30.547 -16.328 1 95.38 319 VAL B C 1
ATOM 7319 O O . VAL B 1 319 ? 27.5 -30.812 -17.484 1 95.38 319 VAL B O 1
ATOM 7322 N N . GLY B 1 320 ? 27.969 -30.188 -15.391 1 96 320 GLY B N 1
ATOM 7323 C CA . GLY B 1 320 ? 29.422 -30.172 -15.555 1 96 320 GLY B CA 1
ATOM 7324 C C . GLY B 1 320 ? 29.875 -29.203 -16.625 1 96 320 GLY B C 1
ATOM 7325 O O . GLY B 1 320 ? 29.266 -28.141 -16.828 1 96 320 GLY B O 1
ATOM 7326 N N . GLY B 1 321 ? 31.078 -29.594 -17.203 1 95.06 321 GLY B N 1
ATOM 7327 C CA . GLY B 1 321 ? 31.672 -28.75 -18.219 1 95.06 321 GLY B CA 1
ATOM 7328 C C . GLY B 1 321 ? 33 -28.172 -17.812 1 95.06 321 GLY B C 1
ATOM 7329 O O . GLY B 1 321 ? 33.5 -28.438 -16.703 1 95.06 321 GLY B O 1
ATOM 7330 N N . TYR B 1 322 ? 33.531 -27.516 -18.781 1 95 322 TYR B N 1
ATOM 7331 C CA . TYR B 1 322 ? 34.844 -26.891 -18.641 1 95 322 TYR B CA 1
ATOM 7332 C C . TYR B 1 322 ? 34.75 -25.375 -18.766 1 95 322 TYR B C 1
ATOM 7334 O O . TYR B 1 322 ? 34.094 -24.875 -19.688 1 95 322 TYR B O 1
ATOM 7342 N N . ASP B 1 323 ? 35.344 -24.609 -17.797 1 90.31 323 ASP B N 1
ATOM 7343 C CA . ASP B 1 323 ? 35.25 -23.156 -17.828 1 90.31 323 ASP B CA 1
ATOM 7344 C C . ASP B 1 323 ? 36.562 -22.516 -18.281 1 90.31 323 ASP B C 1
ATOM 7346 O O . ASP B 1 323 ? 36.875 -21.375 -17.922 1 90.31 323 ASP B O 1
ATOM 7350 N N . ASP B 1 324 ? 37.438 -23.125 -18.938 1 85.44 324 ASP B N 1
ATOM 7351 C CA . ASP B 1 324 ? 38.688 -22.688 -19.5 1 85.44 324 ASP B CA 1
ATOM 7352 C C . ASP B 1 324 ? 39.844 -22.891 -18.484 1 85.44 324 ASP B C 1
ATOM 7354 O O . ASP B 1 324 ? 41 -22.766 -18.844 1 85.44 324 ASP B O 1
ATOM 7358 N N . ARG B 1 325 ? 39.469 -23.219 -17.281 1 88.69 325 ARG B N 1
ATOM 7359 C CA . ARG B 1 325 ? 40.5 -23.438 -16.266 1 88.69 325 ARG B CA 1
ATOM 7360 C C . ARG B 1 325 ? 40.406 -24.844 -15.688 1 88.69 325 ARG B C 1
ATOM 7362 O O . ARG B 1 325 ? 41.406 -25.516 -15.508 1 88.69 325 ARG B O 1
ATOM 7369 N N . ARG B 1 326 ? 39.188 -25.188 -15.453 1 92.56 326 ARG B N 1
ATOM 7370 C CA . ARG B 1 326 ? 39 -26.484 -14.812 1 92.56 326 ARG B CA 1
ATOM 7371 C C . ARG B 1 326 ? 37.625 -27.078 -15.133 1 92.56 326 ARG B C 1
ATOM 7373 O O . ARG B 1 326 ? 36.719 -26.359 -15.578 1 92.56 326 ARG B O 1
ATOM 7380 N N . SER B 1 327 ? 37.5 -28.422 -14.906 1 95.56 327 SER B N 1
ATOM 7381 C CA . SER B 1 327 ? 36.188 -29.078 -14.984 1 95.56 327 SER B CA 1
ATOM 7382 C C . SER B 1 327 ? 35.312 -28.672 -13.82 1 95.56 327 SER B C 1
ATOM 7384 O O . SER B 1 327 ? 35.781 -28.375 -12.727 1 95.56 327 SER B O 1
ATOM 7386 N N . GLN B 1 328 ? 34.062 -28.672 -14.078 1 94.12 328 GLN B N 1
ATOM 7387 C CA . GLN B 1 328 ? 33.094 -28.188 -13.078 1 94.12 328 GLN B CA 1
ATOM 7388 C C . GLN B 1 328 ? 32.25 -29.344 -12.547 1 94.12 328 GLN B C 1
ATOM 7390 O O . GLN B 1 328 ? 31.891 -30.25 -13.297 1 94.12 328 GLN B O 1
ATOM 7395 N N . ALA B 1 329 ? 31.797 -29.203 -11.328 1 94.75 329 ALA B N 1
ATOM 7396 C CA . ALA B 1 329 ? 30.922 -30.188 -10.703 1 94.75 329 ALA B CA 1
ATOM 7397 C C . ALA B 1 329 ? 29.484 -29.688 -10.633 1 94.75 329 ALA B C 1
ATOM 7399 O O . ALA B 1 329 ? 28.594 -30.422 -10.203 1 94.75 329 ALA B O 1
ATOM 7400 N N . SER B 1 330 ? 29.219 -28.641 -11.133 1 92.75 330 SER B N 1
ATOM 7401 C CA . SER B 1 330 ? 27.953 -27.953 -10.891 1 92.75 330 SER B CA 1
ATOM 7402 C C . SER B 1 330 ? 26.828 -28.578 -11.703 1 92.75 330 SER B C 1
ATOM 7404 O O . SER B 1 330 ? 27.062 -29.078 -12.805 1 92.75 330 SER B O 1
ATOM 7406 N N . LEU B 1 331 ? 25.688 -28.609 -11.156 1 93.5 331 LEU B N 1
ATOM 7407 C CA . LEU B 1 331 ? 24.406 -28.969 -11.781 1 93.5 331 LEU B CA 1
ATOM 7408 C C . LEU B 1 331 ? 23.438 -27.797 -11.711 1 93.5 331 LEU B C 1
ATOM 7410 O O . LEU B 1 331 ? 23.078 -27.344 -10.625 1 93.5 331 LEU B O 1
ATOM 7414 N N . HIS B 1 332 ? 23.062 -27.375 -12.898 1 91.94 332 HIS B N 1
ATOM 7415 C CA . HIS B 1 332 ? 22.125 -26.25 -12.953 1 91.94 332 HIS B CA 1
ATOM 7416 C C . HIS B 1 332 ? 20.844 -26.641 -13.68 1 91.94 332 HIS B C 1
ATOM 7418 O O . HIS B 1 332 ? 20.875 -27.469 -14.586 1 91.94 332 HIS B O 1
ATOM 7424 N N . CYS B 1 333 ? 19.828 -26.031 -13.211 1 89.06 333 CYS B N 1
ATOM 7425 C CA . CYS B 1 333 ? 18.531 -26.219 -13.852 1 89.06 333 CYS B CA 1
ATOM 7426 C C . CYS B 1 333 ? 18 -24.906 -14.414 1 89.06 333 CYS B C 1
ATOM 7428 O O . CYS B 1 333 ? 17.969 -23.906 -13.711 1 89.06 333 CYS B O 1
ATOM 7430 N N . TYR B 1 334 ? 17.672 -25.016 -15.695 1 87.5 334 TYR B N 1
ATOM 7431 C CA . TYR B 1 334 ? 17.125 -23.844 -16.375 1 87.5 334 TYR B CA 1
ATOM 7432 C C . TYR B 1 334 ? 15.625 -23.969 -16.578 1 87.5 334 TYR B C 1
ATOM 7434 O O . TYR B 1 334 ? 15.156 -24.891 -17.25 1 87.5 334 TYR B O 1
ATOM 7442 N N . HIS B 1 335 ? 14.898 -22.938 -15.961 1 82.31 335 HIS B N 1
ATOM 7443 C CA . HIS B 1 335 ? 13.461 -22.828 -16.172 1 82.31 335 HIS B CA 1
ATOM 7444 C C . HIS B 1 335 ? 13.148 -21.984 -17.406 1 82.31 335 HIS B C 1
ATOM 7446 O O . HIS B 1 335 ? 13.203 -20.766 -17.359 1 82.31 335 HIS B O 1
ATOM 7452 N N . VAL B 1 336 ? 12.727 -22.656 -18.453 1 78.06 336 VAL B N 1
ATOM 7453 C CA . VAL B 1 336 ? 12.609 -22.016 -19.766 1 78.06 336 VAL B CA 1
ATOM 7454 C C . VAL B 1 336 ? 11.531 -20.938 -19.719 1 78.06 336 VAL B 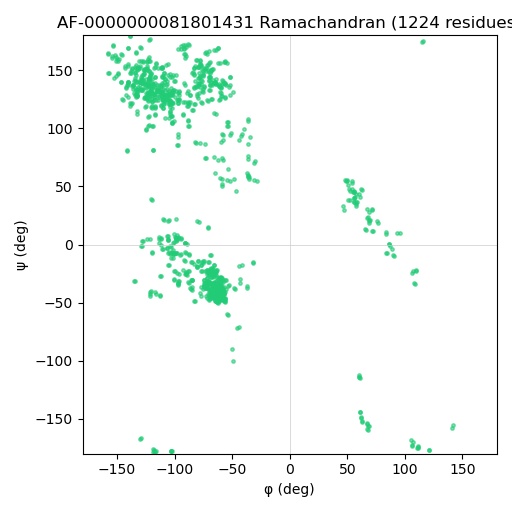C 1
ATOM 7456 O O . VAL B 1 336 ? 11.727 -19.828 -20.234 1 78.06 336 VAL B O 1
ATOM 7459 N N . GLN B 1 337 ? 10.406 -21.203 -19.078 1 73.56 337 GLN B N 1
ATOM 7460 C CA . GLN B 1 337 ? 9.297 -20.25 -19.062 1 73.56 337 GLN B CA 1
ATOM 7461 C C . GLN B 1 337 ? 9.609 -19.062 -18.156 1 73.56 337 GLN B C 1
ATOM 7463 O O . GLN B 1 337 ? 9.242 -17.922 -18.469 1 73.56 337 GLN B O 1
ATOM 7468 N N . LYS B 1 338 ? 10.305 -19.328 -17.094 1 75.56 338 LYS B N 1
ATOM 7469 C CA . LYS B 1 338 ? 10.617 -18.266 -16.141 1 75.56 338 LYS B CA 1
ATOM 7470 C C . LYS B 1 338 ? 11.953 -17.594 -16.484 1 75.56 338 LYS B C 1
ATOM 7472 O O . LYS B 1 338 ? 12.266 -16.531 -15.945 1 75.56 338 LYS B O 1
ATOM 7477 N N . ASN B 1 339 ? 12.664 -18.25 -17.328 1 83 339 ASN B N 1
ATOM 7478 C CA . ASN B 1 339 ? 13.984 -17.766 -17.719 1 83 339 ASN B CA 1
ATOM 7479 C C . ASN B 1 339 ? 14.883 -17.562 -16.5 1 83 339 ASN B C 1
ATOM 7481 O O . ASN B 1 339 ? 15.492 -16.516 -16.328 1 83 339 ASN B O 1
ATOM 7485 N N . THR B 1 340 ? 14.875 -18.531 -15.641 1 85.81 340 THR B N 1
ATOM 7486 C CA . THR B 1 340 ? 15.672 -18.469 -14.422 1 85.81 340 THR B CA 1
ATOM 7487 C C . THR B 1 340 ? 16.547 -19.703 -14.281 1 85.81 340 THR B C 1
ATOM 7489 O O . THR B 1 340 ? 16.172 -20.781 -14.75 1 85.81 340 THR B O 1
ATOM 7492 N N . TRP B 1 341 ? 17.766 -19.531 -13.664 1 88.75 341 TRP B N 1
ATOM 7493 C CA . TRP B 1 341 ? 18.688 -20.625 -13.367 1 88.75 341 TRP B CA 1
ATOM 7494 C C . TRP B 1 341 ? 18.672 -20.938 -11.875 1 88.75 341 TRP B C 1
ATOM 7496 O O . TRP B 1 341 ? 18.688 -20.047 -11.039 1 88.75 341 TRP B O 1
ATOM 7506 N N . THR B 1 342 ? 18.547 -22.172 -11.625 1 86.31 342 THR B N 1
ATOM 7507 C CA . THR B 1 342 ? 18.625 -22.641 -10.242 1 86.31 342 THR B CA 1
ATOM 7508 C C . THR B 1 342 ? 19.766 -23.641 -10.086 1 86.31 342 THR B C 1
ATOM 7510 O O . THR B 1 342 ? 19.953 -24.531 -10.922 1 86.31 342 THR B O 1
ATOM 7513 N N . GLU B 1 343 ? 20.562 -23.438 -9.07 1 88.75 343 GLU B N 1
ATOM 7514 C CA . GLU B 1 343 ? 21.656 -24.375 -8.805 1 88.75 343 GLU B CA 1
ATOM 7515 C C . GLU B 1 343 ? 21.188 -25.547 -7.941 1 88.75 343 GLU B C 1
ATOM 7517 O O . GLU B 1 343 ? 20.516 -25.344 -6.93 1 88.75 343 GLU B O 1
ATOM 7522 N N . LEU B 1 344 ? 21.5 -26.734 -8.445 1 87.5 344 LEU B N 1
ATOM 7523 C CA . LEU B 1 344 ? 21.188 -27.953 -7.699 1 87.5 344 LEU B CA 1
ATOM 7524 C C . LEU B 1 344 ? 22.438 -28.516 -7.031 1 87.5 344 LEU B C 1
ATOM 7526 O O . LEU B 1 344 ? 23.5 -27.875 -7.055 1 87.5 344 LEU B O 1
ATOM 7530 N N . GLY B 1 345 ? 22.344 -29.641 -6.348 1 86.5 345 GLY B N 1
ATOM 7531 C CA . GLY B 1 345 ? 23.484 -30.234 -5.676 1 86.5 345 GLY B CA 1
ATOM 7532 C C . GLY B 1 345 ? 24.625 -30.578 -6.621 1 86.5 345 GLY B C 1
ATOM 7533 O O . GLY B 1 345 ? 24.406 -31.156 -7.688 1 86.5 345 GLY B O 1
ATOM 7534 N N . PRO B 1 346 ? 25.828 -30.188 -6.328 1 92.25 346 PRO B N 1
ATOM 7535 C CA . PRO B 1 346 ? 26.953 -30.469 -7.215 1 92.25 346 PRO B CA 1
ATOM 7536 C C . PRO B 1 346 ? 27.312 -31.953 -7.281 1 92.25 346 PRO B C 1
ATOM 7538 O O . PRO B 1 346 ? 27.031 -32.688 -6.336 1 92.25 346 PRO B O 1
ATOM 7541 N N . MET B 1 347 ? 27.828 -32.406 -8.383 1 93.5 347 MET B N 1
ATOM 7542 C CA . MET B 1 347 ? 28.312 -33.75 -8.539 1 93.5 347 MET B CA 1
ATOM 7543 C C . MET B 1 347 ? 29.453 -34.062 -7.57 1 93.5 347 MET B C 1
ATOM 7545 O O . MET B 1 347 ? 30.156 -33.125 -7.145 1 93.5 347 MET B O 1
ATOM 7549 N N . PRO B 1 348 ? 29.625 -35.281 -7.301 1 90.44 348 PRO B N 1
ATOM 7550 C CA . PRO B 1 348 ? 30.719 -35.656 -6.414 1 90.44 348 PRO B CA 1
ATOM 7551 C C . PRO B 1 348 ? 32.094 -35.344 -7.023 1 90.44 348 PRO B C 1
ATOM 7553 O O . PRO B 1 348 ? 33.031 -35 -6.305 1 90.44 348 PRO B O 1
ATOM 7556 N N . VAL B 1 349 ? 32.188 -35.469 -8.297 1 92.81 349 VAL B N 1
ATOM 7557 C CA . VAL B 1 349 ? 33.438 -35.25 -8.992 1 92.81 349 VAL B CA 1
ATOM 7558 C C . VAL B 1 349 ? 33.219 -34.281 -10.164 1 92.81 349 VAL B C 1
ATOM 7560 O O . VAL B 1 349 ? 32.25 -34.438 -10.93 1 92.81 349 VAL B O 1
ATOM 7563 N N . ALA B 1 350 ? 34.188 -33.281 -10.203 1 94.94 350 ALA B N 1
ATOM 7564 C CA . ALA B 1 350 ? 34.094 -32.375 -11.336 1 94.94 350 ALA B CA 1
ATOM 7565 C C . ALA B 1 350 ? 34.438 -33.094 -12.641 1 94.94 350 ALA B C 1
ATOM 7567 O O . ALA B 1 350 ? 35.375 -33.906 -12.688 1 94.94 350 ALA B O 1
ATOM 7568 N N . ARG B 1 351 ? 33.688 -32.781 -13.648 1 95.69 351 ARG B N 1
ATOM 7569 C CA . ARG B 1 351 ? 33.938 -33.5 -14.898 1 95.69 351 ARG B CA 1
ATOM 7570 C C . ARG B 1 351 ? 33.531 -32.656 -16.109 1 95.69 351 ARG B C 1
ATOM 7572 O O . ARG B 1 351 ? 32.594 -31.891 -16.031 1 95.69 351 ARG B O 1
ATOM 7579 N N . SER B 1 352 ? 34.312 -32.812 -17.109 1 95.81 352 SER B N 1
ATOM 7580 C CA . SER B 1 352 ? 34 -32.312 -18.438 1 95.81 352 SER B CA 1
ATOM 7581 C C . SER B 1 352 ? 34.031 -33.438 -19.469 1 95.81 352 SER B C 1
ATOM 7583 O O . SER B 1 352 ? 34.562 -34.5 -19.219 1 95.81 352 SER B O 1
ATOM 7585 N N . GLY B 1 353 ? 33.312 -33.219 -20.625 1 95.94 353 GLY B N 1
ATOM 7586 C CA . GLY B 1 353 ? 33.188 -34.281 -21.625 1 95.94 353 GLY B CA 1
ATOM 7587 C C . GLY B 1 353 ? 32.375 -35.469 -21.156 1 95.94 353 GLY B C 1
ATOM 7588 O O . GLY B 1 353 ? 32.625 -36.594 -21.531 1 95.94 353 GLY B O 1
ATOM 7589 N N . LEU B 1 354 ? 31.422 -35.188 -20.281 1 95.69 354 LEU B N 1
ATOM 7590 C CA . LEU B 1 354 ? 30.547 -36.219 -19.703 1 95.69 354 LEU B CA 1
ATOM 7591 C C . LEU B 1 354 ? 29.266 -36.344 -20.531 1 95.69 354 LEU B C 1
ATOM 7593 O O . LEU B 1 354 ? 29.031 -35.594 -21.469 1 95.69 354 LEU B O 1
ATOM 7597 N N . GLY B 1 355 ? 28.453 -37.375 -20.203 1 95.38 355 GLY B N 1
ATOM 7598 C CA . GLY B 1 355 ? 27.109 -37.562 -20.734 1 95.38 355 GLY B CA 1
ATOM 7599 C C . GLY B 1 355 ? 26.047 -37.5 -19.641 1 95.38 355 GLY B C 1
ATOM 7600 O O . GLY B 1 355 ? 26.281 -37.938 -18.516 1 95.38 355 GLY B O 1
ATOM 7601 N N . ALA B 1 356 ? 24.984 -36.969 -19.984 1 94.62 356 ALA B N 1
ATOM 7602 C CA . ALA B 1 356 ? 23.859 -36.906 -19.047 1 94.62 356 ALA B CA 1
ATOM 7603 C C . ALA B 1 356 ? 22.547 -37.25 -19.766 1 94.62 356 ALA B C 1
ATOM 7605 O O . ALA B 1 356 ? 22.312 -36.781 -20.875 1 94.62 356 ALA B O 1
ATOM 7606 N N . VAL B 1 357 ? 21.688 -38.062 -19.172 1 91.88 357 VAL B N 1
ATOM 7607 C CA . VAL B 1 357 ? 20.406 -38.406 -19.766 1 91.88 357 VAL B CA 1
ATOM 7608 C C . VAL B 1 357 ? 19.375 -38.656 -18.656 1 91.88 357 VAL B C 1
ATOM 7610 O O . VAL B 1 357 ? 19.75 -39 -17.531 1 91.88 357 VAL B O 1
ATOM 7613 N N . PHE B 1 358 ? 18.234 -38.531 -19.016 1 88.31 358 PHE B N 1
ATOM 7614 C CA . PHE B 1 358 ? 17.141 -38.969 -18.141 1 88.31 358 PHE B CA 1
ATOM 7615 C C . PHE B 1 358 ? 16.672 -40.375 -18.516 1 88.31 358 PHE B C 1
ATOM 7617 O O . PHE B 1 358 ? 16.422 -40.656 -19.688 1 88.31 358 PHE B O 1
ATOM 7624 N N . LEU B 1 359 ? 16.703 -41.156 -17.594 1 85.12 359 LEU B N 1
ATOM 7625 C CA . LEU B 1 359 ? 16.188 -42.5 -17.734 1 85.12 359 LEU B CA 1
ATOM 7626 C C . LEU B 1 359 ? 15.141 -42.812 -16.656 1 85.12 359 LEU B C 1
ATOM 7628 O O . LEU B 1 359 ? 15.445 -42.781 -15.469 1 85.12 359 LEU B O 1
ATOM 7632 N N . ARG B 1 360 ? 13.93 -43.094 -17.141 1 75.44 360 ARG B N 1
ATOM 7633 C CA . ARG B 1 360 ? 12.805 -43.375 -16.25 1 75.44 360 ARG B CA 1
ATOM 7634 C C . ARG B 1 360 ? 12.641 -42.281 -15.203 1 75.44 360 ARG B C 1
ATOM 7636 O O . ARG B 1 360 ? 12.523 -42.562 -14.016 1 75.44 360 ARG B O 1
ATOM 7643 N N . GLY B 1 361 ? 12.883 -41.094 -15.711 1 75.38 361 GLY B N 1
ATOM 7644 C CA . GLY B 1 361 ? 12.625 -39.938 -14.867 1 75.38 361 GLY B CA 1
ATOM 7645 C C . GLY B 1 361 ? 13.805 -39.562 -13.992 1 75.38 361 GLY B C 1
ATOM 7646 O O . GLY B 1 361 ? 13.758 -38.531 -13.281 1 75.38 361 GLY B O 1
ATOM 7647 N N . SER B 1 362 ? 14.82 -40.281 -14.07 1 83.69 362 SER B N 1
ATOM 7648 C CA . SER B 1 362 ? 15.992 -40 -13.25 1 83.69 362 SER B CA 1
ATOM 7649 C C . SER B 1 362 ? 17.156 -39.5 -14.117 1 83.69 362 SER B C 1
ATOM 7651 O O . SER B 1 362 ? 17.359 -40 -15.227 1 83.69 362 SER B O 1
ATOM 7653 N N . LEU B 1 363 ? 17.875 -38.625 -13.531 1 89.94 363 LEU B N 1
ATOM 7654 C CA . LEU B 1 363 ? 19.016 -38.062 -14.242 1 89.94 363 LEU B CA 1
ATOM 7655 C C . LEU B 1 363 ? 20.281 -38.906 -13.992 1 89.94 363 LEU B C 1
ATOM 7657 O O . LEU B 1 363 ? 20.688 -39.062 -12.844 1 89.94 363 LEU B O 1
ATOM 7661 N N . TYR B 1 364 ? 20.844 -39.438 -15 1 93.62 364 TYR B N 1
ATOM 7662 C CA . TYR B 1 364 ? 22.094 -40.188 -14.961 1 93.62 364 TYR B CA 1
ATOM 7663 C C . TYR B 1 364 ? 23.234 -39.406 -15.602 1 93.62 364 TYR B C 1
ATOM 7665 O O . TYR B 1 364 ? 23.047 -38.781 -16.656 1 93.62 364 TYR B O 1
ATOM 7673 N N . VAL B 1 365 ? 24.297 -39.375 -14.938 1 96.25 365 VAL B N 1
ATOM 7674 C CA . VAL B 1 365 ? 25.516 -38.75 -15.453 1 96.25 365 VAL B CA 1
ATOM 7675 C C . VAL B 1 365 ? 26.641 -39.781 -15.539 1 96.25 365 VAL B C 1
ATOM 7677 O O . VAL B 1 365 ? 26.875 -40.531 -14.578 1 96.25 365 VAL B O 1
ATOM 7680 N N . VAL B 1 366 ? 27.344 -39.781 -16.656 1 96.75 366 VAL B N 1
ATOM 7681 C CA . VAL B 1 366 ? 28.297 -40.875 -16.844 1 96.75 366 VAL B CA 1
ATOM 7682 C C . VAL B 1 366 ? 29.578 -40.344 -17.484 1 96.75 366 VAL B C 1
ATOM 7684 O O . VAL B 1 366 ? 29.531 -39.5 -18.391 1 96.75 366 VAL B O 1
ATOM 7687 N N . GLY B 1 367 ? 30.781 -40.875 -17 1 96.88 367 GLY B N 1
ATOM 7688 C CA . GLY B 1 367 ? 32.094 -40.656 -17.609 1 96.88 367 GLY B CA 1
ATOM 7689 C C . GLY B 1 367 ? 32.562 -39.219 -17.5 1 96.88 367 GLY B C 1
ATOM 7690 O O . GLY B 1 367 ? 32.156 -38.5 -16.562 1 96.88 367 GLY B O 1
ATOM 7691 N N . GLY B 1 368 ? 33.531 -38.875 -18.422 1 96.19 368 GLY B N 1
ATOM 7692 C CA . GLY B 1 368 ? 34.094 -37.562 -18.438 1 96.19 368 GLY B CA 1
ATOM 7693 C C . GLY B 1 368 ? 35.562 -37.562 -18 1 96.19 368 GLY B C 1
ATOM 7694 O O . GLY B 1 368 ? 36.188 -38.594 -17.859 1 96.19 368 GLY B O 1
ATOM 7695 N N . ARG B 1 369 ? 36.031 -36.312 -17.906 1 95.88 369 ARG B N 1
ATOM 7696 C CA . ARG B 1 369 ? 37.406 -36.094 -17.531 1 95.88 369 ARG B CA 1
ATOM 7697 C C . ARG B 1 369 ? 37.5 -35 -16.469 1 95.88 369 ARG B C 1
ATOM 7699 O O . ARG B 1 369 ? 36.781 -34 -16.531 1 95.88 369 ARG B O 1
ATOM 7706 N N . THR B 1 370 ? 38.375 -35.188 -15.547 1 95.31 370 THR B N 1
ATOM 7707 C CA . THR B 1 370 ? 38.625 -34.188 -14.523 1 95.31 370 THR B CA 1
ATOM 7708 C C . THR B 1 370 ? 39.938 -33.438 -14.805 1 95.31 370 THR B C 1
ATOM 7710 O O . THR B 1 370 ? 41 -34.031 -14.797 1 95.31 370 THR B O 1
ATOM 7713 N N . ILE B 1 371 ? 39.719 -32.219 -15.07 1 92.5 371 ILE B N 1
ATOM 7714 C CA . ILE B 1 371 ? 40.844 -31.344 -15.32 1 92.5 371 ILE B CA 1
ATOM 7715 C C . ILE B 1 371 ? 41 -30.359 -14.18 1 92.5 371 ILE B C 1
ATOM 7717 O O . ILE B 1 371 ? 40.031 -29.656 -13.828 1 92.5 371 ILE B O 1
ATOM 7721 N N . HIS B 1 372 ? 42.125 -30.297 -13.57 1 90.38 372 HIS B N 1
ATOM 7722 C CA . HIS B 1 372 ? 42.438 -29.375 -12.5 1 90.38 372 HIS B CA 1
ATOM 7723 C C . HIS B 1 372 ? 43.875 -28.859 -12.648 1 90.38 372 HIS B C 1
ATOM 7725 O O . HIS B 1 372 ? 44.781 -29.609 -13 1 90.38 372 HIS B O 1
ATOM 7731 N N . PRO B 1 373 ? 44.031 -27.562 -12.43 1 85.44 373 PRO B N 1
ATOM 7732 C CA . PRO B 1 373 ? 45.375 -27 -12.617 1 85.44 373 PRO B CA 1
ATOM 7733 C C . PRO B 1 373 ? 46.406 -27.672 -11.734 1 85.44 373 PRO B C 1
ATOM 7735 O O . PRO B 1 373 ? 47.594 -27.781 -12.133 1 85.44 373 PRO B O 1
ATOM 7738 N N . MET B 1 374 ? 46.062 -28.125 -10.578 1 87.81 374 MET B N 1
ATOM 7739 C CA . MET B 1 374 ? 47.062 -28.594 -9.602 1 87.81 374 MET B CA 1
ATOM 7740 C C . MET B 1 374 ? 47.125 -30.125 -9.586 1 87.81 374 MET B C 1
ATOM 7742 O O . MET B 1 374 ? 47.938 -30.703 -8.867 1 87.81 374 MET B O 1
ATOM 7746 N N . HIS B 1 375 ? 46.281 -30.797 -10.273 1 85.19 375 HIS B N 1
ATOM 7747 C CA . HIS B 1 375 ? 46.219 -32.25 -10.234 1 85.19 375 HIS B CA 1
ATOM 7748 C C . HIS B 1 375 ? 46.281 -32.844 -11.641 1 85.19 375 HIS B C 1
ATOM 7750 O O . HIS B 1 375 ? 45.938 -32.156 -12.617 1 85.19 375 HIS B O 1
ATOM 7756 N N . PRO B 1 376 ? 46.688 -34.031 -11.703 1 86.81 376 PRO B N 1
ATOM 7757 C CA . PRO B 1 376 ? 46.75 -34.656 -13.023 1 86.81 376 PRO B CA 1
ATOM 7758 C C . PRO B 1 376 ? 45.375 -34.875 -13.625 1 86.81 376 PRO B C 1
ATOM 7760 O O . PRO B 1 376 ? 44.406 -35.125 -12.891 1 86.81 376 PRO B O 1
ATOM 7763 N N . VAL B 1 377 ? 45.344 -34.844 -14.945 1 90.06 377 VAL B N 1
ATOM 7764 C CA . VAL B 1 377 ? 44.125 -35.094 -15.688 1 90.06 377 VAL B CA 1
ATOM 7765 C C . VAL B 1 377 ? 43.719 -36.562 -15.57 1 90.06 377 VAL B C 1
ATOM 7767 O O . VAL B 1 377 ? 44.562 -37.438 -15.711 1 90.06 377 VAL B O 1
ATOM 7770 N N . ARG B 1 378 ? 42.406 -36.781 -15.266 1 92.19 378 ARG B N 1
ATOM 7771 C CA . ARG B 1 378 ? 41.938 -38.156 -15.086 1 92.19 378 ARG B CA 1
ATOM 7772 C C . ARG B 1 378 ? 40.656 -38.406 -15.852 1 92.19 378 ARG B C 1
ATOM 7774 O O . ARG B 1 378 ? 39.719 -37.625 -15.742 1 92.19 378 ARG B O 1
ATOM 7781 N N . ASP B 1 379 ? 40.625 -39.5 -16.594 1 94.31 379 ASP B N 1
ATOM 7782 C CA . ASP B 1 379 ? 39.406 -39.938 -17.219 1 94.31 379 ASP B CA 1
ATOM 7783 C C . ASP B 1 379 ? 38.562 -40.781 -16.25 1 94.31 379 ASP B C 1
ATOM 7785 O O . ASP B 1 379 ? 39.094 -41.5 -15.43 1 94.31 379 ASP B O 1
ATOM 7789 N N . LEU B 1 380 ? 37.312 -40.688 -16.391 1 94.69 380 LEU B N 1
ATOM 7790 C CA . LEU B 1 380 ? 36.438 -41.281 -15.391 1 94.69 380 LEU B CA 1
ATOM 7791 C C . LEU B 1 380 ? 35.594 -42.406 -16 1 94.69 380 LEU B C 1
ATOM 7793 O O . LEU B 1 380 ? 35.312 -42.375 -17.203 1 94.69 380 LEU B O 1
ATOM 7797 N N . SER B 1 381 ? 35.156 -43.344 -15.164 1 96.12 381 SER B N 1
ATOM 7798 C CA . SER B 1 381 ? 34.219 -44.406 -15.523 1 96.12 381 SER B CA 1
ATOM 7799 C C . SER B 1 381 ? 32.969 -44.375 -14.664 1 96.12 381 SER B C 1
ATOM 7801 O O . SER B 1 381 ? 32.094 -45.188 -14.836 1 96.12 381 SER B O 1
ATOM 7803 N N . SER B 1 382 ? 32.844 -43.469 -13.867 1 94.94 382 SER B N 1
ATOM 7804 C CA . SER B 1 382 ? 31.781 -43.469 -12.852 1 94.94 382 SER B CA 1
ATOM 7805 C C . SER B 1 382 ? 30.438 -43.125 -13.453 1 94.94 382 SER B C 1
ATOM 7807 O O . SER B 1 382 ? 30.344 -42.312 -14.398 1 94.94 382 SER B O 1
ATOM 7809 N N . LEU B 1 383 ? 29.406 -43.719 -12.961 1 95.94 383 LEU B N 1
ATOM 7810 C CA . LEU B 1 383 ? 28 -43.406 -13.227 1 95.94 383 LEU B CA 1
ATOM 7811 C C . LEU B 1 383 ? 27.312 -42.906 -11.969 1 95.94 383 LEU B C 1
ATOM 7813 O O . LEU B 1 383 ? 27.344 -43.562 -10.922 1 95.94 383 LEU B O 1
ATOM 7817 N N . SER B 1 384 ? 26.734 -41.719 -12.07 1 95.38 384 SER B N 1
ATOM 7818 C CA . SER B 1 384 ? 26.062 -41.125 -10.93 1 95.38 384 SER B CA 1
ATOM 7819 C C . SER B 1 384 ? 24.594 -40.875 -11.219 1 95.38 384 SER B C 1
ATOM 7821 O O . SER B 1 384 ? 24.234 -40.5 -12.336 1 95.38 384 SER B O 1
ATOM 7823 N N . LEU B 1 385 ? 23.828 -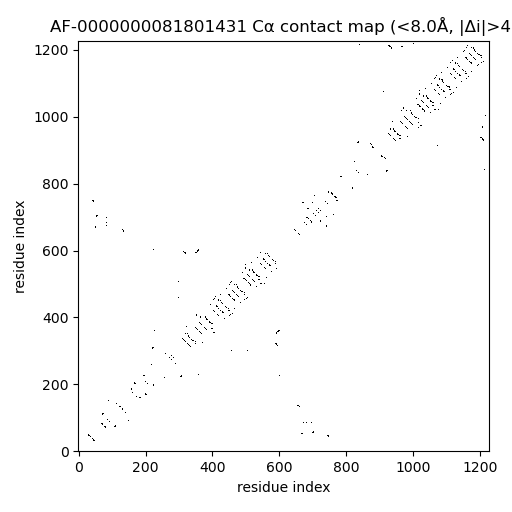41.094 -10.234 1 93.5 385 LEU B N 1
ATOM 7824 C CA . LEU B 1 385 ? 22.391 -40.875 -10.281 1 93.5 385 LEU B CA 1
ATOM 7825 C C . LEU B 1 385 ? 21.969 -39.75 -9.328 1 93.5 385 LEU B C 1
ATOM 7827 O O . LEU B 1 385 ? 22.375 -39.75 -8.164 1 93.5 385 LEU B O 1
ATOM 7831 N N . TYR B 1 386 ? 21.188 -38.875 -9.844 1 90.06 386 TYR B N 1
ATOM 7832 C CA . TYR B 1 386 ? 20.781 -37.75 -9.023 1 90.06 386 TYR B CA 1
ATOM 7833 C C . TYR B 1 386 ? 19.422 -38 -8.367 1 90.06 386 TYR B C 1
ATOM 7835 O O . TYR B 1 386 ? 18.469 -38.438 -9.031 1 90.06 386 TYR B O 1
ATOM 7843 N N . ASN B 1 387 ? 19.406 -37.75 -7.133 1 80.94 387 ASN B N 1
ATOM 7844 C CA . ASN B 1 387 ? 18.172 -37.812 -6.359 1 80.94 387 ASN B CA 1
ATOM 7845 C C . ASN B 1 387 ? 17.609 -36.406 -6.09 1 80.94 387 ASN B C 1
ATOM 7847 O O . ASN B 1 387 ? 18.172 -35.656 -5.293 1 80.94 387 ASN B O 1
ATOM 7851 N N . TYR B 1 388 ? 16.516 -36.125 -6.703 1 74.94 388 TYR B N 1
ATOM 7852 C CA . TYR B 1 388 ? 15.945 -34.781 -6.598 1 74.94 388 TYR B CA 1
ATOM 7853 C C . TYR B 1 388 ? 15.359 -34.562 -5.211 1 74.94 388 TYR B C 1
ATOM 7855 O O . TYR B 1 388 ? 15.297 -33.406 -4.734 1 74.94 388 TYR B O 1
ATOM 7863 N N . ALA B 1 389 ? 14.914 -35.562 -4.578 1 68.81 389 ALA B N 1
ATOM 7864 C CA . ALA B 1 389 ? 14.25 -35.438 -3.283 1 68.81 389 ALA B CA 1
ATOM 7865 C C . ALA B 1 389 ? 15.203 -34.906 -2.225 1 68.81 389 ALA B C 1
ATOM 7867 O O . ALA B 1 389 ? 14.859 -34 -1.465 1 68.81 389 ALA B O 1
ATOM 7868 N N . ASP B 1 390 ? 16.328 -35.406 -2.221 1 75.25 390 ASP B N 1
ATOM 7869 C CA . ASP B 1 390 ? 17.281 -34.969 -1.201 1 75.25 390 ASP B CA 1
ATOM 7870 C C . ASP B 1 390 ? 18.438 -34.188 -1.821 1 75.25 390 ASP B C 1
ATOM 7872 O O . ASP B 1 390 ? 19.406 -33.875 -1.137 1 75.25 390 ASP B O 1
ATOM 7876 N N . ARG B 1 391 ? 18.344 -33.938 -3.084 1 81.31 391 ARG B N 1
ATOM 7877 C CA . ARG B 1 391 ? 19.344 -33.156 -3.814 1 81.31 391 ARG B CA 1
ATOM 7878 C C . ARG B 1 391 ? 20.734 -33.781 -3.637 1 81.31 391 ARG B C 1
ATOM 7880 O O . ARG B 1 391 ? 21.703 -33.062 -3.348 1 81.31 391 ARG B O 1
ATOM 7887 N N . SER B 1 392 ? 20.719 -35.031 -3.789 1 86.69 392 SER B N 1
ATOM 7888 C CA . SER B 1 392 ? 21.984 -35.75 -3.604 1 86.69 392 SER B CA 1
ATOM 7889 C C . SER B 1 392 ? 22.266 -36.688 -4.77 1 86.69 392 SER B C 1
ATOM 7891 O O . SER B 1 392 ? 21.406 -36.906 -5.625 1 86.69 392 SER B O 1
ATOM 7893 N N . TRP B 1 393 ? 23.562 -37.25 -4.777 1 92.19 393 TRP B N 1
ATOM 7894 C CA . TRP B 1 393 ? 23.984 -38.156 -5.852 1 92.19 393 TRP B CA 1
ATOM 7895 C C . TRP B 1 393 ? 24.25 -39.562 -5.316 1 92.19 393 TRP B C 1
ATOM 7897 O O . TRP B 1 393 ? 24.828 -39.719 -4.23 1 92.19 393 TRP B O 1
ATOM 7907 N N . ARG B 1 394 ? 23.812 -40.469 -6.035 1 92.56 394 ARG B N 1
ATOM 7908 C CA . ARG B 1 394 ? 24.125 -41.844 -5.754 1 92.56 394 ARG B CA 1
ATOM 7909 C C . ARG B 1 394 ? 25.031 -42.438 -6.832 1 92.56 394 ARG B C 1
ATOM 7911 O O . ARG B 1 394 ? 24.797 -42.219 -8.023 1 92.56 394 ARG B O 1
ATOM 7918 N N . GLU B 1 395 ? 26.047 -43.219 -6.375 1 93.75 395 GLU B N 1
ATOM 7919 C CA . GLU B 1 395 ? 26.953 -43.844 -7.34 1 93.75 395 GLU B CA 1
ATOM 7920 C C . GLU B 1 395 ? 26.453 -45.188 -7.777 1 93.75 395 GLU B C 1
ATOM 7922 O O . GLU B 1 395 ? 26.047 -46 -6.945 1 93.75 395 GLU B O 1
ATOM 7927 N N . CYS B 1 396 ? 26.406 -45.438 -9.047 1 95.12 396 CYS B N 1
ATOM 7928 C CA . CYS B 1 396 ? 26.062 -46.719 -9.633 1 95.12 396 CYS B CA 1
ATOM 7929 C C . CYS B 1 396 ? 27.297 -47.438 -10.117 1 95.12 396 CYS B C 1
ATOM 7931 O O . CYS B 1 396 ? 28.422 -47 -9.883 1 95.12 396 CYS B O 1
ATOM 7933 N N . LYS B 1 397 ? 26.984 -48.594 -10.703 1 96.12 397 LYS B N 1
ATOM 7934 C CA . LYS B 1 397 ? 28.109 -49.375 -11.211 1 96.12 397 LYS B CA 1
ATOM 7935 C C . LYS B 1 397 ? 28.875 -48.594 -12.289 1 96.12 397 LYS B C 1
ATOM 7937 O O . LYS B 1 397 ? 28.266 -48 -13.164 1 96.12 397 LYS B O 1
ATOM 7942 N N . SER B 1 398 ? 30.188 -48.656 -12.18 1 96.44 398 SER B N 1
ATOM 7943 C CA . SER B 1 398 ? 31.031 -47.906 -13.117 1 96.44 398 SER B CA 1
ATOM 7944 C C . SER B 1 398 ? 31.125 -48.625 -14.461 1 96.44 398 SER B C 1
ATOM 7946 O O . SER B 1 398 ? 30.922 -49.844 -14.531 1 96.44 398 SER B O 1
ATOM 7948 N N . LEU B 1 399 ? 31.391 -47.875 -15.406 1 95.88 399 LEU B N 1
ATOM 7949 C CA . LEU B 1 399 ? 31.703 -48.406 -16.719 1 95.88 399 LEU B CA 1
ATOM 7950 C C . LEU B 1 399 ? 32.875 -49.375 -16.641 1 95.88 399 LEU B C 1
ATOM 7952 O O . LEU B 1 399 ? 33.719 -49.25 -15.75 1 95.88 399 LEU B O 1
ATOM 7956 N N . GLN B 1 400 ? 32.938 -50.219 -17.578 1 94.31 400 GLN B N 1
ATOM 7957 C CA . GLN B 1 400 ? 34.062 -51.125 -17.672 1 94.31 400 GLN B CA 1
ATOM 7958 C C . GLN B 1 400 ? 35.312 -50.375 -18.156 1 94.31 400 GLN B C 1
ATOM 7960 O O . GLN B 1 400 ? 36.438 -50.719 -17.734 1 94.31 400 GLN B O 1
ATOM 7965 N N . GLN B 1 401 ? 35.156 -49.469 -19.016 1 94.12 401 GLN B N 1
ATOM 7966 C CA . GLN B 1 401 ? 36.25 -48.625 -19.578 1 94.12 401 GLN B CA 1
ATOM 7967 C C . GLN B 1 401 ? 36 -47.156 -19.297 1 94.12 401 GLN B C 1
ATOM 7969 O O . GLN B 1 401 ? 34.875 -46.688 -19.422 1 94.12 401 GLN B O 1
ATOM 7974 N N . LYS B 1 402 ? 37.125 -46.438 -18.906 1 95.81 402 LYS B N 1
ATOM 7975 C CA . LYS B 1 402 ? 37 -45 -18.781 1 95.81 402 LYS B CA 1
ATOM 7976 C C . LYS B 1 402 ? 36.719 -44.344 -20.125 1 95.81 402 LYS B C 1
ATOM 7978 O O . LYS B 1 402 ? 37.25 -44.75 -21.156 1 95.81 402 LYS B O 1
ATOM 7983 N N . ARG B 1 403 ? 35.844 -43.406 -20.078 1 96.38 403 ARG B N 1
ATOM 7984 C CA . ARG B 1 403 ? 35.438 -42.75 -21.312 1 96.38 403 ARG B CA 1
ATOM 7985 C C . ARG B 1 403 ? 35.25 -41.25 -21.109 1 96.38 403 ARG B C 1
ATOM 7987 O O . ARG B 1 403 ? 34.562 -40.844 -20.156 1 96.38 403 ARG B O 1
ATOM 7994 N N . ASN B 1 404 ? 35.875 -40.5 -21.906 1 95.94 404 ASN B N 1
ATOM 7995 C CA . ASN B 1 404 ? 35.531 -39.062 -22.016 1 95.94 404 ASN B CA 1
ATOM 7996 C C . ASN B 1 404 ? 35.188 -38.688 -23.453 1 95.94 404 ASN B C 1
ATOM 7998 O O . ASN B 1 404 ? 35.469 -39.438 -24.391 1 95.94 404 ASN B O 1
ATOM 8002 N N . ARG B 1 405 ? 34.344 -37.656 -23.609 1 96.12 405 ARG B N 1
ATOM 8003 C CA . ARG B 1 405 ? 33.875 -37.219 -24.922 1 96.12 405 ARG B CA 1
ATOM 8004 C C . ARG B 1 405 ? 33.188 -38.344 -25.672 1 96.12 405 ARG B C 1
ATOM 8006 O O . ARG B 1 405 ? 33.438 -38.562 -26.859 1 96.12 405 ARG B O 1
ATOM 8013 N N . MET B 1 406 ? 32.375 -39.062 -24.953 1 95.5 406 MET B N 1
ATOM 8014 C CA . MET B 1 406 ? 31.625 -40.188 -25.5 1 95.5 406 MET B CA 1
ATOM 8015 C C . MET B 1 406 ? 30.203 -39.75 -25.875 1 95.5 406 MET B C 1
ATOM 8017 O O . MET B 1 406 ? 29.781 -38.625 -25.531 1 95.5 406 MET B O 1
ATOM 8021 N N . GLY B 1 407 ? 29.484 -40.625 -26.625 1 95.88 407 GLY B N 1
ATOM 8022 C CA . GLY B 1 407 ? 28.062 -40.469 -26.828 1 95.88 407 GLY B CA 1
ATOM 8023 C C . GLY B 1 407 ? 27.234 -41.219 -25.797 1 95.88 407 GLY B C 1
ATOM 8024 O O . GLY B 1 407 ? 27.594 -42.312 -25.406 1 95.88 407 GLY B O 1
ATOM 8025 N N . VAL B 1 408 ? 26.188 -40.562 -25.359 1 95.5 408 VAL B N 1
ATOM 8026 C CA . VAL B 1 408 ? 25.297 -41.219 -24.391 1 95.5 408 VAL B CA 1
ATOM 8027 C C . VAL B 1 408 ? 23.859 -41.062 -24.844 1 95.5 408 VAL B C 1
ATOM 8029 O O . VAL B 1 408 ? 23.438 -40 -25.281 1 95.5 408 VAL B O 1
ATOM 8032 N N . CYS B 1 409 ? 23.078 -42.094 -24.781 1 93.38 409 CYS B N 1
ATOM 8033 C CA . CYS B 1 409 ? 21.672 -42 -25.125 1 93.38 409 CYS B CA 1
ATOM 8034 C C . CYS B 1 409 ? 20.875 -43.125 -24.469 1 93.38 409 CYS B C 1
ATOM 8036 O O . CYS B 1 409 ? 21.469 -44.094 -23.953 1 93.38 409 CYS B O 1
ATOM 8038 N N . VAL B 1 410 ? 19.734 -43 -24.438 1 91.62 410 VAL B N 1
ATOM 8039 C CA . VAL B 1 410 ? 18.828 -44.031 -23.906 1 91.62 410 VAL B CA 1
ATOM 8040 C C . VAL B 1 410 ? 18.109 -44.719 -25.047 1 91.62 410 VAL B C 1
ATOM 8042 O O . VAL B 1 410 ? 17.594 -44.062 -25.969 1 91.62 410 VAL B O 1
ATOM 8045 N N . LEU B 1 411 ? 18.156 -46.031 -25.016 1 90.56 411 LEU B N 1
ATOM 8046 C CA . LEU B 1 411 ? 17.469 -46.875 -25.984 1 90.56 411 LEU B CA 1
ATOM 8047 C C . LEU B 1 411 ? 16.719 -48 -25.281 1 90.56 411 LEU B C 1
ATOM 8049 O O . LEU B 1 411 ? 17.328 -48.812 -24.578 1 90.56 411 LEU B O 1
ATOM 8053 N N . ASP B 1 412 ? 15.352 -48.219 -25.516 1 81.62 412 ASP B N 1
ATOM 8054 C CA . ASP B 1 412 ? 14.5 -49.25 -24.922 1 81.62 412 ASP B CA 1
ATOM 8055 C C . ASP B 1 412 ? 14.711 -49.344 -23.406 1 81.62 412 ASP B C 1
ATOM 8057 O O . ASP B 1 412 ? 14.922 -50.406 -22.859 1 81.62 412 ASP B O 1
ATOM 8061 N N . THR B 1 413 ? 14.984 -48.438 -22.609 1 84 413 THR B N 1
ATOM 8062 C CA . THR B 1 413 ? 15.078 -48.312 -21.156 1 84 413 THR B CA 1
ATOM 8063 C C . THR B 1 413 ? 16.516 -48.562 -20.688 1 84 413 THR B C 1
ATOM 8065 O O . THR B 1 413 ? 16.75 -48.812 -19.5 1 84 413 THR B O 1
ATOM 8068 N N . PHE B 1 414 ? 17.359 -48.625 -21.641 1 91.44 414 PHE B N 1
ATOM 8069 C CA . PHE B 1 414 ? 18.766 -48.812 -21.281 1 91.44 414 PHE B CA 1
ATOM 8070 C C . PHE B 1 414 ? 19.578 -47.562 -21.609 1 91.44 414 PHE B C 1
ATOM 8072 O O . PHE B 1 414 ? 19.203 -46.781 -22.5 1 91.44 414 PHE B O 1
ATOM 8079 N N . LEU B 1 415 ? 20.578 -47.438 -20.859 1 94.88 415 LEU B N 1
ATOM 8080 C CA . LEU B 1 415 ? 21.547 -46.375 -21.109 1 94.88 415 LEU B CA 1
ATOM 8081 C C . LEU B 1 415 ? 22.766 -46.906 -21.859 1 94.88 415 LEU B C 1
ATOM 8083 O O . LEU B 1 415 ? 23.297 -47.969 -21.5 1 94.88 415 LEU B O 1
ATOM 8087 N N . TYR B 1 416 ? 23.172 -46.219 -22.891 1 97.12 416 TYR B N 1
ATOM 8088 C CA . TYR B 1 416 ? 24.328 -46.656 -23.688 1 97.12 416 TYR B CA 1
ATOM 8089 C C . TYR B 1 416 ? 25.438 -45.594 -23.641 1 97.12 416 TYR B C 1
ATOM 8091 O O . TYR B 1 416 ? 25.188 -44.406 -23.766 1 97.12 416 TYR B O 1
ATOM 8099 N N . ALA B 1 417 ? 26.594 -46.031 -23.359 1 97.56 417 ALA B N 1
ATOM 8100 C CA . ALA B 1 417 ? 27.812 -45.25 -23.531 1 97.56 417 ALA B CA 1
ATOM 8101 C C . ALA B 1 417 ? 28.562 -45.688 -24.781 1 97.56 417 ALA B C 1
ATOM 8103 O O . ALA B 1 417 ? 29 -46.812 -24.891 1 97.56 417 ALA B O 1
ATOM 8104 N N . VAL B 1 418 ? 28.781 -44.781 -25.641 1 97.88 418 VAL B N 1
ATOM 8105 C CA . VAL B 1 418 ? 29.234 -45.156 -26.984 1 97.88 418 VAL B CA 1
ATOM 8106 C C . VAL B 1 418 ? 30.547 -44.438 -27.297 1 97.88 418 VAL B C 1
ATOM 8108 O O . VAL B 1 418 ? 30.609 -43.188 -27.266 1 97.88 418 VAL B O 1
ATOM 8111 N N . GLY B 1 419 ? 31.547 -45.188 -27.656 1 97.56 419 GLY B N 1
ATOM 8112 C CA . GLY B 1 419 ? 32.812 -44.625 -28.047 1 97.56 419 GLY B CA 1
ATOM 8113 C C . GLY B 1 419 ? 33.469 -43.812 -26.953 1 97.56 419 GLY B C 1
ATOM 8114 O O . GLY B 1 419 ? 33.5 -44.25 -25.781 1 97.56 419 GLY B O 1
ATOM 8115 N N . GLY B 1 420 ? 34.125 -42.75 -27.406 1 96.62 420 GLY B N 1
ATOM 8116 C CA . GLY B 1 420 ? 34.875 -41.906 -26.469 1 96.62 420 GLY B CA 1
ATOM 8117 C C . GLY B 1 420 ? 36.375 -42.094 -26.578 1 96.62 420 GLY B C 1
ATOM 8118 O O . GLY B 1 420 ? 36.875 -42.625 -27.562 1 96.62 420 GLY B O 1
ATOM 8119 N N . VAL B 1 421 ? 36.969 -41.406 -25.578 1 94.94 421 VAL B N 1
ATOM 8120 C CA . VAL B 1 421 ? 38.438 -41.438 -25.547 1 94.94 421 VAL B CA 1
ATOM 8121 C C . VAL B 1 421 ? 38.906 -41.812 -24.156 1 94.94 421 VAL B C 1
ATOM 8123 O O . VAL B 1 421 ? 38.312 -41.406 -23.141 1 94.94 421 VAL B O 1
ATOM 8126 N N . ASP B 1 422 ? 39.844 -42.562 -24.125 1 90.44 422 ASP B N 1
ATOM 8127 C CA . ASP B 1 422 ? 40.531 -42.812 -22.875 1 90.44 422 ASP B CA 1
ATOM 8128 C C . ASP B 1 422 ? 42.031 -42.625 -23.047 1 90.44 422 ASP B C 1
ATOM 8130 O O . ASP B 1 422 ? 42.5 -42 -24.016 1 90.44 422 ASP B O 1
ATOM 8134 N N . ASP B 1 423 ? 42.844 -43.062 -22.094 1 84.44 423 ASP B N 1
ATOM 8135 C CA . ASP B 1 423 ? 44.312 -42.875 -22.094 1 84.44 423 ASP B CA 1
ATOM 8136 C C . ASP B 1 423 ? 44.938 -43.625 -23.266 1 84.44 423 ASP B C 1
ATOM 8138 O O . ASP B 1 423 ? 46.031 -43.25 -23.719 1 84.44 423 ASP B O 1
ATOM 8142 N N . THR B 1 424 ? 44.25 -44.531 -23.703 1 84.75 424 THR B N 1
ATOM 8143 C CA . THR B 1 424 ? 44.812 -45.375 -24.75 1 84.75 424 THR B CA 1
ATOM 8144 C C . THR B 1 424 ? 44.469 -44.812 -26.125 1 84.75 424 THR B C 1
ATOM 8146 O O . THR B 1 424 ? 45.125 -45.125 -27.109 1 84.75 424 THR B O 1
ATOM 8149 N N . GLY B 1 425 ? 43.438 -44.094 -26.234 1 89.19 425 GLY B N 1
ATOM 8150 C CA . GLY B 1 425 ? 43.062 -43.5 -27.516 1 89.19 425 GLY B CA 1
ATOM 8151 C C . GLY B 1 425 ? 41.562 -43.5 -27.734 1 89.19 425 GLY B C 1
ATOM 8152 O O . GLY B 1 425 ? 40.781 -43.531 -26.766 1 89.19 425 GLY B O 1
ATOM 8153 N N . MET B 1 426 ? 41.219 -43.469 -29.062 1 93.75 426 MET B N 1
ATOM 8154 C CA . MET B 1 426 ? 39.781 -43.406 -29.422 1 93.75 426 MET B CA 1
ATOM 8155 C C . MET B 1 426 ? 39.188 -44.812 -29.312 1 93.75 426 MET B C 1
ATOM 8157 O O . MET B 1 426 ? 39.812 -45.812 -29.672 1 93.75 426 MET B O 1
ATOM 8161 N N . LEU B 1 427 ? 38 -44.875 -28.875 1 95.44 427 LEU B N 1
ATOM 8162 C CA . LEU B 1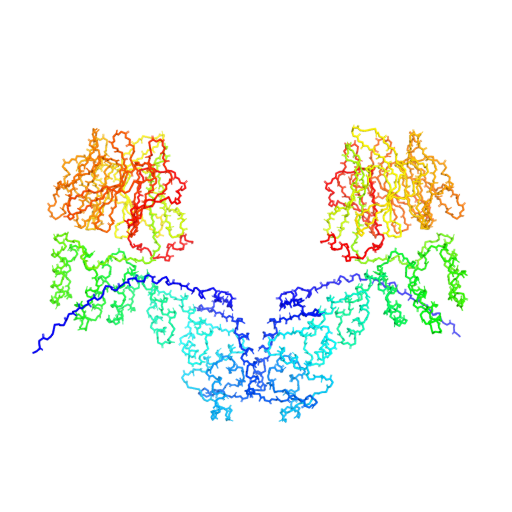 427 ? 37.344 -46.156 -28.609 1 95.44 427 LEU B CA 1
ATOM 8163 C C . LEU B 1 427 ? 36.25 -46.406 -29.641 1 95.44 427 LEU B C 1
ATOM 8165 O O . LEU B 1 427 ? 35.562 -45.5 -30.078 1 95.44 427 LEU B O 1
ATOM 8169 N N . ASP B 1 428 ? 36.031 -47.688 -29.984 1 96.31 428 ASP B N 1
ATOM 8170 C CA . ASP B 1 428 ? 34.875 -48.125 -30.797 1 96.31 428 ASP B CA 1
ATOM 8171 C C . ASP B 1 428 ? 33.906 -48.969 -29.984 1 96.31 428 ASP B C 1
ATOM 8173 O O . ASP B 1 428 ? 32.875 -49.344 -30.484 1 96.31 428 ASP B O 1
ATOM 8177 N N . SER B 1 429 ? 34.219 -49.188 -28.734 1 96.5 429 SER B N 1
ATOM 8178 C CA . SER B 1 429 ? 33.438 -50.062 -27.891 1 96.5 429 SER B CA 1
ATOM 8179 C C . SER B 1 429 ? 32.156 -49.344 -27.391 1 96.5 429 SER B C 1
ATOM 8181 O O . SER B 1 429 ? 32.125 -48.125 -27.328 1 96.5 429 SER B O 1
ATOM 8183 N N . VAL B 1 430 ? 31.141 -50.125 -27.109 1 97.69 430 VAL B N 1
ATOM 8184 C CA . VAL B 1 430 ? 29.859 -49.625 -26.609 1 97.69 430 VAL B CA 1
ATOM 8185 C C . VAL B 1 430 ? 29.422 -50.469 -25.406 1 97.69 430 VAL B C 1
ATOM 8187 O O . VAL B 1 430 ? 29.5 -51.688 -25.406 1 97.69 430 VAL B O 1
ATOM 8190 N N . GLU B 1 431 ? 29 -49.75 -24.375 1 97.62 431 GLU B N 1
ATOM 8191 C CA . GLU B 1 431 ? 28.5 -50.406 -23.156 1 97.62 431 GLU B CA 1
ATOM 8192 C C . GLU B 1 431 ? 27.047 -50.031 -22.891 1 97.62 431 GLU B C 1
ATOM 8194 O O . GLU B 1 431 ? 26.641 -48.875 -23.109 1 97.62 431 GLU B O 1
ATOM 8199 N N . ARG B 1 432 ? 26.312 -50.938 -22.531 1 96.88 432 ARG B N 1
ATOM 8200 C CA . ARG B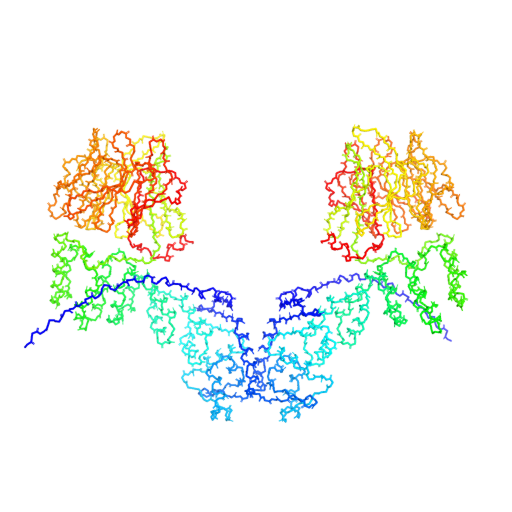 1 432 ? 24.891 -50.781 -22.203 1 96.88 432 ARG B CA 1
ATOM 8201 C C . ARG B 1 432 ? 24.641 -51 -20.719 1 96.88 432 ARG B C 1
ATOM 8203 O O . ARG B 1 432 ? 25.078 -52 -20.141 1 96.88 432 ARG B O 1
ATOM 8210 N N . TYR B 1 433 ? 23.984 -50.094 -20.094 1 95.88 433 TYR B N 1
ATOM 8211 C CA . TYR B 1 433 ? 23.672 -50.125 -18.672 1 95.88 433 TYR B CA 1
ATOM 8212 C C . TYR B 1 433 ? 22.25 -50.594 -18.422 1 95.88 433 TYR B C 1
ATOM 8214 O O . TYR B 1 433 ? 21.297 -50.062 -19.016 1 95.88 433 TYR B O 1
ATOM 8222 N N . GLN B 1 434 ? 22.094 -51.562 -17.609 1 91.56 434 GLN B N 1
ATOM 8223 C CA . GLN B 1 434 ? 20.797 -52.062 -17.156 1 91.56 434 GLN B CA 1
ATOM 8224 C C . GLN B 1 434 ? 20.469 -51.531 -15.758 1 91.56 434 GLN B C 1
ATOM 8226 O O . GLN B 1 434 ? 21 -52.031 -14.766 1 91.56 434 GLN B O 1
ATOM 8231 N N . PRO B 1 435 ? 19.609 -50.656 -15.719 1 88.5 435 PRO B N 1
ATOM 8232 C CA . PRO B 1 435 ? 19.344 -50 -14.43 1 88.5 435 PRO B CA 1
ATOM 8233 C C . PRO B 1 435 ? 18.781 -50.938 -13.383 1 88.5 435 PRO B C 1
ATOM 8235 O O . PRO B 1 435 ? 19.031 -50.781 -12.188 1 88.5 435 PRO B O 1
ATOM 8238 N N . GLU B 1 436 ? 18 -51.875 -13.758 1 85 436 GLU B N 1
ATOM 8239 C CA . GLU B 1 436 ? 17.359 -52.781 -12.82 1 85 436 GLU B CA 1
ATOM 8240 C C . GLU B 1 436 ? 18.391 -53.594 -12.039 1 85 436 GLU B C 1
ATOM 8242 O O . GLU B 1 436 ? 18.219 -53.844 -10.836 1 85 436 GLU B O 1
ATOM 8247 N N . ASP B 1 437 ? 19.469 -53.938 -12.656 1 90.69 437 ASP B N 1
ATOM 8248 C CA . ASP B 1 437 ? 20.484 -54.781 -12.023 1 90.69 437 ASP B CA 1
ATOM 8249 C C . ASP B 1 437 ? 21.75 -54 -11.742 1 90.69 437 ASP B C 1
ATOM 8251 O O . ASP B 1 437 ? 22.703 -54.5 -11.156 1 90.69 437 ASP B O 1
ATOM 8255 N N . ASP B 1 438 ? 21.797 -52.781 -12.141 1 92.94 438 ASP B N 1
ATOM 8256 C CA . ASP B 1 438 ? 22.969 -51.938 -11.969 1 92.94 438 ASP B CA 1
ATOM 8257 C C . ASP B 1 438 ? 24.219 -52.594 -12.539 1 92.94 438 ASP B C 1
ATOM 8259 O O . ASP B 1 438 ? 25.234 -52.75 -11.844 1 92.94 438 ASP B O 1
ATOM 8263 N N . THR B 1 439 ? 24.047 -52.969 -13.758 1 95.25 439 THR B N 1
ATOM 8264 C CA . THR B 1 439 ? 25.156 -53.656 -14.406 1 95.25 439 THR B CA 1
ATOM 8265 C C . THR B 1 439 ? 25.375 -53.094 -15.812 1 95.25 439 THR B C 1
ATOM 8267 O O . THR B 1 439 ? 24.453 -52.594 -16.453 1 95.25 439 THR B O 1
ATOM 8270 N N . TRP B 1 440 ? 26.672 -53.219 -16.25 1 95.81 440 TRP B N 1
ATOM 8271 C CA . TRP B 1 440 ? 27.031 -52.844 -17.609 1 95.81 440 TRP B CA 1
ATOM 8272 C C . TRP B 1 440 ? 27.344 -54.094 -18.453 1 95.81 440 TRP B C 1
ATOM 8274 O O . TRP B 1 440 ? 27.969 -55.031 -17.969 1 95.81 440 TRP B O 1
ATOM 8284 N N . HIS B 1 441 ? 26.906 -54.062 -19.656 1 95.94 441 HIS B N 1
ATOM 8285 C CA . HIS B 1 441 ? 27.203 -55.125 -20.609 1 95.94 441 HIS B CA 1
ATOM 8286 C C . HIS B 1 441 ? 27.781 -54.562 -21.906 1 95.94 441 HIS B C 1
ATOM 8288 O O . HIS B 1 441 ? 27.359 -53.5 -22.359 1 95.94 441 HIS B O 1
ATOM 8294 N N . SER B 1 442 ? 28.734 -55.281 -22.422 1 95.88 442 SER B N 1
ATOM 8295 C CA . SER B 1 442 ? 29.297 -54.875 -23.719 1 95.88 442 SER B CA 1
ATOM 8296 C C . SER B 1 442 ? 28.391 -55.312 -24.875 1 95.88 442 SER B C 1
ATOM 8298 O O . SER B 1 442 ? 27.844 -56.406 -24.859 1 95.88 442 SER B O 1
ATOM 8300 N N . VAL B 1 443 ? 28.25 -54.469 -25.797 1 96.44 443 VAL B N 1
ATOM 8301 C CA . VAL B 1 443 ? 27.531 -54.812 -27.016 1 96.44 443 VAL B CA 1
ATOM 8302 C C . VAL B 1 443 ? 28.469 -54.688 -28.219 1 96.44 443 VAL B C 1
ATOM 8304 O O . VAL B 1 443 ? 29.672 -54.438 -28.062 1 96.44 443 VAL B O 1
ATOM 8307 N N . SER B 1 444 ? 27.922 -54.938 -29.391 1 97.19 444 SER B N 1
ATOM 8308 C CA . SER B 1 444 ? 28.734 -54.875 -30.594 1 97.19 444 SER B CA 1
ATOM 8309 C C . SER B 1 444 ? 29.438 -53.531 -30.734 1 97.19 444 SER B C 1
ATOM 8311 O O . SER B 1 444 ? 28.844 -52.5 -30.484 1 97.19 444 SER B O 1
ATOM 8313 N N . SER B 1 445 ? 30.719 -53.594 -31.125 1 96.94 445 SER B N 1
ATOM 8314 C CA . SER B 1 445 ? 31.5 -52.375 -31.312 1 96.94 445 SER B CA 1
ATOM 8315 C C . SER B 1 445 ? 31.141 -51.688 -32.625 1 96.94 445 SER B C 1
ATOM 8317 O O . SER B 1 445 ? 30.656 -52.312 -33.562 1 96.94 445 SER B O 1
ATOM 8319 N N . MET B 1 446 ? 31.344 -50.438 -32.625 1 96.88 446 MET B N 1
ATOM 8320 C CA . MET B 1 446 ? 31.172 -49.688 -33.844 1 96.88 446 MET B CA 1
ATOM 8321 C C . MET B 1 446 ? 32.188 -50.125 -34.906 1 96.88 446 MET B C 1
ATOM 8323 O O . MET B 1 446 ? 33.156 -50.812 -34.594 1 96.88 446 MET B O 1
ATOM 8327 N N . LYS B 1 447 ? 31.938 -49.688 -36.094 1 95.31 447 LYS B N 1
ATOM 8328 C CA . LYS B 1 447 ? 32.875 -49.969 -37.188 1 95.31 447 LYS B CA 1
ATOM 8329 C C . LYS B 1 447 ? 34.125 -49.125 -37.062 1 95.31 447 LYS B C 1
ATOM 8331 O O . LYS B 1 447 ? 35.219 -49.562 -37.438 1 95.31 447 LYS B O 1
ATOM 8336 N N . GLU B 1 448 ? 33.969 -47.906 -36.625 1 94.31 448 GLU B N 1
ATOM 8337 C CA . GLU B 1 448 ? 35.062 -46.938 -36.438 1 94.31 448 GLU B CA 1
ATOM 8338 C C . GLU B 1 448 ? 35.125 -46.438 -35.031 1 94.31 448 GLU B C 1
ATOM 8340 O O . GLU B 1 448 ? 34.094 -46.188 -34.406 1 94.31 448 GLU B O 1
ATOM 8345 N N . ALA B 1 449 ? 36.406 -46.281 -34.594 1 95.69 449 ALA B N 1
ATOM 8346 C CA . ALA B 1 449 ? 36.531 -45.594 -33.312 1 95.69 449 ALA B CA 1
ATOM 8347 C C . ALA B 1 449 ? 36.156 -44.125 -33.406 1 95.69 449 ALA B C 1
ATOM 8349 O O . ALA B 1 449 ? 36.469 -43.469 -34.375 1 95.69 449 ALA B O 1
ATOM 8350 N N . ARG B 1 450 ? 35.438 -43.688 -32.438 1 96.44 450 ARG B N 1
ATOM 8351 C CA . ARG B 1 450 ? 34.938 -42.312 -32.5 1 96.44 450 ARG B CA 1
ATOM 8352 C C . ARG B 1 450 ? 35.094 -41.625 -31.141 1 96.44 450 ARG B C 1
ATOM 8354 O O . ARG B 1 450 ? 34.562 -42.094 -30.141 1 96.44 450 ARG B O 1
ATOM 8361 N N . GLY B 1 451 ? 35.812 -40.531 -31.094 1 96 451 GLY B N 1
ATOM 8362 C CA . GLY B 1 451 ? 35.812 -39.594 -29.969 1 96 451 GLY B CA 1
ATOM 8363 C C . GLY B 1 451 ? 35.062 -38.312 -30.266 1 96 451 GLY B C 1
ATOM 8364 O O . GLY B 1 451 ? 35.062 -37.844 -31.422 1 96 451 GLY B O 1
ATOM 8365 N N . ALA B 1 452 ? 34.375 -37.719 -29.234 1 95.88 452 ALA B N 1
ATOM 8366 C CA . ALA B 1 452 ? 33.625 -36.5 -29.391 1 95.88 452 ALA B CA 1
ATOM 8367 C C . ALA B 1 452 ? 32.5 -36.656 -30.406 1 95.88 452 ALA B C 1
ATOM 8369 O O . ALA B 1 452 ? 32.312 -35.781 -31.266 1 95.88 452 ALA B O 1
ATOM 8370 N N . LEU B 1 453 ? 31.844 -37.781 -30.344 1 96.06 453 LEU B N 1
ATOM 8371 C CA . LEU B 1 453 ? 30.703 -38.062 -31.219 1 96.06 453 LEU B CA 1
ATOM 8372 C C . LEU B 1 453 ? 29.391 -37.625 -30.562 1 96.06 453 LEU B C 1
ATOM 8374 O O . LEU B 1 453 ? 29.359 -37.344 -29.375 1 96.06 453 LEU B O 1
ATOM 8378 N N . CYS B 1 454 ? 28.328 -37.688 -31.375 1 95.06 454 CYS B N 1
ATOM 8379 C CA . CYS B 1 454 ? 26.969 -37.531 -30.875 1 95.06 454 CYS B CA 1
ATOM 8380 C C . CYS B 1 454 ? 26.203 -38.844 -30.953 1 95.06 454 CYS B C 1
ATOM 8382 O O . CYS B 1 454 ? 26.422 -39.656 -31.859 1 95.06 454 CYS B O 1
ATOM 8384 N N . CYS B 1 455 ? 25.406 -39 -29.984 1 96.12 455 CYS B N 1
ATOM 8385 C CA . CYS B 1 455 ? 24.578 -40.188 -29.984 1 96.12 455 CYS B CA 1
ATOM 8386 C C . CYS B 1 455 ? 23.125 -39.844 -29.688 1 96.12 455 CYS B C 1
ATOM 8388 O O . CYS B 1 455 ? 22.844 -39.125 -28.734 1 96.12 455 CYS B O 1
ATOM 8390 N N . VAL B 1 456 ? 22.219 -40.312 -30.516 1 94.62 456 VAL B N 1
ATOM 8391 C CA . VAL B 1 456 ? 20.781 -40.094 -30.312 1 94.62 456 VAL B CA 1
ATOM 8392 C C . VAL B 1 456 ? 20.016 -41.375 -30.672 1 94.62 456 VAL B C 1
ATOM 8394 O O . VAL B 1 456 ? 20.516 -42.219 -31.406 1 94.62 456 VAL B O 1
ATOM 8397 N N . SER B 1 457 ? 18.953 -41.469 -30.109 1 93.12 457 SER B N 1
ATOM 8398 C CA . SER B 1 457 ? 18.094 -42.594 -30.422 1 93.12 457 SER B CA 1
ATOM 8399 C C . SER B 1 457 ? 16.828 -42.125 -31.156 1 93.12 457 SER B C 1
ATOM 8401 O O . SER B 1 457 ? 16.266 -41.094 -30.812 1 93.12 457 SER B O 1
ATOM 8403 N N . LEU B 1 458 ? 16.516 -42.812 -32.188 1 90.25 458 LEU B N 1
ATOM 8404 C CA . LEU B 1 458 ? 15.336 -42.531 -32.969 1 90.25 458 LEU B CA 1
ATOM 8405 C C . LEU B 1 458 ? 14.719 -43.812 -33.531 1 90.25 458 LEU B C 1
ATOM 8407 O O . LEU B 1 458 ? 15.406 -44.625 -34.156 1 90.25 458 LEU B O 1
ATOM 8411 N N . ASN B 1 459 ? 13.445 -44.031 -33.25 1 86.81 459 ASN B N 1
ATOM 8412 C CA . ASN B 1 459 ? 12.688 -45.188 -33.719 1 86.81 459 ASN B CA 1
ATOM 8413 C C . ASN B 1 459 ? 13.352 -46.5 -33.312 1 86.81 459 ASN B C 1
ATOM 8415 O O . ASN B 1 459 ? 13.508 -47.406 -34.156 1 86.81 459 ASN B O 1
ATOM 8419 N N . ARG B 1 460 ? 13.859 -46.531 -32.125 1 88.94 460 ARG B N 1
ATOM 8420 C CA . ARG B 1 460 ? 14.461 -47.688 -31.484 1 88.94 460 ARG B CA 1
ATOM 8421 C C . ARG B 1 460 ? 15.781 -48.062 -32.156 1 88.94 460 ARG B C 1
ATOM 8423 O O . ARG B 1 460 ? 16.172 -49.25 -32.125 1 88.94 460 ARG B O 1
ATOM 8430 N N . HIS B 1 461 ? 16.25 -47.125 -32.844 1 93.75 461 HIS B N 1
ATOM 8431 C CA . HIS B 1 461 ? 17.641 -47.188 -33.281 1 93.75 461 HIS B CA 1
ATOM 8432 C C . HIS B 1 461 ? 18.5 -46.156 -32.594 1 93.75 461 HIS B C 1
ATOM 8434 O O . HIS B 1 461 ? 18 -45.125 -32.156 1 93.75 461 HIS B O 1
ATOM 8440 N N . MET B 1 462 ? 19.703 -46.5 -32.5 1 95.88 462 MET B N 1
ATOM 8441 C CA . MET B 1 462 ? 20.672 -45.531 -31.984 1 95.88 462 MET B CA 1
ATOM 8442 C C . MET B 1 462 ? 21.625 -45.094 -33.094 1 95.88 462 MET B C 1
ATOM 8444 O O . MET B 1 462 ? 22.078 -45.938 -33.906 1 95.88 462 MET B O 1
ATOM 8448 N N . TYR B 1 463 ? 21.953 -43.844 -33.156 1 96.94 463 TYR B N 1
ATOM 8449 C CA . TYR B 1 463 ? 22.812 -43.281 -34.188 1 96.94 463 TYR B CA 1
ATOM 8450 C C . TYR B 1 463 ? 24.078 -42.719 -33.562 1 96.94 463 TYR B C 1
ATOM 8452 O O . TYR B 1 463 ? 24.016 -41.844 -32.688 1 96.94 463 TYR B O 1
ATOM 8460 N N . ALA B 1 464 ? 25.172 -43.219 -33.906 1 97.81 464 ALA B N 1
ATOM 8461 C CA . ALA B 1 464 ? 26.469 -42.594 -33.594 1 97.81 464 ALA B CA 1
ATOM 8462 C C . ALA B 1 464 ? 26.922 -41.688 -34.719 1 97.81 464 ALA B C 1
ATOM 8464 O O . ALA B 1 464 ? 27.156 -42.156 -35.844 1 97.81 464 ALA B O 1
ATOM 8465 N N . ILE B 1 465 ? 27.156 -40.438 -34.438 1 97.62 465 ILE B N 1
ATOM 8466 C CA . ILE B 1 465 ? 27.281 -39.438 -35.5 1 97.62 465 ILE B CA 1
ATOM 8467 C C . ILE B 1 465 ? 28.609 -38.688 -35.344 1 97.62 465 ILE B C 1
ATOM 8469 O O . ILE B 1 465 ? 28.891 -38.094 -34.312 1 97.62 465 ILE B O 1
ATOM 8473 N N . GLY B 1 466 ? 29.375 -38.688 -36.438 1 97.25 466 GLY B N 1
ATOM 8474 C CA . GLY B 1 466 ? 30.609 -37.906 -36.5 1 97.25 466 GLY B CA 1
ATOM 8475 C C . GLY B 1 466 ? 31.641 -38.344 -35.469 1 97.25 466 GLY B C 1
ATOM 8476 O O . GLY B 1 466 ? 31.766 -39.562 -35.188 1 97.25 466 GLY B O 1
ATOM 8477 N N . GLY B 1 467 ? 32.438 -37.375 -35.031 1 96.38 467 GLY B N 1
ATOM 8478 C CA . GLY B 1 467 ? 33.5 -37.656 -34.094 1 96.38 467 GLY B CA 1
ATOM 8479 C C . GLY B 1 467 ? 34.875 -37.594 -34.75 1 96.38 467 GLY B C 1
ATOM 8480 O O . GLY B 1 467 ? 35.031 -37.031 -35.812 1 96.38 467 GLY B O 1
ATOM 8481 N N . CYS B 1 468 ? 35.781 -38.062 -33.938 1 95.44 468 CYS B N 1
ATOM 8482 C CA . CYS B 1 468 ? 37.156 -38.125 -34.375 1 95.44 468 CYS B CA 1
ATOM 8483 C C . CYS B 1 468 ? 37.781 -39.5 -34.125 1 95.44 468 CYS B C 1
ATOM 8485 O O . CYS B 1 468 ? 37.562 -40.094 -33.094 1 95.44 468 CYS B O 1
ATOM 8487 N N . ASP B 1 469 ? 38.531 -39.906 -35.062 1 92.12 469 ASP B N 1
ATOM 8488 C CA . ASP B 1 469 ? 39.188 -41.219 -34.906 1 92.12 469 ASP B CA 1
ATOM 8489 C C . ASP B 1 469 ? 40.625 -41.094 -34.406 1 92.12 469 ASP B C 1
ATOM 8491 O O . ASP B 1 469 ? 41.344 -42.062 -34.344 1 92.12 469 ASP B O 1
ATOM 8495 N N . GLY B 1 470 ? 41.031 -39.938 -34.031 1 86.56 470 GLY B N 1
ATOM 8496 C CA . GLY B 1 470 ? 42.375 -39.656 -33.562 1 86.56 470 GLY B CA 1
ATOM 8497 C C . GLY B 1 470 ? 43.188 -38.844 -34.562 1 86.56 470 GLY B C 1
ATOM 8498 O O . GLY B 1 470 ? 44.062 -38.062 -34.188 1 86.56 470 GLY B O 1
ATOM 8499 N N . THR B 1 471 ? 42.906 -39.125 -35.781 1 86.94 471 THR B N 1
ATOM 8500 C CA . THR B 1 471 ? 43.656 -38.438 -36.844 1 86.94 471 THR B CA 1
ATOM 8501 C C . THR B 1 471 ? 42.781 -37.5 -37.625 1 86.94 471 THR B C 1
ATOM 8503 O O . THR B 1 471 ? 43.125 -36.344 -37.875 1 86.94 471 THR B O 1
ATOM 8506 N N . SER B 1 472 ? 41.594 -38 -37.938 1 91.25 472 SER B N 1
ATOM 8507 C CA . SER B 1 472 ? 40.719 -37.219 -38.781 1 91.25 472 SER B CA 1
ATOM 8508 C C . SER B 1 472 ? 39.312 -37.094 -38.188 1 91.25 472 SER B C 1
ATOM 8510 O O . SER B 1 472 ? 38.906 -37.969 -37.406 1 91.25 472 SER B O 1
ATOM 8512 N N . ARG B 1 473 ? 38.719 -36 -38.594 1 94.06 473 ARG B N 1
ATOM 8513 C CA . ARG B 1 473 ? 37.312 -35.844 -38.219 1 94.06 473 ARG B CA 1
ATOM 8514 C C . ARG B 1 473 ? 36.406 -36.688 -39.156 1 94.06 473 ARG B C 1
ATOM 8516 O O . ARG B 1 473 ? 36.719 -36.812 -40.344 1 94.06 473 ARG B O 1
ATOM 8523 N N . LEU B 1 474 ? 35.375 -37.156 -38.625 1 94.94 474 LEU B N 1
ATOM 8524 C CA . LEU B 1 474 ? 34.562 -38.125 -39.344 1 94.94 474 LEU B CA 1
ATOM 8525 C C . LEU B 1 474 ? 33.25 -37.5 -39.781 1 94.94 474 LEU B C 1
ATOM 8527 O O . LEU B 1 474 ? 32.656 -36.75 -39.031 1 94.94 474 LEU B O 1
ATOM 8531 N N . ALA B 1 475 ? 32.812 -37.875 -40.938 1 96.25 475 ALA B N 1
ATOM 8532 C CA . ALA B 1 475 ? 31.469 -37.531 -41.438 1 96.25 475 ALA B CA 1
ATOM 8533 C C . ALA B 1 475 ? 30.547 -38.75 -41.375 1 96.25 475 ALA B C 1
ATOM 8535 O O . ALA B 1 475 ? 29.328 -38.625 -41.5 1 96.25 475 ALA B O 1
ATOM 8536 N N . SER B 1 476 ? 31.094 -39.875 -41.062 1 96.25 476 SER B N 1
ATOM 8537 C CA . SER B 1 476 ? 30.328 -41.125 -41.125 1 96.25 476 SER B CA 1
ATOM 8538 C C . SER B 1 476 ? 29.328 -41.188 -39.969 1 96.25 476 SER B C 1
ATOM 8540 O O . SER B 1 476 ? 29.516 -40.594 -38.938 1 96.25 476 SER B O 1
ATOM 8542 N N . VAL B 1 477 ? 28.25 -41.875 -40.188 1 97.75 477 VAL B N 1
ATOM 8543 C CA . VAL B 1 477 ? 27.203 -42.125 -39.219 1 97.75 477 VAL B CA 1
ATOM 8544 C C . VAL B 1 477 ? 26.859 -43.625 -39.219 1 97.75 477 VAL B C 1
ATOM 8546 O O . VAL B 1 477 ? 26.703 -44.25 -40.25 1 97.75 477 VAL B O 1
ATOM 8549 N N . GLU B 1 478 ? 26.797 -44.188 -38.094 1 97.69 478 GLU B N 1
ATOM 8550 C CA . GLU B 1 478 ? 26.438 -45.594 -37.906 1 97.69 478 GLU B CA 1
ATOM 8551 C C . GLU B 1 478 ? 25.156 -45.75 -37.094 1 97.69 478 GLU B C 1
ATOM 8553 O O . GLU B 1 478 ? 24.938 -45 -36.125 1 97.69 478 GLU B O 1
ATOM 8558 N N . ARG B 1 479 ? 24.375 -46.594 -37.469 1 97 479 ARG B N 1
ATOM 8559 C CA . ARG B 1 479 ? 23.109 -46.875 -36.781 1 97 479 ARG B CA 1
ATOM 8560 C C . ARG B 1 479 ? 23.156 -48.25 -36.125 1 97 479 ARG B C 1
ATOM 8562 O O . ARG B 1 479 ? 23.562 -49.219 -36.719 1 97 479 ARG B O 1
ATOM 8569 N N . TYR B 1 480 ? 22.781 -48.281 -34.938 1 96.94 480 TYR B N 1
ATOM 8570 C CA . TYR B 1 480 ? 22.781 -49.5 -34.125 1 96.94 480 TYR B CA 1
ATOM 8571 C C . TYR B 1 480 ? 21.359 -50.062 -34 1 96.94 480 TYR B C 1
ATOM 8573 O O . TYR B 1 480 ? 20.438 -49.312 -33.656 1 96.94 480 TYR B O 1
ATOM 8581 N N . ASP B 1 481 ? 21.172 -51.312 -34.281 1 94 481 ASP B N 1
ATOM 8582 C CA . ASP B 1 481 ? 19.922 -52.031 -34.062 1 94 481 ASP B CA 1
ATOM 8583 C C . ASP B 1 481 ? 20.016 -52.938 -32.844 1 94 481 ASP B C 1
ATOM 8585 O O . ASP B 1 481 ? 20.734 -53.938 -32.844 1 94 481 ASP B O 1
ATOM 8589 N N . PRO B 1 482 ? 19.281 -52.594 -31.859 1 91.56 482 PRO B N 1
ATOM 8590 C CA . PRO B 1 482 ? 19.391 -53.375 -30.609 1 91.56 482 PRO B CA 1
ATOM 8591 C C . PRO B 1 482 ? 18.859 -54.781 -30.75 1 91.56 482 PRO B C 1
ATOM 8593 O O . PRO B 1 482 ? 19.203 -55.656 -29.953 1 91.56 482 PRO B O 1
ATOM 8596 N N . ASP B 1 483 ? 17.984 -55.062 -31.688 1 89.75 483 ASP B N 1
ATOM 8597 C CA . ASP B 1 483 ? 17.422 -56.406 -31.844 1 89.75 483 ASP B CA 1
ATOM 8598 C C . ASP B 1 483 ? 18.438 -57.344 -32.438 1 89.75 483 ASP B C 1
ATOM 8600 O O . ASP B 1 483 ? 18.516 -58.531 -32.062 1 89.75 483 ASP B O 1
ATOM 8604 N N . THR B 1 484 ? 19.234 -56.875 -33.344 1 93 484 THR B N 1
ATOM 8605 C CA . THR B 1 484 ? 20.219 -57.719 -34 1 93 484 THR B CA 1
ATOM 8606 C C . THR B 1 484 ? 21.625 -57.469 -33.438 1 93 484 THR B C 1
ATOM 8608 O O . THR B 1 484 ? 22.562 -58.188 -33.75 1 93 484 THR B O 1
ATOM 8611 N N . ASN B 1 485 ? 21.828 -56.5 -32.594 1 95.31 485 ASN B N 1
ATOM 8612 C CA . ASN B 1 485 ? 23.109 -56.094 -32.062 1 95.31 485 ASN B CA 1
ATOM 8613 C C . ASN B 1 485 ? 24.156 -55.875 -33.156 1 95.31 485 ASN B C 1
ATOM 8615 O O . ASN B 1 485 ? 25.266 -56.375 -33.062 1 95.31 485 ASN B O 1
ATOM 8619 N N . THR B 1 486 ? 23.719 -55.094 -34.094 1 96.44 486 THR B N 1
ATOM 8620 C CA . THR B 1 486 ? 24.594 -54.844 -35.25 1 96.44 486 THR B CA 1
ATOM 8621 C C . THR B 1 486 ? 24.609 -53.344 -35.594 1 96.44 486 THR B C 1
ATOM 8623 O O . THR B 1 486 ? 23.641 -52.625 -35.312 1 96.44 486 THR B O 1
ATOM 8626 N N . TRP B 1 487 ? 25.781 -52.906 -36.094 1 97 487 TRP B N 1
ATOM 8627 C CA . TRP B 1 487 ? 25.938 -51.531 -36.594 1 97 487 TRP B CA 1
ATOM 8628 C C . TRP B 1 487 ? 25.891 -51.469 -38.125 1 97 487 TRP B C 1
ATOM 8630 O O . TRP B 1 487 ? 26.484 -52.312 -38.781 1 97 487 TRP B O 1
ATOM 8640 N N . THR B 1 488 ? 25.172 -50.594 -38.625 1 96.69 488 THR B N 1
ATOM 8641 C CA . THR B 1 488 ? 25.078 -50.406 -40.062 1 96.69 488 THR B CA 1
ATOM 8642 C C . THR B 1 488 ? 25.391 -48.969 -40.438 1 96.69 488 THR B C 1
ATOM 8644 O O . THR B 1 488 ? 24.984 -48.031 -39.75 1 96.69 488 THR B O 1
ATOM 8647 N N . SER B 1 489 ? 26.172 -48.781 -41.531 1 96.5 489 SER B N 1
ATOM 8648 C CA . SER B 1 489 ? 26.484 -47.406 -42 1 96.5 489 SER B CA 1
ATOM 8649 C C . SER B 1 489 ? 25.281 -46.781 -42.719 1 96.5 489 SER B C 1
ATOM 8651 O O . SER B 1 489 ? 24.594 -47.438 -43.5 1 96.5 489 SER B O 1
ATOM 8653 N N . VAL B 1 490 ? 25.016 -45.594 -42.375 1 96.81 490 VAL B N 1
ATOM 8654 C CA . VAL B 1 490 ? 23.969 -44.812 -43.031 1 96.81 490 VAL B CA 1
ATOM 8655 C C . VAL B 1 490 ? 24.594 -43.594 -43.719 1 96.81 490 VAL B C 1
ATOM 8657 O O . VAL B 1 490 ? 25.812 -43.469 -43.781 1 96.81 490 VAL B O 1
ATOM 8660 N N . ALA B 1 491 ? 23.703 -42.75 -44.344 1 96.94 491 ALA B N 1
ATOM 8661 C CA . ALA B 1 491 ? 24.203 -41.562 -45.062 1 96.94 491 ALA B CA 1
ATOM 8662 C C . ALA B 1 491 ? 25.125 -40.75 -44.156 1 96.94 491 ALA B C 1
ATOM 8664 O O . ALA B 1 491 ? 24.844 -40.531 -43 1 96.94 491 ALA B O 1
ATOM 8665 N N . SER B 1 492 ? 26.234 -40.312 -44.781 1 97.19 492 SER B N 1
ATOM 8666 C CA . SER B 1 492 ? 27.219 -39.531 -44.031 1 97.19 492 SER B CA 1
ATOM 8667 C C . SER B 1 492 ? 26.797 -38.062 -43.969 1 97.19 492 SER B C 1
ATOM 8669 O O . SER B 1 492 ? 26.047 -37.594 -44.812 1 97.19 492 SER B O 1
ATOM 8671 N N . LEU B 1 493 ? 27.281 -37.469 -42.938 1 97 493 LEU B N 1
ATOM 8672 C CA . LEU B 1 493 ? 27.078 -36.031 -42.781 1 97 493 LEU B CA 1
ATOM 8673 C C . LEU B 1 493 ? 27.609 -35.281 -44 1 97 493 LEU B C 1
ATOM 8675 O O . LEU B 1 493 ? 28.469 -35.781 -44.719 1 97 493 LEU B O 1
ATOM 8679 N N . LEU B 1 494 ? 27.109 -34.062 -44.219 1 95.38 494 LEU B N 1
ATOM 8680 C CA . LEU B 1 494 ? 27.594 -33.219 -45.281 1 95.38 494 LEU B CA 1
ATOM 8681 C C . LEU B 1 494 ? 28.984 -32.688 -44.969 1 95.38 494 LEU B C 1
ATOM 8683 O O . LEU B 1 494 ? 29.797 -32.469 -45.875 1 95.38 494 LEU B O 1
ATOM 8687 N N . GLN B 1 495 ? 29.219 -32.469 -43.719 1 94.38 495 GLN B N 1
ATOM 8688 C CA . GLN B 1 495 ? 30.5 -31.953 -43.25 1 94.38 495 GLN B CA 1
ATOM 8689 C C . GLN B 1 495 ? 30.969 -32.719 -42.031 1 94.38 495 GLN B C 1
ATOM 8691 O O . GLN B 1 495 ? 30.219 -32.906 -41.062 1 94.38 495 GLN B O 1
ATOM 8696 N N . ALA B 1 496 ? 32.281 -33.156 -42.125 1 96.12 496 ALA B N 1
ATOM 8697 C CA . ALA B 1 496 ? 32.844 -33.875 -40.969 1 96.12 496 ALA B CA 1
ATOM 8698 C C . ALA B 1 496 ? 32.938 -32.938 -39.75 1 96.12 496 ALA B C 1
ATOM 8700 O O . ALA B 1 496 ? 33.25 -31.75 -39.906 1 96.12 496 ALA B O 1
ATOM 8701 N N . ARG B 1 497 ? 32.625 -33.5 -38.656 1 95.81 497 ARG B N 1
ATOM 8702 C CA . ARG B 1 497 ? 32.625 -32.656 -37.469 1 95.81 497 ARG B CA 1
ATOM 8703 C C . ARG B 1 497 ? 32.781 -33.469 -36.188 1 95.81 497 ARG B C 1
ATOM 8705 O O . ARG B 1 497 ? 32.312 -34.625 -36.125 1 95.81 497 ARG B O 1
ATOM 8712 N N . SER B 1 498 ? 33.406 -32.938 -35.219 1 96.56 498 SER B N 1
ATOM 8713 C CA . SER B 1 498 ? 33.531 -33.469 -33.875 1 96.56 498 SER B CA 1
ATOM 8714 C C . SER B 1 498 ? 33.094 -32.438 -32.844 1 96.56 498 SER B C 1
ATOM 8716 O O . SER B 1 498 ? 33.125 -31.234 -33.125 1 96.56 498 SER B O 1
ATOM 8718 N N . GLY B 1 499 ? 32.594 -32.969 -31.719 1 96.31 499 GLY B N 1
ATOM 8719 C CA . GLY B 1 499 ? 32.156 -32.062 -30.656 1 96.31 499 GLY B CA 1
ATOM 8720 C C . GLY B 1 499 ? 30.891 -31.312 -30.984 1 96.31 499 GLY B C 1
ATOM 8721 O O . GLY B 1 499 ? 30.734 -30.156 -30.594 1 96.31 499 GLY B O 1
ATOM 8722 N N . ALA B 1 500 ? 30 -31.875 -31.781 1 96.88 500 ALA B N 1
ATOM 8723 C CA . ALA B 1 500 ? 28.703 -31.281 -32.125 1 96.88 500 ALA B CA 1
ATOM 8724 C C . ALA B 1 500 ? 27.609 -31.734 -31.156 1 96.88 500 ALA B C 1
ATOM 8726 O O . ALA B 1 500 ? 27.844 -32.594 -30.312 1 96.88 500 ALA B O 1
ATOM 8727 N N . GLY B 1 501 ? 26.547 -31.062 -31.156 1 95.81 501 GLY B N 1
ATOM 8728 C CA . GLY B 1 501 ? 25.359 -31.484 -30.438 1 95.81 501 GLY B CA 1
ATOM 8729 C C . GLY B 1 501 ? 24.281 -32.094 -31.328 1 95.81 501 GLY B C 1
ATOM 8730 O O . GLY B 1 501 ? 24.109 -31.641 -32.469 1 95.81 501 GLY B O 1
ATOM 8731 N N . ALA B 1 502 ? 23.594 -33.062 -30.828 1 96.06 502 ALA B N 1
ATOM 8732 C CA . ALA B 1 502 ? 22.547 -33.719 -31.625 1 96.06 502 ALA B CA 1
ATOM 8733 C C . ALA B 1 502 ? 21.281 -33.906 -30.797 1 96.06 502 ALA B C 1
ATOM 8735 O O . ALA B 1 502 ? 21.344 -34.188 -29.609 1 96.06 502 ALA B O 1
ATOM 8736 N N . VAL B 1 503 ? 20.172 -33.75 -31.453 1 93.5 503 VAL B N 1
ATOM 8737 C CA . VAL B 1 503 ? 18.875 -33.938 -30.797 1 93.5 503 VAL B CA 1
ATOM 8738 C C . VAL B 1 503 ? 17.859 -34.469 -31.812 1 93.5 503 VAL B C 1
ATOM 8740 O O . VAL B 1 503 ? 18.094 -34.406 -33.031 1 93.5 503 VAL B O 1
ATOM 8743 N N . VAL B 1 504 ? 16.859 -35.031 -31.297 1 90.31 504 VAL B N 1
ATOM 8744 C CA . VAL B 1 504 ? 15.789 -35.531 -32.156 1 90.31 504 VAL B CA 1
ATOM 8745 C C . VAL B 1 504 ? 14.547 -34.688 -31.984 1 90.31 504 VAL B C 1
ATOM 8747 O O . VAL B 1 504 ? 14.102 -34.406 -30.859 1 90.31 504 VAL B O 1
ATOM 8750 N N . VAL B 1 505 ? 14.102 -34.156 -33.094 1 86.25 505 VAL B N 1
ATOM 8751 C CA . VAL B 1 505 ? 12.867 -33.406 -33.125 1 86.25 505 VAL B CA 1
ATOM 8752 C C . VAL B 1 505 ? 12 -33.875 -34.312 1 86.25 505 VAL B C 1
ATOM 8754 O O . VAL B 1 505 ? 12.469 -33.938 -35.438 1 86.25 505 VAL B O 1
ATOM 8757 N N . SER B 1 506 ? 10.75 -34.219 -34.094 1 81.31 506 SER B N 1
ATOM 8758 C CA . SER B 1 506 ? 9.773 -34.625 -35.094 1 81.31 506 SER B CA 1
ATOM 8759 C C . SER B 1 506 ? 10.305 -35.719 -35.969 1 81.31 506 SER B C 1
ATOM 8761 O O . SER B 1 506 ? 10.266 -35.625 -37.219 1 81.31 506 SER B O 1
ATOM 8763 N N . ASN B 1 507 ? 10.859 -36.719 -35.438 1 85.06 507 ASN B N 1
ATOM 8764 C CA . ASN B 1 507 ? 11.312 -37.938 -36.062 1 85.06 507 ASN B CA 1
ATOM 8765 C C . ASN B 1 507 ? 12.492 -37.688 -37 1 85.06 507 ASN B C 1
ATOM 8767 O O . ASN B 1 507 ? 12.664 -38.375 -38 1 85.06 507 ASN B O 1
ATOM 8771 N N . LYS B 1 508 ? 13.164 -36.594 -36.719 1 91.44 508 LYS B N 1
ATOM 8772 C CA . LYS B 1 508 ? 14.391 -36.281 -37.438 1 91.44 508 LYS B CA 1
ATOM 8773 C C . LYS B 1 508 ? 15.539 -35.969 -36.469 1 91.44 508 LYS B C 1
ATOM 8775 O O . LYS B 1 508 ? 15.312 -35.625 -35.312 1 91.44 508 LYS B O 1
ATOM 8780 N N . ILE B 1 509 ? 16.734 -36.125 -37 1 94.75 509 ILE B N 1
ATOM 8781 C CA . ILE B 1 509 ? 17.906 -35.844 -36.156 1 94.75 509 ILE B CA 1
ATOM 8782 C C . ILE B 1 509 ? 18.547 -34.531 -36.594 1 94.75 509 ILE B C 1
ATOM 8784 O O . ILE B 1 509 ? 18.812 -34.312 -37.781 1 94.75 509 ILE B O 1
ATOM 8788 N N . TYR B 1 510 ? 18.75 -33.688 -35.656 1 95.44 510 TYR B N 1
ATOM 8789 C CA . TYR B 1 510 ? 19.422 -32.406 -35.906 1 95.44 510 TYR B CA 1
ATOM 8790 C C . TYR B 1 510 ? 20.812 -32.375 -35.281 1 95.44 510 TYR B C 1
ATOM 8792 O O . TYR B 1 510 ? 20.984 -32.688 -34.094 1 95.44 510 TYR B O 1
ATOM 8800 N N . VAL B 1 511 ? 21.797 -32.094 -36.031 1 97.19 511 VAL B N 1
ATOM 8801 C CA . VAL B 1 511 ? 23.188 -31.984 -35.562 1 97.19 511 VAL B CA 1
ATOM 8802 C C . VAL B 1 511 ? 23.641 -30.547 -35.688 1 97.19 511 VAL B C 1
ATOM 8804 O O . VAL B 1 511 ? 23.547 -29.938 -36.75 1 97.19 511 VAL B O 1
ATOM 8807 N N . VAL B 1 512 ? 24.141 -30 -34.625 1 97.12 512 VAL B N 1
ATOM 8808 C CA . VAL B 1 512 ? 24.375 -28.578 -34.5 1 97.12 512 VAL B CA 1
ATOM 8809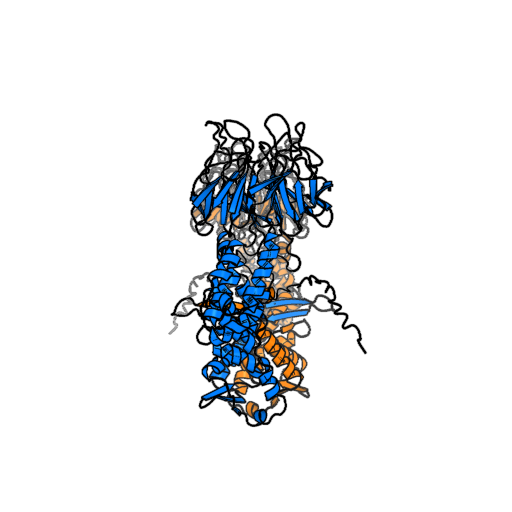 C C . VAL B 1 512 ? 25.844 -28.312 -34.188 1 97.12 512 VAL B C 1
ATOM 8811 O O . VAL B 1 512 ? 26.359 -28.844 -33.188 1 97.12 512 VAL B O 1
ATOM 8814 N N . GLY B 1 513 ? 26.547 -27.516 -34.969 1 97.12 513 GLY B N 1
ATOM 8815 C CA . GLY B 1 513 ? 27.906 -27.047 -34.719 1 97.12 513 GLY B CA 1
ATOM 8816 C C . GLY B 1 513 ? 28.938 -28.141 -34.781 1 97.12 513 GLY B C 1
ATOM 8817 O O . GLY B 1 513 ? 28.797 -29.094 -35.562 1 97.12 513 GLY B O 1
ATOM 8818 N N . GLY B 1 514 ? 30.078 -27.906 -34.094 1 96.69 514 GLY B N 1
ATOM 8819 C CA . GLY B 1 514 ? 31.188 -28.844 -34.062 1 96.69 514 GLY B CA 1
ATOM 8820 C C . GLY B 1 514 ? 32.469 -28.234 -34.594 1 96.69 514 GLY B C 1
ATOM 8821 O O . GLY B 1 514 ? 32.562 -27.031 -34.812 1 96.69 514 GLY B O 1
ATOM 8822 N N . TYR B 1 515 ? 33.406 -29.094 -34.625 1 96.5 515 TYR B N 1
ATOM 8823 C CA . TYR B 1 515 ? 34.719 -28.766 -35.125 1 96.5 515 TYR B CA 1
ATOM 8824 C C . TYR B 1 515 ? 35.062 -29.609 -36.344 1 96.5 515 TYR B C 1
ATOM 8826 O O . TYR B 1 515 ? 34.969 -30.844 -36.312 1 96.5 515 TYR B O 1
ATOM 8834 N N . ASP B 1 516 ? 35.5 -29.016 -37.438 1 93.88 516 ASP B N 1
ATOM 8835 C CA . ASP B 1 516 ? 35.688 -29.75 -38.688 1 93.88 516 ASP B CA 1
ATOM 8836 C C . ASP B 1 516 ? 37.156 -30.125 -38.875 1 93.88 516 ASP B C 1
ATOM 8838 O O . ASP B 1 516 ? 37.531 -30.703 -39.906 1 93.88 516 ASP B O 1
ATOM 8842 N N . GLY B 1 517 ? 37.969 -29.859 -37.906 1 91 517 GLY B N 1
ATOM 8843 C CA . GLY B 1 517 ? 39.406 -30.141 -38.031 1 91 517 GLY B CA 1
ATOM 8844 C C . GLY B 1 517 ? 40.219 -28.875 -38.219 1 91 517 GLY B C 1
ATOM 8845 O O . GLY B 1 517 ? 41.438 -28.875 -37.906 1 91 517 GLY B O 1
ATOM 8846 N N . SER B 1 518 ? 39.594 -27.891 -38.719 1 91.75 518 SER B N 1
ATOM 8847 C CA . SER B 1 518 ? 40.281 -26.641 -38.969 1 91.75 518 SER B CA 1
ATOM 8848 C C . SER B 1 518 ? 39.719 -25.5 -38.125 1 91.75 518 SER B C 1
ATOM 8850 O O . SER B 1 518 ? 40.438 -24.719 -37.531 1 91.75 518 SER B O 1
ATOM 8852 N N . ARG B 1 519 ? 38.438 -25.531 -38.094 1 92.94 519 ARG B N 1
ATOM 8853 C CA . ARG B 1 519 ? 37.781 -24.469 -37.344 1 92.94 519 ARG B CA 1
ATOM 8854 C C . ARG B 1 519 ? 36.438 -24.938 -36.781 1 92.94 519 ARG B C 1
ATOM 8856 O O . ARG B 1 519 ? 35.906 -25.969 -37.188 1 92.94 519 ARG B O 1
ATOM 8863 N N . GLN B 1 520 ? 35.969 -24.141 -35.75 1 95.56 520 GLN B N 1
ATOM 8864 C CA . GLN B 1 520 ? 34.625 -24.344 -35.25 1 95.56 520 GLN B CA 1
ATOM 8865 C C . GLN B 1 520 ? 33.562 -23.922 -36.281 1 95.56 520 GLN B C 1
ATOM 8867 O O . GLN B 1 520 ? 33.75 -22.922 -37 1 95.56 520 GLN B O 1
ATOM 8872 N N . ILE B 1 521 ? 32.469 -24.625 -36.344 1 94.88 521 ILE B N 1
ATOM 8873 C CA . ILE B 1 521 ? 31.516 -24.328 -37.375 1 94.88 521 ILE B CA 1
ATOM 8874 C C . ILE B 1 521 ? 30.156 -24 -36.75 1 94.88 521 ILE B C 1
ATOM 8876 O O . ILE B 1 521 ? 29.906 -24.328 -35.594 1 94.88 521 ILE B O 1
ATOM 8880 N N . SER B 1 522 ? 29.328 -23.312 -37.531 1 96.19 522 SER B N 1
ATOM 8881 C CA . SER B 1 522 ? 28 -22.922 -37.094 1 96.19 522 SER B CA 1
ATOM 8882 C C . SER B 1 522 ? 26.906 -23.672 -37.875 1 96.19 522 SER B C 1
ATOM 8884 O O . SER B 1 522 ? 25.719 -23.484 -37.594 1 96.19 522 SER B O 1
ATOM 8886 N N . SER B 1 523 ? 27.281 -24.578 -38.719 1 95.5 523 SER B N 1
ATOM 8887 C CA . SER B 1 523 ? 26.328 -25.234 -39.625 1 95.5 523 SER B CA 1
ATOM 8888 C C . SER B 1 523 ? 25.469 -26.234 -38.844 1 95.5 523 SER B C 1
ATOM 8890 O O . SER B 1 523 ? 25.875 -26.75 -37.812 1 95.5 523 SER B O 1
ATOM 8892 N N . VAL B 1 524 ? 24.297 -26.453 -39.312 1 97 524 VAL B N 1
ATOM 8893 C CA . VAL B 1 524 ? 23.328 -27.391 -38.781 1 97 524 VAL B CA 1
ATOM 8894 C C . VAL B 1 524 ? 22.812 -28.297 -39.875 1 97 524 VAL B C 1
ATOM 8896 O O . VAL B 1 524 ? 22.531 -27.844 -41 1 97 524 VAL B O 1
ATOM 8899 N N . GLU B 1 525 ? 22.766 -29.547 -39.625 1 97.06 525 GLU B N 1
ATOM 8900 C CA . GLU B 1 525 ? 22.281 -30.531 -40.594 1 97.06 525 GLU B CA 1
ATOM 8901 C C . GLU B 1 525 ? 21.141 -31.359 -40 1 97.06 525 GLU B C 1
ATOM 8903 O O . GLU B 1 525 ? 21.094 -31.562 -38.781 1 97.06 525 GLU B O 1
ATOM 8908 N N . CYS B 1 526 ? 20.297 -31.781 -40.812 1 96.56 526 CYS B N 1
ATOM 8909 C CA . CYS B 1 526 ? 19.141 -32.562 -40.406 1 96.56 526 CYS B CA 1
ATOM 8910 C C . CYS B 1 526 ? 19.094 -33.875 -41.156 1 96.56 526 CYS B C 1
ATOM 8912 O O . CYS B 1 526 ? 19.234 -33.906 -42.375 1 96.56 526 CYS B O 1
ATOM 8914 N N . TYR B 1 527 ? 18.938 -34.938 -40.469 1 96.75 527 TYR B N 1
ATOM 8915 C CA . TYR B 1 527 ? 18.875 -36.281 -41.031 1 96.75 527 TYR B CA 1
ATOM 8916 C C . TYR B 1 527 ? 17.438 -36.781 -41.094 1 96.75 527 TYR B C 1
ATOM 8918 O O . TYR B 1 527 ? 16.719 -36.719 -40.094 1 96.75 527 TYR B O 1
ATOM 8926 N N . ASP B 1 528 ? 17.016 -37.25 -42.188 1 93.69 528 ASP B N 1
ATOM 8927 C CA . ASP B 1 528 ? 15.727 -37.906 -42.375 1 93.69 528 ASP B CA 1
ATOM 8928 C C . ASP B 1 528 ? 15.891 -39.406 -42.5 1 93.69 528 ASP B C 1
ATOM 8930 O O . ASP B 1 528 ? 16.406 -39.906 -43.5 1 93.69 528 ASP B O 1
ATOM 8934 N N . PRO B 1 529 ? 15.469 -40.094 -41.5 1 91.31 529 PRO B N 1
ATOM 8935 C CA . PRO B 1 529 ? 15.656 -41.531 -41.531 1 91.31 529 PRO B CA 1
ATOM 8936 C C . PRO B 1 529 ? 14.852 -42.219 -42.656 1 91.31 529 PRO B C 1
ATOM 8938 O O . PRO B 1 529 ? 15.188 -43.312 -43.094 1 91.31 529 PRO B O 1
ATOM 8941 N N . GLU B 1 530 ? 13.82 -41.656 -43.094 1 89.06 530 GLU B N 1
ATOM 8942 C CA . GLU B 1 530 ? 13 -42.25 -44.188 1 89.06 530 GLU B CA 1
ATOM 8943 C C . GLU B 1 530 ? 13.734 -42.219 -45.5 1 89.06 530 GLU B C 1
ATOM 8945 O O . GLU B 1 530 ? 13.68 -43.188 -46.281 1 89.06 530 GLU B O 1
ATOM 8950 N N . THR B 1 531 ? 14.414 -41.156 -45.75 1 93.44 531 THR B N 1
ATOM 8951 C CA . THR B 1 531 ? 15.109 -41 -47.031 1 93.44 531 THR B CA 1
ATOM 8952 C C . THR B 1 531 ? 16.594 -41.312 -46.875 1 93.44 531 THR B C 1
ATOM 8954 O O . THR B 1 531 ? 17.344 -41.344 -47.875 1 93.44 531 THR B O 1
ATOM 8957 N N . ASP B 1 532 ? 17.062 -41.5 -45.688 1 95 532 ASP B N 1
ATOM 8958 C CA . ASP B 1 532 ? 18.469 -41.688 -45.375 1 95 532 ASP B CA 1
ATOM 8959 C C . ASP B 1 532 ? 19.328 -40.594 -46.031 1 95 532 ASP B C 1
ATOM 8961 O O . ASP B 1 532 ? 20.266 -40.906 -46.75 1 95 532 ASP B O 1
ATOM 8965 N N . SER B 1 533 ? 18.969 -39.406 -45.719 1 96.38 533 SER B N 1
ATOM 8966 C CA . SER B 1 533 ? 19.656 -38.281 -46.312 1 96.38 533 SER B CA 1
ATOM 8967 C C . SER B 1 533 ? 19.812 -37.125 -45.312 1 96.38 533 SER B C 1
ATOM 8969 O O . SER B 1 533 ? 19.047 -37.031 -44.344 1 96.38 533 SER B O 1
ATOM 8971 N N . TRP B 1 534 ? 20.859 -36.312 -45.531 1 96.94 534 TRP B N 1
ATOM 8972 C CA . TRP B 1 534 ? 21.125 -35.125 -44.719 1 96.94 534 TRP B CA 1
ATOM 8973 C C . TRP B 1 534 ? 20.812 -33.875 -45.5 1 96.94 534 TRP B C 1
ATOM 8975 O O . TRP B 1 534 ? 21.094 -33.781 -46.688 1 96.94 534 TRP B O 1
ATOM 8985 N N . THR B 1 535 ? 20.188 -32.938 -44.875 1 96.31 535 THR B N 1
ATOM 8986 C CA . THR B 1 535 ? 19.906 -31.625 -45.469 1 96.31 535 THR B CA 1
ATOM 8987 C C . THR B 1 535 ? 20.516 -30.516 -44.625 1 96.31 535 THR B C 1
ATOM 8989 O O . THR B 1 535 ? 20.547 -30.594 -43.406 1 96.31 535 THR B O 1
ATOM 8992 N N . SER B 1 536 ? 21.031 -29.484 -45.312 1 96.12 536 SER B N 1
ATOM 8993 C CA . SER B 1 536 ? 21.594 -28.328 -44.594 1 96.12 536 SER B CA 1
ATOM 8994 C C . SER B 1 536 ? 20.516 -27.344 -44.188 1 96.12 536 SER B C 1
ATOM 8996 O O . SER B 1 536 ? 19.594 -27.062 -44.969 1 96.12 536 SER B O 1
ATOM 8998 N N . LEU B 1 537 ? 20.594 -26.891 -42.969 1 95.81 537 LEU B N 1
ATOM 8999 C CA . LEU B 1 537 ? 19.625 -25.922 -42.438 1 95.81 537 LEU B CA 1
ATOM 9000 C C . LEU B 1 537 ? 20.312 -24.609 -42.094 1 95.81 537 LEU B C 1
ATOM 9002 O O . LEU B 1 537 ? 21.5 -24.438 -42.344 1 95.81 537 LEU B O 1
ATOM 9006 N N . ALA B 1 538 ? 19.516 -23.672 -41.562 1 96.06 538 ALA B N 1
ATOM 9007 C CA . ALA B 1 538 ? 20.047 -22.375 -41.188 1 96.06 538 ALA B CA 1
ATOM 9008 C C . ALA B 1 538 ? 21.172 -22.531 -40.156 1 96.06 538 ALA B C 1
ATOM 9010 O O . ALA B 1 538 ? 21.094 -23.359 -39.25 1 96.06 538 ALA B O 1
ATOM 9011 N N . SER B 1 539 ? 22.234 -21.703 -40.281 1 96.19 539 SER B N 1
ATOM 9012 C CA . SER B 1 539 ? 23.391 -21.766 -39.406 1 96.19 539 SER B CA 1
ATOM 9013 C C . SER B 1 539 ? 23.125 -20.984 -38.125 1 96.19 539 SER B C 1
ATOM 9015 O O . SER B 1 539 ? 22.328 -20.047 -38.094 1 96.19 539 SER B O 1
ATOM 9017 N N . MET B 1 540 ? 23.781 -21.438 -37.125 1 96.19 540 MET B N 1
ATOM 9018 C CA . MET B 1 540 ? 23.734 -20.703 -35.844 1 96.19 540 MET B CA 1
ATOM 9019 C C . MET B 1 540 ? 24.328 -19.297 -36.031 1 96.19 540 MET B C 1
ATOM 9021 O O . MET B 1 540 ? 24.969 -19.016 -37.031 1 96.19 540 MET B O 1
ATOM 9025 N N . LEU B 1 541 ? 24.172 -18.469 -35.094 1 94.75 541 LEU B N 1
ATOM 9026 C CA . LEU B 1 541 ? 24.719 -17.109 -35.094 1 94.75 541 LEU B CA 1
ATOM 9027 C C . LEU B 1 541 ? 26.219 -17.141 -34.812 1 94.75 541 LEU B C 1
ATOM 9029 O O . LEU B 1 541 ? 26.984 -16.359 -35.375 1 94.75 541 LEU B O 1
ATOM 9033 N N . GLU B 1 542 ? 26.641 -18 -33.938 1 94.19 542 GLU B N 1
ATOM 9034 C CA . GLU B 1 542 ? 28.031 -18.156 -33.562 1 94.19 542 GLU B CA 1
ATOM 9035 C C . GLU B 1 542 ? 28.531 -19.578 -33.812 1 94.19 542 GLU B C 1
ATOM 9037 O O . GLU B 1 542 ? 27.766 -20.531 -33.688 1 94.19 542 GLU B O 1
ATOM 9042 N N . CYS B 1 543 ? 29.812 -19.641 -34.188 1 95 543 CYS B N 1
ATOM 9043 C CA . CYS B 1 543 ? 30.422 -20.969 -34.312 1 95 543 CYS B CA 1
ATOM 9044 C C . CYS B 1 543 ? 30.703 -21.547 -32.938 1 95 543 CYS B C 1
ATOM 9046 O O . CYS B 1 543 ? 31.141 -20.828 -32.031 1 95 543 CYS B O 1
ATOM 9048 N N . ARG B 1 544 ? 30.359 -22.859 -32.781 1 95.62 544 ARG B N 1
ATOM 9049 C CA . ARG B 1 544 ? 30.516 -23.5 -31.484 1 95.62 544 ARG B CA 1
ATOM 9050 C C . ARG B 1 544 ? 30.984 -24.953 -31.641 1 95.62 544 ARG B C 1
ATOM 9052 O O . ARG B 1 544 ? 30.469 -25.688 -32.469 1 95.62 544 ARG B O 1
ATOM 9059 N N . SER B 1 545 ? 31.922 -25.297 -30.859 1 95.56 545 SER B N 1
ATOM 9060 C CA . SER B 1 545 ? 32.25 -26.703 -30.641 1 95.56 545 SER B CA 1
ATOM 9061 C C . SER B 1 545 ? 32.125 -27.062 -29.156 1 95.56 545 SER B C 1
ATOM 9063 O O . SER B 1 545 ? 32.125 -26.188 -28.297 1 95.56 545 SER B O 1
ATOM 9065 N N . ALA B 1 546 ? 31.953 -28.359 -28.875 1 95.62 546 ALA B N 1
ATOM 9066 C CA . ALA B 1 546 ? 31.828 -28.828 -27.5 1 95.62 546 ALA B CA 1
ATOM 9067 C C . ALA B 1 546 ? 30.656 -28.156 -26.797 1 95.62 546 ALA B C 1
ATOM 9069 O O . ALA B 1 546 ? 30.766 -27.781 -25.625 1 95.62 546 ALA B O 1
ATOM 9070 N N . LEU B 1 547 ? 29.594 -27.953 -27.625 1 92.56 547 LEU B N 1
ATOM 9071 C CA . LEU B 1 547 ? 28.359 -27.406 -27.094 1 92.56 547 LEU B CA 1
ATOM 9072 C C . LEU B 1 547 ? 27.406 -28.516 -26.672 1 92.56 547 LEU B C 1
ATOM 9074 O O . LEU B 1 547 ? 27.641 -29.688 -26.969 1 92.56 547 LEU B O 1
ATOM 9078 N N . ALA B 1 548 ? 26.375 -28.109 -25.984 1 93.31 548 ALA B N 1
ATOM 9079 C CA . ALA B 1 548 ? 25.297 -29.031 -25.656 1 93.31 548 ALA B CA 1
ATOM 9080 C C . ALA B 1 548 ? 23.953 -28.516 -26.188 1 93.31 548 ALA B C 1
ATOM 9082 O O . ALA B 1 548 ? 23.734 -27.297 -26.219 1 93.31 548 ALA B O 1
ATOM 9083 N N . VAL B 1 549 ? 23.125 -29.453 -26.641 1 94 549 VAL B N 1
ATOM 9084 C CA . VAL B 1 549 ? 21.828 -29.062 -27.203 1 94 549 VAL B CA 1
ATOM 9085 C C . VAL B 1 549 ? 20.719 -29.859 -26.531 1 94 549 VAL B C 1
ATOM 9087 O O . VAL B 1 549 ? 20.938 -30.984 -26.078 1 94 549 VAL B O 1
ATOM 9090 N N . ALA B 1 550 ? 19.688 -29.25 -26.391 1 90.56 550 ALA B N 1
ATOM 9091 C CA . ALA B 1 550 ? 18.469 -29.859 -25.859 1 90.56 550 ALA B CA 1
ATOM 9092 C C . ALA B 1 550 ? 17.234 -29.438 -26.656 1 90.56 550 ALA B C 1
ATOM 9094 O O . ALA B 1 550 ? 17.25 -28.391 -27.312 1 90.56 550 ALA B O 1
ATOM 9095 N N . ALA B 1 551 ? 16.312 -30.25 -26.688 1 86.44 551 ALA B N 1
ATOM 9096 C CA . ALA B 1 551 ? 15.102 -29.938 -27.438 1 86.44 551 ALA B CA 1
ATOM 9097 C C . ALA B 1 551 ? 13.867 -30.016 -26.562 1 86.44 551 ALA B C 1
ATOM 9099 O O . ALA B 1 551 ? 13.805 -30.844 -25.641 1 86.44 551 ALA B O 1
ATOM 9100 N N . SER B 1 552 ? 13.031 -29.109 -26.766 1 76.25 552 SER B N 1
ATOM 9101 C CA . SER B 1 552 ? 11.688 -29.125 -26.203 1 76.25 552 SER B CA 1
ATOM 9102 C C . SER B 1 552 ? 10.641 -28.797 -27.266 1 76.25 552 SER B C 1
ATOM 9104 O O . SER B 1 552 ? 10.625 -27.688 -27.812 1 76.25 552 SER B O 1
ATOM 9106 N N . LEU B 1 553 ? 9.797 -29.797 -27.562 1 73.88 553 LEU B N 1
ATOM 9107 C CA . LEU B 1 553 ? 8.789 -29.641 -28.609 1 73.88 553 LEU B CA 1
ATOM 9108 C C . LEU B 1 553 ? 9.438 -29.344 -29.953 1 73.88 553 LEU B C 1
ATOM 9110 O O . LEU B 1 553 ? 10.234 -30.141 -30.469 1 73.88 553 LEU B O 1
ATOM 9114 N N . THR B 1 554 ? 9.18 -28.141 -30.438 1 79.12 554 THR B N 1
ATOM 9115 C CA . THR B 1 554 ? 9.703 -27.812 -31.75 1 79.12 554 THR B CA 1
ATOM 9116 C C . THR B 1 554 ? 10.836 -26.797 -31.656 1 79.12 554 THR B C 1
ATOM 9118 O O . THR B 1 554 ? 11.148 -26.109 -32.625 1 79.12 554 THR B O 1
ATOM 9121 N N . THR B 1 555 ? 11.383 -26.781 -30.469 1 84.56 555 THR B N 1
ATOM 9122 C CA . THR B 1 555 ? 12.453 -25.812 -30.266 1 84.56 555 THR B CA 1
ATOM 9123 C C . THR B 1 555 ? 13.734 -26.5 -29.812 1 84.56 555 THR B C 1
ATOM 9125 O O . THR B 1 555 ? 13.688 -27.422 -28.984 1 84.56 555 THR B O 1
ATOM 9128 N N . ILE B 1 556 ? 14.867 -26.109 -30.375 1 91.12 556 ILE B N 1
ATOM 9129 C CA . ILE B 1 556 ? 16.172 -26.641 -29.984 1 91.12 556 ILE B CA 1
ATOM 9130 C C . ILE B 1 556 ? 16.984 -25.547 -29.297 1 91.12 556 ILE B C 1
ATOM 9132 O O . ILE B 1 556 ? 17.078 -24.422 -29.781 1 91.12 556 ILE B O 1
ATOM 9136 N N . TYR B 1 557 ? 17.516 -25.875 -28.203 1 91.88 557 TYR B N 1
ATOM 9137 C CA . TYR B 1 557 ? 18.359 -24.969 -27.438 1 91.88 557 TYR B CA 1
ATOM 9138 C C . TYR B 1 557 ? 19.828 -25.344 -27.594 1 91.88 557 TYR B C 1
ATOM 9140 O O . TYR B 1 557 ? 20.219 -26.5 -27.328 1 91.88 557 TYR B O 1
ATOM 9148 N N . ALA B 1 558 ? 20.656 -24.484 -28.016 1 95.38 558 ALA B N 1
ATOM 9149 C CA . ALA B 1 558 ? 22.109 -24.641 -28.047 1 95.38 558 ALA B CA 1
ATOM 9150 C C . ALA B 1 558 ? 22.766 -23.75 -27 1 95.38 558 ALA B C 1
ATOM 9152 O O . ALA B 1 558 ? 22.625 -22.531 -27.016 1 95.38 558 ALA B O 1
ATOM 9153 N N . MET B 1 559 ? 23.469 -24.359 -26.125 1 95 559 MET B N 1
ATOM 9154 C CA . MET B 1 559 ? 24.031 -23.609 -25.016 1 95 559 MET B CA 1
ATOM 9155 C C . MET B 1 559 ? 25.547 -23.812 -24.922 1 95 559 MET B C 1
ATOM 9157 O O . MET B 1 559 ? 26.031 -24.938 -25.016 1 95 559 MET B O 1
ATOM 9161 N N . GLY B 1 560 ? 26.266 -22.719 -24.719 1 95.56 560 GLY B N 1
ATOM 9162 C CA . GLY B 1 560 ? 27.703 -22.75 -24.453 1 95.56 560 GLY B CA 1
ATOM 9163 C C . GLY B 1 560 ? 28.5 -23.234 -25.656 1 95.56 560 GLY B C 1
ATOM 9164 O O . GLY B 1 560 ? 28.125 -23 -26.797 1 95.56 560 GLY B O 1
ATOM 9165 N N . GLY B 1 561 ? 29.688 -23.797 -25.297 1 95.75 561 GLY B N 1
ATOM 9166 C CA . GLY B 1 561 ? 30.625 -24.25 -26.312 1 95.75 561 GLY B CA 1
ATOM 9167 C C . GLY B 1 561 ? 31.875 -23.406 -26.391 1 95.75 561 GLY B C 1
ATOM 9168 O O . GLY B 1 561 ? 32.125 -22.578 -25.516 1 95.75 561 GLY B O 1
ATOM 9169 N N . PHE B 1 562 ? 32.625 -23.797 -27.375 1 95.44 562 PHE B N 1
ATOM 9170 C CA . PHE B 1 562 ? 33.906 -23.141 -27.641 1 95.44 562 PHE B CA 1
ATOM 9171 C C . PHE B 1 562 ? 33.938 -22.609 -29.078 1 95.44 562 PHE B C 1
ATOM 9173 O O . PHE B 1 562 ? 33.625 -23.328 -30.016 1 95.44 562 PHE B O 1
ATOM 9180 N N . ASP B 1 563 ? 34.312 -21.359 -29.25 1 93.69 563 ASP B N 1
ATOM 9181 C CA . ASP B 1 563 ? 34.25 -20.766 -30.578 1 93.69 563 ASP B CA 1
ATOM 9182 C C . ASP B 1 563 ? 35.656 -20.75 -31.219 1 93.69 563 ASP B C 1
ATOM 9184 O O . ASP B 1 563 ? 35.812 -20.25 -32.344 1 93.69 563 ASP B O 1
ATOM 9188 N N . GLY B 1 564 ? 36.656 -21.281 -30.562 1 90.88 564 GLY B N 1
ATOM 9189 C CA . GLY B 1 564 ? 38 -21.25 -31.062 1 90.88 564 GLY B CA 1
ATOM 9190 C C . GLY B 1 564 ? 38.906 -20.328 -30.266 1 90.88 564 GLY B C 1
ATOM 9191 O O . GLY B 1 564 ? 40.156 -20.5 -30.266 1 90.88 564 GLY B O 1
ATOM 9192 N N . SER B 1 565 ? 38.281 -19.422 -29.625 1 90.38 565 SER B N 1
ATOM 9193 C CA . SER B 1 565 ? 39.031 -18.453 -28.859 1 90.38 565 SER B CA 1
ATOM 9194 C C . SER B 1 565 ? 38.656 -18.484 -27.375 1 90.38 565 SER B C 1
ATOM 9196 O O . SER B 1 565 ? 39.531 -18.453 -26.5 1 90.38 565 SER B O 1
ATOM 9198 N N . GLN B 1 566 ? 37.438 -18.641 -27.156 1 91.38 566 GLN B N 1
ATOM 9199 C CA . GLN B 1 566 ? 37 -18.625 -25.766 1 91.38 566 GLN B CA 1
ATOM 9200 C C . GLN B 1 566 ? 35.812 -19.562 -25.547 1 91.38 566 GLN B C 1
ATOM 9202 O O . GLN B 1 566 ? 35.125 -19.922 -26.5 1 91.38 566 GLN B O 1
ATOM 9207 N N . VAL B 1 567 ? 35.625 -19.828 -24.266 1 93.81 567 VAL B N 1
ATOM 9208 C CA . VAL B 1 567 ? 34.438 -20.578 -23.844 1 93.81 567 VAL B CA 1
ATOM 9209 C C . VAL B 1 567 ? 33.219 -19.656 -23.797 1 93.81 567 VAL B C 1
ATOM 9211 O O . VAL B 1 567 ? 33.312 -18.547 -23.266 1 93.81 567 VAL B O 1
ATOM 9214 N N . LEU B 1 568 ? 32.094 -20.094 -24.297 1 94.25 568 LEU B N 1
ATOM 9215 C CA . LEU B 1 568 ? 30.938 -19.234 -24.5 1 94.25 568 LEU B CA 1
ATOM 9216 C C . LEU B 1 568 ? 29.922 -19.391 -23.359 1 94.25 568 LEU B C 1
ATOM 9218 O O . LEU B 1 568 ? 29.734 -20.5 -22.859 1 94.25 568 LEU B O 1
ATOM 9222 N N . SER B 1 569 ? 29.281 -18.328 -23.031 1 94.38 569 SER B N 1
ATOM 9223 C CA . SER B 1 569 ? 28.125 -18.344 -22.141 1 94.38 569 SER B CA 1
ATOM 9224 C C . SER B 1 569 ? 26.844 -18.109 -22.906 1 94.38 569 SER B C 1
ATOM 9226 O O . SER B 1 569 ? 25.75 -18.266 -22.359 1 94.38 569 SER B O 1
ATOM 9228 N N . SER B 1 570 ? 26.922 -17.875 -24.172 1 93.62 570 SER B N 1
ATOM 9229 C CA . SER B 1 570 ? 25.766 -17.5 -24.984 1 93.62 570 SER B CA 1
ATOM 9230 C C . SER B 1 570 ? 24.891 -18.703 -25.266 1 93.62 570 SER B C 1
ATOM 9232 O O . SER B 1 570 ? 25.359 -19.844 -25.266 1 93.62 570 SER B O 1
ATOM 9234 N N . THR B 1 571 ? 23.609 -18.484 -25.422 1 93.94 571 THR B N 1
ATOM 9235 C CA . THR B 1 571 ? 22.609 -19.484 -25.75 1 93.94 571 THR B CA 1
ATOM 9236 C C . THR B 1 571 ? 21.797 -19.062 -26.969 1 93.94 571 THR B C 1
ATOM 9238 O O . THR B 1 571 ? 21.5 -17.875 -27.141 1 93.94 571 THR B O 1
ATOM 9241 N N . GLU B 1 572 ? 21.531 -20.016 -27.844 1 95.06 572 GLU B N 1
ATOM 9242 C CA . GLU B 1 572 ? 20.719 -19.766 -29.031 1 95.06 572 GLU B CA 1
ATOM 9243 C C . GLU B 1 572 ? 19.562 -20.75 -29.125 1 95.06 572 GLU B C 1
ATOM 9245 O O . GLU B 1 572 ? 19.641 -21.875 -28.609 1 95.06 572 GLU B O 1
ATOM 9250 N N . VAL B 1 573 ? 18.547 -20.297 -29.688 1 93.81 573 VAL B N 1
ATOM 9251 C CA . VAL B 1 573 ? 17.359 -21.109 -29.844 1 93.81 573 VAL B CA 1
ATOM 9252 C C . VAL B 1 573 ? 17 -21.234 -31.328 1 93.81 573 VAL B C 1
ATOM 9254 O O . VAL B 1 573 ? 17.094 -20.266 -32.062 1 93.81 573 VAL B O 1
ATOM 9257 N N . TYR B 1 574 ? 16.688 -22.453 -31.703 1 93.88 574 TYR B N 1
ATOM 9258 C CA . TYR B 1 574 ? 16.297 -22.75 -33.062 1 93.88 574 TYR B CA 1
ATOM 9259 C C . TYR B 1 574 ? 14.82 -23.094 -33.156 1 93.88 574 TYR B C 1
ATOM 9261 O O . TYR B 1 574 ? 14.344 -23.984 -32.469 1 93.88 574 TYR B O 1
ATOM 9269 N N . ASP B 1 575 ? 14.141 -22.422 -34.031 1 89.81 575 ASP B N 1
ATOM 9270 C CA . ASP B 1 575 ? 12.766 -22.766 -34.375 1 89.81 575 ASP B CA 1
ATOM 9271 C C . ASP B 1 575 ? 12.719 -23.703 -35.562 1 89.81 575 ASP B C 1
ATOM 9273 O O . ASP B 1 575 ? 12.992 -23.297 -36.719 1 89.81 575 ASP B O 1
ATOM 9277 N N . VAL B 1 576 ? 12.312 -24.875 -35.312 1 88.12 576 VAL B N 1
ATOM 9278 C CA . VAL B 1 576 ? 12.344 -25.922 -36.312 1 88.12 576 VAL B CA 1
ATOM 9279 C C . VAL B 1 576 ? 11.367 -25.594 -37.438 1 88.12 576 VAL B C 1
ATOM 9281 O O . VAL B 1 576 ? 11.641 -25.859 -38.625 1 88.12 576 VAL B O 1
ATOM 9284 N N . LEU B 1 577 ? 10.312 -24.969 -37.125 1 86.06 577 LEU B N 1
ATOM 9285 C CA . LEU B 1 577 ? 9.281 -24.656 -38.125 1 86.06 577 LEU B CA 1
ATOM 9286 C C . LEU B 1 577 ? 9.727 -23.516 -39.031 1 86.06 577 LEU B C 1
ATOM 9288 O O . LEU B 1 577 ? 9.492 -23.562 -40.219 1 86.06 577 LEU B O 1
ATOM 9292 N N . GLU B 1 578 ? 10.422 -22.594 -38.531 1 89.31 578 GLU B N 1
ATOM 9293 C CA . GLU B 1 578 ? 10.828 -21.422 -39.312 1 89.31 578 GLU B CA 1
ATOM 9294 C C . GLU B 1 578 ? 12.258 -21.562 -39.812 1 89.31 578 GLU B C 1
ATOM 9296 O O . GLU B 1 578 ? 12.711 -20.766 -40.625 1 89.31 578 GLU B O 1
ATOM 9301 N N . ASP B 1 579 ? 12.922 -22.562 -39.375 1 93.12 579 ASP B N 1
ATOM 9302 C CA . ASP B 1 579 ? 14.328 -22.75 -39.719 1 93.12 579 ASP B CA 1
ATOM 9303 C C . ASP B 1 579 ? 15.133 -21.484 -39.469 1 93.12 579 ASP B C 1
ATOM 9305 O O . ASP B 1 579 ? 15.82 -21 -40.375 1 93.12 579 ASP B O 1
ATOM 9309 N N . LYS B 1 580 ? 14.977 -21.062 -38.219 1 94.62 580 LYS B N 1
ATOM 9310 C CA . LYS B 1 580 ? 15.633 -19.812 -37.844 1 94.62 580 LYS B CA 1
ATOM 9311 C C . LYS B 1 580 ? 16.219 -19.906 -36.438 1 94.62 580 LYS B C 1
ATOM 9313 O O . LYS B 1 580 ? 15.602 -20.453 -35.531 1 94.62 580 LYS B O 1
ATOM 9318 N N . TRP B 1 581 ? 17.484 -19.297 -36.312 1 95.62 581 TRP B N 1
ATOM 9319 C CA . TRP B 1 581 ? 18.125 -19.203 -35 1 95.62 581 TRP B CA 1
ATOM 9320 C C . TRP B 1 581 ? 17.938 -17.812 -34.406 1 95.62 581 TRP B C 1
ATOM 9322 O O . TRP B 1 581 ? 17.984 -16.812 -35.125 1 95.62 581 TRP B O 1
ATOM 9332 N N . SER B 1 582 ? 17.719 -17.719 -33.219 1 95.12 582 SER B N 1
ATOM 9333 C CA . SER B 1 582 ? 17.625 -16.469 -32.469 1 95.12 582 SER B CA 1
ATOM 9334 C C . SER B 1 582 ? 18.453 -16.516 -31.203 1 95.12 582 SER B C 1
ATOM 9336 O O . SER B 1 582 ? 18.656 -17.578 -30.625 1 95.12 582 SER B O 1
ATOM 9338 N N . ALA B 1 583 ? 18.891 -15.344 -30.766 1 93.5 583 ALA B N 1
ATOM 9339 C CA . ALA B 1 583 ? 19.641 -15.266 -29.516 1 93.5 583 ALA B CA 1
ATOM 9340 C C . ALA B 1 583 ? 18.719 -15.398 -28.312 1 93.5 583 ALA B C 1
ATOM 9342 O O . ALA B 1 583 ? 17.562 -14.969 -28.344 1 93.5 583 ALA B O 1
ATOM 9343 N N . SER B 1 584 ? 19.156 -16.094 -27.312 1 90.69 584 SER B N 1
ATOM 9344 C CA . SER B 1 584 ? 18.422 -16.234 -26.062 1 90.69 584 SER B CA 1
ATOM 9345 C C . SER B 1 584 ? 19.234 -15.734 -24.875 1 90.69 584 SER B C 1
ATOM 9347 O O . SER B 1 584 ? 20.391 -15.344 -25.031 1 90.69 584 SER B O 1
ATOM 9349 N N . SER B 1 585 ? 18.688 -15.719 -23.641 1 88.81 585 SER B N 1
ATOM 9350 C CA . SER B 1 585 ? 19.375 -15.258 -22.438 1 88.81 585 SER B CA 1
ATOM 9351 C C . SER B 1 585 ? 20.641 -16.078 -22.188 1 88.81 585 SER B C 1
ATOM 9353 O O . SER B 1 585 ? 20.594 -17.312 -22.172 1 88.81 585 SER B O 1
ATOM 9355 N N . PRO B 1 586 ? 21.703 -15.422 -22.016 1 91.56 586 PRO B N 1
ATOM 9356 C CA . PRO B 1 586 ? 22.969 -16.141 -21.797 1 91.56 586 PRO B CA 1
ATOM 9357 C C . PRO B 1 586 ? 23.031 -16.797 -20.422 1 91.56 586 PRO B C 1
ATOM 9359 O O . PRO B 1 586 ? 22.281 -16.422 -19.516 1 91.56 586 PRO B O 1
ATOM 9362 N N . MET B 1 587 ? 23.797 -17.781 -20.391 1 92.12 587 MET B N 1
ATOM 9363 C CA . MET B 1 587 ? 24.094 -18.391 -19.094 1 92.12 587 MET B CA 1
ATOM 9364 C C . MET B 1 587 ? 24.969 -17.469 -18.234 1 92.12 587 MET B C 1
ATOM 9366 O O . MET B 1 587 ? 25.703 -16.625 -18.781 1 92.12 587 MET B O 1
ATOM 9370 N N . PRO B 1 588 ? 24.891 -17.672 -16.953 1 88.31 588 PRO B N 1
ATOM 9371 C CA . PRO B 1 588 ? 25.75 -16.859 -16.109 1 88.31 588 PRO B CA 1
ATOM 9372 C C . PRO B 1 588 ? 27.234 -17.219 -16.234 1 88.31 588 PRO B C 1
ATOM 9374 O O . PRO B 1 588 ? 28.094 -16.438 -15.836 1 88.31 588 PRO B O 1
ATOM 9377 N N . TRP B 1 589 ? 27.531 -18.344 -16.797 1 88.69 589 TRP B N 1
ATOM 9378 C CA . TRP B 1 589 ? 28.906 -18.844 -16.891 1 88.69 589 TRP B CA 1
ATOM 9379 C C . TRP B 1 589 ? 29.219 -19.312 -18.312 1 88.69 589 TRP B C 1
ATOM 9381 O O .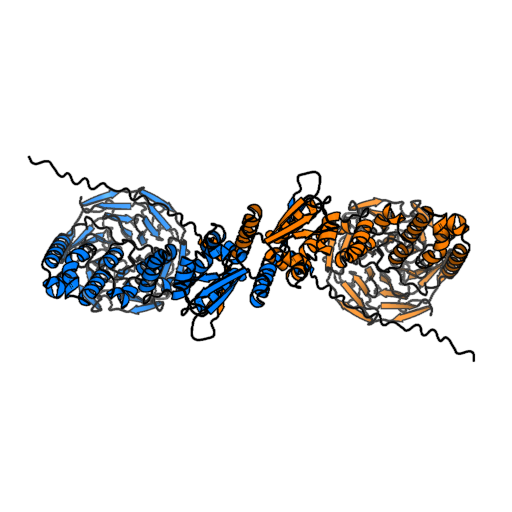 TRP B 1 589 ? 28.328 -19.781 -19.031 1 88.69 589 TRP B O 1
ATOM 9391 N N . GLY B 1 590 ? 30.531 -19.203 -18.656 1 92.19 590 GLY B N 1
ATOM 9392 C CA . GLY B 1 590 ? 30.984 -19.906 -19.844 1 92.19 590 GLY B CA 1
ATOM 9393 C C . GLY B 1 590 ? 31.281 -21.375 -19.594 1 92.19 590 GLY B C 1
ATOM 9394 O O . GLY B 1 590 ? 31.875 -21.734 -18.578 1 92.19 590 GLY B O 1
ATOM 9395 N N . ARG B 1 591 ? 30.812 -22.219 -20.562 1 94.12 591 ARG B N 1
ATOM 9396 C CA . ARG B 1 591 ? 31 -23.656 -20.344 1 94.12 591 ARG B CA 1
ATOM 9397 C C . ARG B 1 591 ? 31.219 -24.375 -21.672 1 94.12 591 ARG B C 1
ATOM 9399 O O . ARG B 1 591 ? 30.562 -24.062 -22.672 1 94.12 591 ARG B O 1
ATOM 9406 N N . SER B 1 592 ? 32.094 -25.281 -21.656 1 95.44 592 SER B N 1
ATOM 9407 C CA . SER B 1 592 ? 32.281 -26.219 -22.75 1 95.44 592 SER B CA 1
ATOM 9408 C C . SER B 1 592 ? 32.375 -27.656 -22.266 1 95.44 592 SER B C 1
ATOM 9410 O O . SER B 1 592 ? 32.75 -27.891 -21.109 1 95.44 592 SER B O 1
ATOM 9412 N N . GLY B 1 593 ? 31.969 -28.594 -23.109 1 95.81 593 GLY B N 1
ATOM 9413 C CA . GLY B 1 593 ? 32.062 -30 -22.75 1 95.81 593 GLY B CA 1
ATOM 9414 C C . GLY B 1 593 ? 31.078 -30.375 -21.641 1 95.81 593 GLY B C 1
ATOM 9415 O O . GLY B 1 593 ? 31.344 -31.297 -20.875 1 95.81 593 GLY B O 1
ATOM 9416 N N . HIS B 1 594 ? 30.047 -29.609 -21.438 1 95 594 HIS B N 1
ATOM 9417 C CA . HIS B 1 594 ? 28.953 -29.922 -20.516 1 95 594 HIS B CA 1
ATOM 9418 C C . HIS B 1 594 ? 27.875 -30.75 -21.188 1 95 594 HIS B C 1
ATOM 9420 O O . HIS B 1 594 ? 27.938 -30.984 -22.406 1 95 594 HIS B O 1
ATOM 9426 N N . ALA B 1 595 ? 26.938 -31.219 -20.406 1 94 595 ALA B N 1
ATOM 9427 C CA . ALA B 1 595 ? 25.812 -32 -20.953 1 94 595 ALA B CA 1
ATOM 9428 C C . ALA B 1 595 ? 24.484 -31.344 -20.594 1 94 595 ALA B C 1
ATOM 9430 O O . ALA B 1 595 ? 24.344 -30.719 -19.547 1 94 595 ALA B O 1
ATOM 9431 N N . LEU B 1 596 ? 23.562 -31.547 -21.5 1 90.5 596 LEU B N 1
ATOM 9432 C CA . LEU B 1 596 ? 22.188 -31.109 -21.266 1 90.5 596 LEU B CA 1
ATOM 9433 C C . LEU B 1 596 ? 21.234 -32.281 -21.234 1 90.5 596 LEU B C 1
ATOM 9435 O O . LEU B 1 596 ? 21.391 -33.25 -22.016 1 90.5 596 LEU B O 1
ATOM 9439 N N . ALA B 1 597 ? 20.375 -32.25 -20.281 1 89.19 597 ALA B N 1
ATOM 9440 C CA . ALA B 1 597 ? 19.344 -33.281 -20.188 1 89.19 597 ALA B CA 1
ATOM 9441 C C . ALA B 1 597 ? 17.984 -32.656 -19.906 1 89.19 597 ALA B C 1
ATOM 9443 O O . ALA B 1 597 ? 17.859 -31.75 -19.094 1 89.19 597 ALA B O 1
ATOM 9444 N N . VAL B 1 598 ? 17.031 -33.125 -20.641 1 83.06 598 VAL B N 1
ATOM 9445 C CA . VAL B 1 598 ? 15.664 -32.656 -20.453 1 83.06 598 VAL B CA 1
ATOM 9446 C C . VAL B 1 598 ? 14.766 -33.844 -20.078 1 83.06 598 VAL B C 1
ATOM 9448 O O . VAL B 1 598 ? 14.797 -34.875 -20.719 1 83.06 598 VAL B O 1
ATOM 9451 N N . PRO B 1 599 ? 14.148 -33.5 -18.922 1 72.06 599 PRO B N 1
ATOM 9452 C CA . PRO B 1 599 ? 13.234 -34.594 -18.547 1 72.06 599 PRO B CA 1
ATOM 9453 C C . PRO B 1 599 ? 12.008 -34.656 -19.469 1 72.06 599 PRO B C 1
ATOM 9455 O O . PRO B 1 599 ? 11.562 -33.625 -19.984 1 72.06 599 PRO B O 1
ATOM 9458 N N . SER B 1 600 ? 11.75 -35.719 -20.062 1 57.31 600 SER B N 1
ATOM 9459 C CA . SER B 1 600 ? 10.445 -35.781 -20.719 1 57.31 600 SER B CA 1
ATOM 9460 C C . SER B 1 600 ? 9.32 -35.469 -19.734 1 57.31 600 SER B C 1
ATOM 9462 O O . SER B 1 600 ? 8.352 -34.812 -20.094 1 57.31 600 SER B O 1
ATOM 9464 N N . CYS B 1 601 ? 9.094 -36.188 -18.641 1 47.84 601 CYS B N 1
ATOM 9465 C CA . CYS B 1 601 ? 8.141 -36 -17.562 1 47.84 601 CYS B CA 1
ATOM 9466 C C . CYS B 1 601 ? 8.844 -35.969 -16.203 1 47.84 601 CYS B C 1
ATOM 9468 O O . CYS B 1 601 ? 9.773 -36.719 -15.969 1 47.84 601 CYS B O 1
ATOM 9470 N N . LEU B 1 602 ? 9.125 -34.688 -15.586 1 44.12 602 LEU B N 1
ATOM 9471 C CA . LEU B 1 602 ? 9.805 -34.75 -14.297 1 44.12 602 LEU B CA 1
ATOM 9472 C C . LEU B 1 602 ? 9.023 -35.656 -13.336 1 44.12 602 LEU B C 1
ATOM 9474 O O . LEU B 1 602 ? 7.824 -35.469 -13.125 1 44.12 602 LEU B O 1
ATOM 9478 N N . ALA B 1 603 ? 9.391 -36.75 -13.141 1 41.47 603 ALA B N 1
ATOM 9479 C CA . ALA B 1 603 ? 8.883 -37.719 -12.172 1 41.47 603 ALA B CA 1
ATOM 9480 C C . ALA B 1 603 ? 8.633 -37.031 -10.82 1 41.47 603 ALA B C 1
ATOM 9482 O O . ALA B 1 603 ? 8.016 -37.625 -9.93 1 41.47 603 ALA B O 1
ATOM 9483 N N . VAL B 1 604 ? 9.383 -36.062 -10.43 1 38.25 604 VAL B N 1
ATOM 9484 C CA . VAL B 1 604 ? 9.219 -35.594 -9.047 1 38.25 604 VAL B CA 1
ATOM 9485 C C . VAL B 1 604 ? 7.996 -34.688 -8.938 1 38.25 604 VAL B C 1
ATOM 9487 O O . VAL B 1 604 ? 7.676 -33.969 -9.875 1 38.25 604 VAL B O 1
ATOM 9490 N N . SER B 1 605 ? 7.172 -34.938 -8.008 1 40.69 605 SER B N 1
ATOM 9491 C CA . SER B 1 605 ? 6.008 -34.156 -7.645 1 40.69 605 SER B CA 1
ATOM 9492 C C . SER B 1 605 ? 6.289 -32.656 -7.801 1 40.69 605 SER B C 1
ATOM 9494 O O . SER B 1 605 ? 7.312 -32.156 -7.328 1 40.69 605 SER B O 1
ATOM 9496 N N . PRO B 1 606 ? 5.727 -32.156 -8.734 1 41.53 606 PRO B N 1
ATOM 9497 C CA . PRO B 1 606 ? 5.895 -30.719 -8.891 1 41.53 606 PRO B CA 1
ATOM 9498 C C . PRO B 1 606 ? 5.922 -29.969 -7.551 1 41.53 606 PRO B C 1
ATOM 9500 O O . PRO B 1 606 ? 6.48 -28.875 -7.461 1 41.53 606 PRO B O 1
ATOM 9503 N N . ARG B 1 607 ? 5.168 -30.391 -6.613 1 41.34 607 ARG B N 1
ATOM 9504 C CA . ARG B 1 607 ? 5.176 -29.75 -5.301 1 41.34 607 ARG B CA 1
ATOM 9505 C C . ARG B 1 607 ? 6.59 -29.672 -4.734 1 41.34 607 ARG B C 1
ATOM 9507 O O . ARG B 1 607 ? 6.941 -28.719 -4.051 1 41.34 607 ARG B O 1
ATOM 9514 N N . PHE B 1 608 ? 7.316 -30.734 -5.051 1 38.09 608 PHE B N 1
ATOM 9515 C CA . PHE B 1 608 ? 8.664 -30.734 -4.484 1 38.09 608 PHE B CA 1
ATOM 9516 C C . PHE B 1 608 ? 9.547 -29.703 -5.184 1 38.09 608 PHE B C 1
ATOM 9518 O O . PHE B 1 608 ? 10.367 -29.047 -4.547 1 38.09 608 PHE B O 1
ATOM 9525 N N . ILE B 1 609 ? 9.461 -29.719 -6.387 1 40.28 609 ILE B N 1
ATOM 9526 C CA . ILE B 1 609 ? 10.328 -28.797 -7.102 1 40.28 609 ILE B CA 1
ATOM 9527 C C . ILE B 1 609 ? 9.914 -27.359 -6.797 1 40.28 609 ILE B C 1
ATOM 9529 O O . ILE B 1 609 ? 10.758 -26.484 -6.605 1 40.28 609 ILE B O 1
ATOM 9533 N N . LYS B 1 610 ? 8.719 -27.188 -6.859 1 44.12 610 LYS B N 1
ATOM 9534 C CA . LYS B 1 610 ? 8.242 -25.828 -6.613 1 44.12 610 LYS B CA 1
ATOM 9535 C C . LYS B 1 610 ? 8.711 -25.312 -5.25 1 44.12 610 LYS B C 1
ATOM 9537 O O . LYS B 1 610 ? 9.023 -24.141 -5.098 1 44.12 610 LYS B O 1
ATOM 9542 N N . LYS B 1 611 ? 8.57 -26.109 -4.211 1 40.94 611 LYS B N 1
ATOM 9543 C CA . LYS B 1 611 ? 9.016 -25.688 -2.889 1 40.94 611 LYS B CA 1
ATOM 9544 C C . LYS B 1 611 ? 10.516 -25.406 -2.873 1 40.94 611 LYS B C 1
ATOM 9546 O O . LYS B 1 611 ? 10.992 -24.578 -2.094 1 40.94 611 LYS B O 1
ATOM 9551 N N . THR B 1 612 ? 11.164 -26.297 -3.676 1 35.69 612 THR B N 1
ATOM 9552 C CA . THR B 1 612 ? 12.617 -26.156 -3.6 1 35.69 612 THR B CA 1
ATOM 9553 C C . THR B 1 612 ? 13.109 -25.078 -4.562 1 35.69 612 THR B C 1
ATOM 9555 O O . THR B 1 612 ? 14.133 -24.438 -4.312 1 35.69 612 THR B O 1
ATOM 9558 N N . LEU B 1 613 ? 12.469 -25.109 -5.656 1 39.34 613 LEU B N 1
ATOM 9559 C CA . LEU B 1 613 ? 13.07 -24.203 -6.621 1 39.34 613 LEU B CA 1
ATOM 9560 C C . LEU B 1 613 ? 12.352 -22.859 -6.629 1 39.34 613 LEU B C 1
ATOM 9562 O O . LEU B 1 613 ? 12.82 -21.906 -7.258 1 39.34 613 LEU B O 1
ATOM 9566 N N . VAL B 1 614 ? 11.102 -22.875 -6.227 1 35.31 614 VAL B N 1
ATOM 9567 C CA . VAL B 1 614 ? 10.5 -21.547 -6.168 1 35.31 614 VAL B CA 1
ATOM 9568 C C . VAL B 1 614 ? 10.578 -21.016 -4.742 1 35.31 614 VAL B C 1
ATOM 9570 O O . VAL B 1 614 ? 10.211 -21.703 -3.787 1 35.31 614 VAL B O 1
#

Nearest PDB structures (foldseek):
  4iqk-assembly1_A  TM=9.888E-01  e=8.814E-37  Homo sapiens
  1zgk-assembly1_A  TM=9.854E-01  e=3.103E-37  Homo sapiens
  8p2u-assembly1_A  TM=9.804E-01  e=1.191E-34  synthetic construct
  6hrl-assembly2_B  TM=9.770E-01  e=2.008E-34  Homo sapiens
  8cia-assembly4_D  TM=9.673E-01  e=1.060E-32  Homo sapiens

Foldseek 3Di:
DDDDPPPCVDPPDPPPPPPPPPCPVVVCVVFWDWDWDPPDPDTDIDIDGNVVVQVVLVVQVVCQVVLHPFQAWEDEPPDIGGHHLVLLLVQFVLSVCVCVVPDPNVVVRYHYDPDAHPVLVVQVRVCSSRVDHDDDPVCLLRNLLVCLVRVRVSSVVVSLVVVLVVDDLQCLLVQLVSCVVSVVVVSNVSSLLQCQLVVLSNLPYPVVLVDDLVRLLVNLLALQRFFLFLVSSVVSVLVSCVVPVVVCLVVCLVSVVSRLLLRAQLVVLVCCLVPPPSCVVDVSNSVVSVVSSVCLLVLDDPPDDDHRQHPDFWKKWWAWFDFPAWIFQWIWIAGPVVRDIDTFAGHPAGFFQWEWEDFSQKIKIAWGWTDHPVDDIATFFWIWIADLQVRDIDTFDGHPDGFGLWEWEDASRKIKTAWHADPVGTFQWMWIADPVVRDIDTFDGHPAGFGQWYWYDFSRKIKTAWGDRRPATFQWIWIAHPVVRDIDTFDGHPAGFGQWEWDDAPRKIKTAWGDRPPFTFFWIWIAHPVVRDIDTFDGEPAGFGQWEWDDDHQKIKIAWGDGPPGTFQWMWMAGNVVSDIDTDDGHPGGGGRIYMYIRSRNNDNVVSCVVVPD/DDDDVPPCVDPPDPPPPPPPPPCPVVVCVVFWDWDWDPPDPDTDIDIDGNVVVQVVLVVQVVCQVVLHPFQAWEDEPPDIGGHHLVLLLVQFVLSVCVCVVPDPNNVVRYHYDPDAHPVLVVQVRVCSSRVDHDDDPVCLLRNLLVCLVRVRVSSVVVSLVVVLVVDDLQCLLVQLVSCVVSVVVVSNVSSLLQCQLVVLSNLPYPVVLVDDLVRLLVNLLALQRFFLFLVSSVVSVLVSCVVPVVVCLQVCLVSVVSRLLLRAQLVVLVCCLVPPPSCVVDVSNSVVSVVSSVCLLVLDDPPDDDHRQHPDFWKKWWAWFDFPAWIFQWIWIARPVVRDIDTFAGHPAGFFQWEWEDFSQKIKIAWGWTDHPVDDIATFFWIWIADLQVRDIDTFDGHPDGFGLWEWEDASRKIKTAWHADPVGTFQWMWIADPVVRDIDTFDGHPAGFGQWYWYDFSRKIKTAWHDRRPATFQWIWIAHPVVRDIDTFDGHPAGFGQWEWDDAPRKIKTAWGDRPPFTFFWIWIAHPVVRDIDTFDGEPAGFGQWEWDDDHQKIKIAWGDGPPGTFQWIWMAGNVVRDIDTDDGHPGGGGRIYMYIRSRNNDNPVSCVVVVD

pLDDT: mean 86.6, std 16.79, range [19.5, 97.94]

InterPro domains:
  IPR000210 BTB/POZ domain [PF00651] (62-166)
  IPR000210 BTB/POZ domain [PS50097] (70-137)
  IPR000210 BTB/POZ domain [SM00225] (70-167)
  IPR006652 Kelch repeat type 1 [PF01344] (496-540)
  IPR006652 Kelch repeat type 1 [PF01344] (544-588)
  IPR006652 Kelch repeat type 1 [SM00612] (315-361)
  IPR006652 Kelch repeat type 1 [SM00612] (362-413)
  IPR006652 Kelch repeat type 1 [SM00612] (414-460)
  IPR006652 Kelch repeat type 1 [SM00612] (461-507)
  IPR006652 Kelch repeat type 1 [SM00612] (508-554)
  IPR006652 Kelch repeat type 1 [SM00612] (555-601)
  IPR011043 Galactose oxidase/kelch, beta-propeller [SSF50965] (317-368)
  IPR011043 Galactose oxidase/kelch, beta-propeller [SSF50965] (380-599)
  IPR011333 SKP1/BTB/POZ domain superfamily [G3DSA:3.30.710.10] (41-168)
  IPR011333 SKP1/BTB/POZ domain superfamily [SSF54695] (47-165)
  IPR011705 BTB/Kelch-associated [PF07707] (172-273)
  IPR011705 BTB/Kelch-associated [SM00875] (172-274)
  IPR015915 Kelch-type beta-propeller [G3DSA:2.120.10.80] (297-602)
  IPR017096 BTB-kelch protein [PIRSF037037] (55-599)

Secondary structure (DSSP, 8-state):
-----------------------THHHHHHHEEEEEE-SSSS-EEEEEEHHHHHHHHHHHHHHHHTT-S--EEEEETTEEEEE-HHHHHHH-HHHHHHHHTT-HHHHHSEEE--SS-HHHHHHHHHHHHHSEEEEETTTHHHHHHHHHHTT-HHHHHHHHHHHHHT--TTTHHHHHHHHHHTT-HHHHHHHHHHHHHTHHHHTTSHHHHT--HHHHHHHHT-TT---S-HHHHHHHHHHHHHHSHHHHTTTHHHHGGGS-GGGS-HHHHHHHHHH-HHHHH-HHHHHHHHHHHHHHHTT----S-PPP--SS--EEEEE--B-SSSBB--EEEEETTTTEEEE-PPPSS-BBS-EEEEETTEEEEE--EEEETTEEEEE---EEEEETTTTEEEEEPPPSS--BS-EEEEETTEEEEE--EETTEE---EEEEETTTTEEEEEPPPSS--BS-EEEEETTEEEEE--B-SSSB---EEEEETTTTEEEEEPPPSS--BS-EEEEETTEEEEE--B-SSSB---EEEEETTTTEEEEEPPPSS--BS-EEEEETTEEEEE--B-SSSB---EEEEETTTTEEEEEPPPSS--BS-EEE--SS--S-HHHHHHHH-/-----------------------THHHHHHHEEEEEE-SSSS-EEEEEEHHHHHHHHHHHHHHHHTT-S--EEEEETTEEEEE-HHHHHHH-HHHHHHHHTT-HHHHHSEEE--SS-HHHHHHHHHHHHHSEEEEETTTHHHHHHHHHHTT-HHHHHHHHHHHHHT--TTTHHHHHHHHHHTT-HHHHHHHHHHHHHTHHHHTTSHHHHT--HHHHHHHHT-TT---S-HHHHHHHHHHHHHHSHHHHTTTHHHHGGGS-GGGS-HHHHHHHHHH-HHHHH-HHHHHHHHHHHHHHHTT----S-PPP--SS--EEEEE--B-SSSBB--EEEEETTTTEEEE-PPPSS-BBS-EEEEETTEEEEE--EEEETTEEEEE---EEEEETTTTEEEEEPPPSS--BS-EEEEETTEEEEE--EETTEE---EEEEETTTTEEEEEPPPSS--BS-EEEEETTEEEEE--B-SSSB---EEEEETTTTEEEEEPPPSS--BS-EEEEETTEEEEE--B-SSSB---EEEEETTTTEEEEEPPPSS--BS-EEEEETTEEEEE--B-SSSB---EEEEETTTTEEEEEPPPSS--BS-EEE--SS--S-HHHHHHHH-

Solvent-accessible surface area (backbone atoms only — not comparable to full-atom values): 63749 Å² total; per-residue (Å²): 140,84,81,80,85,75,79,73,75,73,82,75,76,80,71,76,69,74,72,70,72,73,63,63,63,62,56,50,66,71,40,43,50,77,47,76,45,75,80,66,106,56,71,34,37,35,40,38,38,62,57,50,55,55,49,25,31,50,37,45,40,50,28,37,76,68,64,48,84,48,64,31,34,41,32,31,86,93,43,78,44,65,37,43,62,63,53,45,29,31,52,13,64,49,45,29,51,45,60,68,67,74,39,70,52,51,73,71,32,50,42,79,50,79,97,57,55,59,70,51,49,50,49,51,50,48,20,57,39,67,33,42,44,80,44,33,81,84,47,39,79,55,38,35,54,47,23,53,71,42,45,26,64,68,55,34,49,52,40,43,52,54,49,63,71,64,59,43,60,74,46,31,61,58,51,29,54,51,23,56,76,60,65,36,60,68,52,24,52,51,34,51,50,49,43,28,57,37,31,70,60,22,56,72,26,72,61,50,56,68,50,50,72,67,56,47,48,64,53,58,58,42,47,43,40,33,44,46,49,49,58,59,56,53,52,41,50,51,52,38,24,64,74,42,44,90,73,32,48,74,48,41,55,61,52,53,71,44,43,64,61,82,65,41,48,59,69,54,53,56,45,39,58,72,66,35,67,65,38,61,72,32,61,67,40,36,53,50,52,49,52,47,45,52,44,56,75,64,43,50,66,74,81,84,69,77,76,66,55,38,79,60,84,58,48,41,34,39,37,41,6,27,58,88,67,35,29,28,30,48,28,34,38,34,33,64,87,75,69,44,79,44,81,51,54,57,48,94,61,41,19,17,26,32,29,42,40,52,56,88,47,31,45,38,37,38,36,2,28,29,42,42,87,89,48,77,74,44,68,26,29,50,24,37,35,53,37,77,88,75,46,42,77,44,80,51,58,51,50,94,58,51,20,19,28,29,14,44,36,60,54,86,85,24,42,34,44,38,32,2,28,43,97,87,41,49,26,29,50,28,37,36,34,38,72,91,73,52,42,71,42,79,53,64,51,51,94,59,41,20,20,28,24,25,34,44,51,58,56,76,26,36,36,43,39,33,2,24,52,80,83,48,51,27,28,53,24,36,36,33,36,75,89,75,53,44,69,43,80,52,60,48,49,94,61,38,21,21,24,33,18,50,42,71,45,91,84,25,40,38,39,41,34,3,27,50,82,82,48,45,30,27,50,24,38,35,35,36,74,89,74,51,41,67,45,82,52,61,48,48,94,60,41,21,16,29,28,25,35,44,64,58,80,63,34,37,40,41,40,32,3,28,48,84,82,52,59,27,27,52,24,34,35,33,36,64,87,73,54,42,63,44,83,47,80,55,50,97,52,41,27,20,27,29,22,40,29,53,57,80,24,70,52,61,53,56,70,57,46,44,66,70,71,93,142,85,83,80,85,76,79,75,76,75,82,76,75,79,70,76,68,74,72,71,73,72,61,64,63,61,55,50,66,71,40,42,49,78,46,76,45,76,80,69,106,53,72,33,38,35,41,37,36,64,57,50,55,56,51,26,31,51,39,46,41,52,30,37,77,68,63,48,85,49,62,31,34,41,32,31,88,94,44,76,44,68,37,43,60,64,52,45,28,31,53,12,65,49,45,30,49,46,60,66,66,75,39,69,52,51,72,71,33,49,41,79,51,79,98,56,54,59,70,51,48,51,50,51,51,47,20,57,37,68,32,42,43,78,44,34,82,84,47,38,79,56,39,35,54,48,24,52,70,43,46,27,65,68,56,34,49,51,43,44,52,52,50,63,72,64,58,42,61,75,46,32,64,60,52,29,53,50,22,57,77,63,65,35,60,68,52,24,52,51,35,51,50,47,44,29,57,38,31,71,60,24,56,72,24,71,60,49,57,68,51,50,71,68,58,47,48,62,53,60,57,42,47,41,41,33,45,48,47,51,58,60,55,52,52,42,50,50,53,38,25,64,74,43,44,89,73,33,48,76,48,41,56,62,53,54,71,45,44,66,62,82,66,41,45,58,70,54,52,54,46,39,59,72,64,35,67,65,38,60,72,31,61,67,40,35,53,51,51,49,50,48,45,51,43,55,73,64,42,50,66,74,82,84,69,76,77,65,55,38,80,59,85,57,49,41,33,41,38,41,5,26,59,88,66,36,31,29,29,49,28,35,37,34,33,65,88,75,68,44,80,43,80,53,56,57,50,95,60,41,20,16,25,32,30,42,40,54,56,89,45,32,46,38,38,38,37,3,28,30,41,42,88,90,48,77,74,42,68,26,29,50,25,37,35,52,37,79,89,74,47,42,76,43,80,53,59,50,50,93,60,50,21,19,27,32,15,45,38,59,54,88,85,23,42,35,44,36,31,2,30,41,98,86,41,50,26,30,51,27,37,37,34,39,71,92,75,50,42,73,43,78,52,62,51,50,96,58,40,21,20,26,24,27,32,44,50,57,56,76,24,36,37,45,38,31,2,23,54,82,83,50,51,26,28,51,25,37,35,35,35,73,90,75,53,44,68,44,82,51,59,46,49,93,62,38,22,21,25,32,19,50,43,71,47,92,84,26,40,39,39,42,35,4,27,50,79,84,50,44,30,28,51,25,38,34,36,36,73,90,76,49,41,65,45,82,53,61,49,48,93,58,42,21,16,31,28,26,35,45,62,56,81,63,31,37,38,40,41,33,3,27,48,82,81,50,60,28,27,50,24,36,35,34,35,63,88,73,54,44,64,43,85,48,80,55,51,97,53,42,28,20,27,30,22,40,30,54,57,79,23,71,53,62,54,58,70,57,48,44,66,70,72,90

Sequence (1228 aa):
MEEELAVLVPNSGSHRSKLNSLSESSDWSKNVTEVHHDKVPHCEIEYNFSDFRVDSFKGMLQMRNHRNLTDVVLEIGQNQLHVHKIVLAAASPYFKAMFTSGMQESATGVVPLHGVSFDTMAHLVRFMYSGLVIVNEQIVCQLLPAASMFQIRQVVQACSKFLEEQMEANNVIGISNFAERNGCSELYDKTIAFVEENFSEVSQCEEFLELSSSQLIGLIKKDTLNVPDEQAVYSAVVRWVEHSPKVRAEKMQYVLKFIRCHYLPPHFISEQMSQCTIVKSVPACREYLENVFKELSMHKPPSEEARRAPSTACLVHLVGGYDDRRSQASLHCYHVQKNTWTELGPMPVARSGLGAVFLRGSLYVVGGRTIHPMHPVRDLSSLSLYNYADRSWRECKSLQQKRNRMGVCVLDTFLYAVGGVDDTGMLDSVERYQPEDDTWHSVSSMKEARGALCCVSLNRHMYAIGGCDGTSRLASVERYDPDTNTWTSVASLLQARSGAGAVVVSNKIYVVGGYDGSRQISSVECYDPETDSWTSLASMLECRSALAVAASLTTIYAMGGFDGSQVLSSTEVYDVLEDKWSASSPMPWGRSGHALAVPSCLAVSPRFIKKTLVMEEELAVLVPNSGSHRSKLNSLSESSDWSKNVTEVHHDKVPHCEIEYNFSDFRVDSFKGMLQMRNHRNLTDVVLEIGQNQLHVHKIVLAAASPYFKAMFTSGMQESATGVVPLHGVSFDTMAHLVRFMYSGLVIVNEQIVCQLLPAASMFQIRQVVQACSKFLEEQMEANNVIGISNFAERNGCSELYDKTIAFVEENFSEVSQCEEFLELSSSQLIGLIKKDTLNVPDEQAVYSAVVRWVEHSPKVRAEKMQYVLKFIRCHYLPPHFISEQMSQCTIVKSVPACREYLENVFKELSMHKPPSEEARRAPSTACLVHLVGGYDDRRSQASLHCYHVQKNTWTELGPMPVARSGLGAVFLRGSLYVVGGRTIHPMHPVRDLSSLSLYNYADRSWRECKSLQQKRNRMGVCVLDTFLYAVGGVDDTGMLDSVERYQPEDDTWHSVSSMKEARGALCCVSLNRHMYAIGGCDGTSRLASVERYDPDTNTWTSVASLLQARSGAGAVVVSNKIYVVGGYDGSRQISSVECYDPETDSWTSLASMLECRSALAVAASLTTIYAMGGFDGSQVLSSTEVYDVLEDKWSASSPMPWGRSGHALAVPSCLAVSPRFIKKTLV

Radius of gyration: 48.18 Å; Cα contacts (8 Å, |Δi|>4): 2701; chains: 2; bounding box: 96×127×116 Å

Organism: Hyalella azteca (NCBI:txid294128)